Protein AF-0000000085004183 (afdb_homodimer)

pLDDT: mean 74.98, std 21.08, range [2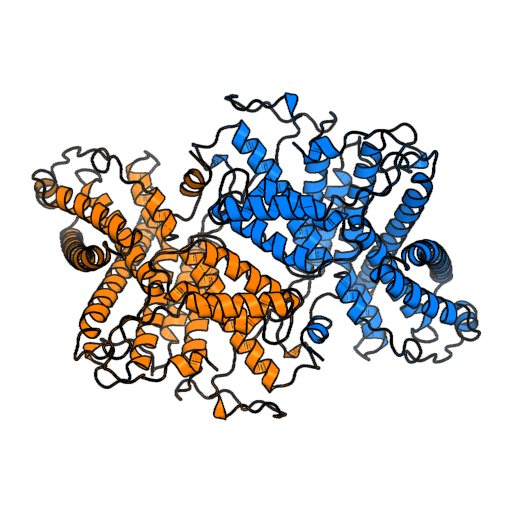3.52, 98.25]

Radius of gyration: 30.42 Å; Cα contacts (8 Å, |Δi|>4): 1019; chains: 2; bounding box: 65×88×70 Å

Secondary structure (DSSP, 8-state):
-HHHHTTS---S---------HHHHHHHHHHHHHTTGGG--TTHHHHHHHHHHHHHHH-SS--HHHHHHHHHHHHHHHHTTTTS-GGG-TTS-HHHHHHHHHHHHHHHHHHHHHHHHHT---S--TTS--PPPPPS--GGG--TT-SSPPPPPPTTS--TTHHHHHHHHHHHHHHHHHHHHT-SSPPPHHHHHHHHHHHHHHHHT--GGG----GGGGTTS-HHHHHHHHHHHHHHHHHHHHHHHHHHHHHHHHTTS------HHHHHHHHHHHHHHHHHHHHHHHHHHHHHHHTSTTSTTGGGGGGS-HHHHHHHHHHHHHHHHHHHHHHHS-TT----HHHHHHHHHHHHHHHHHHHHHHHHTTT-HHHHHHHHHHHHHHHHHHSHHHHHHHHS-------TTTTTT--GGGGGGGT-S-HHHHHHHHHS--/-HHHHTTS---S---------HHHHHHHHHHHHHTTGGG--TTHHHHHHHHHHHHHHH-SS--HHHHHHHHHHHHHHHHTTTTS-GGG-TTS-HHHHHHHHHHHHHHHHHHHHHHHHHT---S--GGG--PPPPPS--GGG--TT-SSPPPPPPTTS--TTHHHHHHHHHHHHHHHHHHHHT-SSPPPHHHHHHHHHHHHHHHHT--GGG----GGGGTTS-HHHHHHHHHHHHHHHHHHHHHHHHHHHHHHHHTTS------HHHHHHHHHHHHHHHHHHHHHHHHHHHHHHHTSTTSTTGGGGGGS-HHHHHHHHHHHHHHHHHHHHHHHS-TT----HHHHHHHHHHHHHHHHHHHHHHHHTTT-HHHHHHHHHHHHHHHHHHSHHHHHHHHS-------TTTTTT--GGGGGGGT---STTSHHHHHS--

Organism: Metarhizium robertsii (strain ARSEF 23 / ATCC MYA-3075) (NCBI:txid655844)

Nearest PDB structures (foldseek):
  8fbj-assembly1_A  TM=3.374E-01  e=1.768E-01  synthetic construct
  6byj-assembly1_A  TM=3.254E-01  e=4.548E+00  Homo sapiens
  9dze-assembly1_c  TM=2.509E-01  e=2.794E+00  synthetic construct
  6c6k-assembly2_B  TM=2.330E-01  e=6.554E+00  Homo sapiens
  3o2t-assembly1_A  TM=2.017E-01  e=6.043E+00  Homo sapiens

InterPro domains:
  IPR007219 Xylanolytic transcriptional activator, regulatory domain [PF04082] (60-126)
  IPR007219 Xylanolytic transcriptional activator, regulatory domain [SM00906] (66-140)

Solvent-accessible surface area (backbone atoms only — not comparable to full-atom values): 47195 Å² total; per-residue (Å²): 108,68,75,62,52,68,67,52,80,68,86,85,73,85,75,65,74,71,60,77,51,71,59,57,57,48,48,52,50,50,49,37,62,73,53,43,36,72,72,50,35,85,63,35,61,60,50,49,49,51,48,48,53,51,53,48,52,64,28,58,49,92,53,60,58,57,61,43,51,49,39,44,48,50,52,49,36,50,67,33,27,47,41,44,33,47,87,54,16,86,79,53,46,44,37,55,34,45,52,44,24,47,51,39,50,51,50,53,44,50,40,40,54,52,16,49,40,54,37,46,73,56,64,83,50,77,57,52,34,61,47,56,81,50,62,39,50,46,72,88,77,60,46,82,83,38,85,67,71,75,78,58,49,57,71,87,54,91,37,86,31,39,64,55,55,53,45,46,51,46,41,57,44,41,41,52,42,46,53,45,61,47,27,65,55,82,74,50,72,67,58,50,53,51,51,50,49,50,48,51,50,37,61,72,59,48,41,74,86,42,56,73,63,62,68,81,74,40,60,82,45,55,45,67,50,52,49,50,15,48,50,52,51,49,52,52,30,50,43,43,27,60,66,23,43,74,45,51,51,42,54,57,48,48,75,70,44,86,67,76,76,64,60,69,67,58,43,50,54,41,50,51,38,31,48,48,19,49,51,28,23,50,52,47,49,52,48,48,52,51,51,58,59,26,41,35,92,88,30,50,37,31,82,62,44,82,58,84,26,38,66,56,50,52,58,49,50,41,24,49,50,52,46,46,55,50,51,47,41,62,70,38,44,69,44,51,73,73,62,48,75,65,48,48,53,50,47,53,52,51,51,53,53,49,56,56,50,37,54,55,26,54,70,40,28,83,71,13,68,64,32,33,52,49,30,52,50,52,51,54,51,49,52,48,56,71,31,79,71,39,46,44,54,77,68,47,75,58,47,60,81,58,66,76,68,75,69,73,76,66,60,65,58,56,40,25,67,44,18,67,34,46,74,47,68,38,25,30,54,53,53,42,75,122,108,67,76,63,53,69,68,52,79,70,84,85,73,82,75,67,77,72,62,76,52,72,60,57,56,50,48,51,51,50,50,36,62,74,53,44,38,73,71,50,36,86,63,35,60,60,51,50,50,50,50,48,52,53,52,47,53,65,27,57,50,93,54,60,58,56,60,44,52,50,39,44,47,50,52,49,36,51,66,34,28,44,40,42,35,46,86,58,17,85,80,54,46,43,36,55,33,47,52,43,24,47,50,40,51,52,50,52,44,50,39,39,54,50,15,51,39,53,28,46,72,56,64,81,51,77,57,52,34,61,47,55,80,50,63,39,49,44,71,89,77,58,47,81,83,38,84,65,71,76,78,58,50,58,71,87,54,89,36,87,32,40,63,55,53,52,46,46,50,44,40,57,45,43,39,52,42,46,51,44,60,45,27,64,54,81,72,48,72,66,57,49,52,50,52,52,51,48,46,50,51,36,61,72,60,46,41,73,87,42,56,71,62,61,68,81,75,40,61,82,46,56,46,66,50,52,50,52,15,48,50,52,51,49,53,53,30,48,43,42,26,60,66,22,43,73,44,51,50,42,55,57,47,46,75,71,44,87,65,76,77,62,59,67,67,57,44,50,53,41,50,52,38,29,49,48,18,49,50,25,22,51,53,48,48,51,48,48,51,51,50,58,60,24,41,35,91,88,29,51,39,31,79,64,44,83,58,82,27,38,67,57,49,50,58,46,50,37,25,48,49,54,46,45,53,51,52,48,42,61,72,42,46,71,43,54,72,74,65,49,74,67,50,50,53,50,48,53,50,49,50,53,54,47,55,55,49,38,55,56,25,51,71,40,28,83,70,15,70,64,31,33,50,50,30,52,51,51,51,53,51,51,51,49,59,69,33,81,69,41,49,43,51,78,70,47,76,60,50,60,84,56,65,82,66,76,67,72,76,67,61,66,57,57,41,26,66,45,17,70,37,46,66,46,65,39,31,29,55,53,55,42,70,122

Sequence (868 aa):
MSFAAQAQPGTPDQAHDPALPLPFLEQIVSCLVLGNYTHGAPYAIEALLHYFVLERRRARDTQADTWLVMGIILRLAQRMGYHRDPLHFPGITPFQGEMRRRVWLMIHGIDITTALQFGLPRMISPRHGDTAPPRNLSDHELREDMAVLPPSRPESEHTPMLHMVARNRFFVVLGAIADASMSASKMTLVEERGLLQRLYDARDGIPPVFRYTSLSDSLGDTASHNIHRIILMVLFYKGLIVLHWHHVRLVNVRTRSEEPRPAAAREETCRGSYRICTTAALKMLEIQHEVEEQRRPGGCLASLGLRFSAAYNHEFLMATLVLFTHVYGIANGAPGSYLDDGEKAEMHEMEGVLRRARRTWSLRSAHSREAAAVDKLLGKLFRILDGPGCEAVLMDGGAVDASMGQLDGVDWGFLAEFGLLSHLQDLSRHCIGRMSFAAQAQPGTPDQAHDPALPLPFLEQIVSCLVLGNYTHGAPYAIEALLHYFVLERRRARDTQADTWLVMGIILRLAQRMGYHRDPLHFPGITPFQGEMRRRVWLMIHGIDITTALQFGLPRMISPRHGDTAPPRNLSDHELREDMAVLPPSRPESEHTPMLHMVARNRFFVVLGAIADASMSASKMTLVEERGLLQRLYDARDGIPPVFRYTSLSDSLGDTASHNIHRIILMVLFYKGLIVLHWHHVRLVNVRTRSEEPRPAAAREETCRGSYRICTTAALKMLEIQHEVEEQRRPGGCLASLGLRFSAAYNHEFLMATLVLFTHVYGIANGAPGSYLDDGEKAEMHEMEGVLRRARRTWSLRSAHSREAAAVDKLLGKLFRILDGPGCEAVLMDGGAVDASMGQLDGVDWGFLAEFGLLSHLQDLSRHCIGR

Foldseek 3Di:
DVVVVVPPLPDDPDLPPCLVDPVVLVVLVVCLVVQVCLVPDPCSLVSLVVSLVSVQLNDLADDPVSVVSLVSSVVSLVVVPLLEQCVVPVPAAPLRRLVSLVSVLVSLQSQLLVCLQLLHAGDDDPVRGDHDHHAQDAPVQGDPPDRDHDHHDDLQDDHPCNLSVLVSLLSVLSNLLSCQLQDPDHRDPVNLVVSLVSLVVSLVPRRPLLADDQLVVCQPPALVSPVSNLVSLLSSLSSLQSSLLVLLVCVLVVLVDPDPDPDPVVNVVSVVSLCSNLVSLLVNLVSVVSLVVQCPVPHNNVSVPPSVGSSVVLSNLLSLVSLLSVLVSLLQGFLAPPDDPVRLVVSVSSLVSNVVVLVVLVVSVVPHVSSVLSNVSNVQSVCSCVDPPSVCSSPPSGRPNNHPCRVPDPPCLSSSSRSSPHDDPNCVVVVPPD/DVVVVVPPLPDDPDLPPPLPDPVVLVVLVVCLVVQVCLVPDPCSLVSLVVSLVSVQLNDLADDPVSVVSLVSSVVSLVVVPLLEQCVVPVPAAPLRRLVSLVSVLVSLQSQLLVCLQLLHAGDDDPVRGDHDHHAQDAPVQGDPPDRDHDHHDDLQDDHPCNLSVLVSLLSVLSNLLSCQLLDPDHRDPVNLVVSLVSLVVSLVPRRPLQADDQLVVCQPPALVSNVSNLVSLLSSLSSLQSSLLVLLVCVLVVLVDPDPDPDPVVVVVSVVSLVSNLVSLLVNLVSVVSLVVQCPVPHNNVSVRPSVGSSVVLSNLLSLVSLLSVLVSLLQGFLAPPPDPVSLVVSVSSLVSNVVVLVVLVVSVVPHVSSVLSNVSNVQSVCSCVDPVSVCSSPPSGGPNNHPCSCPPNPCLSSSSRSSVNDDPNVVVVVPPD

Structure (mmCIF, N/CA/C/O backbone):
data_AF-0000000085004183-model_v1
#
loop_
_entity.id
_entity.type
_entity.pdbx_description
1 polymer 'Fungal specific transcription factor'
#
loop_
_atom_site.group_PDB
_atom_site.id
_atom_site.type_symbol
_atom_site.label_atom_id
_atom_site.label_alt_id
_atom_site.label_comp_id
_atom_site.label_asym_id
_atom_site.label_entity_id
_atom_site.label_seq_id
_atom_site.pdbx_PDB_ins_code
_atom_site.Cartn_x
_atom_site.Cartn_y
_atom_site.Cartn_z
_atom_site.occupancy
_atom_site.B_iso_or_equiv
_atom_site.auth_seq_id
_atom_site.auth_comp_id
_atom_site.auth_asym_id
_atom_site.auth_atom_id
_atom_site.pdbx_PDB_model_num
ATOM 1 N N . MET A 1 1 ? 11.531 16.203 -14.195 1 23.52 1 MET A N 1
ATOM 2 C CA . MET A 1 1 ? 12.078 17.328 -14.938 1 23.52 1 MET A CA 1
ATOM 3 C C . MET A 1 1 ? 11.094 18.484 -14.969 1 23.52 1 MET A C 1
ATOM 5 O O . MET A 1 1 ? 11.461 19.641 -14.695 1 23.52 1 MET A O 1
ATOM 9 N N . SER A 1 2 ? 9.797 18.156 -15.469 1 25.98 2 SER A N 1
ATOM 10 C CA . SER A 1 2 ? 8.906 19.312 -15.547 1 25.98 2 SER A CA 1
ATOM 11 C C . SER A 1 2 ? 8.508 19.797 -14.156 1 25.98 2 SER A C 1
ATOM 13 O O . SER A 1 2 ? 8.016 20.922 -14 1 25.98 2 SER A O 1
ATOM 15 N N . PHE A 1 3 ? 8.523 18.875 -13.203 1 28.72 3 PHE A N 1
ATOM 16 C CA . PHE A 1 3 ? 8.18 19.359 -11.875 1 28.72 3 PHE A CA 1
ATOM 17 C C . PHE A 1 3 ? 9.211 20.375 -11.391 1 28.72 3 PHE A C 1
ATOM 19 O O . PHE A 1 3 ? 8.883 21.297 -10.648 1 28.72 3 PHE A O 1
ATOM 26 N N . ALA A 1 4 ? 10.414 20.062 -11.789 1 29.2 4 ALA A N 1
ATOM 27 C CA . ALA A 1 4 ? 11.484 21.016 -11.5 1 29.2 4 ALA A CA 1
ATOM 28 C C . ALA A 1 4 ? 11.297 22.312 -12.281 1 29.2 4 ALA A C 1
ATOM 30 O O . ALA A 1 4 ? 11.672 23.391 -11.812 1 29.2 4 ALA A O 1
ATOM 31 N N . ALA A 1 5 ? 10.859 22.188 -13.523 1 29.05 5 ALA A N 1
ATOM 32 C CA . ALA A 1 5 ? 10.758 23.375 -14.383 1 29.05 5 ALA A CA 1
ATOM 33 C C . ALA A 1 5 ? 9.68 24.328 -13.883 1 29.05 5 ALA A C 1
ATOM 35 O O . ALA A 1 5 ? 9.711 25.516 -14.18 1 29.05 5 ALA A O 1
ATOM 36 N N . GLN A 1 6 ? 8.672 23.781 -13.367 1 29.83 6 GLN A N 1
ATOM 37 C CA . GLN A 1 6 ? 7.598 24.703 -13.023 1 29.83 6 GLN A CA 1
ATOM 38 C C . GLN A 1 6 ? 7.961 25.547 -11.805 1 29.83 6 GLN A C 1
ATOM 40 O O . GLN A 1 6 ? 7.234 26.469 -11.438 1 29.83 6 GLN A O 1
ATOM 45 N N . ALA A 1 7 ? 9.07 25.188 -11.109 1 30.67 7 ALA A N 1
ATOM 46 C CA . ALA A 1 7 ? 9.578 26.109 -10.086 1 30.67 7 ALA A CA 1
ATOM 47 C C . ALA A 1 7 ? 10.203 27.344 -10.719 1 30.67 7 ALA A C 1
ATOM 49 O O . ALA A 1 7 ? 10.836 28.156 -10.023 1 30.67 7 ALA A O 1
ATOM 50 N N . GLN A 1 8 ? 10.484 27.344 -12.031 1 28.2 8 GLN A N 1
ATOM 51 C CA . GLN A 1 8 ? 11.086 28.594 -12.492 1 28.2 8 GLN A CA 1
ATOM 52 C C . GLN A 1 8 ? 10.117 29.766 -12.344 1 28.2 8 GLN A C 1
ATOM 54 O O . GLN A 1 8 ? 8.922 29.609 -12.586 1 28.2 8 GLN A O 1
ATOM 59 N N . PRO A 1 9 ? 10.633 30.938 -11.812 1 27.42 9 PRO A N 1
ATOM 60 C CA . PRO A 1 9 ? 9.898 32.188 -11.609 1 27.42 9 PRO A CA 1
ATOM 61 C C . PRO A 1 9 ? 9.148 32.656 -12.859 1 27.42 9 PRO A C 1
ATOM 63 O O . PRO A 1 9 ? 9.766 32.875 -13.898 1 27.42 9 PRO A O 1
ATOM 66 N N . GLY A 1 10 ? 8.188 32.062 -13.422 1 28.48 10 GLY A N 1
ATOM 67 C CA . GLY A 1 10 ? 7.586 32.812 -14.508 1 28.48 10 GLY A CA 1
ATOM 68 C C . GLY A 1 10 ? 7.477 34.312 -14.227 1 28.48 10 GLY A C 1
ATOM 69 O O . GLY A 1 10 ? 7.582 34.719 -13.07 1 28.48 10 GLY A O 1
ATOM 70 N N . THR A 1 11 ? 7.684 35.188 -15.25 1 26.69 11 THR A N 1
ATOM 71 C CA . THR A 1 11 ? 7.527 36.656 -15.25 1 26.69 11 THR A CA 1
ATOM 72 C C . THR A 1 11 ? 6.27 37.031 -14.484 1 26.69 11 THR A C 1
ATOM 74 O O . THR A 1 11 ? 5.273 36.312 -14.484 1 26.69 11 THR A O 1
ATOM 77 N N . PRO A 1 12 ? 6.242 38.156 -13.586 1 27.52 12 PRO A N 1
ATOM 78 C CA . PRO A 1 12 ? 5.348 38.812 -12.633 1 27.52 12 PRO A CA 1
ATOM 79 C C . PRO A 1 12 ? 3.916 38.938 -13.141 1 27.52 12 PRO A C 1
ATOM 81 O O . PRO A 1 12 ? 2.979 39.031 -12.344 1 27.52 12 PRO A O 1
ATOM 84 N N . ASP A 1 13 ? 3.633 39.594 -14.383 1 25.83 13 ASP A N 1
ATOM 85 C CA . ASP A 1 13 ? 2.49 40.438 -14.672 1 25.83 13 ASP A CA 1
ATOM 86 C C . ASP A 1 13 ? 1.184 39.656 -14.633 1 25.83 13 ASP A C 1
ATOM 88 O O . ASP A 1 13 ? 0.13 40.219 -14.305 1 25.83 13 ASP A O 1
ATOM 92 N N . GLN A 1 14 ? 0.797 38.875 -15.758 1 29.69 14 GLN A N 1
ATOM 93 C CA . GLN A 1 14 ? -0.622 38.594 -15.938 1 29.69 14 GLN A CA 1
ATOM 94 C C . GLN A 1 14 ? -1.136 37.656 -14.859 1 29.69 14 GLN A C 1
ATOM 96 O O . GLN A 1 14 ? -0.806 36.469 -14.859 1 29.69 14 GLN A O 1
ATOM 101 N N . ALA A 1 15 ? -1.448 37.969 -13.609 1 31.3 15 ALA A N 1
ATOM 102 C CA . ALA A 1 15 ? -2.133 37.594 -12.375 1 31.3 15 ALA A CA 1
ATOM 103 C C . ALA A 1 15 ? -3.193 36.531 -12.656 1 31.3 15 ALA A C 1
ATOM 105 O O . ALA A 1 15 ? -4.066 36.281 -11.82 1 31.3 15 ALA A O 1
ATOM 106 N N . HIS A 1 16 ? -3.688 36.344 -13.961 1 30.7 16 HIS A N 1
ATOM 107 C CA . HIS A 1 16 ? -4.762 35.375 -14.172 1 30.7 16 HIS A CA 1
ATOM 108 C C . HIS A 1 16 ? -4.348 34 -13.703 1 30.7 16 HIS A C 1
ATOM 110 O O . HIS A 1 16 ? -3.303 33.469 -14.117 1 30.7 16 HIS A O 1
ATOM 116 N N . ASP A 1 17 ? -4.398 33.688 -12.508 1 34.84 17 ASP A N 1
ATOM 117 C CA . ASP A 1 17 ? -4.168 32.375 -11.875 1 34.84 17 ASP A CA 1
ATOM 118 C C . ASP A 1 17 ? -4.242 31.25 -12.891 1 34.84 17 ASP A C 1
ATOM 120 O O . ASP A 1 17 ? -5.328 30.906 -13.375 1 34.84 17 ASP A O 1
ATOM 124 N N . PRO A 1 18 ? -3.414 31.125 -13.828 1 35.62 18 PRO A N 1
ATOM 125 C CA . PRO A 1 18 ? -3.672 30.172 -14.914 1 35.62 18 PRO A CA 1
ATOM 126 C C . PRO A 1 18 ? -3.936 28.766 -14.414 1 35.62 18 PRO A C 1
ATOM 128 O O . PRO A 1 18 ? -3.029 28.109 -13.883 1 35.62 18 PRO A O 1
ATOM 131 N N . ALA A 1 19 ? -4.984 28.562 -13.688 1 39.81 19 ALA A N 1
ATOM 132 C CA . ALA A 1 19 ? -5.484 27.188 -13.648 1 39.81 19 ALA A CA 1
ATOM 133 C C . ALA A 1 19 ? -4.996 26.406 -14.867 1 39.81 19 ALA A C 1
ATOM 135 O O . ALA A 1 19 ? -5.148 26.844 -16 1 39.81 19 ALA A O 1
ATOM 136 N N . LEU A 1 20 ? -3.938 25.828 -14.797 1 45.59 20 LEU A N 1
ATOM 137 C CA . LEU A 1 20 ? -3.662 24.953 -15.93 1 45.59 20 LEU A CA 1
ATOM 138 C C . LEU A 1 20 ? -4.957 24.516 -16.609 1 45.59 20 LEU A C 1
ATOM 140 O O . LEU A 1 20 ? -5.863 24 -15.938 1 45.59 20 LEU A O 1
ATOM 144 N N . PRO A 1 21 ? -5.203 25.031 -17.891 1 47.38 21 PRO A N 1
ATOM 145 C CA . PRO A 1 21 ? -6.48 24.797 -18.562 1 47.38 21 PRO A CA 1
ATOM 146 C C . PRO A 1 21 ? -6.887 23.328 -18.562 1 47.38 21 PRO A C 1
ATOM 148 O O . PRO A 1 21 ? -6.023 22.438 -18.562 1 47.38 21 PRO A O 1
ATOM 151 N N . LEU A 1 22 ? -8.133 23.109 -18.219 1 54.5 22 LEU A N 1
ATOM 152 C CA . LEU A 1 22 ? -8.867 21.859 -18.391 1 54.5 22 LEU A CA 1
ATOM 153 C C . LEU A 1 22 ? -8.359 21.109 -19.625 1 54.5 22 LEU A C 1
ATOM 155 O O . LEU A 1 22 ? -8.188 19.891 -19.578 1 54.5 22 LEU A O 1
ATOM 159 N N . PRO A 1 23 ? -7.789 21.953 -20.453 1 54.38 23 PRO A N 1
ATOM 160 C CA . PRO A 1 23 ? -7.355 21.234 -21.641 1 54.38 23 PRO A CA 1
ATOM 161 C C . PRO A 1 23 ? -6.059 20.469 -21.422 1 54.38 23 PRO A C 1
ATOM 163 O O . PRO A 1 23 ? -5.883 19.375 -21.984 1 54.38 23 PRO A O 1
ATOM 166 N N . PHE A 1 24 ? -5.203 21.016 -20.625 1 55.19 24 PHE A N 1
ATOM 167 C CA . PHE A 1 24 ? -3.938 20.328 -20.422 1 55.19 24 PHE A CA 1
ATOM 168 C C . PHE A 1 24 ? -4.148 19.031 -19.656 1 55.19 24 PHE A C 1
ATOM 170 O O . PHE A 1 24 ? -3.557 18 -20 1 55.19 24 PHE A O 1
ATOM 177 N N . LEU A 1 25 ? -5.023 19.094 -18.781 1 67.75 25 LEU A N 1
ATOM 178 C CA . LEU A 1 25 ? -5.332 17.875 -18.031 1 67.75 25 LEU A CA 1
ATOM 179 C C . LEU A 1 25 ? -5.973 16.844 -18.953 1 67.75 25 LEU A C 1
ATOM 181 O O . LEU A 1 25 ? -5.648 15.648 -18.875 1 67.75 25 LEU A O 1
ATOM 185 N N . GLU A 1 26 ? -6.738 17.391 -19.766 1 68.38 26 GLU A N 1
ATOM 186 C CA . GLU A 1 26 ? -7.398 16.5 -20.703 1 68.38 26 GLU A CA 1
ATOM 187 C C . GLU A 1 26 ? -6.398 15.875 -21.672 1 68.38 26 GLU A C 1
ATOM 189 O O . GLU A 1 26 ? -6.543 14.719 -22.062 1 68.38 26 GLU A O 1
ATOM 194 N N . GLN A 1 27 ? -5.395 16.688 -21.984 1 66.38 27 GLN A N 1
ATOM 195 C CA . GLN A 1 27 ? -4.355 16.188 -22.875 1 66.38 27 GLN A CA 1
ATOM 196 C C . GLN A 1 27 ? -3.531 15.094 -22.203 1 66.38 27 GLN A C 1
ATOM 198 O O . GLN A 1 27 ? -3.162 14.109 -22.844 1 66.38 27 GLN A O 1
ATOM 203 N N . ILE A 1 28 ? -3.291 15.289 -20.969 1 68.69 28 ILE A N 1
ATOM 204 C CA . ILE A 1 28 ? -2.541 14.273 -20.234 1 68.69 28 ILE A CA 1
ATOM 205 C C . ILE A 1 28 ? -3.336 12.969 -20.203 1 68.69 28 ILE A C 1
ATOM 207 O O . ILE A 1 28 ? -2.793 11.898 -20.469 1 68.69 28 ILE A O 1
ATOM 211 N N . VAL A 1 29 ? -4.602 13.148 -19.969 1 69.06 29 VAL A N 1
ATOM 212 C CA . VAL A 1 29 ? -5.461 11.977 -19.891 1 69.06 29 VAL A CA 1
ATOM 213 C C . VAL A 1 29 ? -5.52 11.281 -21.25 1 69.06 29 VAL A C 1
ATOM 215 O O . VAL A 1 29 ? -5.398 10.055 -21.328 1 69.06 29 VAL A O 1
ATOM 218 N N . SER A 1 30 ? -5.625 12.062 -22.25 1 67.06 30 SER A N 1
ATOM 219 C CA . SER A 1 30 ? -5.676 11.508 -23.594 1 67.06 30 SER A CA 1
ATOM 220 C C . SER A 1 30 ? -4.383 10.773 -23.938 1 67.06 30 SER A C 1
ATOM 222 O O . SER A 1 30 ? -4.414 9.703 -24.547 1 67.06 30 SER A O 1
ATOM 224 N N . CYS A 1 31 ? -3.293 11.32 -23.531 1 64.69 31 CYS A N 1
ATOM 225 C CA . CYS A 1 31 ? -2 10.695 -23.797 1 64.69 31 CYS A CA 1
ATOM 226 C C . CYS A 1 31 ? -1.856 9.391 -23.016 1 64.69 31 CYS A C 1
ATOM 228 O O . CYS A 1 31 ? -1.289 8.422 -23.531 1 64.69 31 CYS A O 1
ATOM 230 N N . LEU A 1 32 ? -2.373 9.414 -21.938 1 65.31 32 LEU A N 1
ATOM 231 C CA . LEU A 1 32 ? -2.291 8.227 -21.109 1 65.31 32 LEU A CA 1
ATOM 232 C C . LEU A 1 32 ? -3.15 7.102 -21.672 1 65.31 32 LEU A C 1
ATOM 234 O O . LEU A 1 32 ? -2.719 5.949 -21.719 1 65.31 32 LEU A O 1
ATOM 238 N N . VAL A 1 33 ? -4.32 7.465 -22.062 1 64.56 33 VAL A N 1
ATOM 239 C CA . VAL A 1 33 ? -5.238 6.477 -22.625 1 64.56 33 VAL A CA 1
ATOM 240 C C . VAL A 1 33 ? -4.684 5.945 -23.938 1 64.56 33 VAL A C 1
ATOM 242 O O . VAL A 1 33 ? -4.656 4.734 -24.172 1 64.56 33 VAL A O 1
ATOM 245 N N . LEU A 1 34 ? -4.141 6.879 -24.719 1 59.56 34 LEU A N 1
ATOM 246 C CA . LEU A 1 34 ? -3.578 6.512 -26.016 1 59.56 34 LEU A CA 1
ATOM 247 C C . LEU A 1 34 ? -2.318 5.672 -25.844 1 59.56 34 LEU A C 1
ATOM 249 O O . LEU A 1 34 ? -2.033 4.797 -26.672 1 59.56 34 LEU A O 1
ATOM 253 N N . GLY A 1 35 ? -1.687 5.898 -24.844 1 61.12 35 GLY A N 1
ATOM 254 C CA . GLY A 1 35 ? -0.435 5.203 -24.594 1 61.12 35 GLY A CA 1
ATOM 255 C C . GLY A 1 35 ? -0.621 3.887 -23.859 1 61.12 35 GLY A C 1
ATOM 256 O O . GLY A 1 35 ? 0.354 3.191 -23.562 1 61.12 35 GLY A O 1
ATOM 257 N N . ASN A 1 36 ? -1.824 3.523 -23.625 1 65.12 36 ASN A N 1
ATOM 258 C CA . ASN A 1 36 ? -2.115 2.279 -22.922 1 65.12 36 ASN A CA 1
ATOM 259 C C . ASN A 1 36 ? -1.337 2.178 -21.609 1 65.12 36 ASN A C 1
ATOM 261 O O . ASN A 1 36 ? -0.633 1.193 -21.375 1 65.12 36 ASN A O 1
ATOM 265 N N . TYR A 1 37 ? -1.507 3.201 -20.875 1 64.62 37 TYR A N 1
ATOM 266 C CA . TYR A 1 37 ? -0.696 3.361 -19.672 1 64.62 37 TYR A CA 1
ATOM 267 C C . TYR A 1 37 ? -0.845 2.156 -18.75 1 64.62 37 TYR A C 1
ATOM 269 O O . TYR A 1 37 ? 0.065 1.842 -17.969 1 64.62 37 TYR A O 1
ATOM 277 N N . THR A 1 38 ? -1.867 1.438 -18.906 1 65.69 38 THR A N 1
ATOM 278 C CA . THR A 1 38 ? -2.145 0.315 -18.031 1 65.69 38 THR A CA 1
ATOM 279 C C . THR A 1 38 ? -1.127 -0.804 -18.234 1 65.69 38 THR A C 1
ATOM 281 O O . THR A 1 38 ? -0.984 -1.687 -17.391 1 65.69 38 THR A O 1
ATOM 284 N N . HIS A 1 39 ? -0.425 -0.65 -19.281 1 67 39 HIS A N 1
ATOM 285 C CA . HIS A 1 39 ? 0.534 -1.705 -19.578 1 67 39 HIS A CA 1
ATOM 286 C C . HIS A 1 39 ? 1.951 -1.288 -19.203 1 67 39 HIS A C 1
ATOM 288 O O . HIS A 1 39 ? 2.92 -1.956 -19.578 1 67 39 HIS A O 1
ATOM 294 N N . GLY A 1 40 ? 2.033 -0.243 -18.516 1 67.31 40 GLY A N 1
ATOM 295 C CA . GLY A 1 40 ? 3.336 0.161 -18.016 1 67.31 40 GLY A CA 1
ATOM 296 C C . GLY A 1 40 ? 4.227 0.768 -19.094 1 67.31 40 GLY A C 1
ATOM 297 O O . GLY A 1 40 ? 5.387 0.375 -19.234 1 67.31 40 GLY A O 1
ATOM 298 N N . ALA A 1 41 ? 3.639 1.568 -19.828 1 69.44 41 ALA A N 1
ATOM 299 C CA . ALA A 1 41 ? 4.406 2.281 -20.844 1 69.44 41 ALA A CA 1
ATOM 300 C C . ALA A 1 41 ? 5.438 3.209 -20.203 1 69.44 41 ALA A C 1
ATOM 302 O O . ALA A 1 41 ? 5.277 3.623 -19.062 1 69.44 41 ALA A O 1
ATOM 303 N N . PRO A 1 42 ? 6.406 3.471 -21 1 72.62 42 PRO A N 1
ATOM 304 C CA . PRO A 1 42 ? 7.422 4.375 -20.453 1 72.62 42 PRO A CA 1
ATOM 305 C C . PRO A 1 42 ? 6.852 5.734 -20.062 1 72.62 42 PRO A C 1
ATOM 307 O O . PRO A 1 42 ? 6.004 6.285 -20.766 1 72.62 42 PRO A O 1
ATOM 310 N N . TYR A 1 43 ? 7.172 6.219 -18.938 1 78.69 43 TYR A N 1
ATOM 311 C CA . TYR A 1 43 ? 6.871 7.547 -18.406 1 78.69 43 TYR A CA 1
ATOM 312 C C . TYR A 1 43 ? 5.402 7.664 -18.031 1 78.69 43 TYR A C 1
ATOM 314 O O . TYR A 1 43 ? 4.898 8.773 -17.812 1 78.69 43 TYR A O 1
ATOM 322 N N . ALA A 1 44 ? 4.754 6.473 -18.047 1 82.94 44 ALA A N 1
ATOM 323 C CA . ALA A 1 44 ? 3.35 6.488 -17.656 1 82.94 44 ALA A CA 1
ATOM 324 C C . ALA A 1 44 ? 3.186 6.957 -16.219 1 82.94 44 ALA A C 1
ATOM 326 O O . ALA A 1 44 ? 2.291 7.746 -15.914 1 82.94 44 ALA A O 1
ATOM 327 N N . ILE A 1 45 ? 4.047 6.602 -15.359 1 87.31 45 ILE A N 1
ATOM 328 C CA . ILE A 1 45 ? 3.959 6.949 -13.945 1 87.31 45 ILE A CA 1
ATOM 329 C C . ILE A 1 45 ? 4.223 8.445 -13.766 1 87.31 45 ILE A C 1
ATOM 331 O O . ILE A 1 45 ? 3.496 9.125 -13.039 1 87.31 45 ILE A O 1
ATOM 335 N N . GLU A 1 46 ? 5.238 8.914 -14.469 1 85.06 46 GLU A N 1
ATOM 336 C CA . GLU A 1 46 ? 5.578 10.328 -14.383 1 85.06 46 GLU A CA 1
ATOM 337 C C . GLU A 1 46 ? 4.434 11.203 -14.883 1 85.06 46 GLU A C 1
ATOM 339 O O . GLU A 1 46 ? 4.129 12.242 -14.297 1 85.06 46 GLU A O 1
ATOM 344 N N . ALA A 1 47 ? 3.857 10.719 -15.945 1 83.94 47 ALA A N 1
ATOM 345 C CA . ALA A 1 47 ? 2.725 11.453 -16.5 1 83.94 47 ALA A CA 1
ATOM 346 C C . ALA A 1 47 ? 1.549 11.469 -15.523 1 83.94 47 ALA A C 1
ATOM 348 O O . ALA A 1 47 ? 0.883 12.492 -15.359 1 83.94 47 ALA A O 1
ATOM 349 N N . LEU A 1 48 ? 1.299 10.367 -14.883 1 85.69 48 LEU A N 1
ATOM 350 C CA . LEU A 1 48 ? 0.209 10.273 -13.922 1 85.69 48 LEU A CA 1
ATOM 351 C C . LEU A 1 48 ? 0.495 11.125 -12.688 1 85.69 48 LEU A C 1
ATOM 353 O O . LEU A 1 48 ? -0.415 11.75 -12.133 1 85.69 48 LEU A O 1
ATOM 357 N N . LEU A 1 49 ? 1.726 11.125 -12.289 1 86.81 49 LEU A N 1
ATOM 358 C CA . LEU A 1 49 ? 2.117 11.961 -11.156 1 86.81 49 LEU A CA 1
ATOM 359 C C . LEU A 1 49 ? 1.922 13.438 -11.477 1 86.81 49 LEU A C 1
ATOM 361 O O . LEU A 1 49 ? 1.469 14.203 -10.625 1 86.81 49 LEU A O 1
ATOM 365 N N . HIS A 1 50 ? 2.297 13.766 -12.664 1 82.44 50 HIS A N 1
ATOM 366 C CA . HIS A 1 50 ? 2.082 15.141 -13.109 1 82.44 50 HIS A CA 1
ATOM 367 C C . HIS A 1 50 ? 0.6 15.492 -13.094 1 82.44 50 HIS A C 1
ATOM 369 O O . HIS A 1 50 ? 0.223 16.594 -12.672 1 82.44 50 HIS A O 1
ATOM 375 N N . TYR A 1 51 ? -0.149 14.609 -13.609 1 80.06 51 TYR A N 1
ATOM 376 C CA . TYR A 1 51 ? -1.596 14.797 -13.57 1 80.06 51 TYR A CA 1
ATOM 377 C C . TYR A 1 51 ? -2.084 14.969 -12.133 1 80.06 51 TYR A C 1
ATOM 379 O O . TYR A 1 51 ? -2.896 15.859 -11.852 1 80.06 51 TYR A O 1
ATOM 387 N N . PHE A 1 52 ? -1.676 14.227 -11.305 1 84.44 52 PHE A N 1
ATOM 388 C CA . PHE A 1 52 ? -2.07 14.258 -9.898 1 84.44 52 PHE A CA 1
ATOM 389 C C . PHE A 1 52 ? -1.743 15.609 -9.281 1 84.44 52 PHE A C 1
ATOM 391 O O . PHE A 1 52 ? -2.584 16.203 -8.602 1 84.44 52 PHE A O 1
ATOM 398 N N . VAL A 1 53 ? -0.541 16.016 -9.453 1 78.56 53 VAL A N 1
ATOM 399 C CA . VAL A 1 53 ? -0.075 17.25 -8.852 1 78.56 53 VAL A CA 1
ATOM 400 C C . VAL A 1 53 ? -0.896 18.422 -9.391 1 78.56 53 VAL A C 1
ATOM 402 O O . VAL A 1 53 ? -1.279 19.328 -8.633 1 78.56 53 VAL A O 1
ATOM 405 N N . LEU A 1 54 ? -1.127 18.375 -10.664 1 75.75 54 LEU A N 1
ATOM 406 C CA . LEU A 1 54 ? -1.896 19.453 -11.281 1 75.75 54 LEU A CA 1
ATOM 407 C C . LEU A 1 54 ? -3.332 19.469 -10.766 1 75.75 54 LEU A C 1
ATOM 409 O O . LEU A 1 54 ? -3.9 20.531 -10.508 1 75.75 54 LEU A O 1
ATOM 413 N N . GLU A 1 55 ? -3.877 18.266 -10.617 1 75.06 55 GLU A N 1
ATOM 414 C CA . GLU A 1 55 ? -5.234 18.156 -10.086 1 75.06 55 GLU A CA 1
ATOM 415 C C . GLU A 1 55 ? -5.309 18.656 -8.648 1 75.06 55 GLU A C 1
ATOM 417 O O . GLU A 1 55 ? -6.289 19.281 -8.25 1 75.06 55 GLU A O 1
ATOM 422 N N . ARG A 1 56 ? -4.359 18.375 -7.867 1 74.12 56 ARG A N 1
ATOM 423 C CA . ARG A 1 56 ? -4.316 18.797 -6.469 1 74.12 56 ARG A CA 1
ATOM 424 C C . ARG A 1 56 ? -4.141 20.297 -6.352 1 74.12 56 ARG A C 1
ATOM 426 O O . ARG A 1 56 ? -4.699 20.938 -5.449 1 74.12 56 ARG A O 1
ATOM 433 N N . ARG A 1 57 ? -3.389 20.797 -7.242 1 70.25 57 ARG A N 1
ATOM 434 C CA . ARG A 1 57 ? -3.131 22.234 -7.215 1 70.25 57 ARG A CA 1
ATOM 435 C C . ARG A 1 57 ? -4.371 23.031 -7.629 1 70.25 57 ARG A C 1
ATOM 437 O O . ARG A 1 57 ? -4.613 24.125 -7.125 1 70.25 57 ARG A O 1
ATOM 444 N N . ARG A 1 58 ? -5.016 22.484 -8.453 1 68.94 58 ARG A N 1
ATOM 445 C CA . ARG A 1 58 ? -6.207 23.156 -8.969 1 68.94 58 ARG A CA 1
ATOM 446 C C . ARG A 1 58 ? -7.363 23.047 -7.984 1 68.94 58 ARG A C 1
ATOM 448 O O . ARG A 1 58 ? -8.242 23.922 -7.949 1 68.94 58 ARG A O 1
ATOM 455 N N . ALA A 1 59 ? -7.309 22.078 -7.258 1 72 59 ALA A N 1
ATOM 456 C CA . ALA A 1 59 ? -8.43 21.828 -6.359 1 72 59 ALA A CA 1
ATOM 457 C C . ALA A 1 59 ? -8.414 22.797 -5.172 1 72 59 ALA A C 1
ATOM 459 O O . ALA A 1 59 ? -7.352 23.062 -4.605 1 72 59 ALA A O 1
ATOM 460 N N . ARG A 1 60 ? -9.461 23.328 -4.961 1 68.62 60 ARG A N 1
ATOM 461 C CA . ARG A 1 60 ? -9.625 24.219 -3.811 1 68.62 60 ARG A CA 1
ATOM 462 C C . ARG A 1 60 ? -9.93 23.406 -2.549 1 68.62 60 ARG A C 1
ATOM 464 O O . ARG A 1 60 ? -9.656 23.875 -1.437 1 68.62 60 ARG A O 1
ATOM 471 N N . ASP A 1 61 ? -10.57 22.312 -2.814 1 74.38 61 ASP A N 1
ATOM 472 C CA . ASP A 1 61 ? -10.922 21.422 -1.716 1 74.38 61 ASP A CA 1
ATOM 473 C C . ASP A 1 61 ? -10.383 20.016 -1.96 1 74.38 61 ASP A C 1
ATOM 475 O O . ASP A 1 61 ? -9.914 19.703 -3.057 1 74.38 61 ASP A O 1
ATOM 479 N N . THR A 1 62 ? -10.383 19.25 -0.938 1 72.62 62 THR A N 1
ATOM 480 C CA . THR A 1 62 ? -10 17.844 -1.078 1 72.62 62 THR A CA 1
ATOM 481 C C . THR A 1 62 ? -10.883 17.141 -2.104 1 72.62 62 THR A C 1
ATOM 483 O O . THR A 1 62 ? -12.109 17.234 -2.039 1 72.62 62 THR A O 1
ATOM 486 N N . GLN A 1 63 ? -10.25 16.547 -3.041 1 72.31 63 GLN A N 1
ATOM 487 C CA . GLN A 1 63 ? -10.984 15.859 -4.094 1 72.31 63 GLN A CA 1
ATOM 488 C C . GLN A 1 63 ? -10.898 14.344 -3.928 1 72.31 63 GLN A C 1
ATOM 490 O O . GLN A 1 63 ? -9.797 13.789 -3.846 1 72.31 63 GLN A O 1
ATOM 495 N N . ALA A 1 64 ? -12.023 13.734 -3.994 1 72.75 64 ALA A N 1
ATOM 496 C CA . ALA A 1 64 ? -12.102 12.281 -3.857 1 72.75 64 ALA A CA 1
ATOM 497 C C . ALA A 1 64 ? -11.336 11.586 -4.977 1 72.75 64 ALA A C 1
ATOM 499 O O . ALA A 1 64 ? -10.75 10.516 -4.766 1 72.75 64 ALA A O 1
ATOM 500 N N . ASP A 1 65 ? -11.242 12.25 -6.062 1 75.19 65 ASP A N 1
ATOM 501 C CA . ASP A 1 65 ? -10.602 11.664 -7.234 1 75.19 65 ASP A CA 1
ATOM 502 C C . ASP A 1 65 ? -9.109 11.438 -6.984 1 75.19 65 ASP A C 1
ATOM 504 O O . ASP A 1 65 ? -8.516 10.508 -7.527 1 75.19 65 ASP A O 1
ATOM 508 N N . THR A 1 66 ? -8.57 12.305 -6.176 1 80.94 66 THR A N 1
ATOM 509 C CA . THR A 1 66 ? -7.137 12.172 -5.926 1 80.94 66 THR A CA 1
ATOM 510 C C . THR A 1 66 ? -6.836 10.891 -5.16 1 80.94 66 THR A C 1
ATOM 512 O O . THR A 1 66 ? -5.781 10.281 -5.355 1 80.94 66 THR A O 1
ATOM 515 N N . TRP A 1 67 ? -7.777 10.484 -4.387 1 86.12 67 TRP A N 1
ATOM 516 C CA . TRP A 1 67 ? -7.652 9.227 -3.654 1 86.12 67 TRP A CA 1
ATOM 517 C C . TRP A 1 67 ? -7.555 8.047 -4.613 1 86.12 67 TRP A C 1
ATOM 519 O O . TRP A 1 67 ? -6.688 7.184 -4.461 1 86.12 67 TRP A O 1
ATOM 529 N N . LEU A 1 68 ? -8.359 8.078 -5.641 1 85.38 68 LEU A N 1
ATOM 530 C CA . LEU A 1 68 ? -8.422 6.969 -6.59 1 85.38 68 LEU A CA 1
ATOM 531 C C . LEU A 1 68 ? -7.227 7 -7.535 1 85.38 68 LEU A C 1
ATOM 533 O O . LEU A 1 68 ? -6.652 5.957 -7.855 1 85.38 68 LEU A O 1
ATOM 537 N N . VAL A 1 69 ? -6.852 8.211 -7.961 1 85.38 69 VAL A N 1
ATOM 538 C CA . VAL A 1 69 ? -5.734 8.359 -8.883 1 85.38 69 VAL A CA 1
ATOM 539 C C . VAL A 1 69 ? -4.449 7.859 -8.227 1 85.38 69 VAL A C 1
ATOM 541 O O . VAL A 1 69 ? -3.619 7.227 -8.883 1 85.38 69 VAL A O 1
ATOM 544 N N . MET A 1 70 ? -4.355 8.125 -7 1 90 70 MET A N 1
ATOM 545 C CA . MET A 1 70 ? -3.17 7.641 -6.297 1 90 70 MET A CA 1
ATOM 546 C C . MET A 1 70 ? -3.133 6.117 -6.273 1 90 70 MET A C 1
ATOM 548 O O . MET A 1 70 ? -2.059 5.516 -6.324 1 90 70 MET A O 1
ATOM 552 N N . GLY A 1 71 ? -4.242 5.566 -6.117 1 89.12 71 GLY A N 1
ATOM 553 C CA . GLY A 1 71 ? -4.301 4.113 -6.184 1 89.12 71 GLY A CA 1
ATOM 554 C C . GLY A 1 71 ? -3.816 3.561 -7.512 1 89.12 71 GLY A C 1
ATOM 555 O O . GLY A 1 71 ? -3.07 2.58 -7.547 1 89.12 71 GLY A O 1
ATOM 556 N N . ILE A 1 72 ? -4.219 4.176 -8.57 1 87 72 ILE A N 1
ATOM 557 C CA . ILE A 1 72 ? -3.824 3.762 -9.914 1 87 72 ILE A CA 1
ATOM 558 C C . ILE A 1 72 ? -2.312 3.914 -10.078 1 87 72 ILE A C 1
ATOM 560 O O . ILE A 1 72 ? -1.646 3.021 -10.602 1 87 72 ILE A O 1
ATOM 564 N N . ILE A 1 73 ? -1.782 5.043 -9.625 1 89.88 73 ILE A N 1
ATOM 565 C CA . ILE A 1 73 ? -0.354 5.32 -9.734 1 89.88 73 ILE A CA 1
ATOM 566 C C . ILE A 1 73 ? 0.439 4.23 -9.016 1 89.88 73 ILE A C 1
ATOM 568 O O . ILE A 1 73 ? 1.386 3.672 -9.57 1 89.88 73 ILE A O 1
ATOM 572 N N . LEU A 1 74 ? 0.038 3.938 -7.852 1 93.19 74 LEU A N 1
ATOM 573 C CA . LEU A 1 74 ? 0.803 2.992 -7.047 1 93.19 74 LEU A CA 1
ATOM 574 C C . LEU A 1 74 ? 0.715 1.585 -7.629 1 93.19 74 LEU A C 1
ATOM 576 O O . LEU A 1 74 ? 1.715 0.864 -7.676 1 93.19 74 LEU A O 1
ATOM 580 N N . ARG A 1 75 ? -0.436 1.187 -8.016 1 90.69 75 ARG A N 1
ATOM 581 C CA . ARG A 1 75 ? -0.604 -0.159 -8.555 1 90.69 75 ARG A CA 1
ATOM 582 C C . ARG A 1 75 ? 0.181 -0.334 -9.852 1 90.69 75 ARG A C 1
ATOM 584 O O . ARG A 1 75 ? 0.727 -1.408 -10.109 1 90.69 75 ARG A O 1
ATOM 591 N N . LEU A 1 76 ? 0.166 0.699 -10.656 1 87.25 76 LEU A N 1
ATOM 592 C CA . LEU A 1 76 ? 0.975 0.667 -11.875 1 87.25 76 LEU A CA 1
ATOM 593 C C . LEU A 1 76 ? 2.461 0.622 -11.531 1 87.25 76 LEU A C 1
ATOM 595 O O . LEU A 1 76 ? 3.227 -0.099 -12.18 1 87.25 76 LEU A O 1
ATOM 599 N N . ALA A 1 77 ? 2.855 1.417 -10.57 1 91.62 77 ALA A N 1
ATOM 600 C CA . ALA A 1 77 ? 4.254 1.435 -10.148 1 91.62 77 ALA A CA 1
ATOM 601 C C . ALA A 1 77 ? 4.691 0.062 -9.648 1 91.62 77 ALA A C 1
ATOM 603 O O . ALA A 1 77 ? 5.816 -0.371 -9.914 1 91.62 77 ALA A O 1
ATOM 604 N N . GLN A 1 78 ? 3.893 -0.621 -8.93 1 89.81 78 GLN A N 1
ATOM 605 C CA . GLN A 1 78 ? 4.211 -1.955 -8.43 1 89.81 78 GLN A CA 1
ATOM 606 C C . GLN A 1 78 ? 4.352 -2.951 -9.578 1 89.81 78 GLN A C 1
ATOM 608 O O . GLN A 1 78 ? 5.246 -3.801 -9.562 1 89.81 78 GLN A O 1
ATOM 613 N N . ARG A 1 79 ? 3.436 -2.814 -10.508 1 85.62 79 ARG A N 1
ATOM 614 C CA . ARG A 1 79 ? 3.518 -3.689 -11.672 1 85.62 79 ARG A CA 1
ATOM 615 C C . ARG A 1 79 ? 4.836 -3.492 -12.414 1 85.62 79 ARG A C 1
ATOM 617 O O . ARG A 1 79 ? 5.387 -4.441 -12.969 1 85.62 79 ARG A O 1
ATOM 624 N N . MET A 1 80 ? 5.27 -2.238 -12.391 1 85.56 80 MET A N 1
ATOM 625 C CA . MET A 1 80 ? 6.508 -1.911 -13.094 1 85.56 80 MET A CA 1
ATOM 626 C C . MET A 1 80 ? 7.723 -2.174 -12.211 1 85.56 80 MET A C 1
ATOM 628 O O . MET A 1 80 ? 8.859 -1.975 -12.641 1 85.56 80 MET A O 1
ATOM 632 N N . GLY A 1 81 ? 7.562 -2.523 -10.945 1 87.25 81 GLY A N 1
ATOM 633 C CA . GLY A 1 81 ? 8.641 -2.979 -10.086 1 87.25 81 GLY A CA 1
ATOM 634 C C . GLY A 1 81 ? 9.281 -1.857 -9.289 1 87.25 81 GLY A C 1
ATOM 635 O O . GLY A 1 81 ? 10.375 -2.021 -8.742 1 87.25 81 GLY A O 1
ATOM 636 N N . TYR A 1 82 ? 8.578 -0.755 -9.156 1 91.38 82 TYR A N 1
ATOM 637 C CA . TYR A 1 82 ? 9.172 0.402 -8.492 1 91.38 82 TYR A CA 1
ATOM 638 C C . TYR A 1 82 ? 9.305 0.167 -6.992 1 91.38 82 TYR A C 1
ATOM 640 O O . TYR A 1 82 ? 10.062 0.862 -6.312 1 91.38 82 TYR A O 1
ATOM 648 N N . HIS A 1 83 ? 8.602 -0.728 -6.379 1 92.56 83 HIS A N 1
ATOM 649 C CA . HIS A 1 83 ? 8.641 -0.97 -4.941 1 92.56 83 HIS A CA 1
ATOM 650 C C . HIS A 1 83 ? 9.852 -1.82 -4.559 1 92.56 83 HIS A C 1
ATOM 652 O O . HIS A 1 83 ? 10.133 -2.012 -3.373 1 92.56 83 HIS A O 1
ATOM 658 N N . ARG A 1 84 ? 10.531 -2.287 -5.582 1 91.31 84 ARG A N 1
ATOM 659 C CA . ARG A 1 84 ? 11.789 -3 -5.371 1 91.31 84 ARG A CA 1
ATOM 660 C C . ARG A 1 84 ? 12.977 -2.172 -5.848 1 91.31 84 ARG A C 1
ATOM 662 O O . ARG A 1 84 ? 12.898 -1.515 -6.887 1 91.31 84 ARG A O 1
ATOM 669 N N . ASP A 1 85 ? 14.023 -2.207 -5.07 1 93.19 85 ASP A N 1
ATOM 670 C CA . ASP A 1 85 ? 15.195 -1.408 -5.422 1 93.19 85 ASP A CA 1
ATOM 671 C C . ASP A 1 85 ? 15.773 -1.841 -6.766 1 93.19 85 ASP A C 1
ATOM 673 O O . ASP A 1 85 ? 15.82 -3.033 -7.074 1 93.19 85 ASP A O 1
ATOM 677 N N . PRO A 1 86 ? 16.234 -0.966 -7.535 1 89.38 86 PRO A N 1
ATOM 678 C CA . PRO A 1 86 ? 16.812 -1.275 -8.844 1 89.38 86 PRO A CA 1
ATOM 679 C C . PRO A 1 86 ? 18.031 -2.188 -8.75 1 89.38 86 PRO A C 1
ATOM 681 O O . PRO A 1 86 ? 18.391 -2.836 -9.734 1 89.38 86 PRO A O 1
ATOM 684 N N . LEU A 1 87 ? 18.656 -2.193 -7.676 1 86.81 87 LEU A N 1
ATOM 685 C CA . LEU A 1 87 ? 19.828 -3.047 -7.477 1 86.81 87 LEU A CA 1
ATOM 686 C C . LEU A 1 87 ? 19.484 -4.508 -7.746 1 86.81 87 LEU A C 1
ATOM 688 O O . LEU A 1 87 ? 20.359 -5.305 -8.086 1 86.81 87 LEU A O 1
ATOM 692 N N . HIS A 1 88 ? 18.25 -4.832 -7.535 1 81.38 88 HIS A N 1
ATOM 693 C CA . HIS A 1 88 ? 17.828 -6.215 -7.723 1 81.38 88 HIS A CA 1
ATOM 694 C C . HIS A 1 88 ? 17.641 -6.535 -9.203 1 81.38 88 HIS A C 1
ATOM 696 O O . HIS A 1 88 ? 17.438 -7.695 -9.57 1 81.38 88 HIS A O 1
ATOM 702 N N . PHE A 1 89 ? 17.75 -5.441 -10.086 1 79.38 89 PHE A N 1
ATOM 703 C CA . PHE A 1 89 ? 17.453 -5.613 -11.5 1 79.38 89 PHE A CA 1
ATOM 704 C C . PHE A 1 89 ? 18.688 -5.289 -12.344 1 79.38 89 PHE A C 1
ATOM 706 O O . PHE A 1 89 ? 18.906 -4.129 -12.703 1 79.38 89 PHE A O 1
ATOM 713 N N . PRO A 1 90 ? 19.453 -6.16 -12.781 1 78.25 90 PRO A N 1
ATOM 714 C CA . PRO A 1 90 ? 20.688 -5.906 -13.523 1 78.25 90 PRO A CA 1
ATOM 715 C C . PRO A 1 90 ? 20.453 -5.141 -14.82 1 78.25 90 PRO A C 1
ATOM 717 O O . PRO A 1 90 ? 21.344 -4.453 -15.312 1 78.25 90 PRO A O 1
ATOM 720 N N . GLY A 1 91 ? 19.266 -5.137 -15.398 1 79.25 91 GLY A N 1
ATOM 721 C CA . GLY A 1 91 ? 19.016 -4.449 -16.656 1 79.25 91 GLY A CA 1
ATOM 722 C C . GLY A 1 91 ? 18.703 -2.975 -16.469 1 79.25 91 GLY A C 1
ATOM 723 O O . GLY A 1 91 ? 18.672 -2.221 -17.453 1 79.25 91 GLY A O 1
ATOM 724 N N . ILE A 1 92 ? 18.734 -2.572 -15.32 1 87.12 92 ILE A N 1
ATOM 725 C CA . ILE A 1 92 ? 18.453 -1.166 -15.055 1 87.12 92 ILE A CA 1
ATOM 726 C C . ILE A 1 92 ? 19.766 -0.391 -14.914 1 87.12 92 ILE A C 1
ATOM 728 O O . ILE A 1 92 ? 20.625 -0.754 -14.109 1 87.12 92 ILE A O 1
ATOM 732 N N . THR A 1 93 ? 19.922 0.706 -15.711 1 90.69 93 THR A N 1
ATOM 733 C CA . THR A 1 93 ? 21.125 1.527 -15.664 1 90.69 93 THR A CA 1
ATOM 734 C C . THR A 1 93 ? 21.172 2.348 -14.375 1 90.69 93 THR A C 1
ATOM 736 O O . THR A 1 93 ? 20.141 2.57 -13.742 1 90.69 93 THR A O 1
ATOM 739 N N . PRO A 1 94 ? 22.297 2.766 -14.094 1 93.62 94 PRO A N 1
ATOM 740 C CA . PRO A 1 94 ? 22.422 3.602 -12.898 1 93.62 94 PRO A CA 1
ATOM 741 C C . PRO A 1 94 ? 21.547 4.852 -12.961 1 93.62 94 PRO A C 1
ATOM 743 O O . PRO A 1 94 ? 20.938 5.234 -11.961 1 93.62 94 PRO A O 1
ATOM 746 N N . PHE A 1 95 ? 21.531 5.453 -14.062 1 93.75 95 PHE A N 1
ATOM 747 C CA . PHE A 1 95 ? 20.703 6.633 -14.258 1 93.75 95 PHE A CA 1
ATOM 748 C C . PHE A 1 95 ? 19.234 6.305 -14.023 1 93.75 95 PHE A C 1
ATOM 750 O O . PHE A 1 95 ? 18.531 7.008 -13.289 1 93.75 95 PHE A O 1
ATOM 757 N N . GLN A 1 96 ? 18.797 5.211 -14.664 1 90.94 96 GLN A N 1
ATOM 758 C CA . GLN A 1 96 ? 17.406 4.797 -14.516 1 90.94 96 GLN A CA 1
ATOM 759 C C . GLN A 1 96 ? 17.094 4.418 -13.07 1 90.94 96 GLN A C 1
ATOM 761 O O . GLN A 1 96 ? 15.992 4.672 -12.586 1 90.94 96 GLN A O 1
ATOM 766 N N . GLY A 1 97 ? 18.031 3.773 -12.469 1 93.75 97 GLY A N 1
ATOM 767 C CA . GLY A 1 97 ? 17.859 3.393 -11.07 1 93.75 97 GLY A CA 1
ATOM 768 C C . GLY A 1 97 ? 17.641 4.578 -10.156 1 93.75 97 GLY A C 1
ATOM 769 O O . GLY A 1 97 ? 16.75 4.551 -9.297 1 93.75 97 GLY A O 1
ATOM 770 N N . GLU A 1 98 ? 18.453 5.609 -10.383 1 95.44 98 GLU A N 1
ATOM 771 C CA . GLU A 1 98 ? 18.297 6.82 -9.578 1 95.44 98 GLU A CA 1
ATOM 772 C C . GLU A 1 98 ? 16.953 7.492 -9.836 1 95.44 98 GLU A C 1
ATOM 774 O O . GLU A 1 98 ? 16.297 7.961 -8.906 1 95.44 98 GLU A O 1
ATOM 779 N N . MET A 1 99 ? 16.562 7.523 -11.062 1 92.56 99 MET A N 1
ATOM 780 C CA . MET A 1 99 ? 15.273 8.133 -11.406 1 92.56 99 MET A CA 1
ATOM 781 C C . MET A 1 99 ? 14.117 7.363 -10.781 1 92.56 99 MET A C 1
ATOM 783 O O . MET A 1 99 ? 13.156 7.961 -10.305 1 92.56 99 MET A O 1
ATOM 787 N N . ARG A 1 100 ? 14.211 6.012 -10.766 1 93.06 100 ARG A N 1
ATOM 788 C CA . ARG A 1 100 ? 13.18 5.168 -10.172 1 93.06 100 ARG A CA 1
ATOM 789 C C . ARG A 1 100 ? 13.062 5.418 -8.672 1 93.06 100 ARG A C 1
ATOM 791 O O . ARG A 1 100 ? 11.961 5.445 -8.125 1 93.06 100 ARG A O 1
ATOM 798 N N . ARG A 1 101 ? 14.219 5.574 -8.062 1 95.81 101 ARG A N 1
ATOM 799 C CA . ARG A 1 101 ? 14.227 5.855 -6.629 1 95.81 101 ARG A CA 1
ATOM 800 C C . ARG A 1 101 ? 13.555 7.191 -6.328 1 95.81 101 ARG A C 1
ATOM 802 O O . ARG A 1 101 ? 12.797 7.309 -5.359 1 95.81 101 ARG A O 1
ATOM 809 N N . ARG A 1 102 ? 13.812 8.203 -7.152 1 94.44 102 ARG A N 1
ATOM 810 C CA . ARG A 1 102 ? 13.211 9.523 -6.992 1 94.44 102 ARG A CA 1
ATOM 811 C C . ARG A 1 102 ? 11.695 9.461 -7.168 1 94.44 102 ARG A C 1
ATOM 813 O O . ARG A 1 102 ? 10.953 10.062 -6.391 1 94.44 102 ARG A O 1
ATOM 820 N N . VAL A 1 103 ? 11.289 8.711 -8.18 1 93.31 103 VAL A N 1
ATOM 821 C CA . VAL A 1 103 ? 9.867 8.578 -8.469 1 93.31 103 VAL A CA 1
ATOM 822 C C . VAL A 1 103 ? 9.18 7.824 -7.328 1 93.31 103 VAL A C 1
ATOM 824 O O . VAL A 1 103 ? 8.102 8.211 -6.875 1 93.31 103 VAL A O 1
ATOM 827 N N . TRP A 1 104 ? 9.805 6.762 -6.867 1 95.38 104 TRP A N 1
ATOM 828 C CA . TRP A 1 104 ? 9.219 5.969 -5.793 1 95.38 104 TRP A CA 1
ATOM 829 C C . TRP A 1 104 ? 9.086 6.793 -4.516 1 95.38 104 TRP A C 1
ATOM 831 O O . TRP A 1 104 ? 8.094 6.668 -3.787 1 95.38 104 TRP A O 1
ATOM 841 N N . LEU A 1 105 ? 10.102 7.582 -4.266 1 95.5 105 LEU A N 1
ATOM 842 C CA . LEU A 1 105 ? 10.047 8.461 -3.102 1 95.5 105 LEU A CA 1
ATOM 843 C C . LEU A 1 105 ? 8.836 9.391 -3.178 1 95.5 105 LEU A C 1
ATOM 845 O O . LEU A 1 105 ? 8.156 9.617 -2.174 1 95.5 105 LEU A O 1
ATOM 849 N N . MET A 1 106 ? 8.57 9.961 -4.312 1 94 106 MET A N 1
ATOM 850 C CA . MET A 1 106 ? 7.426 10.844 -4.52 1 94 106 MET A CA 1
ATOM 851 C C . MET A 1 106 ? 6.113 10.102 -4.293 1 94 106 MET A C 1
ATOM 853 O O . MET A 1 106 ? 5.203 10.617 -3.645 1 94 106 MET A O 1
ATOM 857 N N . ILE A 1 107 ? 6.07 8.836 -4.84 1 94.69 107 ILE A N 1
ATOM 858 C CA . ILE A 1 107 ? 4.879 8.008 -4.695 1 94.69 107 ILE A CA 1
ATOM 859 C C . ILE A 1 107 ? 4.641 7.695 -3.221 1 94.69 107 ILE A C 1
ATOM 861 O O . ILE A 1 107 ? 3.506 7.77 -2.74 1 94.69 107 ILE A O 1
ATOM 865 N N . HIS A 1 108 ? 5.703 7.41 -2.57 1 95.81 108 HIS A N 1
ATOM 866 C CA . HIS A 1 108 ? 5.633 7.102 -1.147 1 95.81 108 HIS A CA 1
ATOM 867 C C . HIS A 1 108 ? 5.105 8.289 -0.35 1 95.81 108 HIS A C 1
ATOM 869 O O . HIS A 1 108 ? 4.223 8.133 0.498 1 95.81 108 HIS A O 1
ATOM 875 N N . GLY A 1 109 ? 5.609 9.445 -0.617 1 93.75 109 GLY A N 1
ATOM 876 C CA . GLY A 1 109 ? 5.148 10.648 0.048 1 93.75 109 GLY A CA 1
ATOM 877 C C . GLY A 1 109 ? 3.686 10.953 -0.214 1 93.75 109 GLY A C 1
ATOM 878 O O . GLY A 1 109 ? 2.945 11.305 0.706 1 93.75 109 GLY A O 1
ATOM 879 N N . ILE A 1 110 ? 3.297 10.836 -1.444 1 91.5 110 ILE A N 1
ATOM 880 C CA . ILE A 1 110 ? 1.92 11.125 -1.833 1 91.5 110 ILE A CA 1
ATOM 881 C C . ILE A 1 110 ? 0.98 10.109 -1.182 1 91.5 110 ILE A C 1
ATOM 883 O O . ILE A 1 110 ? -0.125 10.461 -0.76 1 91.5 110 ILE A O 1
ATOM 887 N N . ASP A 1 111 ? 1.388 8.883 -1.148 1 94.31 111 ASP A N 1
ATOM 888 C CA . ASP A 1 111 ? 0.583 7.84 -0.517 1 94.31 111 ASP A CA 1
ATOM 889 C C . ASP A 1 111 ? 0.296 8.18 0.944 1 94.31 111 ASP A C 1
ATOM 891 O O . ASP A 1 111 ? -0.849 8.094 1.393 1 94.31 111 ASP A O 1
ATOM 895 N N . ILE A 1 112 ? 1.29 8.578 1.688 1 93.88 112 ILE A N 1
ATOM 896 C CA . ILE A 1 112 ? 1.185 8.867 3.115 1 93.88 112 ILE A CA 1
ATOM 897 C C . ILE A 1 112 ? 0.357 10.133 3.324 1 93.88 112 ILE A C 1
ATOM 899 O O . ILE A 1 112 ? -0.533 10.164 4.18 1 93.88 112 ILE A O 1
ATOM 903 N N . THR A 1 113 ? 0.674 11.164 2.551 1 89.12 113 THR A N 1
ATOM 904 C CA . THR A 1 113 ? -0.015 12.438 2.738 1 89.12 113 THR A CA 1
ATOM 905 C C . THR A 1 113 ? -1.49 12.312 2.369 1 89.12 113 THR A C 1
ATOM 907 O O . THR A 1 113 ? -2.352 12.906 3.02 1 89.12 113 THR A O 1
ATOM 910 N N . THR A 1 114 ? -1.787 11.555 1.306 1 88.88 114 THR A N 1
ATOM 911 C CA . THR A 1 114 ? -3.182 11.336 0.936 1 88.88 114 THR A CA 1
ATOM 912 C C . THR A 1 114 ? -3.895 10.484 1.979 1 88.88 114 THR A C 1
ATOM 914 O O . THR A 1 114 ? -5.059 10.727 2.299 1 88.88 114 THR A O 1
ATOM 917 N N . ALA A 1 115 ? -3.201 9.469 2.473 1 90.81 115 ALA A N 1
ATOM 918 C CA . ALA A 1 115 ? -3.77 8.633 3.523 1 90.81 115 ALA A CA 1
ATOM 919 C C . ALA A 1 115 ? -4.133 9.469 4.75 1 90.81 115 ALA A C 1
ATOM 921 O O . ALA A 1 115 ? -5.223 9.32 5.309 1 90.81 115 ALA A O 1
ATOM 922 N N . LEU A 1 116 ? -3.268 10.312 5.172 1 88.56 116 LEU A N 1
ATOM 923 C CA . LEU A 1 116 ? -3.479 11.156 6.344 1 88.56 116 LEU A CA 1
ATOM 924 C C . LEU A 1 116 ? -4.57 12.188 6.078 1 88.56 116 LEU A C 1
ATOM 926 O O . LEU A 1 116 ? -5.32 12.547 6.988 1 88.56 116 LEU A O 1
ATOM 930 N N . GLN A 1 117 ? -4.586 12.656 4.84 1 84.81 117 GLN A N 1
ATOM 931 C CA . GLN A 1 117 ? -5.598 13.641 4.469 1 84.81 117 GLN A CA 1
ATOM 932 C C . GLN A 1 117 ? -7 13.039 4.539 1 84.81 117 GLN A C 1
ATOM 934 O O . GLN A 1 117 ? -7.941 13.703 4.98 1 84.81 117 GLN A O 1
ATOM 939 N N . PHE A 1 118 ? -7.148 11.82 4.137 1 84.25 118 PHE A N 1
ATOM 940 C CA . PHE A 1 118 ? -8.461 11.188 4.062 1 84.25 118 PHE A CA 1
ATOM 941 C C . PHE A 1 118 ? -8.758 10.406 5.336 1 84.25 118 PHE A C 1
ATOM 943 O O . PHE A 1 118 ? -9.906 10.031 5.586 1 84.25 118 PHE A O 1
ATOM 950 N N . GLY A 1 119 ? -7.688 10.211 6.195 1 86.56 119 GLY A N 1
ATOM 951 C CA . GLY A 1 119 ? -7.887 9.375 7.367 1 86.56 119 GLY A CA 1
ATOM 952 C C . GLY A 1 119 ? -8.109 7.914 7.031 1 86.56 119 GLY A C 1
ATOM 953 O O . GLY A 1 119 ? -8.992 7.266 7.605 1 86.56 119 GLY A O 1
ATOM 954 N N . LEU A 1 120 ? -7.457 7.441 6.059 1 89.69 120 LEU A N 1
ATOM 955 C CA . LEU A 1 120 ? -7.566 6.066 5.59 1 89.69 120 LEU A CA 1
ATOM 956 C C . LEU A 1 120 ? -6.195 5.402 5.52 1 89.69 120 LEU A C 1
ATOM 958 O O . LEU A 1 120 ? -5.168 6.09 5.516 1 89.69 120 LEU A O 1
ATOM 962 N N . PRO A 1 121 ? -6.148 4.09 5.512 1 91.44 121 PRO A N 1
ATOM 963 C CA . PRO A 1 121 ? -4.859 3.396 5.5 1 91.44 121 PRO A CA 1
ATOM 964 C C . PRO A 1 121 ? -4.055 3.662 4.23 1 91.44 121 PRO A C 1
ATOM 966 O O . PRO A 1 121 ? -4.625 3.74 3.139 1 91.44 121 PRO A O 1
ATOM 969 N N . ARG A 1 122 ? -2.791 3.77 4.457 1 93.12 122 ARG A N 1
ATOM 970 C CA . ARG A 1 122 ? -1.905 3.887 3.305 1 93.12 122 ARG A CA 1
ATOM 971 C C . ARG A 1 122 ? -1.787 2.559 2.566 1 93.12 122 ARG A C 1
ATOM 973 O O . ARG A 1 122 ? -2.188 1.515 3.088 1 93.12 122 ARG A O 1
ATOM 980 N N . MET A 1 123 ? -1.308 2.617 1.353 1 93.25 123 MET A N 1
ATOM 981 C CA . MET A 1 123 ? -1.271 1.427 0.506 1 93.25 123 MET A CA 1
ATOM 982 C C . MET A 1 123 ? 0.091 0.745 0.585 1 93.25 123 MET A C 1
ATOM 984 O O . MET A 1 123 ? 0.176 -0.484 0.557 1 93.25 123 MET A O 1
ATOM 988 N N . ILE A 1 124 ? 1.127 1.499 0.692 1 93.75 124 ILE A N 1
ATOM 989 C CA . ILE A 1 124 ? 2.477 0.946 0.664 1 93.75 124 ILE A CA 1
ATOM 990 C C . ILE A 1 124 ? 2.818 0.351 2.027 1 93.75 124 ILE A C 1
ATOM 992 O O . ILE A 1 124 ? 2.785 1.05 3.043 1 93.75 124 ILE A O 1
ATOM 996 N N . SER A 1 125 ? 3.076 -0.917 2.016 1 90.69 125 SER A N 1
ATOM 997 C CA . SER A 1 125 ? 3.568 -1.579 3.219 1 90.69 125 SER A CA 1
ATOM 998 C C . SER A 1 125 ? 5.094 -1.611 3.248 1 90.69 125 SER A C 1
ATOM 1000 O O . SER A 1 125 ? 5.73 -1.959 2.252 1 90.69 125 SER A O 1
ATOM 1002 N N . PRO A 1 126 ? 5.621 -1.24 4.395 1 88.38 126 PRO A N 1
ATOM 1003 C CA . PRO A 1 126 ? 7.082 -1.29 4.488 1 88.38 126 PRO A CA 1
ATOM 1004 C C . PRO A 1 126 ? 7.637 -2.707 4.344 1 88.38 126 PRO A C 1
ATOM 1006 O O . PRO A 1 126 ? 8.812 -2.883 4.027 1 88.38 126 PRO A O 1
ATOM 1009 N N . ARG A 1 127 ? 6.785 -3.652 4.48 1 88 127 ARG A N 1
ATOM 1010 C CA . ARG A 1 127 ? 7.219 -5.043 4.41 1 88 127 ARG A CA 1
ATOM 1011 C C . ARG A 1 127 ? 7.434 -5.477 2.965 1 88 127 ARG A C 1
ATOM 1013 O O . ARG A 1 127 ? 8.195 -6.41 2.697 1 88 127 ARG A O 1
ATOM 1020 N N . HIS A 1 128 ? 6.848 -4.777 2.059 1 88.88 128 HIS A N 1
ATOM 1021 C CA . HIS A 1 128 ? 6.82 -5.297 0.695 1 88.88 128 HIS A CA 1
ATOM 1022 C C . HIS A 1 128 ? 7.641 -4.418 -0.244 1 88.88 128 HIS A C 1
ATOM 1024 O O . HIS A 1 128 ? 7.621 -4.617 -1.461 1 88.88 128 HIS A O 1
ATOM 1030 N N . GLY A 1 129 ? 8.266 -3.492 0.294 1 89.31 129 GLY A N 1
ATOM 1031 C CA . GLY A 1 129 ? 9.148 -2.639 -0.484 1 89.31 129 GLY A CA 1
ATOM 1032 C C . GLY A 1 129 ? 10.523 -2.477 0.138 1 89.31 129 GLY A C 1
ATOM 1033 O O . GLY A 1 129 ? 10.656 -2.428 1.363 1 89.31 129 GLY A O 1
ATOM 1034 N N . ASP A 1 130 ? 11.555 -2.402 -0.765 1 91.81 130 ASP A N 1
ATOM 1035 C CA . ASP A 1 130 ? 12.914 -2.213 -0.258 1 91.81 130 ASP A CA 1
ATOM 1036 C C . ASP A 1 130 ? 13.664 -1.174 -1.082 1 91.81 130 ASP A C 1
ATOM 1038 O O . ASP A 1 130 ? 14.898 -1.171 -1.109 1 91.81 130 ASP A O 1
ATOM 1042 N N . THR A 1 131 ? 12.93 -0.403 -1.802 1 93.94 131 THR A N 1
ATOM 1043 C CA . THR A 1 131 ? 13.555 0.64 -2.607 1 93.94 131 THR A CA 1
ATOM 1044 C C . THR A 1 131 ? 14.273 1.654 -1.718 1 93.94 131 THR A C 1
ATOM 1046 O O . THR A 1 131 ? 13.648 2.275 -0.852 1 93.94 131 THR A O 1
ATOM 1049 N N . ALA A 1 132 ? 15.516 1.816 -1.969 1 94.25 132 ALA A N 1
ATOM 1050 C CA . ALA A 1 132 ? 16.312 2.75 -1.185 1 94.25 132 ALA A CA 1
ATOM 1051 C C . ALA A 1 132 ? 16 4.195 -1.557 1 94.25 132 ALA A C 1
ATOM 1053 O O . ALA A 1 132 ? 15.547 4.469 -2.668 1 94.25 132 ALA A O 1
ATOM 1054 N N . PRO A 1 133 ? 16.203 5.141 -0.626 1 94.31 133 PRO A N 1
ATOM 1055 C CA . PRO A 1 133 ? 16.047 6.551 -0.983 1 94.31 133 PRO A CA 1
ATOM 1056 C C . PRO A 1 133 ? 17.047 7.004 -2.051 1 94.31 133 PRO A C 1
ATOM 1058 O O . PRO A 1 133 ? 18.125 6.406 -2.191 1 94.31 133 PRO A O 1
ATOM 1061 N N . PRO A 1 134 ? 16.688 8 -2.834 1 95.25 134 PRO A N 1
ATOM 1062 C CA . PRO A 1 134 ? 17.609 8.555 -3.822 1 95.25 134 PRO A CA 1
ATOM 1063 C C . PRO A 1 134 ? 18.797 9.266 -3.18 1 95.25 134 PRO A C 1
ATOM 1065 O O . PRO A 1 134 ? 18.75 9.609 -1.995 1 95.25 134 PRO A O 1
ATOM 1068 N N . ARG A 1 135 ? 19.781 9.469 -3.994 1 95.12 135 ARG A N 1
ATOM 1069 C CA . ARG A 1 135 ? 20.969 10.18 -3.551 1 95.12 135 ARG A CA 1
ATOM 1070 C C . ARG A 1 135 ? 20.766 11.688 -3.627 1 95.12 135 ARG A C 1
ATOM 1072 O O . ARG A 1 135 ? 19.906 12.164 -4.375 1 95.12 135 ARG A O 1
ATOM 1079 N N . ASN A 1 136 ? 21.453 12.359 -2.697 1 94.81 136 ASN A N 1
ATOM 1080 C CA . ASN A 1 136 ? 21.469 13.82 -2.736 1 94.81 136 ASN A CA 1
ATOM 1081 C C . ASN A 1 136 ? 22.328 14.344 -3.875 1 94.81 136 ASN A C 1
ATOM 1083 O O . ASN A 1 136 ? 23.453 14.805 -3.646 1 94.81 136 ASN A O 1
ATOM 1087 N N . LEU A 1 137 ? 21.797 14.359 -5.109 1 95.5 137 LEU A N 1
ATOM 1088 C CA . LEU A 1 137 ? 22.531 14.766 -6.312 1 95.5 137 LEU A CA 1
ATOM 1089 C C . LEU A 1 137 ? 21.719 15.773 -7.117 1 95.5 137 LEU A C 1
ATOM 1091 O O . LEU A 1 137 ? 20.484 15.734 -7.121 1 95.5 137 LEU A O 1
ATOM 1095 N N . SER A 1 138 ? 22.453 16.656 -7.777 1 92.06 138 SER A N 1
ATOM 1096 C CA . SER A 1 138 ? 21.812 17.578 -8.727 1 92.06 138 SER A CA 1
ATOM 1097 C C . SER A 1 138 ? 21.547 16.891 -10.062 1 92.06 138 SER A C 1
ATOM 1099 O O . SER A 1 138 ? 22.25 15.953 -10.438 1 92.06 138 SER A O 1
ATOM 1101 N N . ASP A 1 139 ? 20.625 17.391 -10.773 1 89.5 139 ASP A N 1
ATOM 1102 C CA . ASP A 1 139 ? 20.234 16.781 -12.039 1 89.5 139 ASP A CA 1
ATOM 1103 C C . ASP A 1 139 ? 21.375 16.828 -13.055 1 89.5 139 ASP A C 1
ATOM 1105 O O . ASP A 1 139 ? 21.5 15.93 -13.883 1 89.5 139 ASP A O 1
ATOM 1109 N N . HIS A 1 140 ? 22.156 17.906 -13 1 89.81 140 HIS A N 1
ATOM 1110 C CA . HIS A 1 140 ? 23.219 18.078 -13.984 1 89.81 140 HIS A CA 1
ATOM 1111 C C . HIS A 1 140 ? 24.328 17.047 -13.789 1 89.81 140 HIS A C 1
ATOM 1113 O O . HIS A 1 140 ? 25.125 16.812 -14.695 1 89.81 140 HIS A O 1
ATOM 1119 N N . GLU A 1 141 ? 24.281 16.438 -12.656 1 92 141 GLU A N 1
ATOM 1120 C CA . GLU A 1 141 ? 25.281 15.414 -12.367 1 92 141 GLU A CA 1
ATOM 1121 C C . GLU A 1 141 ? 24.875 14.062 -12.938 1 92 141 GLU A C 1
ATOM 1123 O O . GLU A 1 141 ? 25.656 13.117 -12.938 1 92 141 GLU A O 1
ATOM 1128 N N . LEU A 1 142 ? 23.688 13.938 -13.398 1 93.06 142 LEU A N 1
ATOM 1129 C CA . LEU A 1 142 ? 23.156 12.68 -13.898 1 93.06 142 LEU A CA 1
ATOM 1130 C C . LEU A 1 142 ? 23.125 12.664 -15.422 1 93.06 142 LEU A C 1
ATOM 1132 O O . LEU A 1 142 ? 22.688 13.633 -16.047 1 93.06 142 LEU A O 1
ATOM 1136 N N . ARG A 1 143 ? 23.688 11.594 -15.891 1 92.06 143 ARG A N 1
ATOM 1137 C CA . ARG A 1 143 ? 23.656 11.359 -17.328 1 92.06 143 ARG A CA 1
ATOM 1138 C C . ARG A 1 143 ? 23.078 9.984 -17.656 1 92.06 143 ARG A C 1
ATOM 1140 O O . ARG A 1 143 ? 23.328 9.016 -16.938 1 92.06 143 ARG A O 1
ATOM 1147 N N . GLU A 1 144 ? 22.359 9.844 -18.719 1 90.12 144 GLU A N 1
ATOM 1148 C CA . GLU A 1 144 ? 21.656 8.617 -19.078 1 90.12 144 GLU A CA 1
ATOM 1149 C C . GLU A 1 144 ? 22.641 7.48 -19.344 1 90.12 144 GLU A C 1
ATOM 1151 O O . GLU A 1 144 ? 22.344 6.312 -19.094 1 90.12 144 GLU A O 1
ATOM 1156 N N . ASP A 1 145 ? 23.781 7.828 -19.828 1 91.25 145 ASP A N 1
ATOM 1157 C CA . ASP A 1 145 ? 24.734 6.809 -20.234 1 91.25 145 ASP A CA 1
ATOM 1158 C C . ASP A 1 145 ? 25.812 6.605 -19.172 1 91.25 145 ASP A C 1
ATOM 1160 O O . ASP A 1 145 ? 26.812 5.941 -19.406 1 91.25 145 ASP A O 1
ATOM 1164 N N . MET A 1 146 ? 25.484 7.066 -18.047 1 92.19 146 MET A N 1
ATOM 1165 C CA . MET A 1 146 ? 26.516 6.953 -17.031 1 92.19 146 MET A CA 1
ATOM 1166 C C . MET A 1 146 ? 26.625 5.52 -16.516 1 92.19 146 MET A C 1
ATOM 1168 O O . MET A 1 146 ? 25.609 4.832 -16.375 1 92.19 146 MET A O 1
ATOM 1172 N N . ALA A 1 147 ? 27.781 5.066 -16.188 1 91.88 147 ALA A N 1
ATOM 1173 C CA . ALA A 1 147 ? 28.047 3.697 -15.758 1 91.88 147 ALA A CA 1
ATOM 1174 C C . ALA A 1 147 ? 27.938 3.568 -14.242 1 91.88 147 ALA A C 1
ATOM 1176 O O . ALA A 1 147 ? 27.609 2.498 -13.727 1 91.88 147 ALA A O 1
ATOM 1177 N N . VAL A 1 148 ? 28.25 4.668 -13.625 1 92.81 148 VAL A N 1
ATOM 1178 C CA . VAL A 1 148 ? 28.219 4.656 -12.164 1 92.81 148 VAL A CA 1
ATOM 1179 C C . VAL A 1 148 ? 27.625 5.969 -11.656 1 92.81 148 VAL A C 1
ATOM 1181 O O . VAL A 1 148 ? 27.906 7.039 -12.203 1 92.81 148 VAL A O 1
ATOM 1184 N N . LEU A 1 149 ? 26.875 5.902 -10.609 1 93.62 149 LEU A N 1
ATOM 1185 C CA . LEU A 1 149 ? 26.328 7.102 -9.977 1 93.62 149 LEU A CA 1
ATOM 1186 C C . LEU A 1 149 ? 27.375 7.754 -9.07 1 93.62 149 LEU A C 1
ATOM 1188 O O . LEU A 1 149 ? 28.109 7.062 -8.367 1 93.62 149 LEU A O 1
ATOM 1192 N N . PRO A 1 150 ? 27.469 8.992 -9.133 1 94.44 150 PRO A N 1
ATOM 1193 C CA . PRO A 1 150 ? 28.328 9.672 -8.148 1 94.44 150 PRO A CA 1
ATOM 1194 C C . PRO A 1 150 ? 27.859 9.445 -6.715 1 94.44 150 PRO A C 1
ATOM 1196 O O . PRO A 1 150 ? 26.688 9.141 -6.48 1 94.44 150 PRO A O 1
ATOM 1199 N N . PRO A 1 151 ? 28.766 9.523 -5.809 1 94.31 151 PRO A N 1
ATOM 1200 C CA . PRO A 1 151 ? 28.328 9.422 -4.41 1 94.31 151 PRO A CA 1
ATOM 1201 C C . PRO A 1 151 ? 27.391 10.555 -4.004 1 94.31 151 PRO A C 1
ATOM 1203 O O . PRO A 1 151 ? 27.438 11.641 -4.578 1 94.31 151 PRO A O 1
ATOM 1206 N N . SER A 1 152 ? 26.531 10.219 -3.039 1 94.62 152 SER A N 1
ATOM 1207 C CA . SER A 1 152 ? 25.594 11.211 -2.529 1 94.62 152 SER A CA 1
ATOM 1208 C C . SER A 1 152 ? 26.328 12.391 -1.896 1 94.62 152 SER A C 1
ATOM 1210 O O . SER A 1 152 ? 27.281 12.203 -1.152 1 94.62 152 SER A O 1
ATOM 1212 N N . ARG A 1 153 ? 25.969 13.57 -2.201 1 94.88 153 ARG A N 1
ATOM 1213 C CA . ARG A 1 153 ? 26.547 14.75 -1.575 1 94.88 153 ARG A CA 1
ATOM 1214 C C . ARG A 1 153 ? 26.125 14.859 -0.112 1 94.88 153 ARG A C 1
ATOM 1216 O O . ARG A 1 153 ? 25.031 14.438 0.256 1 94.88 153 ARG A O 1
ATOM 1223 N N . PRO A 1 154 ? 27.031 15.375 0.69 1 94 154 PRO A N 1
ATOM 1224 C CA . PRO A 1 154 ? 26.641 15.586 2.09 1 94 154 PRO A CA 1
ATOM 1225 C C . PRO A 1 154 ? 25.453 16.531 2.25 1 94 154 PRO A C 1
ATOM 1227 O O . PRO A 1 154 ? 25.203 17.359 1.371 1 94 154 PRO A O 1
ATOM 1230 N N . GLU A 1 155 ? 24.797 16.406 3.328 1 91.62 155 GLU A N 1
ATOM 1231 C CA . GLU A 1 155 ? 23.578 17.172 3.537 1 91.62 155 GLU A CA 1
ATOM 1232 C C . GLU A 1 155 ? 23.875 18.625 3.869 1 91.62 155 GLU A C 1
ATOM 1234 O O . GLU A 1 155 ? 22.984 19.469 3.91 1 91.62 155 GLU A O 1
ATOM 1239 N N . SER A 1 156 ? 25.031 18.953 4.055 1 90.94 156 SER A N 1
ATOM 1240 C CA . SER A 1 156 ? 25.469 20.344 4.219 1 90.94 156 SER A CA 1
ATOM 1241 C C . SER A 1 156 ? 25.484 21.078 2.887 1 90.94 156 SER A C 1
ATOM 1243 O O . SER A 1 156 ? 25.438 22.312 2.852 1 90.94 156 SER A O 1
ATOM 1245 N N . GLU A 1 157 ? 25.625 20.281 1.831 1 90.25 157 GLU A N 1
ATOM 1246 C CA . GLU A 1 157 ? 25.578 20.859 0.495 1 90.25 157 GLU A CA 1
ATOM 1247 C C . GLU A 1 157 ? 24.156 20.844 -0.071 1 90.25 157 GLU A C 1
ATOM 1249 O O . GLU A 1 157 ? 23.516 19.797 -0.109 1 90.25 157 GLU A O 1
ATOM 1254 N N . HIS A 1 158 ? 23.719 22.047 -0.493 1 88.69 158 HIS A N 1
ATOM 1255 C CA . HIS A 1 158 ? 22.359 22.156 -1.011 1 88.69 158 HIS A CA 1
ATOM 1256 C C . HIS A 1 158 ? 22.281 21.672 -2.453 1 88.69 158 HIS A C 1
ATOM 1258 O O . HIS A 1 158 ? 23.078 22.094 -3.299 1 88.69 158 HIS A O 1
ATOM 1264 N N . THR A 1 159 ? 21.453 20.672 -2.705 1 91.38 159 THR A N 1
ATOM 1265 C CA . THR A 1 159 ? 21.047 20.234 -4.035 1 91.38 159 THR A CA 1
ATOM 1266 C C . THR A 1 159 ? 19.531 20.281 -4.195 1 91.38 159 THR A C 1
ATOM 1268 O O . THR A 1 159 ? 18.797 20.359 -3.203 1 91.38 159 THR A O 1
ATOM 1271 N N . PRO A 1 160 ? 19.078 20.266 -5.352 1 88.12 160 PRO A N 1
ATOM 1272 C CA . PRO A 1 160 ? 17.625 20.281 -5.551 1 88.12 160 PRO A CA 1
ATOM 1273 C C . PRO A 1 160 ? 16.938 19.047 -4.965 1 88.12 160 PRO A C 1
ATOM 1275 O O . PRO A 1 160 ? 15.719 19.031 -4.781 1 88.12 160 PRO A O 1
ATOM 1278 N N . MET A 1 161 ? 17.703 17.969 -4.613 1 92.56 161 MET A N 1
ATOM 1279 C CA . MET A 1 161 ? 17.125 16.734 -4.094 1 92.56 161 MET A CA 1
ATOM 1280 C C . MET A 1 161 ? 17.125 16.734 -2.57 1 92.56 161 MET A C 1
ATOM 1282 O O . MET A 1 161 ? 16.438 15.914 -1.949 1 92.56 161 MET A O 1
ATOM 1286 N N . LEU A 1 162 ? 17.797 17.656 -1.98 1 92.81 162 LEU A N 1
ATOM 1287 C CA . LEU A 1 162 ? 18.016 17.641 -0.538 1 92.81 162 LEU A CA 1
ATOM 1288 C C . LEU A 1 162 ? 1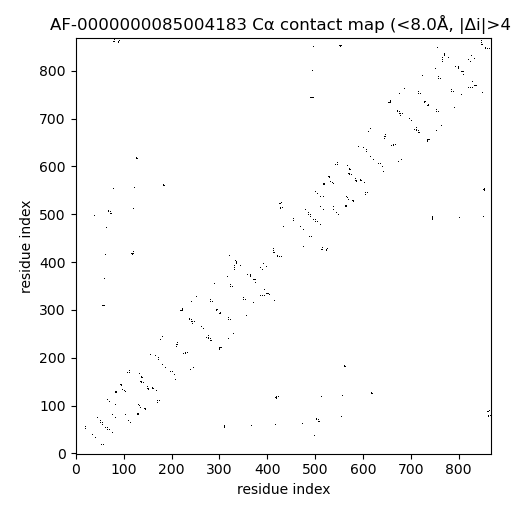6.688 17.734 0.212 1 92.81 162 LEU A C 1
ATOM 1290 O O . LEU A 1 162 ? 16.5 17.078 1.236 1 92.81 162 LEU A O 1
ATOM 1294 N N . HIS A 1 163 ? 15.766 18.625 -0.299 1 91.31 163 HIS A N 1
ATOM 1295 C CA . HIS A 1 163 ? 14.492 18.781 0.388 1 91.31 163 HIS A CA 1
ATOM 1296 C C . HIS A 1 163 ? 13.672 17.484 0.333 1 91.31 163 HIS A C 1
ATOM 1298 O O . HIS A 1 163 ? 12.953 17.172 1.28 1 91.31 163 HIS A O 1
ATOM 1304 N N . MET A 1 164 ? 13.836 16.734 -0.707 1 93 164 MET A N 1
ATOM 1305 C CA . MET A 1 164 ? 13.117 15.469 -0.851 1 93 164 MET A CA 1
ATOM 1306 C C . MET A 1 164 ? 13.664 14.414 0.108 1 93 164 MET A C 1
ATOM 1308 O O . MET A 1 164 ? 12.898 13.641 0.694 1 93 164 MET A O 1
ATOM 1312 N N . VAL A 1 165 ? 14.922 14.43 0.169 1 92.62 165 VAL A N 1
ATOM 1313 C CA . VAL A 1 165 ? 15.562 13.492 1.085 1 92.62 165 VAL A CA 1
ATOM 1314 C C . VAL A 1 165 ? 15.141 13.797 2.52 1 92.62 165 VAL A C 1
ATOM 1316 O O . VAL A 1 165 ? 14.867 12.883 3.305 1 92.62 165 VAL A O 1
ATOM 1319 N N . ALA A 1 166 ? 15.141 15.047 2.867 1 94.44 166 ALA A N 1
ATOM 1320 C CA . ALA A 1 166 ? 14.727 15.469 4.203 1 94.44 166 ALA A CA 1
ATOM 1321 C C . ALA A 1 166 ? 13.266 15.102 4.465 1 94.44 166 ALA A C 1
ATOM 1323 O O . ALA A 1 166 ? 12.93 14.633 5.551 1 94.44 166 ALA A O 1
ATOM 1324 N N . ARG A 1 167 ? 12.391 15.32 3.475 1 95.06 167 ARG A N 1
ATOM 1325 C CA . ARG A 1 167 ? 10.977 14.984 3.611 1 95.06 167 ARG A CA 1
ATOM 1326 C C . ARG A 1 167 ? 10.781 13.484 3.797 1 95.06 167 ARG A C 1
ATOM 1328 O O . ARG A 1 167 ? 9.875 13.055 4.508 1 95.06 167 ARG A O 1
ATOM 1335 N N . ASN A 1 168 ? 11.641 12.742 3.186 1 94.69 168 ASN A N 1
ATOM 1336 C CA . ASN A 1 168 ? 11.516 11.289 3.248 1 94.69 168 ASN A CA 1
ATOM 1337 C C . ASN A 1 168 ? 11.633 10.773 4.68 1 94.69 168 ASN A C 1
ATOM 1339 O O . ASN A 1 168 ? 10.984 9.797 5.051 1 94.69 168 ASN A O 1
ATOM 1343 N N . ARG A 1 169 ? 12.5 11.328 5.418 1 95.62 169 ARG A N 1
ATOM 1344 C CA . ARG A 1 169 ? 12.656 10.922 6.812 1 95.62 169 ARG A CA 1
ATOM 1345 C C . ARG A 1 169 ? 11.352 11.109 7.582 1 95.62 169 ARG A C 1
ATOM 1347 O O . ARG A 1 169 ? 11.016 10.289 8.445 1 95.62 169 ARG A O 1
ATOM 1354 N N . PHE A 1 170 ? 10.625 12.203 7.254 1 96.75 170 PHE A N 1
ATOM 1355 C CA . PHE A 1 170 ? 9.336 12.438 7.883 1 96.75 170 PHE A CA 1
ATOM 1356 C C . PHE A 1 170 ? 8.289 11.469 7.344 1 96.75 170 PHE A C 1
ATOM 1358 O O . PHE A 1 170 ? 7.457 10.961 8.102 1 96.75 170 PHE A O 1
ATOM 1365 N N . PHE A 1 171 ? 8.336 11.242 6.137 1 96.12 171 PHE A N 1
ATOM 1366 C CA . PHE A 1 171 ? 7.352 10.359 5.535 1 96.12 171 PHE A CA 1
ATOM 1367 C C . PHE A 1 171 ? 7.434 8.961 6.145 1 96.12 171 PHE A C 1
ATOM 1369 O O . PHE A 1 171 ? 6.406 8.328 6.395 1 96.12 171 PHE A O 1
ATOM 1376 N N . VAL A 1 172 ? 8.617 8.469 6.348 1 96 172 VAL A N 1
ATOM 1377 C CA . VAL A 1 172 ? 8.797 7.137 6.922 1 96 172 VAL A CA 1
ATOM 1378 C C . VAL A 1 172 ? 8.125 7.066 8.289 1 96 172 VAL A C 1
ATOM 1380 O O . VAL A 1 172 ? 7.391 6.121 8.578 1 96 172 VAL A O 1
ATOM 1383 N N . VAL A 1 173 ? 8.336 8.062 9.117 1 97.75 173 VAL A N 1
ATOM 1384 C CA . VAL A 1 173 ? 7.777 8.055 10.469 1 97.75 173 VAL A CA 1
ATOM 1385 C C . VAL A 1 173 ? 6.277 8.336 10.406 1 97.75 173 VAL A C 1
ATOM 1387 O O . VAL A 1 173 ? 5.5 7.738 11.156 1 97.75 173 VAL A O 1
ATOM 1390 N N . LEU A 1 174 ? 5.891 9.297 9.531 1 97.31 174 LEU A N 1
ATOM 1391 C CA . LEU A 1 174 ? 4.473 9.602 9.383 1 97.31 174 LEU A CA 1
ATOM 1392 C C . LEU A 1 174 ? 3.705 8.391 8.859 1 97.31 174 LEU A C 1
ATOM 1394 O O . LEU A 1 174 ? 2.545 8.18 9.219 1 97.31 174 LEU A O 1
ATOM 1398 N N . GLY A 1 175 ? 4.371 7.641 7.98 1 96.06 175 GLY A N 1
ATOM 1399 C CA . GLY A 1 175 ? 3.766 6.395 7.543 1 96.06 175 GLY A CA 1
ATOM 1400 C C . GLY A 1 175 ? 3.482 5.438 8.688 1 96.06 175 GLY A C 1
ATOM 1401 O O . GLY A 1 175 ? 2.402 4.848 8.758 1 96.06 175 GLY A O 1
ATOM 1402 N N . ALA A 1 176 ? 4.41 5.293 9.531 1 96.62 176 ALA A N 1
ATOM 1403 C CA . ALA A 1 176 ? 4.246 4.43 10.695 1 96.62 176 ALA A CA 1
ATOM 1404 C C . ALA A 1 176 ? 3.156 4.961 11.617 1 96.62 176 ALA A C 1
ATOM 1406 O O . ALA A 1 176 ? 2.4 4.184 12.211 1 96.62 176 ALA A O 1
ATOM 1407 N N . ILE A 1 177 ? 3.139 6.238 11.766 1 95.62 177 ILE A N 1
ATOM 1408 C CA . ILE A 1 177 ? 2.115 6.871 12.586 1 95.62 177 ILE A CA 1
ATOM 1409 C C . ILE A 1 177 ? 0.738 6.629 11.977 1 95.62 177 ILE A C 1
ATOM 1411 O O . ILE A 1 177 ? -0.224 6.336 12.688 1 95.62 177 ILE A O 1
ATOM 1415 N N . ALA A 1 178 ? 0.615 6.836 10.68 1 92.62 178 ALA A N 1
ATOM 1416 C CA . ALA A 1 178 ? -0.645 6.578 9.984 1 92.62 178 ALA A CA 1
ATOM 1417 C C . ALA A 1 178 ? -1.102 5.137 10.195 1 92.62 178 ALA A C 1
ATOM 1419 O O . ALA A 1 178 ? -2.283 4.883 10.445 1 92.62 178 ALA A O 1
ATOM 1420 N N . ASP A 1 179 ? -0.122 4.164 10.109 1 93.5 179 ASP A N 1
ATOM 1421 C CA . ASP A 1 179 ? -0.443 2.754 10.312 1 93.5 179 ASP A CA 1
ATOM 1422 C C . ASP A 1 179 ? -0.996 2.512 11.711 1 93.5 179 ASP A C 1
ATOM 1424 O O . ASP A 1 179 ? -1.95 1.749 11.891 1 93.5 179 ASP A O 1
ATOM 1428 N N . ALA A 1 180 ? -0.41 3.102 12.641 1 92.81 180 ALA A N 1
ATOM 1429 C CA . ALA A 1 180 ? -0.819 2.916 14.031 1 92.81 180 ALA A CA 1
ATOM 1430 C C . ALA A 1 180 ? -2.168 3.578 14.297 1 92.81 180 ALA A C 1
ATOM 1432 O O . ALA A 1 180 ? -3.014 3.016 15 1 92.81 180 ALA A O 1
ATOM 1433 N N . SER A 1 181 ? -2.301 4.742 13.773 1 88.75 181 SER A N 1
ATOM 1434 C CA . SER A 1 181 ? -3.506 5.523 14.023 1 88.75 181 SER A CA 1
ATOM 1435 C C . SER A 1 181 ? -4.719 4.902 13.336 1 88.75 181 SER A C 1
ATOM 1437 O O . SER A 1 181 ? -5.84 5.004 13.844 1 88.75 181 SER A O 1
ATOM 1439 N N . MET A 1 182 ? -4.48 4.309 12.18 1 88.06 182 MET A N 1
ATOM 1440 C CA . MET A 1 182 ? -5.59 3.76 11.406 1 88.06 182 MET A CA 1
ATOM 1441 C C . MET A 1 182 ? -5.777 2.275 11.695 1 88.06 182 MET A C 1
ATOM 1443 O O . MET A 1 182 ? -6.637 1.625 11.094 1 88.06 182 MET A O 1
ATOM 1447 N N . SER A 1 183 ? -5.066 1.761 12.617 1 89.25 183 SER A N 1
ATOM 1448 C CA . SER A 1 183 ? -5.164 0.352 12.984 1 89.25 183 SER A CA 1
ATOM 1449 C C . SER A 1 183 ? -6.516 0.039 13.617 1 89.25 183 SER A C 1
ATOM 1451 O O . SER A 1 183 ? -7.121 0.901 14.258 1 89.25 183 SER A O 1
ATOM 1453 N N . ALA A 1 184 ? -6.953 -1.135 13.391 1 86 184 ALA A N 1
ATOM 1454 C CA . ALA A 1 184 ? -8.172 -1.602 14.039 1 86 184 ALA A CA 1
ATOM 1455 C C . ALA A 1 184 ? -7.965 -1.786 15.539 1 86 184 ALA A C 1
ATOM 1457 O O . ALA A 1 184 ? -8.922 -1.721 16.312 1 86 184 ALA A O 1
ATOM 1458 N N . SER A 1 185 ? -6.785 -1.971 15.867 1 85.12 185 SER A N 1
ATOM 1459 C CA . SER A 1 185 ? -6.445 -2.115 17.281 1 85.12 185 SER A CA 1
ATOM 1460 C C . SER A 1 185 ? -5.988 -0.789 17.875 1 85.12 185 SER A C 1
ATOM 1462 O O . SER A 1 185 ? -5.43 0.055 17.172 1 85.12 185 SER A O 1
ATOM 1464 N N . LYS A 1 186 ? -6.195 -0.683 19.188 1 83.31 186 LYS A N 1
ATOM 1465 C CA . LYS A 1 186 ? -5.793 0.542 19.875 1 83.31 186 LYS A CA 1
ATOM 1466 C C . LYS A 1 186 ? -4.273 0.639 19.984 1 83.31 186 LYS A C 1
ATOM 1468 O O . LYS A 1 186 ? -3.602 -0.36 20.234 1 83.31 186 LYS A O 1
ATOM 1473 N N . MET A 1 187 ? -3.818 1.864 19.75 1 87.5 187 MET A N 1
ATOM 1474 C CA . MET A 1 187 ? -2.391 2.133 19.875 1 87.5 187 MET A CA 1
ATOM 1475 C C . MET A 1 187 ? -1.955 2.057 21.344 1 87.5 187 MET A C 1
ATOM 1477 O O . MET A 1 187 ? -2.58 2.662 22.203 1 87.5 187 MET A O 1
ATOM 1481 N N . THR A 1 188 ? -0.886 1.257 21.609 1 88.25 188 THR A N 1
ATOM 1482 C CA . THR A 1 188 ? -0.363 1.167 22.969 1 88.25 188 THR A CA 1
ATOM 1483 C C . THR A 1 188 ? 0.505 2.379 23.297 1 88.25 188 THR A C 1
ATOM 1485 O O . THR A 1 188 ? 1.014 3.047 22.406 1 88.25 188 THR A O 1
ATOM 1488 N N . LEU A 1 189 ? 0.691 2.688 24.594 1 86.5 189 LEU A N 1
ATOM 1489 C CA . LEU A 1 189 ? 1.528 3.803 25.031 1 86.5 189 LEU A CA 1
ATOM 1490 C C . LEU A 1 189 ? 2.979 3.586 24.609 1 86.5 189 LEU A C 1
ATOM 1492 O O . LEU A 1 189 ? 3.691 4.547 24.312 1 86.5 189 LEU A O 1
ATOM 1496 N N . VAL A 1 190 ? 3.389 2.32 24.609 1 92.12 190 VAL A N 1
ATOM 1497 C CA . VAL A 1 190 ? 4.758 1.999 24.219 1 92.12 190 VAL A CA 1
ATOM 1498 C C . VAL A 1 190 ? 4.965 2.324 22.75 1 92.12 190 VAL A C 1
ATOM 1500 O O . VAL A 1 190 ? 5.996 2.885 22.359 1 92.12 190 VAL A O 1
ATOM 1503 N N . GLU A 1 191 ? 4.008 1.925 21.906 1 93.5 191 GLU A N 1
ATOM 1504 C CA . GLU A 1 191 ? 4.059 2.24 20.484 1 93.5 191 GLU A CA 1
ATOM 1505 C C . GLU A 1 191 ? 4.027 3.748 20.25 1 93.5 191 GLU A C 1
ATOM 1507 O O . GLU A 1 191 ? 4.746 4.262 19.391 1 93.5 191 GLU A O 1
ATOM 1512 N N . GLU A 1 192 ? 3.207 4.469 20.984 1 93 192 GLU A N 1
ATOM 1513 C CA . GLU A 1 192 ? 3.09 5.918 20.875 1 93 192 GLU A CA 1
ATOM 1514 C C . GLU A 1 192 ? 4.414 6.605 21.188 1 93 192 GLU A C 1
ATOM 1516 O O . GLU A 1 192 ? 4.852 7.5 20.469 1 93 192 GLU A O 1
ATOM 1521 N N . ARG A 1 193 ? 5.027 6.16 22.297 1 93.94 193 ARG A N 1
ATOM 1522 C CA . ARG A 1 193 ? 6.297 6.746 22.703 1 93.94 193 ARG A CA 1
ATOM 1523 C C . ARG A 1 193 ? 7.395 6.465 21.688 1 93.94 193 ARG A C 1
ATOM 1525 O O . ARG A 1 193 ? 8.25 7.32 21.422 1 93.94 193 ARG A O 1
ATOM 1532 N N . GLY A 1 194 ? 7.332 5.297 21.172 1 97.44 194 GLY A N 1
ATOM 1533 C CA . GLY A 1 194 ? 8.305 4.953 20.141 1 97.44 194 GLY A CA 1
ATOM 1534 C C . GLY A 1 194 ? 8.172 5.789 18.891 1 97.44 194 GLY A C 1
ATOM 1535 O O . GLY A 1 194 ? 9.172 6.23 18.312 1 97.44 194 GLY A O 1
ATOM 1536 N N . LEU A 1 195 ? 7.039 5.949 18.469 1 97.56 195 LEU A N 1
ATOM 1537 C CA . LEU A 1 195 ? 6.777 6.754 17.281 1 97.56 195 LEU A CA 1
ATOM 1538 C C . LEU A 1 195 ? 7.102 8.219 17.531 1 97.56 195 LEU A C 1
ATOM 1540 O O . LEU A 1 195 ? 7.598 8.914 16.641 1 97.56 195 LEU A O 1
ATOM 1544 N N . LEU A 1 196 ? 6.742 8.695 18.75 1 96.69 196 LEU A N 1
ATOM 1545 C CA . LEU A 1 196 ? 7.062 10.07 19.109 1 96.69 196 LEU A CA 1
ATOM 1546 C C . LEU A 1 196 ? 8.562 10.32 19.031 1 96.69 196 LEU A C 1
ATOM 1548 O O . LEU A 1 196 ? 9.008 11.344 18.516 1 96.69 196 LEU A O 1
ATOM 1552 N N . GLN A 1 197 ? 9.281 9.367 19.578 1 98.06 197 GLN A N 1
ATOM 1553 C CA . GLN A 1 197 ? 10.734 9.5 19.547 1 98.06 197 GLN A CA 1
ATOM 1554 C C . GLN A 1 197 ? 11.258 9.523 18.109 1 98.06 197 GLN A C 1
ATOM 1556 O O . GLN A 1 197 ? 12.148 10.312 17.781 1 98.06 197 GLN A O 1
ATOM 1561 N N . ARG A 1 198 ? 10.789 8.664 17.266 1 98.25 198 ARG A N 1
ATOM 1562 C CA . ARG A 1 198 ? 11.195 8.641 15.867 1 98.25 198 ARG A CA 1
ATOM 1563 C C . ARG A 1 198 ? 10.867 9.969 15.18 1 98.25 198 ARG A C 1
ATOM 1565 O O . ARG A 1 198 ? 11.609 10.414 14.297 1 98.25 198 ARG A O 1
ATOM 1572 N N . LEU A 1 199 ? 9.742 10.578 15.531 1 97.94 199 LEU A N 1
ATOM 1573 C CA . LEU A 1 199 ? 9.336 11.859 14.961 1 97.94 199 LEU A CA 1
ATOM 1574 C C . LEU A 1 199 ? 10.312 12.961 15.375 1 97.94 199 LEU A C 1
ATOM 1576 O O . LEU A 1 199 ? 10.703 13.789 14.547 1 97.94 199 LEU A O 1
ATOM 1580 N N . TYR A 1 200 ? 10.734 12.922 16.625 1 97.75 200 TYR A N 1
ATOM 1581 C CA . TYR A 1 200 ? 11.703 13.906 17.078 1 97.75 200 TYR A CA 1
ATOM 1582 C C . TYR A 1 200 ? 13.07 13.664 16.453 1 97.75 200 TYR A C 1
ATOM 1584 O O . TYR A 1 200 ? 13.805 14.609 16.172 1 97.75 200 TYR A O 1
ATOM 1592 N N . ASP A 1 201 ? 13.375 12.398 16.281 1 97.56 201 ASP A N 1
ATOM 1593 C CA . ASP A 1 201 ? 14.625 12.078 15.602 1 97.56 201 ASP A CA 1
ATOM 1594 C C . ASP A 1 201 ? 14.633 12.648 14.188 1 97.56 201 ASP A C 1
ATOM 1596 O O . ASP A 1 201 ? 15.656 13.141 13.711 1 97.56 201 ASP A O 1
ATOM 1600 N N . ALA A 1 202 ? 13.555 12.539 13.508 1 97.31 202 ALA A N 1
ATOM 1601 C CA . ALA A 1 202 ? 13.445 13.102 12.164 1 97.31 202 ALA A CA 1
ATOM 1602 C C . ALA A 1 202 ? 13.586 14.617 12.195 1 97.31 202 ALA A C 1
ATOM 1604 O O . ALA A 1 202 ? 14.234 15.203 11.32 1 97.31 202 ALA A O 1
ATOM 1605 N N . ARG A 1 203 ? 12.961 15.289 13.078 1 96.62 203 ARG A N 1
ATOM 1606 C CA . ARG A 1 203 ? 13.055 16.734 13.219 1 96.62 203 ARG A CA 1
ATOM 1607 C C . ARG A 1 203 ? 14.492 17.172 13.484 1 96.62 203 ARG A C 1
ATOM 1609 O O . ARG A 1 203 ? 14.977 18.125 12.891 1 96.62 203 ARG A O 1
ATOM 1616 N N . ASP A 1 204 ? 15.109 16.344 14.453 1 95.44 204 ASP A N 1
ATOM 1617 C CA . ASP A 1 204 ? 16.484 16.703 14.836 1 95.44 204 ASP A CA 1
ATOM 1618 C C . ASP A 1 204 ? 17.453 16.422 13.703 1 95.44 204 ASP A C 1
ATOM 1620 O O . ASP A 1 204 ? 18.562 16.969 13.68 1 95.44 204 ASP A O 1
ATOM 1624 N N . GLY A 1 205 ? 17.016 15.672 12.719 1 94.69 205 GLY A N 1
ATOM 1625 C CA . GLY A 1 205 ? 17.859 15.32 11.594 1 94.69 205 GLY A CA 1
ATOM 1626 C C . GLY A 1 205 ? 17.656 16.219 10.391 1 94.69 205 GLY A C 1
ATOM 1627 O O . GLY A 1 205 ? 18.25 16.016 9.336 1 94.69 205 GLY A O 1
ATOM 1628 N N . ILE A 1 206 ? 16.891 17.203 10.539 1 95.44 206 ILE A N 1
ATOM 1629 C CA . ILE A 1 206 ? 16.672 18.156 9.453 1 95.44 206 ILE A CA 1
ATOM 1630 C C . ILE A 1 206 ? 18 18.828 9.102 1 95.44 206 ILE A C 1
ATOM 1632 O O . ILE A 1 206 ? 18.703 19.328 9.984 1 95.44 206 ILE A O 1
ATOM 1636 N N . PRO A 1 207 ? 18.375 18.859 7.75 1 93.62 207 PRO A N 1
ATOM 1637 C CA . PRO A 1 207 ? 19.594 19.547 7.355 1 93.62 207 PRO A CA 1
ATOM 1638 C C . PRO A 1 207 ? 19.609 21.016 7.766 1 93.62 207 PRO A C 1
ATOM 1640 O O . PRO A 1 207 ? 18.578 21.672 7.738 1 93.62 207 PRO A O 1
ATOM 1643 N N . PRO A 1 208 ? 20.734 21.531 8.055 1 89.38 208 PRO A N 1
ATOM 1644 C CA . PRO A 1 208 ? 20.875 22.906 8.57 1 89.38 208 PRO A CA 1
ATOM 1645 C C . PRO A 1 208 ? 20.219 23.938 7.672 1 89.38 208 PRO A C 1
ATOM 1647 O O . PRO A 1 208 ? 19.578 24.875 8.164 1 89.38 208 PRO A O 1
ATOM 1650 N N . VAL A 1 209 ? 20.312 23.766 6.453 1 88.06 209 VAL A N 1
ATOM 1651 C CA . VAL A 1 209 ? 19.812 24.75 5.512 1 88.06 209 VAL A CA 1
ATOM 1652 C C . VAL A 1 209 ? 18.281 24.812 5.598 1 88.06 209 VAL A C 1
ATOM 1654 O O . VAL A 1 209 ? 17.688 25.844 5.262 1 88.06 209 VAL A O 1
ATOM 1657 N N . PHE A 1 210 ? 17.625 23.812 6.148 1 91.31 210 PHE A N 1
ATOM 1658 C CA . PHE A 1 210 ? 16.172 23.734 6.156 1 91.31 210 PHE A CA 1
ATOM 1659 C C . PHE A 1 210 ? 15.633 23.891 7.57 1 91.31 210 PHE A C 1
ATOM 1661 O O . PHE A 1 210 ? 14.43 23.75 7.801 1 91.31 210 PHE A O 1
ATOM 1668 N N . ARG A 1 211 ? 16.484 24.125 8.5 1 87.81 211 ARG A N 1
ATOM 1669 C CA . ARG A 1 211 ? 16 24.359 9.859 1 87.81 211 ARG A CA 1
ATOM 1670 C C . ARG A 1 211 ? 15.172 25.625 9.938 1 87.81 211 ARG A C 1
ATOM 1672 O O . ARG A 1 211 ? 15.539 26.656 9.359 1 87.81 211 ARG A O 1
ATOM 1679 N N . TYR A 1 212 ? 13.984 25.391 10.398 1 81.81 212 TYR A N 1
ATOM 1680 C CA . TYR A 1 212 ? 13.023 26.484 10.469 1 81.81 212 TYR A CA 1
ATOM 1681 C C . TYR A 1 212 ? 13.367 27.453 11.594 1 81.81 212 TYR A C 1
ATOM 1683 O O . TYR A 1 212 ? 13.5 27.047 12.75 1 81.81 212 TYR A O 1
ATOM 1691 N N . THR A 1 213 ? 13.672 28.469 11.125 1 77.88 213 THR A N 1
ATOM 1692 C CA . THR A 1 213 ? 13.734 29.625 12.016 1 77.88 213 THR A CA 1
ATOM 1693 C C . THR A 1 213 ? 12.594 30.594 11.711 1 77.88 213 THR A C 1
ATOM 1695 O O . THR A 1 213 ? 11.789 30.359 10.805 1 77.88 213 THR A O 1
ATOM 1698 N N . SER A 1 214 ? 12.328 31.703 12.375 1 73.88 214 SER A N 1
ATOM 1699 C CA . SER A 1 214 ? 11.273 32.656 12.031 1 73.88 214 SER A CA 1
ATOM 1700 C C . SER A 1 214 ? 11.477 33.219 10.633 1 73.88 214 SER A C 1
ATOM 1702 O O . SER A 1 214 ? 12.609 33.406 10.188 1 73.88 214 SER A O 1
ATOM 1704 N N . LEU A 1 215 ? 10.438 33.094 9.766 1 69.44 215 LEU A N 1
ATOM 1705 C CA . LEU A 1 215 ? 10.508 33.625 8.406 1 69.44 215 LEU A CA 1
ATOM 1706 C C . LEU A 1 215 ? 10.992 35.062 8.406 1 69.44 215 LEU A C 1
ATOM 1708 O O . LEU A 1 215 ? 11.562 35.531 7.414 1 69.44 215 LEU A O 1
ATOM 1712 N N . SER A 1 216 ? 10.766 35.531 9.484 1 67 216 SER A N 1
ATOM 1713 C CA . SER A 1 216 ? 11.25 36.906 9.594 1 67 216 SER A CA 1
ATOM 1714 C C . SER A 1 216 ? 12.773 36.969 9.617 1 67 216 SER A C 1
ATOM 1716 O O . SER A 1 216 ? 13.367 37.938 9.164 1 67 216 SER A O 1
ATOM 1718 N N . ASP A 1 217 ? 13.273 35.938 9.93 1 66.25 217 ASP A N 1
ATOM 1719 C CA . ASP A 1 217 ? 14.727 35.875 10 1 66.25 217 ASP A CA 1
ATOM 1720 C C . ASP A 1 217 ? 15.328 35.406 8.68 1 66.25 217 ASP A C 1
ATOM 1722 O O . ASP A 1 217 ? 16.547 35.438 8.492 1 66.25 217 ASP A O 1
ATOM 1726 N N . SER A 1 218 ? 14.469 35.094 7.836 1 64.56 218 SER A N 1
ATOM 1727 C CA . SER A 1 218 ? 14.922 34.438 6.605 1 64.56 218 SER A CA 1
ATOM 1728 C C . SER A 1 218 ? 14.672 35.344 5.391 1 64.56 218 SER A C 1
ATOM 1730 O O . SER A 1 218 ? 14.477 34.844 4.281 1 64.56 218 SER A O 1
ATOM 1732 N N . LEU A 1 219 ? 14.648 36.5 5.582 1 63.47 219 LEU A N 1
ATOM 1733 C CA . LEU A 1 219 ? 14.328 37.438 4.527 1 63.47 219 LEU A CA 1
ATOM 1734 C C . LEU A 1 219 ? 15.367 37.375 3.414 1 63.47 219 LEU A C 1
ATOM 1736 O O . LEU A 1 219 ? 15.062 37.688 2.256 1 63.47 219 LEU A O 1
ATOM 1740 N N . GLY A 1 220 ? 16.359 36.844 3.734 1 66.12 220 GLY A N 1
ATOM 1741 C CA . GLY A 1 220 ? 17.375 36.812 2.703 1 66.12 220 GLY A CA 1
ATOM 1742 C C . GLY A 1 220 ? 17.422 35.5 1.958 1 66.12 220 GLY A C 1
ATOM 1743 O O . GLY A 1 220 ? 18.047 35.406 0.896 1 66.12 220 GLY A O 1
ATOM 1744 N N . ASP A 1 221 ? 16.719 34.719 2.381 1 75.88 221 ASP A N 1
ATOM 1745 C CA . ASP A 1 221 ? 16.734 33.406 1.755 1 75.88 221 ASP A CA 1
ATOM 1746 C C . ASP A 1 221 ? 15.742 33.312 0.599 1 75.88 221 ASP A C 1
ATOM 1748 O O . ASP A 1 221 ? 14.82 34.125 0.514 1 75.88 221 ASP A O 1
ATOM 1752 N N . THR A 1 222 ? 16.094 32.438 -0.249 1 79.81 222 THR A N 1
ATOM 1753 C CA . THR A 1 222 ? 15.203 32.281 -1.389 1 79.81 222 THR A CA 1
ATOM 1754 C C . THR A 1 222 ? 13.852 31.734 -0.936 1 79.81 222 THR A C 1
ATOM 1756 O O . THR A 1 222 ? 13.766 31 0.058 1 79.81 222 THR A O 1
ATOM 1759 N N . ALA A 1 223 ? 12.812 32.125 -1.637 1 78.31 223 ALA A N 1
ATOM 1760 C CA . ALA A 1 223 ? 11.453 31.703 -1.345 1 78.31 223 ALA A CA 1
ATOM 1761 C C . ALA A 1 223 ? 11.336 30.188 -1.372 1 78.31 223 ALA A C 1
ATOM 1763 O O . ALA A 1 223 ? 10.562 29.609 -0.607 1 78.31 223 ALA A O 1
ATOM 1764 N N . SER A 1 224 ? 12.172 29.641 -2.111 1 77.88 224 SER A N 1
ATOM 1765 C CA . SER A 1 224 ? 12.141 28.188 -2.248 1 77.88 224 SER A CA 1
ATOM 1766 C C . SER A 1 224 ? 12.656 27.5 -0.985 1 77.88 224 SER A C 1
ATOM 1768 O O . SER A 1 224 ? 12.102 26.484 -0.561 1 77.88 224 SER A O 1
ATOM 1770 N N . HIS A 1 225 ? 13.641 28 -0.431 1 83.19 225 HIS A N 1
ATOM 1771 C CA . HIS A 1 225 ? 14.18 27.453 0.805 1 83.19 225 HIS A CA 1
ATOM 1772 C C . HIS A 1 225 ? 13.18 27.578 1.948 1 83.19 225 HIS A C 1
ATOM 1774 O O . HIS A 1 225 ? 13 26.641 2.732 1 83.19 225 HIS A O 1
ATOM 1780 N N . ASN A 1 226 ? 12.641 28.719 1.944 1 83.75 226 ASN A N 1
ATOM 1781 C CA . ASN A 1 226 ? 11.695 28.984 3.025 1 83.75 226 ASN A CA 1
ATOM 1782 C C . ASN A 1 226 ? 10.492 28.047 2.955 1 83.75 226 ASN A C 1
ATOM 1784 O O . ASN A 1 226 ? 9.969 27.625 3.986 1 83.75 226 ASN A O 1
ATOM 1788 N N . ILE A 1 227 ? 10.039 27.797 1.786 1 83.62 227 ILE A N 1
ATOM 1789 C CA . ILE A 1 227 ? 8.875 26.922 1.645 1 83.62 227 ILE A CA 1
ATOM 1790 C C . ILE A 1 227 ? 9.227 25.516 2.113 1 83.62 227 ILE A C 1
ATOM 1792 O O . ILE A 1 227 ? 8.391 24.828 2.703 1 83.62 227 ILE A O 1
ATOM 1796 N N . HIS A 1 228 ? 10.445 25.047 1.818 1 87.06 228 HIS A N 1
ATOM 1797 C CA . HIS A 1 228 ? 10.859 23.719 2.25 1 87.06 228 HIS A CA 1
ATOM 1798 C C . HIS A 1 228 ? 10.953 23.641 3.771 1 87.06 228 HIS A C 1
ATOM 1800 O O . HIS A 1 228 ? 10.617 22.625 4.367 1 87.06 228 HIS A O 1
ATOM 1806 N N . ARG A 1 229 ? 11.43 24.734 4.34 1 89.69 229 ARG A N 1
ATOM 1807 C CA . ARG A 1 229 ? 11.492 24.812 5.797 1 89.69 229 ARG A CA 1
ATOM 1808 C C . ARG A 1 229 ? 10.102 24.688 6.414 1 89.69 229 ARG A C 1
ATOM 1810 O O . ARG A 1 229 ? 9.914 23.953 7.387 1 89.69 229 ARG A O 1
ATOM 1817 N N . ILE A 1 230 ? 9.227 25.391 5.812 1 88.38 230 ILE A N 1
ATOM 1818 C CA . ILE A 1 230 ? 7.855 25.406 6.305 1 88.38 230 ILE A CA 1
ATOM 1819 C C . ILE A 1 230 ? 7.234 24.031 6.148 1 88.38 230 ILE A C 1
ATOM 1821 O O . ILE A 1 230 ? 6.555 23.531 7.051 1 88.38 230 ILE A O 1
ATOM 1825 N N . ILE A 1 231 ? 7.426 23.391 5.012 1 89.06 231 ILE A N 1
ATOM 1826 C CA . ILE A 1 231 ? 6.844 22.094 4.727 1 89.06 231 ILE A CA 1
ATOM 1827 C C . ILE A 1 231 ? 7.352 21.062 5.738 1 89.06 231 ILE A C 1
ATOM 1829 O O . ILE A 1 231 ? 6.586 20.234 6.223 1 89.06 231 ILE A O 1
ATOM 1833 N N . LEU A 1 232 ? 8.633 21.078 6.086 1 93.62 232 LEU A N 1
ATOM 1834 C CA . LEU A 1 232 ? 9.211 20.125 7.035 1 93.62 232 LEU A CA 1
ATOM 1835 C C . LEU A 1 232 ? 8.617 20.312 8.422 1 93.62 232 LEU A C 1
ATOM 1837 O O . LEU A 1 232 ? 8.328 19.328 9.117 1 93.62 232 LEU A O 1
ATOM 1841 N N . MET A 1 233 ? 8.391 21.562 8.789 1 93.5 233 MET A N 1
ATOM 1842 C CA . MET A 1 233 ? 7.809 21.828 10.109 1 93.5 233 MET A CA 1
ATOM 1843 C C . MET A 1 233 ? 6.34 21.422 10.148 1 93.5 233 MET A C 1
ATOM 1845 O O . MET A 1 233 ? 5.852 20.953 11.18 1 93.5 233 MET A O 1
ATOM 1849 N N . VAL A 1 234 ? 5.719 21.672 9.039 1 92.06 234 VAL A N 1
ATOM 1850 C CA . VAL A 1 234 ? 4.316 21.266 8.953 1 92.06 234 VAL A CA 1
ATOM 1851 C C . VAL A 1 234 ? 4.199 19.75 9.055 1 92.06 234 VAL A C 1
ATOM 1853 O O . VAL A 1 234 ? 3.281 19.234 9.695 1 92.06 234 VAL A O 1
ATOM 1856 N N . LEU A 1 235 ? 5.047 19.062 8.461 1 94.75 235 LEU A N 1
ATOM 1857 C CA . LEU A 1 235 ? 5.043 17.594 8.547 1 94.75 235 LEU A CA 1
ATOM 1858 C C . LEU A 1 235 ? 5.281 17.141 9.984 1 94.75 235 LEU A C 1
ATOM 1860 O O . LEU A 1 235 ? 4.652 16.188 10.445 1 94.75 235 LEU A O 1
ATOM 1864 N N . PHE A 1 236 ? 6.219 17.812 10.641 1 96.62 236 PHE A N 1
ATOM 1865 C CA . PHE A 1 236 ? 6.527 17.5 12.031 1 96.62 236 PHE A CA 1
ATOM 1866 C C . PHE A 1 236 ? 5.301 17.672 12.914 1 96.62 236 PHE A C 1
ATOM 1868 O O . PHE A 1 236 ? 4.934 16.766 13.672 1 96.62 236 PHE A O 1
ATOM 1875 N N . TYR A 1 237 ? 4.66 18.766 12.836 1 95.81 237 TYR A N 1
ATOM 1876 C CA . TYR A 1 237 ? 3.504 19.047 13.68 1 95.81 237 TYR A CA 1
ATOM 1877 C C . TYR A 1 237 ? 2.32 18.156 13.297 1 95.81 237 TYR A C 1
ATOM 1879 O O . TYR A 1 237 ? 1.525 17.766 14.156 1 95.81 237 TYR A O 1
ATOM 1887 N N . LYS A 1 238 ? 2.133 17.969 12 1 93.94 238 LYS A N 1
ATOM 1888 C CA . LYS A 1 238 ? 1.096 17.031 11.57 1 93.94 238 LYS A CA 1
ATOM 1889 C C . LYS A 1 238 ? 1.279 15.664 12.234 1 93.94 238 LYS A C 1
ATOM 1891 O O . LYS A 1 238 ? 0.307 15.047 12.672 1 93.94 238 LYS A O 1
ATOM 1896 N N . GLY A 1 239 ? 2.611 15.164 12.289 1 95.94 239 GLY A N 1
ATOM 1897 C CA . GLY A 1 239 ? 2.902 13.906 12.961 1 95.94 239 GLY A CA 1
ATOM 1898 C C . GLY A 1 239 ? 2.504 13.906 14.43 1 95.94 239 GLY A C 1
ATOM 1899 O O . GLY A 1 239 ? 1.95 12.922 14.93 1 95.94 239 GLY A O 1
ATOM 1900 N N . LEU A 1 240 ? 2.742 15.031 15.078 1 96.12 240 LEU A N 1
ATOM 1901 C CA . LEU A 1 240 ? 2.393 15.148 16.484 1 96.12 240 LEU A CA 1
ATOM 1902 C C . LEU A 1 240 ? 0.881 15.117 16.688 1 96.12 240 LEU A C 1
ATOM 1904 O O . LEU A 1 240 ? 0.382 14.484 17.609 1 96.12 240 LEU A O 1
ATOM 1908 N N . ILE A 1 241 ? 0.2 15.758 15.805 1 93 241 ILE A N 1
ATOM 1909 C CA . ILE A 1 241 ? -1.252 15.852 15.914 1 93 241 ILE A CA 1
ATOM 1910 C C . ILE A 1 241 ? -1.872 14.477 15.664 1 93 241 ILE A C 1
ATOM 1912 O O . ILE A 1 241 ? -2.686 14 16.469 1 93 241 ILE A O 1
ATOM 1916 N N . VAL A 1 242 ? -1.511 13.82 14.617 1 91.5 242 VAL A N 1
ATOM 1917 C CA . VAL A 1 242 ? -2.107 12.539 14.258 1 91.5 242 VAL A CA 1
ATOM 1918 C C . VAL A 1 242 ? -1.761 11.492 15.305 1 91.5 242 VAL A C 1
ATOM 1920 O O . VAL A 1 242 ? -2.594 10.648 15.648 1 91.5 242 VAL A O 1
ATOM 1923 N N . LEU A 1 243 ? -0.574 11.586 15.812 1 93.25 243 LEU A N 1
ATOM 1924 C CA . LEU A 1 243 ? -0.11 10.617 16.797 1 93.25 243 LEU A CA 1
ATOM 1925 C C . LEU A 1 243 ? -0.926 10.711 18.078 1 93.25 243 LEU A C 1
ATOM 1927 O O . LEU A 1 243 ? -1.181 9.703 18.734 1 93.25 243 LEU A O 1
ATOM 1931 N N . HIS A 1 244 ? -1.379 11.852 18.438 1 89.06 244 HIS A N 1
ATOM 1932 C CA . HIS A 1 244 ? -1.934 12.055 19.766 1 89.06 244 HIS A CA 1
ATOM 1933 C C . HIS A 1 244 ? -3.41 12.422 19.703 1 89.06 244 HIS A C 1
ATOM 1935 O O . HIS A 1 244 ? -4.059 12.609 20.734 1 89.06 244 HIS A O 1
ATOM 1941 N N . TRP A 1 245 ? -3.998 12.508 18.562 1 83.88 245 TRP A N 1
ATOM 1942 C CA . TRP A 1 245 ? -5.371 12.969 18.391 1 83.88 245 TRP A CA 1
ATOM 1943 C C . TRP A 1 245 ? -6.352 12.07 19.141 1 83.88 245 TRP A C 1
ATOM 1945 O O . TRP A 1 245 ? -7.363 12.547 19.656 1 83.88 245 TRP A O 1
ATOM 1955 N N . HIS A 1 246 ? -6.035 10.727 19.156 1 76.44 246 HIS A N 1
ATOM 1956 C CA . HIS A 1 246 ? -6.965 9.789 19.781 1 76.44 246 HIS A CA 1
ATOM 1957 C C . HIS A 1 246 ? -7.141 10.102 21.266 1 76.44 246 HIS A C 1
ATOM 1959 O O . HIS A 1 246 ? -8.141 9.711 21.875 1 76.44 246 HIS A O 1
ATOM 1965 N N . HIS A 1 247 ? -6.285 10.898 21.828 1 68.38 247 HIS A N 1
ATOM 1966 C CA . HIS A 1 247 ? -6.406 11.305 23.234 1 68.38 247 HIS A CA 1
ATOM 1967 C C . HIS A 1 247 ? -7.355 12.492 23.375 1 68.38 247 HIS A C 1
ATOM 1969 O O . HIS A 1 247 ? -7.961 12.68 24.422 1 68.38 247 HIS A O 1
ATOM 1975 N N . VAL A 1 248 ? -7.367 13.266 22.484 1 63.19 248 VAL A N 1
ATOM 1976 C CA . VAL A 1 248 ? -8.25 14.43 22.5 1 63.19 248 VAL A CA 1
ATOM 1977 C C . VAL A 1 248 ? -9.703 13.977 22.391 1 63.19 248 VAL A C 1
ATOM 1979 O O . VAL A 1 248 ? -10.57 14.5 23.109 1 63.19 248 VAL A O 1
ATOM 1982 N N . ARG A 1 249 ? -9.898 13.016 21.734 1 59.25 249 ARG A N 1
ATOM 1983 C CA . ARG A 1 249 ? -11.234 12.477 21.516 1 59.25 249 ARG A CA 1
ATOM 1984 C C . ARG A 1 249 ? -11.781 11.82 22.781 1 59.25 249 ARG A C 1
ATOM 1986 O O . ARG A 1 249 ? -12.961 11.938 23.094 1 59.25 249 ARG A O 1
ATOM 1993 N N . LEU A 1 250 ? -10.836 11.25 23.359 1 48.81 250 LEU A N 1
ATOM 1994 C CA . LEU A 1 250 ? -11.227 10.531 24.562 1 48.81 250 LEU A CA 1
ATOM 1995 C C . LEU A 1 250 ? -11.656 11.5 25.656 1 48.81 250 LEU A C 1
ATOM 1997 O O . LEU A 1 250 ? -12.609 11.227 26.391 1 48.81 250 LEU A O 1
ATOM 2001 N N . VAL A 1 251 ? -10.93 12.445 25.719 1 43.81 251 VAL A N 1
ATOM 2002 C CA . VAL A 1 251 ? -11.219 13.406 26.766 1 43.81 251 VAL A CA 1
ATOM 2003 C C . VAL A 1 251 ? -12.578 14.055 26.516 1 43.81 251 VAL A C 1
ATOM 2005 O O . VAL A 1 251 ? -13.359 14.258 27.453 1 43.81 251 VAL A O 1
ATOM 2008 N N . ASN A 1 252 ? -12.805 14.156 25.375 1 45.91 252 ASN A N 1
ATOM 2009 C CA . ASN A 1 252 ? -14.062 14.82 25.047 1 45.91 252 ASN A CA 1
ATOM 2010 C C . ASN A 1 252 ? -15.25 13.867 25.172 1 45.91 252 ASN A C 1
ATOM 2012 O O . ASN A 1 252 ? -16.344 14.281 25.547 1 45.91 252 ASN A O 1
ATOM 2016 N N . VAL A 1 253 ? -14.883 12.562 24.75 1 42.06 253 VAL A N 1
ATOM 2017 C CA . VAL A 1 253 ? -15.945 11.578 24.906 1 42.06 253 VAL A CA 1
ATOM 2018 C C . VAL A 1 253 ? -16.141 11.258 26.391 1 42.06 253 VAL A C 1
ATOM 2020 O O . VAL A 1 253 ? -17.266 11.031 26.844 1 42.06 253 VAL A O 1
ATOM 2023 N N . ARG A 1 254 ? -14.961 11.07 27.25 1 42.25 254 ARG A N 1
ATOM 2024 C CA . ARG A 1 254 ? -15.07 10.742 28.672 1 42.25 254 ARG A CA 1
ATOM 2025 C C . ARG A 1 254 ? -15.914 11.781 29.406 1 42.25 254 ARG A C 1
ATOM 2027 O O . ARG A 1 254 ? -16.547 11.477 30.422 1 42.25 254 ARG A O 1
ATOM 2034 N N . THR A 1 255 ? -15.641 13.047 28.984 1 38.38 255 THR A N 1
ATOM 2035 C CA . THR A 1 255 ? -16.438 14.039 29.688 1 38.38 255 THR A CA 1
ATOM 2036 C C . THR A 1 255 ? -17.922 13.75 29.547 1 38.38 255 THR A C 1
ATOM 2038 O O . THR A 1 255 ? -18.75 14.297 30.281 1 38.38 255 THR A O 1
ATOM 2041 N N . ARG A 1 256 ? -18.297 12.938 28.484 1 36.06 256 ARG A N 1
ATOM 2042 C CA . ARG A 1 256 ? -19.719 12.609 28.422 1 36.06 256 ARG A CA 1
ATOM 2043 C C . ARG A 1 256 ? -20.016 11.312 29.156 1 36.06 256 ARG A C 1
ATOM 2045 O O . ARG A 1 256 ? -21.172 11.062 29.547 1 36.06 256 ARG A O 1
ATOM 2052 N N . SER A 1 257 ? -19.188 10.203 28.891 1 36.53 257 SER A N 1
ATOM 2053 C CA . SER A 1 257 ? -19.531 8.914 29.484 1 36.53 257 SER A CA 1
ATOM 2054 C C . SER A 1 257 ? -18.828 8.719 30.812 1 36.53 257 SER A C 1
ATOM 2056 O O . SER A 1 257 ? -17.719 9.227 31.031 1 36.53 257 SER A O 1
ATOM 2058 N N . GLU A 1 258 ? -19.562 8.281 31.922 1 36.41 258 GLU A N 1
ATOM 2059 C CA . GLU A 1 258 ? -19.281 7.883 33.312 1 36.41 258 GLU A CA 1
ATOM 2060 C C . GLU A 1 258 ? -18.125 6.883 33.344 1 36.41 258 GLU A C 1
ATOM 2062 O O . GLU A 1 258 ? -18.031 6.086 34.281 1 36.41 258 GLU A O 1
ATOM 2067 N N . GLU A 1 259 ? -17.5 6.648 32.375 1 39.12 259 GLU A N 1
ATOM 2068 C CA . GLU A 1 259 ? -16.484 5.613 32.531 1 39.12 259 GLU A CA 1
ATOM 2069 C C . GLU A 1 259 ? -15.414 6.039 33.531 1 39.12 259 GLU A C 1
ATOM 2071 O O . GLU A 1 259 ? -15.055 7.219 33.625 1 39.12 259 GLU A O 1
ATOM 2076 N N . PRO A 1 260 ? -15.109 5.07 34.562 1 39.88 260 PRO A N 1
ATOM 2077 C CA . PRO A 1 260 ? -14.18 5.371 35.656 1 39.88 260 PRO A CA 1
ATOM 2078 C C . PRO A 1 260 ? -12.859 5.965 35.156 1 39.88 260 PRO A C 1
ATOM 2080 O O . PRO A 1 260 ? -12.344 5.559 34.125 1 39.88 260 PRO A O 1
ATOM 2083 N N . ARG A 1 261 ? -12.57 7.105 35.75 1 41 261 ARG A N 1
ATOM 2084 C CA . ARG A 1 261 ? -11.328 7.848 35.531 1 41 261 ARG A CA 1
ATOM 2085 C C . ARG A 1 261 ? -10.141 6.902 35.406 1 41 261 ARG A C 1
ATOM 2087 O O . ARG A 1 261 ? -9.93 6.023 36.25 1 41 261 ARG A O 1
ATOM 2094 N N . PRO A 1 262 ? -9.625 6.68 34.156 1 41.59 262 PRO A N 1
ATOM 2095 C CA . PRO A 1 262 ? -8.422 5.848 34.156 1 41.59 262 PRO A CA 1
ATOM 2096 C C . PRO A 1 262 ? -7.449 6.207 35.25 1 41.59 262 PRO A C 1
ATOM 2098 O O . PRO A 1 262 ? -7.527 7.301 35.812 1 41.59 262 PRO A O 1
ATOM 2101 N N . ALA A 1 263 ? -6.711 5.148 35.875 1 43.44 263 ALA A N 1
ATOM 2102 C CA . ALA A 1 263 ? -5.723 5.344 36.938 1 43.44 263 ALA A CA 1
ATOM 2103 C C . ALA A 1 263 ? -4.914 6.613 36.719 1 43.44 263 ALA A C 1
ATOM 2105 O O . ALA A 1 263 ? -4.711 7.027 35.562 1 43.44 263 ALA A O 1
ATOM 2106 N N . ALA A 1 264 ? -4.645 7.32 37.688 1 41.22 264 ALA A N 1
ATOM 2107 C CA . ALA A 1 264 ? -3.98 8.617 37.781 1 41.22 264 ALA A CA 1
ATOM 2108 C C . ALA A 1 264 ? -2.855 8.727 36.75 1 41.22 264 ALA A C 1
ATOM 2110 O O . ALA A 1 264 ? -2.729 9.75 36.062 1 41.22 264 ALA A O 1
ATOM 2111 N N . ALA A 1 265 ? -2.076 7.73 36.594 1 38.94 265 ALA A N 1
ATOM 2112 C CA . ALA A 1 265 ? -0.912 7.723 35.719 1 38.94 265 ALA A CA 1
ATOM 2113 C C . ALA A 1 265 ? -1.335 7.75 34.25 1 38.94 265 ALA A C 1
ATOM 2115 O O . ALA A 1 265 ? -0.732 8.453 33.438 1 38.94 265 ALA A O 1
ATOM 2116 N N . ARG A 1 266 ? -2.268 7.09 34.094 1 51.22 266 ARG A N 1
ATOM 2117 C CA . ARG A 1 266 ? -2.807 7.047 32.75 1 51.22 266 ARG A CA 1
ATOM 2118 C C . ARG A 1 266 ? -3.459 8.375 32.375 1 51.22 266 ARG A C 1
ATOM 2120 O O . ARG A 1 266 ? -3.387 8.805 31.219 1 51.22 266 ARG A O 1
ATOM 2127 N N . GLU A 1 267 ? -3.781 8.906 33.438 1 54.25 267 GLU A N 1
ATOM 2128 C CA . GLU A 1 267 ? -4.402 10.211 33.25 1 54.25 267 GLU A CA 1
ATOM 2129 C C . GLU A 1 267 ? -3.359 11.273 32.906 1 54.25 267 GLU A C 1
ATOM 2131 O O . GLU A 1 267 ? -3.598 12.133 32.031 1 54.25 267 GLU A O 1
ATOM 2136 N N . GLU A 1 268 ? -2.33 11.148 33.562 1 57.56 268 GLU A N 1
ATOM 2137 C CA . GLU A 1 268 ? -1.279 12.133 33.312 1 57.56 268 GLU A CA 1
ATOM 2138 C C . GLU A 1 268 ? -0.695 11.977 31.922 1 57.56 268 GLU A C 1
ATOM 2140 O O . GLU A 1 268 ? -0.392 12.969 31.266 1 57.56 268 GLU A O 1
ATOM 2145 N N . THR A 1 269 ? -0.5 10.797 31.625 1 62.44 269 THR A N 1
ATOM 2146 C CA . THR A 1 269 ? 0.049 10.531 30.297 1 62.44 269 THR A CA 1
ATOM 2147 C C . THR A 1 269 ? -0.911 11.008 29.203 1 62.44 269 THR A C 1
ATOM 2149 O O . THR A 1 269 ? -0.484 11.57 28.203 1 62.44 269 THR A O 1
ATOM 2152 N N . CYS A 1 270 ? -2 10.906 29.547 1 67.12 270 CYS A N 1
ATOM 2153 C CA . CYS A 1 270 ? -3.02 11.328 28.594 1 67.12 270 CYS A CA 1
ATOM 2154 C C . CYS A 1 270 ? -3.07 12.844 28.484 1 67.12 270 CYS A C 1
ATOM 2156 O O . CYS A 1 270 ? -3.246 13.391 27.406 1 67.12 270 CYS A O 1
ATOM 2158 N N . ARG A 1 271 ? -2.865 13.43 29.562 1 72.31 271 ARG A N 1
ATOM 2159 C CA . ARG A 1 271 ? -2.855 14.891 29.562 1 72.31 271 ARG A CA 1
ATOM 2160 C C . ARG A 1 271 ? -1.65 15.43 28.812 1 72.31 271 ARG A C 1
ATOM 2162 O O . ARG A 1 271 ? -1.751 16.453 28.125 1 72.31 271 ARG A O 1
ATOM 2169 N N . GLY A 1 272 ? -0.598 14.758 29.016 1 77.81 272 GLY A N 1
ATOM 2170 C CA . GLY A 1 272 ? 0.601 15.156 28.297 1 77.81 272 GLY A CA 1
ATOM 2171 C C . GLY A 1 272 ? 0.469 15.023 26.781 1 77.81 272 GLY A C 1
ATOM 2172 O O . GLY A 1 272 ? 0.89 15.906 26.031 1 77.81 272 GLY A O 1
ATOM 2173 N N . SER A 1 273 ? -0.051 13.938 26.438 1 81.25 273 SER A N 1
ATOM 2174 C CA . SER A 1 273 ? -0.26 13.688 25.016 1 81.25 273 SER A CA 1
ATOM 2175 C C . SER A 1 273 ? -1.264 14.672 24.422 1 81.25 273 SER A C 1
ATOM 2177 O O . SER A 1 273 ? -1.099 15.125 23.281 1 81.25 273 SER A O 1
ATOM 2179 N N . TYR A 1 274 ? -2.131 14.922 25.219 1 79.94 274 TYR A N 1
ATOM 2180 C CA . TYR A 1 274 ? -3.143 15.891 24.812 1 79.94 274 TYR A CA 1
ATOM 2181 C C . TYR A 1 274 ? -2.527 17.266 24.625 1 79.94 274 TYR A C 1
ATOM 2183 O O . TYR A 1 274 ? -2.848 17.969 23.656 1 79.94 274 TYR A O 1
ATOM 2191 N N . ARG A 1 275 ? -1.736 17.688 25.453 1 85.06 275 ARG A N 1
ATOM 2192 C CA . ARG A 1 275 ? -1.062 18.984 25.375 1 85.06 275 ARG A CA 1
ATOM 2193 C C . ARG A 1 275 ? -0.142 19.047 24.172 1 85.06 275 ARG A C 1
ATOM 2195 O O . ARG A 1 275 ? -0.017 20.094 23.531 1 85.06 275 ARG A O 1
ATOM 2202 N N . ILE A 1 276 ? 0.509 17.938 23.906 1 91 276 ILE A N 1
ATOM 2203 C CA . ILE A 1 276 ? 1.384 17.891 22.75 1 91 276 ILE A CA 1
ATOM 2204 C C . ILE A 1 276 ? 0.568 18.141 21.484 1 91 276 ILE A C 1
ATOM 2206 O O . ILE A 1 276 ? 0.992 18.891 20.594 1 91 276 ILE A O 1
ATOM 2210 N N . CYS A 1 277 ? -0.521 17.516 21.438 1 89.62 277 CYS A N 1
ATOM 2211 C CA . CYS A 1 277 ? -1.395 17.641 20.266 1 89.62 277 CYS A CA 1
ATOM 2212 C C . CYS A 1 277 ? -1.881 19.062 20.078 1 89.62 277 CYS A C 1
ATOM 2214 O O . CYS A 1 277 ? -1.791 19.625 18.984 1 89.62 277 CYS A O 1
ATOM 2216 N N . THR A 1 278 ? -2.379 19.719 21.125 1 89.12 278 THR A N 1
ATOM 2217 C CA . THR A 1 278 ? -2.936 21.062 21.047 1 89.12 278 THR A CA 1
ATOM 2218 C C . THR A 1 278 ? -1.834 22.078 20.797 1 89.12 278 THR A C 1
ATOM 2220 O O . THR A 1 278 ? -2.033 23.047 20.062 1 89.12 278 THR A O 1
ATOM 2223 N N . THR A 1 279 ? -0.691 21.875 21.422 1 92.25 279 THR A N 1
ATOM 2224 C CA . THR A 1 279 ? 0.436 22.766 21.203 1 92.25 279 THR A CA 1
ATOM 2225 C C . THR A 1 279 ? 0.915 22.688 19.75 1 92.25 279 THR A C 1
ATOM 2227 O O . THR A 1 279 ? 1.3 23.703 19.156 1 92.25 279 THR A O 1
ATOM 2230 N N . ALA A 1 280 ? 0.945 21.453 19.234 1 94.88 280 ALA A N 1
ATOM 2231 C CA . ALA A 1 280 ? 1.33 21.281 17.844 1 94.88 280 ALA A CA 1
ATOM 2232 C C . ALA A 1 280 ? 0.368 22.016 16.906 1 94.88 280 ALA A C 1
ATOM 2234 O O . ALA A 1 280 ? 0.792 22.625 15.922 1 94.88 280 ALA A O 1
ATOM 2235 N N . ALA A 1 281 ? -0.908 21.953 17.172 1 93.44 281 ALA A N 1
ATOM 2236 C CA . ALA A 1 281 ? -1.916 22.641 16.375 1 93.44 281 ALA A CA 1
ATOM 2237 C C . ALA A 1 281 ? -1.736 24.156 16.469 1 93.44 281 ALA A C 1
ATOM 2239 O O . ALA A 1 281 ? -1.878 24.859 15.477 1 93.44 281 ALA A O 1
ATOM 2240 N N . LEU A 1 282 ? -1.438 24.609 17.672 1 94.88 282 LEU A N 1
ATOM 2241 C CA . LEU A 1 282 ? -1.2 26.031 17.891 1 94.88 282 LEU A CA 1
ATOM 2242 C C . LEU A 1 282 ? -0.005 26.516 17.078 1 94.88 282 LEU A C 1
ATOM 2244 O O . LEU A 1 282 ? -0.085 27.547 16.391 1 94.88 282 LEU A O 1
ATOM 2248 N N . LYS A 1 283 ? 1.018 25.75 17.156 1 94.19 283 LYS A N 1
ATOM 2249 C CA . LYS A 1 283 ? 2.229 26.109 16.422 1 94.19 283 LYS A CA 1
ATOM 2250 C C . LYS A 1 283 ? 1.991 26.094 14.922 1 94.19 283 LYS A C 1
ATOM 2252 O O . LYS A 1 283 ? 2.547 26.922 14.188 1 94.19 283 LYS A O 1
ATOM 2257 N N . MET A 1 284 ? 1.302 25.203 14.43 1 93.25 284 MET A N 1
ATOM 2258 C CA . MET A 1 284 ? 0.966 25.125 13.016 1 93.25 284 MET A CA 1
ATOM 2259 C C . MET A 1 284 ? 0.214 26.375 12.562 1 93.25 284 MET A C 1
ATOM 2261 O O . MET A 1 284 ? 0.39 26.844 11.438 1 93.25 284 MET A O 1
ATOM 2265 N N . LEU A 1 285 ? -0.774 26.812 13.375 1 94.12 285 LEU A N 1
ATOM 2266 C CA . LEU A 1 285 ? -1.561 27.984 13.016 1 94.12 285 LEU A CA 1
ATOM 2267 C C . LEU A 1 285 ? -0.717 29.25 13.102 1 94.12 285 LEU A C 1
ATOM 2269 O O . LEU A 1 285 ? -0.96 30.219 12.375 1 94.12 285 LEU A O 1
ATOM 2273 N N . GLU A 1 286 ? 0.286 29.25 13.984 1 92 286 GLU A N 1
ATOM 2274 C CA . GLU A 1 286 ? 1.239 30.344 13.984 1 92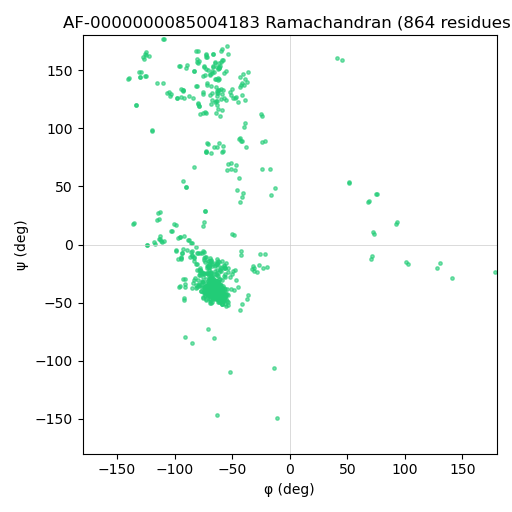 286 GLU A CA 1
ATOM 2275 C C . GLU A 1 286 ? 2.025 30.406 12.68 1 92 286 GLU A C 1
ATOM 2277 O O . GLU A 1 286 ? 2.293 31.484 12.156 1 92 286 GLU A O 1
ATOM 2282 N N . ILE A 1 287 ? 2.408 29.234 12.234 1 89.69 287 ILE A N 1
ATOM 2283 C CA . ILE A 1 287 ? 3.094 29.156 10.945 1 89.69 287 ILE A CA 1
ATOM 2284 C C . ILE A 1 287 ? 2.17 29.672 9.836 1 89.69 287 ILE A C 1
ATOM 2286 O O . ILE A 1 287 ? 2.617 30.344 8.914 1 89.69 287 ILE A O 1
ATOM 2290 N N . GLN A 1 288 ? 0.949 29.297 9.867 1 88.94 288 GLN A N 1
ATOM 2291 C CA . GLN A 1 288 ? -0.016 29.781 8.891 1 88.94 288 GLN A CA 1
ATOM 2292 C C . GLN A 1 288 ? -0.037 31.297 8.844 1 88.94 288 GLN A C 1
ATOM 2294 O O . GLN A 1 288 ? -0.084 31.906 7.766 1 88.94 288 GLN A O 1
ATOM 2299 N N . HIS A 1 289 ? -0.139 31.828 10 1 88.44 289 HIS A N 1
ATOM 2300 C CA . HIS A 1 289 ? -0.163 33.281 10.102 1 88.44 289 HIS A CA 1
ATOM 2301 C C . HIS A 1 289 ? 1.088 33.906 9.477 1 88.44 289 HIS A C 1
ATOM 2303 O O . HIS A 1 289 ? 1.002 34.875 8.742 1 88.44 289 HIS A O 1
ATOM 2309 N N . GLU A 1 290 ? 2.223 33.344 9.805 1 86.25 290 GLU A N 1
ATOM 2310 C CA . GLU A 1 290 ? 3.479 33.844 9.25 1 86.25 290 GLU A CA 1
ATOM 2311 C C . GLU A 1 290 ? 3.494 33.719 7.727 1 86.25 290 GLU A C 1
ATOM 2313 O O . GLU A 1 290 ? 4.031 34.562 7.035 1 86.25 290 GLU A O 1
ATOM 2318 N N . VAL A 1 291 ? 3.053 32.625 7.238 1 84.5 291 VAL A N 1
ATOM 2319 C CA . VAL A 1 291 ? 3.021 32.375 5.797 1 84.5 291 VAL A CA 1
ATOM 2320 C C . VAL A 1 291 ? 2.117 33.406 5.125 1 84.5 291 VAL A C 1
ATOM 2322 O O . VAL A 1 291 ? 2.449 33.938 4.059 1 84.5 291 VAL A O 1
ATOM 2325 N N . GLU A 1 292 ? 0.978 33.688 5.656 1 83.06 292 GLU A N 1
ATOM 2326 C CA . GLU A 1 292 ? 0.041 34.656 5.102 1 83.06 292 GLU A CA 1
ATOM 2327 C C . GLU A 1 292 ? 0.646 36.062 5.082 1 83.06 292 GLU A C 1
ATOM 2329 O O . GLU A 1 292 ? 0.402 36.844 4.156 1 83.06 292 GLU A O 1
ATOM 2334 N N . GLU A 1 293 ? 1.311 36.344 6.113 1 83.62 293 GLU A N 1
ATOM 2335 C CA . GLU A 1 293 ? 1.942 37.656 6.199 1 83.62 293 GLU A CA 1
ATOM 2336 C C . GLU A 1 293 ? 3.064 37.812 5.176 1 83.62 293 GLU A C 1
ATOM 2338 O O . GLU A 1 293 ? 3.238 38.875 4.582 1 83.62 293 GLU A O 1
ATOM 2343 N N . GLN A 1 294 ? 3.828 36.75 4.984 1 83.94 294 GLN A N 1
ATOM 2344 C CA . GLN A 1 294 ? 5 36.812 4.121 1 83.94 294 GLN A CA 1
ATOM 2345 C C . GLN A 1 294 ? 4.617 36.625 2.656 1 83.94 294 GLN A C 1
ATOM 2347 O O . GLN A 1 294 ? 5.422 36.906 1.761 1 83.94 294 GLN A O 1
ATOM 2352 N N . ARG A 1 295 ? 3.439 36.25 2.385 1 81.31 295 ARG A N 1
ATOM 2353 C CA . ARG A 1 295 ? 2.957 36.125 1.014 1 81.31 295 ARG A CA 1
ATOM 2354 C C . ARG A 1 295 ? 2.539 37.469 0.447 1 81.31 295 ARG A C 1
ATOM 2356 O O . ARG A 1 295 ? 2.422 37.625 -0.77 1 81.31 295 ARG A O 1
ATOM 2363 N N . ARG A 1 296 ? 2.338 38.438 1.312 1 79.69 296 ARG A N 1
ATOM 2364 C CA . ARG A 1 296 ? 1.978 39.781 0.875 1 79.69 296 ARG A CA 1
ATOM 2365 C C . ARG A 1 296 ? 3.129 40.438 0.118 1 79.69 296 ARG A C 1
ATOM 2367 O O . ARG A 1 296 ? 4.273 40 0.208 1 79.69 296 ARG A O 1
ATOM 2374 N N . PRO A 1 297 ? 2.678 41.406 -0.806 1 80.94 297 PRO A N 1
ATOM 2375 C CA . PRO A 1 297 ? 3.74 42.094 -1.547 1 80.94 297 PRO A CA 1
ATOM 2376 C C . PRO A 1 297 ? 4.867 42.594 -0.642 1 80.94 297 PRO A C 1
ATOM 2378 O O . PRO A 1 297 ? 4.605 43.188 0.403 1 80.94 297 PRO A O 1
ATOM 2381 N N . GLY A 1 298 ? 6.066 42.188 -0.992 1 78.19 298 GLY A N 1
ATOM 2382 C CA . GLY A 1 298 ? 7.23 42.562 -0.208 1 78.19 298 GLY A CA 1
ATOM 2383 C C . GLY A 1 298 ? 7.734 41.438 0.693 1 78.19 298 GLY A C 1
ATOM 2384 O O . GLY A 1 298 ? 8.859 41.5 1.193 1 78.19 298 GLY A O 1
ATOM 2385 N N . GLY A 1 299 ? 6.938 40.5 0.891 1 80.25 299 GLY A N 1
ATOM 2386 C CA . GLY A 1 299 ? 7.332 39.375 1.742 1 80.25 299 GLY A CA 1
ATOM 2387 C C . GLY A 1 299 ? 8.211 38.375 1.032 1 80.25 299 GLY A C 1
ATOM 2388 O O . GLY A 1 299 ? 8.328 38.406 -0.195 1 80.25 299 GLY A O 1
ATOM 2389 N N . CYS A 1 300 ? 8.844 37.469 1.82 1 80.5 300 CYS A N 1
ATOM 2390 C CA . CYS A 1 300 ? 9.82 36.5 1.296 1 80.5 300 CYS A CA 1
ATOM 2391 C C . CYS A 1 300 ? 9.133 35.375 0.532 1 80.5 300 CYS A C 1
ATOM 2393 O O . CYS A 1 300 ? 9.789 34.625 -0.199 1 80.5 300 CYS A O 1
ATOM 2395 N N . LEU A 1 301 ? 7.871 35.312 0.664 1 81.06 301 LEU A N 1
ATOM 2396 C CA . LEU A 1 301 ? 7.148 34.25 -0.054 1 81.06 301 LEU A CA 1
ATOM 2397 C C . LEU A 1 301 ? 6.297 34.875 -1.17 1 81.06 301 LEU A C 1
ATOM 2399 O O . LEU A 1 301 ? 5.531 34.156 -1.821 1 81.06 301 LEU A O 1
ATOM 2403 N N . ALA A 1 302 ? 6.371 36.125 -1.329 1 75.06 302 ALA A N 1
ATOM 2404 C CA . ALA A 1 302 ? 5.516 36.844 -2.27 1 75.06 302 ALA A CA 1
ATOM 2405 C C . ALA A 1 302 ? 5.715 36.312 -3.693 1 75.06 302 ALA A C 1
ATOM 2407 O O . ALA A 1 302 ? 4.773 36.312 -4.492 1 75.06 302 ALA A O 1
ATOM 2408 N N . SER A 1 303 ? 6.852 35.844 -4.008 1 71.19 303 SER A N 1
ATOM 2409 C CA . SER A 1 303 ? 7.195 35.438 -5.363 1 71.19 303 SER A CA 1
ATOM 2410 C C . SER A 1 303 ? 6.594 34.062 -5.691 1 71.19 303 SER A C 1
ATOM 2412 O O . SER A 1 303 ? 6.484 33.719 -6.859 1 71.19 303 SER A O 1
ATOM 2414 N N . LEU A 1 304 ? 6.391 33.375 -4.609 1 67.12 304 LEU A N 1
ATOM 2415 C CA . LEU A 1 304 ? 5.922 32 -4.848 1 67.12 304 LEU A CA 1
ATOM 2416 C C . LEU A 1 304 ? 4.461 32 -5.277 1 67.12 304 LEU A C 1
ATOM 2418 O O . LEU A 1 304 ? 3.99 31.031 -5.887 1 67.12 304 LEU A O 1
ATOM 2422 N N . GLY A 1 305 ? 4.074 33 -5.672 1 55.72 305 GLY A N 1
ATOM 2423 C CA . GLY A 1 305 ? 2.688 33.094 -6.109 1 55.72 305 GLY A CA 1
ATOM 2424 C C . GLY A 1 305 ? 1.733 32.344 -5.191 1 55.72 305 GLY A C 1
ATOM 2425 O O . GLY A 1 305 ? 2.162 31.688 -4.242 1 55.72 305 GLY A O 1
ATOM 2426 N N . LEU A 1 306 ? 0.57 32.688 -5.281 1 50.75 306 LEU A N 1
ATOM 2427 C CA . LEU A 1 306 ? -0.606 32.188 -4.566 1 50.75 306 LEU A CA 1
ATOM 2428 C C . LEU A 1 306 ? -0.587 30.672 -4.457 1 50.75 306 LEU A C 1
ATOM 2430 O O . LEU A 1 306 ? -1.415 30.094 -3.76 1 50.75 306 LEU A O 1
ATOM 2434 N N . ARG A 1 307 ? 0.36 30.047 -5.18 1 50.38 307 ARG A N 1
ATOM 2435 C CA . ARG A 1 307 ? 0.187 28.609 -5.34 1 50.38 307 ARG A CA 1
ATOM 2436 C C . ARG A 1 307 ? 0.443 27.875 -4.027 1 50.38 307 ARG A C 1
ATOM 2438 O O . ARG A 1 307 ? 0.393 26.656 -3.975 1 50.38 307 ARG A O 1
ATOM 2445 N N . PHE A 1 308 ? 1.147 28.625 -3.104 1 52.88 308 PHE A N 1
ATOM 2446 C CA . PHE A 1 308 ? 1.195 27.906 -1.831 1 52.88 308 PHE A CA 1
ATOM 2447 C C . PHE A 1 308 ? -0.185 27.391 -1.45 1 52.88 308 PHE A C 1
ATOM 2449 O O . PHE A 1 308 ? -1.064 28.156 -1.069 1 52.88 308 PHE A O 1
ATOM 2456 N N . SER A 1 309 ? -0.662 26.391 -2.432 1 52.78 309 SER A N 1
ATOM 2457 C CA . SER A 1 309 ? -1.855 25.781 -3.006 1 52.78 309 SER A CA 1
ATOM 2458 C C . SER A 1 309 ? -2.701 25.109 -1.933 1 52.78 309 SER A C 1
ATOM 2460 O O . SER A 1 309 ? -2.246 24.922 -0.801 1 52.78 309 SER A O 1
ATOM 2462 N N . ALA A 1 310 ? -3.672 24.797 -2.184 1 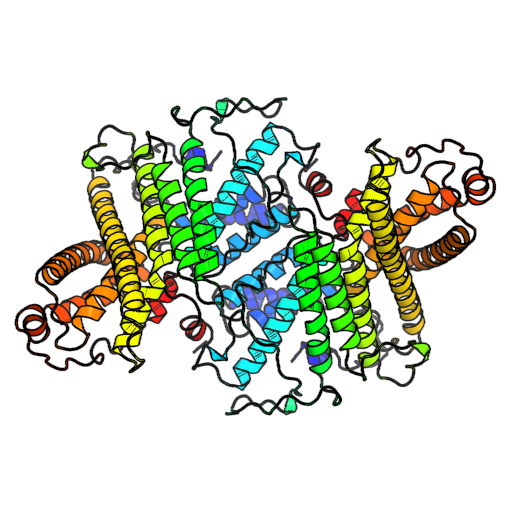56.56 310 ALA A N 1
ATOM 2463 C CA . ALA A 1 310 ? -4.766 23.969 -1.666 1 56.56 310 ALA A CA 1
ATOM 2464 C C . ALA A 1 310 ? -4.23 22.812 -0.839 1 56.56 310 ALA A C 1
ATOM 2466 O O . ALA A 1 310 ? -4.859 22.391 0.136 1 56.56 310 ALA A O 1
ATOM 2467 N N . ALA A 1 311 ? -3.018 22.562 -1.105 1 58.41 311 ALA A N 1
ATOM 2468 C CA . ALA A 1 311 ? -2.531 21.375 -0.405 1 58.41 311 ALA A CA 1
ATOM 2469 C C . ALA A 1 311 ? -2.182 21.688 1.045 1 58.41 311 ALA A C 1
ATOM 2471 O O . ALA A 1 311 ? -2.469 20.906 1.949 1 58.41 311 ALA A O 1
ATOM 2472 N N . TYR A 1 312 ? -1.695 22.844 1.215 1 68.75 312 TYR A N 1
ATOM 2473 C CA . TYR A 1 312 ? -1.323 23.219 2.576 1 68.75 312 TYR A CA 1
ATOM 2474 C C . TYR A 1 312 ? -2.543 23.656 3.371 1 68.75 312 TYR A C 1
ATOM 2476 O O . TYR A 1 312 ? -2.547 23.594 4.602 1 68.75 312 TYR A O 1
ATOM 2484 N N . ASN A 1 313 ? -3.459 24.016 2.656 1 78.5 313 ASN A N 1
ATOM 2485 C CA . ASN A 1 313 ? -4.668 24.484 3.33 1 78.5 313 ASN A CA 1
ATOM 2486 C C . ASN A 1 313 ? -5.277 23.391 4.203 1 78.5 313 ASN A C 1
ATOM 2488 O O . ASN A 1 313 ? -5.809 23.672 5.277 1 78.5 313 ASN A O 1
ATOM 2492 N N . HIS A 1 314 ? -5.129 22.234 3.725 1 81.25 314 HIS A N 1
ATOM 2493 C CA . HIS A 1 314 ? -5.719 21.125 4.477 1 81.25 314 HIS A CA 1
ATOM 2494 C C . HIS A 1 314 ? -5.055 20.969 5.844 1 81.25 314 HIS A C 1
ATOM 2496 O O . HIS A 1 314 ? -5.727 20.688 6.836 1 81.25 314 HIS A O 1
ATOM 2502 N N . GLU A 1 315 ? -3.771 21.156 5.867 1 87.56 315 GLU A N 1
ATOM 2503 C CA . GLU A 1 315 ? -3.039 21 7.117 1 87.56 315 GLU A CA 1
ATOM 2504 C C . GLU A 1 315 ? -3.434 22.078 8.133 1 87.56 315 GLU A C 1
ATOM 2506 O O . GLU A 1 315 ? -3.576 21.781 9.32 1 87.56 315 GLU A O 1
ATOM 2511 N N . PHE A 1 316 ? -3.6 23.234 7.691 1 89.75 316 PHE A N 1
ATOM 2512 C CA . PHE A 1 316 ? -3.949 24.328 8.578 1 89.75 316 PHE A CA 1
ATOM 2513 C C . PHE A 1 316 ? -5.406 24.234 9.016 1 89.75 316 PHE A C 1
ATOM 2515 O O . PHE A 1 316 ? -5.754 24.609 10.133 1 89.75 316 PHE A O 1
ATOM 2522 N N . LEU A 1 317 ? -6.23 23.781 8.078 1 88.31 317 LEU A N 1
ATOM 2523 C CA . LEU A 1 317 ? -7.621 23.531 8.445 1 88.31 317 LEU A CA 1
ATOM 2524 C C . LEU A 1 317 ? -7.715 22.469 9.531 1 88.31 317 LEU A C 1
ATOM 2526 O O . LEU A 1 317 ? -8.508 22.594 10.469 1 88.31 317 LEU A O 1
ATOM 2530 N N . MET A 1 318 ? -6.949 21.438 9.367 1 88.31 318 MET A N 1
ATOM 2531 C CA . MET A 1 318 ? -6.91 20.375 10.367 1 88.31 318 MET A CA 1
ATOM 2532 C C . MET A 1 318 ? -6.477 20.922 11.719 1 88.31 318 MET A C 1
ATOM 2534 O O . MET A 1 318 ? -7.094 20.609 12.742 1 88.31 318 MET A O 1
ATOM 2538 N N . ALA A 1 319 ? -5.441 21.688 11.734 1 91.56 319 ALA A N 1
ATOM 2539 C CA . ALA A 1 319 ? -4.953 22.281 12.977 1 91.56 319 ALA A CA 1
ATOM 2540 C C . ALA A 1 319 ? -6.02 23.172 13.609 1 91.56 319 ALA A C 1
ATOM 2542 O O . ALA A 1 319 ? -6.152 23.203 14.836 1 91.56 319 ALA A O 1
ATOM 2543 N N . THR A 1 320 ? -6.707 23.906 12.797 1 91.81 320 THR A N 1
ATOM 2544 C CA . THR A 1 320 ? -7.793 24.766 13.281 1 91.81 320 THR A CA 1
ATOM 2545 C C . THR A 1 320 ? -8.859 23.922 13.969 1 91.81 320 THR A C 1
ATOM 2547 O O . THR A 1 320 ? -9.352 24.297 15.039 1 91.81 320 THR A O 1
ATOM 2550 N N . LEU A 1 321 ? -9.211 22.844 13.375 1 87.38 321 LEU A N 1
ATOM 2551 C CA . LEU A 1 321 ? -10.266 22 13.914 1 87.38 321 LEU A CA 1
ATOM 2552 C C . LEU A 1 321 ? -9.828 21.344 15.219 1 87.38 321 LEU A C 1
ATOM 2554 O O . LEU A 1 321 ? -10.641 21.125 16.109 1 87.38 321 LEU A O 1
ATOM 2558 N N . VAL A 1 322 ? -8.523 21.016 15.312 1 87.19 322 VAL A N 1
ATOM 2559 C CA . VAL A 1 322 ? -7.996 20.453 16.547 1 87.19 322 VAL A CA 1
ATOM 2560 C C . VAL A 1 322 ? -8.148 21.469 17.688 1 87.19 322 VAL A C 1
ATOM 2562 O O . VAL A 1 322 ? -8.617 21.125 18.766 1 87.19 322 VAL A O 1
ATOM 2565 N N . LEU A 1 323 ? -7.777 22.672 17.453 1 89 323 LEU A N 1
ATOM 2566 C CA . LEU A 1 323 ? -7.875 23.719 18.469 1 89 323 LEU A CA 1
ATOM 2567 C C . LEU A 1 323 ? -9.328 24.047 18.766 1 89 323 LEU A C 1
ATOM 2569 O O . LEU A 1 323 ? -9.68 24.359 19.906 1 89 323 LEU A O 1
ATOM 2573 N N . PHE A 1 324 ? -10.055 24.078 17.75 1 86.5 324 PHE A N 1
ATOM 2574 C CA . PHE A 1 324 ? -11.492 24.297 17.938 1 86.5 324 PHE A CA 1
ATOM 2575 C C . PHE A 1 324 ? -12.078 23.266 18.891 1 86.5 324 PHE A C 1
ATOM 2577 O O . PHE A 1 324 ? -12.836 23.609 19.797 1 86.5 324 PHE A O 1
ATOM 2584 N N . THR A 1 325 ? -11.836 21.938 18.594 1 80.06 325 THR A N 1
ATOM 2585 C CA . THR A 1 325 ? -12.359 20.859 19.406 1 80.06 325 THR A CA 1
ATOM 2586 C C . THR A 1 325 ? -11.922 21.016 20.859 1 80.06 325 THR A C 1
ATOM 2588 O O . THR A 1 325 ? -12.695 20.766 21.781 1 80.06 325 THR A O 1
ATOM 2591 N N . HIS A 1 326 ? -10.672 21.469 21.062 1 80.06 326 HIS A N 1
ATOM 2592 C CA . HIS A 1 326 ? -10.133 21.656 22.406 1 80.06 326 HIS A CA 1
ATOM 2593 C C . HIS A 1 326 ? -10.82 22.812 23.109 1 80.06 326 HIS A C 1
ATOM 2595 O O . HIS A 1 326 ? -11.281 22.672 24.25 1 80.06 326 HIS A O 1
ATOM 2601 N N . VAL A 1 327 ? -10.914 23.859 22.484 1 81.44 327 VAL A N 1
ATOM 2602 C CA . VAL A 1 327 ? -11.5 25.047 23.078 1 81.44 327 VAL A CA 1
ATOM 2603 C C . VAL A 1 327 ? -12.992 24.828 23.312 1 81.44 327 VAL A C 1
ATOM 2605 O O . VAL A 1 327 ? -13.539 25.266 24.328 1 81.44 327 VAL A O 1
ATOM 2608 N N . TYR A 1 328 ? -13.539 24.25 22.375 1 76.62 328 TYR A N 1
ATOM 2609 C CA . TYR A 1 328 ? -14.953 23.922 22.516 1 76.62 328 TYR A CA 1
ATOM 2610 C C . TYR A 1 328 ? -15.18 22.984 23.703 1 76.62 328 TYR A C 1
ATOM 2612 O O . TYR A 1 328 ? -16.172 23.109 24.422 1 76.62 328 TYR A O 1
ATOM 2620 N N . GLY A 1 329 ? -14.359 21.984 23.812 1 71.5 329 GLY A N 1
ATOM 2621 C CA . GLY A 1 329 ? -14.453 21.062 24.953 1 71.5 329 GLY A CA 1
ATOM 2622 C C . GLY A 1 329 ? -14.328 21.766 26.297 1 71.5 329 GLY A C 1
ATOM 2623 O O . GLY A 1 329 ? -15.016 21.391 27.25 1 71.5 329 GLY A O 1
ATOM 2624 N N . ILE A 1 330 ? -13.422 22.609 26.359 1 70.06 330 ILE A N 1
ATOM 2625 C CA . ILE A 1 330 ? -13.219 23.359 27.594 1 70.06 330 ILE A CA 1
ATOM 2626 C C . ILE A 1 330 ? -14.438 24.25 27.859 1 70.06 330 ILE A C 1
ATOM 2628 O O . ILE A 1 330 ? -14.906 24.359 28.984 1 70.06 330 ILE A O 1
ATOM 2632 N N . ALA A 1 331 ? -14.859 24.859 26.797 1 67.38 331 ALA A N 1
ATOM 2633 C CA . ALA A 1 331 ? -15.984 25.781 26.922 1 67.38 331 ALA A CA 1
ATOM 2634 C C . ALA A 1 331 ? -17.25 25.031 27.328 1 67.38 331 ALA A C 1
ATOM 2636 O O . ALA A 1 331 ? -18.094 25.578 28.062 1 67.38 331 ALA A O 1
ATOM 2637 N N . ASN A 1 332 ? -17.391 23.719 26.766 1 59.66 332 ASN A N 1
ATOM 2638 C CA . ASN A 1 332 ? -18.609 22.938 27.047 1 59.66 332 ASN A CA 1
ATOM 2639 C C . ASN A 1 332 ? -18.438 22.062 28.281 1 59.66 332 ASN A C 1
ATOM 2641 O O . ASN A 1 332 ? -19.391 21.438 28.734 1 59.66 332 ASN A O 1
ATOM 2645 N N . GLY A 1 333 ? -17.156 21.5 28.578 1 54.44 333 GLY A N 1
ATOM 2646 C CA . GLY A 1 333 ? -16.953 20.641 29.719 1 54.44 333 GLY A CA 1
ATOM 2647 C C . GLY A 1 333 ? -17.406 21.25 31.031 1 54.44 333 GLY A C 1
ATOM 2648 O O . GLY A 1 333 ? -17.734 22.438 31.078 1 54.44 333 GLY A O 1
ATOM 2649 N N . ALA A 1 334 ? -17.516 20.109 32.094 1 42.12 334 ALA A N 1
ATOM 2650 C CA . ALA A 1 334 ? -18.156 20.297 33.406 1 42.12 334 ALA A CA 1
ATOM 2651 C C . ALA A 1 334 ? -17.828 21.672 33.969 1 42.12 334 ALA A C 1
ATOM 2653 O O . ALA A 1 334 ? -16.688 22.109 33.906 1 42.12 334 ALA A O 1
ATOM 2654 N N . PRO A 1 335 ? -18.734 22.188 34.188 1 34.88 335 PRO A N 1
ATOM 2655 C CA . PRO A 1 335 ? -18.766 23.359 35.094 1 34.88 335 PRO A CA 1
ATOM 2656 C C . PRO A 1 335 ? -17.922 23.156 36.344 1 34.88 335 PRO A C 1
ATOM 2658 O O . PRO A 1 335 ? -18.062 22.141 37.031 1 34.88 335 PRO A O 1
ATOM 2661 N N . GLY A 1 336 ? -16.734 23.5 36.406 1 34.62 336 GLY A N 1
ATOM 2662 C CA . GLY A 1 336 ? -15.898 23.328 37.562 1 34.62 336 GLY A CA 1
ATOM 2663 C C . GLY A 1 336 ? -14.477 22.922 37.25 1 34.62 336 GLY A C 1
ATOM 2664 O O . GLY A 1 336 ? -13.695 22.609 38.156 1 34.62 336 GLY A O 1
ATOM 2665 N N . SER A 1 337 ? -14.328 22.234 36.156 1 41.88 337 SER A N 1
ATOM 2666 C CA . SER A 1 337 ? -12.906 21.922 36.031 1 41.88 337 SER A CA 1
ATOM 2667 C C . SER A 1 337 ? -12.062 23.203 36 1 41.88 337 SER A C 1
ATOM 2669 O O . SER A 1 337 ? -12.281 24.078 35.188 1 41.88 337 SER A O 1
ATOM 2671 N N . TYR A 1 338 ? -11.797 23.625 37.219 1 42.94 338 TYR A N 1
ATOM 2672 C CA . TYR A 1 338 ? -10.938 24.75 37.562 1 42.94 338 TYR A CA 1
ATOM 2673 C C . TYR A 1 338 ? -9.672 24.766 36.719 1 42.94 338 TYR A C 1
ATOM 2675 O O . TYR A 1 338 ? -8.867 23.828 36.781 1 42.94 338 TYR A O 1
ATOM 2683 N N . LEU A 1 339 ? -9.906 25.516 35.5 1 57.09 339 LEU A N 1
ATOM 2684 C CA . LEU A 1 339 ? -8.633 25.719 34.812 1 57.09 339 LEU A CA 1
ATOM 2685 C C . LEU A 1 339 ? -7.684 26.547 35.656 1 57.09 339 LEU A C 1
ATOM 2687 O O . LEU A 1 339 ? -8.102 27.531 36.281 1 57.09 339 LEU A O 1
ATOM 2691 N N . ASP A 1 340 ? -6.707 25.969 35.969 1 62.97 340 ASP A N 1
ATOM 2692 C CA . ASP A 1 340 ? -5.719 26.781 36.688 1 62.97 340 ASP A CA 1
ATOM 2693 C C . ASP A 1 340 ? -5.289 27.969 35.844 1 62.97 340 ASP A C 1
ATOM 2695 O O . ASP A 1 340 ? -5.699 28.109 34.688 1 62.97 340 ASP A O 1
ATOM 2699 N N . ASP A 1 341 ? -4.73 29.047 36.531 1 64 341 ASP A N 1
ATOM 2700 C CA . ASP A 1 341 ? -4.324 30.281 35.875 1 64 341 ASP A CA 1
ATOM 2701 C C . ASP A 1 341 ? -3.531 30.016 34.625 1 64 341 ASP A C 1
ATOM 2703 O O . ASP A 1 341 ? -3.645 30.75 33.625 1 64 341 ASP A O 1
ATOM 2707 N N . GLY A 1 342 ? -2.836 28.953 34.625 1 66.38 342 GLY A N 1
ATOM 2708 C CA . GLY A 1 342 ? -2.061 28.578 33.438 1 66.38 342 GLY A CA 1
ATOM 2709 C C . GLY A 1 342 ? -2.916 28.078 32.312 1 66.38 342 GLY A C 1
ATOM 2710 O O . GLY A 1 342 ? -2.676 28.422 31.141 1 66.38 342 GLY A O 1
ATOM 2711 N N . GLU A 1 343 ? -3.824 27.469 32.688 1 68.88 343 GLU A N 1
ATOM 2712 C CA . GLU A 1 343 ? -4.742 26.922 31.688 1 68.88 343 GLU A CA 1
ATOM 2713 C C . GLU A 1 343 ? -5.602 28.016 31.078 1 68.88 343 GLU A C 1
ATOM 2715 O O . GLU A 1 343 ? -5.926 27.969 29.891 1 68.88 343 GLU A O 1
ATOM 2720 N N . LYS A 1 344 ? -5.984 28.906 31.906 1 72.44 344 LYS A N 1
ATOM 2721 C CA . LYS A 1 344 ? -6.762 30.047 31.406 1 72.44 344 LYS A CA 1
ATOM 2722 C C . LYS A 1 344 ? -5.957 30.859 30.391 1 72.44 344 LYS A C 1
ATOM 2724 O O . LYS A 1 344 ? -6.496 31.312 29.391 1 72.44 344 LYS A O 1
ATOM 2729 N N . ALA A 1 345 ? -4.73 31.141 30.75 1 78.94 345 ALA A N 1
ATOM 2730 C CA . ALA A 1 345 ? -3.865 31.875 29.844 1 78.94 345 ALA A CA 1
ATOM 2731 C C . ALA A 1 345 ? -3.705 31.156 28.5 1 78.94 345 ALA A C 1
ATOM 2733 O O . ALA A 1 345 ? -3.676 31.781 27.453 1 78.94 345 ALA A O 1
ATOM 2734 N N . GLU A 1 346 ? -3.562 29.953 28.641 1 78.19 346 GLU A N 1
ATOM 2735 C CA . GLU A 1 346 ? -3.422 29.141 27.438 1 78.19 346 GLU A CA 1
ATOM 2736 C C . GLU A 1 346 ? -4.691 29.203 26.594 1 78.19 346 GLU A C 1
ATOM 2738 O O . GLU A 1 346 ? -4.617 29.203 25.359 1 78.19 346 GLU A O 1
ATOM 2743 N N . MET A 1 347 ? -5.73 29.188 27.266 1 76.88 347 MET A N 1
ATOM 2744 C CA . MET A 1 347 ? -7.016 29.25 26.578 1 76.88 347 MET A CA 1
ATOM 2745 C C . MET A 1 347 ? -7.172 30.578 25.844 1 76.88 347 MET A C 1
ATOM 2747 O O . MET A 1 347 ? -7.711 30.609 24.734 1 76.88 347 MET A O 1
ATOM 2751 N N . HIS A 1 348 ? -6.766 31.625 26.469 1 83.62 348 HIS A N 1
ATOM 2752 C CA . HIS A 1 348 ? -6.855 32.938 25.844 1 83.62 348 HIS A CA 1
ATOM 2753 C C . HIS A 1 348 ? -5.957 33 24.609 1 83.62 348 HIS A C 1
ATOM 2755 O O . HIS A 1 348 ? -6.32 33.625 23.609 1 83.62 348 HIS A O 1
ATOM 2761 N N . GLU A 1 349 ? -4.844 32.438 24.766 1 89.25 349 GLU A N 1
ATOM 2762 C CA . GLU A 1 349 ? -3.924 32.406 23.641 1 89.25 349 GLU A CA 1
ATOM 2763 C C . GLU A 1 349 ? -4.52 31.625 22.453 1 89.25 349 GLU A C 1
ATOM 2765 O O . GLU A 1 349 ? -4.426 32.062 21.312 1 89.25 349 GLU A O 1
ATOM 2770 N N . MET A 1 350 ? -5.09 30.547 22.766 1 90.69 350 MET A N 1
ATOM 2771 C CA . MET A 1 350 ? -5.68 29.703 21.734 1 90.69 350 MET A CA 1
ATOM 2772 C C . MET A 1 350 ? -6.859 30.406 21.062 1 90.69 350 MET A C 1
ATOM 2774 O O . MET A 1 350 ? -7.062 30.281 19.859 1 90.69 350 MET A O 1
ATOM 2778 N N . GLU A 1 351 ? -7.598 31.016 21.875 1 90.62 351 GLU A N 1
ATOM 2779 C CA . GLU A 1 351 ? -8.711 31.781 21.328 1 90.62 351 GLU A CA 1
ATOM 2780 C C . GLU A 1 351 ? -8.227 32.844 20.344 1 90.62 351 GLU A C 1
ATOM 2782 O O . GLU A 1 351 ? -8.836 33.062 19.297 1 90.62 351 GLU A O 1
ATOM 2787 N N . GLY A 1 352 ? -7.219 33.562 20.734 1 93.19 352 GLY A N 1
ATOM 2788 C CA . GLY A 1 352 ? -6.645 34.562 19.859 1 93.19 352 GLY A CA 1
ATOM 2789 C C . GLY A 1 352 ? -6.176 34 18.531 1 93.19 352 GLY A C 1
ATOM 2790 O O . GLY A 1 352 ? -6.383 34.625 17.484 1 93.19 352 GLY A O 1
ATOM 2791 N N . VAL A 1 353 ? -5.48 32.906 18.594 1 95.25 353 VAL A N 1
ATOM 2792 C CA . VAL A 1 353 ? -4.973 32.25 17.391 1 95.25 353 VAL A CA 1
ATOM 2793 C C . VAL A 1 353 ? -6.137 31.812 16.516 1 95.25 353 VAL A C 1
ATOM 2795 O O . VAL A 1 353 ? -6.074 31.906 15.289 1 95.25 353 VAL A O 1
ATOM 2798 N N . LEU A 1 354 ? -7.199 31.312 17.094 1 95.12 354 LEU A N 1
ATOM 2799 C CA . LEU A 1 354 ? -8.367 30.844 16.359 1 95.12 354 LEU A CA 1
ATOM 2800 C C . LEU A 1 354 ? -9.078 32.031 15.688 1 95.12 354 LEU A C 1
ATOM 2802 O O . LEU A 1 354 ? -9.602 31.875 14.578 1 95.12 354 LEU A O 1
ATOM 2806 N N . ARG A 1 355 ? -9.172 33.125 16.344 1 94.62 355 ARG A N 1
ATOM 2807 C CA . ARG A 1 355 ? -9.805 34.281 15.758 1 94.62 355 ARG A CA 1
ATOM 2808 C C . ARG A 1 355 ? -9.016 34.781 14.547 1 94.62 355 ARG A C 1
ATOM 2810 O O . ARG A 1 355 ? -9.609 35.219 13.555 1 94.62 355 ARG A O 1
ATOM 2817 N N . ARG A 1 356 ? -7.711 34.75 14.656 1 94.12 356 ARG A N 1
ATOM 2818 C CA . ARG A 1 356 ? -6.871 35.125 13.523 1 94.12 356 ARG A CA 1
ATOM 2819 C C . ARG A 1 356 ? -7.055 34.125 12.367 1 94.12 356 ARG A C 1
ATOM 2821 O O . ARG A 1 356 ? -7.117 34.531 11.203 1 94.12 356 ARG A O 1
ATOM 2828 N N . ALA A 1 357 ? -7.062 32.844 12.688 1 93.56 357 ALA A N 1
ATOM 2829 C CA . ALA A 1 357 ? -7.266 31.812 11.672 1 93.56 357 ALA A CA 1
ATOM 2830 C C . ALA A 1 357 ? -8.609 32 10.969 1 93.56 357 ALA A C 1
ATOM 2832 O O . ALA A 1 357 ? -8.727 31.75 9.773 1 93.56 357 ALA A O 1
ATOM 2833 N N . ARG A 1 358 ? -9.602 32.406 11.742 1 93.81 358 ARG A N 1
ATOM 2834 C CA . ARG A 1 358 ? -10.93 32.562 11.156 1 93.81 358 ARG A CA 1
ATOM 2835 C C . ARG A 1 358 ? -10.906 33.656 10.086 1 93.81 358 ARG A C 1
ATOM 2837 O O . ARG A 1 358 ? -11.617 33.562 9.078 1 93.81 358 ARG A O 1
ATOM 2844 N N . ARG A 1 359 ? -10.18 34.656 10.289 1 92 359 ARG A N 1
ATOM 2845 C CA . ARG A 1 359 ? -10.078 35.719 9.289 1 92 359 ARG A CA 1
ATOM 2846 C C . ARG A 1 359 ? -9.578 35.188 7.961 1 92 359 ARG A C 1
ATOM 2848 O O . ARG A 1 359 ? -10.086 35.531 6.898 1 92 359 ARG A O 1
ATOM 2855 N N . THR A 1 360 ? -8.633 34.375 8.055 1 88.44 360 THR A N 1
ATOM 2856 C CA . THR A 1 360 ? -8.07 33.75 6.855 1 88.44 360 THR A CA 1
ATOM 2857 C C . THR A 1 360 ? -9.102 32.844 6.176 1 88.44 360 THR A C 1
ATOM 2859 O O . THR A 1 360 ? -9.258 32.906 4.957 1 88.44 360 THR A O 1
ATOM 2862 N N . TRP A 1 361 ? -9.75 32.031 6.945 1 90.5 361 TRP A N 1
ATOM 2863 C CA . TRP A 1 361 ? -10.719 31.109 6.383 1 90.5 361 TRP A CA 1
ATOM 2864 C C . TRP A 1 361 ? -11.938 31.844 5.84 1 90.5 361 TRP A C 1
ATOM 2866 O O . TRP A 1 361 ? -12.531 31.422 4.848 1 90.5 361 TRP A O 1
ATOM 2876 N N . SER A 1 362 ? -12.32 32.938 6.516 1 92.06 362 SER A N 1
ATOM 2877 C CA . SER A 1 362 ? -13.43 33.75 6.031 1 92.06 362 SER A CA 1
ATOM 2878 C C . SER A 1 362 ? -13.133 34.312 4.648 1 92.06 362 SER A C 1
ATOM 2880 O O . SER A 1 362 ? -14.023 34.375 3.793 1 92.06 362 SER A O 1
ATOM 2882 N N . LEU A 1 363 ? -11.891 34.688 4.426 1 87.25 363 LEU A N 1
ATOM 2883 C CA . LEU A 1 363 ? -11.484 35.219 3.129 1 87.25 363 LEU A CA 1
ATOM 2884 C C . LEU A 1 363 ? -11.516 34.125 2.064 1 87.25 363 LEU A C 1
ATOM 2886 O O . LEU A 1 363 ? -11.82 34.406 0.899 1 87.25 363 LEU A O 1
ATOM 2890 N N . ARG A 1 364 ? -11.289 32.906 2.465 1 84.94 364 ARG A N 1
ATOM 2891 C CA . ARG A 1 364 ? -11.211 31.812 1.517 1 84.94 364 ARG A CA 1
ATOM 2892 C C . ARG A 1 364 ? -12.555 31.125 1.368 1 84.94 364 ARG A C 1
ATOM 2894 O O . ARG A 1 364 ? -12.742 30.297 0.472 1 84.94 364 ARG A O 1
ATOM 2901 N N . SER A 1 365 ? -13.469 31.5 2.176 1 87.62 365 SER A N 1
ATOM 2902 C CA . SER A 1 365 ? -14.766 30.812 2.238 1 87.62 365 SER A CA 1
ATOM 2903 C C . SER A 1 365 ? -15.523 30.969 0.927 1 87.62 365 SER A C 1
ATOM 2905 O O . SER A 1 365 ? -16.359 30.125 0.586 1 87.62 365 SER A O 1
ATOM 2907 N N . ALA A 1 366 ? -15.164 31.891 0.139 1 84.56 366 ALA A N 1
ATOM 2908 C CA . ALA A 1 366 ? -15.859 32.125 -1.124 1 84.56 366 ALA A CA 1
ATOM 2909 C C . ALA A 1 366 ? -15.5 31.047 -2.154 1 84.56 366 ALA A C 1
ATOM 2911 O O . ALA A 1 366 ? -16.312 30.719 -3.016 1 84.56 366 ALA A O 1
ATOM 2912 N N . HIS A 1 367 ? -14.359 30.469 -1.963 1 80.25 367 HIS A N 1
ATOM 2913 C CA . HIS A 1 367 ? -13.891 29.562 -3.012 1 80.25 367 HIS A CA 1
ATOM 2914 C C . HIS A 1 367 ? -13.594 28.172 -2.455 1 80.25 367 HIS A C 1
ATOM 2916 O O . HIS A 1 367 ? -13.195 27.281 -3.197 1 80.25 367 HIS A O 1
ATOM 2922 N N . SER A 1 368 ? -13.773 28 -1.217 1 82.19 368 SER A N 1
ATOM 2923 C CA . SER A 1 368 ? -13.5 26.734 -0.564 1 82.19 368 SER A CA 1
ATOM 2924 C C . SER A 1 368 ? -14.641 26.328 0.36 1 82.19 368 SER A C 1
ATOM 2926 O O . SER A 1 368 ? -14.977 27.047 1.296 1 82.19 368 SER A O 1
ATOM 2928 N N . ARG A 1 369 ? -15.211 25.188 0.053 1 80.62 369 ARG A N 1
ATOM 2929 C CA . ARG A 1 369 ? -16.297 24.688 0.894 1 80.62 369 ARG A CA 1
ATOM 2930 C C . ARG A 1 369 ? -15.773 24.312 2.277 1 80.62 369 ARG A C 1
ATOM 2932 O O . ARG A 1 369 ? -16.484 24.453 3.273 1 80.62 369 ARG A O 1
ATOM 2939 N N . GLU A 1 370 ? -14.609 23.797 2.297 1 80.12 370 GLU A N 1
ATOM 2940 C CA . GLU A 1 370 ? -14 23.422 3.572 1 80.12 370 GLU A CA 1
ATOM 2941 C C . GLU A 1 370 ? -13.727 24.656 4.434 1 80.12 370 GLU A C 1
ATOM 2943 O O . GLU A 1 370 ? -13.984 24.641 5.637 1 80.12 370 GLU A O 1
ATOM 2948 N N . ALA A 1 371 ? -13.18 25.641 3.795 1 85.19 371 ALA A N 1
ATOM 2949 C CA . ALA A 1 371 ? -12.922 26.891 4.516 1 85.19 371 ALA A CA 1
ATOM 2950 C C . ALA A 1 371 ? -14.227 27.5 5.023 1 85.19 371 ALA A C 1
ATOM 2952 O O . ALA A 1 371 ? -14.273 28.047 6.125 1 85.19 371 ALA A O 1
ATOM 2953 N N . ALA A 1 372 ? -15.234 27.422 4.164 1 85.75 372 ALA A N 1
ATOM 2954 C CA . ALA A 1 372 ? -16.531 27.984 4.543 1 85.75 372 ALA A CA 1
ATOM 2955 C C . ALA A 1 372 ? -17.109 27.25 5.746 1 85.75 372 ALA A C 1
ATOM 2957 O O . ALA A 1 372 ? -17.703 27.859 6.633 1 85.75 372 ALA A O 1
ATOM 2958 N N . ALA A 1 373 ? -16.953 25.938 5.754 1 82.94 373 ALA A N 1
ATOM 2959 C CA . ALA A 1 373 ? -17.469 25.141 6.859 1 82.94 373 ALA A CA 1
ATOM 2960 C C . ALA A 1 373 ? -16.734 25.469 8.156 1 82.94 373 ALA A C 1
ATOM 2962 O O . ALA A 1 373 ? -17.359 25.531 9.227 1 82.94 373 ALA A O 1
ATOM 2963 N N . VAL A 1 374 ? -15.469 25.641 8.086 1 87 374 VAL A N 1
ATOM 2964 C CA . VAL A 1 374 ? -14.672 25.938 9.266 1 87 374 VAL A CA 1
ATOM 2965 C C . VAL A 1 374 ? -14.977 27.344 9.766 1 87 374 VAL A C 1
ATOM 2967 O O . VAL A 1 374 ? -15.008 27.594 10.977 1 87 374 VAL A O 1
ATOM 2970 N N . ASP A 1 375 ? -15.125 28.203 8.82 1 88.88 375 ASP A N 1
ATOM 2971 C CA . ASP A 1 375 ? -15.508 29.562 9.18 1 88.88 375 ASP A CA 1
ATOM 2972 C C . ASP A 1 375 ? -16.828 29.578 9.961 1 88.88 375 ASP A C 1
ATOM 2974 O O . ASP A 1 375 ? -16.953 30.312 10.953 1 88.88 375 ASP A O 1
ATOM 2978 N N . LYS A 1 376 ? -17.766 28.844 9.5 1 84.12 376 LYS A N 1
ATOM 2979 C CA . LYS A 1 376 ? -19.062 28.75 10.172 1 84.12 376 LYS A CA 1
ATOM 2980 C C . LYS A 1 376 ? -18.906 28.141 11.57 1 84.12 376 LYS A C 1
ATOM 2982 O O . LYS A 1 376 ? -19.531 28.594 12.523 1 84.12 376 LYS A O 1
ATOM 2987 N N . LEU A 1 377 ? -18.141 27.141 11.672 1 84.31 377 LEU A N 1
ATOM 2988 C CA . LEU A 1 377 ? -17.891 26.484 12.953 1 84.31 377 LEU A CA 1
ATOM 2989 C C . LEU A 1 377 ? -17.25 27.438 13.945 1 84.31 377 LEU A C 1
ATOM 2991 O O . LEU A 1 377 ? -17.641 27.484 15.117 1 84.31 377 LEU A O 1
ATOM 2995 N N . LEU A 1 378 ? -16.234 28.156 13.492 1 89.94 378 LEU A N 1
ATOM 2996 C CA . LEU A 1 378 ? -15.555 29.109 14.359 1 89.94 378 LEU A CA 1
ATOM 2997 C C . LEU A 1 378 ? -16.5 30.234 14.758 1 89.94 378 LEU A C 1
ATOM 2999 O O . LEU A 1 378 ? -16.406 30.766 15.875 1 89.94 378 LEU A O 1
ATOM 3003 N N . GLY A 1 379 ? -17.312 30.594 13.789 1 86.94 379 GLY A N 1
ATOM 3004 C CA . GLY A 1 379 ? -18.328 31.578 14.133 1 86.94 379 GLY A CA 1
ATOM 3005 C C . GLY A 1 379 ? -19.203 31.156 15.289 1 86.94 379 GLY A C 1
ATOM 3006 O O . GLY A 1 379 ? -19.5 31.953 16.188 1 86.94 379 GLY A O 1
ATOM 3007 N N . LYS A 1 380 ? -19.641 29.953 15.289 1 83 380 LYS A N 1
ATOM 3008 C CA . LYS A 1 380 ? -20.469 29.422 16.375 1 83 380 LYS A CA 1
ATOM 3009 C C . LYS A 1 380 ? -19.688 29.359 17.672 1 83 380 LYS A C 1
ATOM 3011 O O . LYS A 1 380 ? -20.234 29.641 18.75 1 83 380 LYS A O 1
ATOM 3016 N N . LEU A 1 381 ? -18.453 28.969 17.594 1 85 381 LEU A N 1
ATOM 3017 C CA . LEU A 1 381 ? -17.609 28.891 18.781 1 85 381 LEU A CA 1
ATOM 3018 C C . LEU A 1 381 ? -17.469 30.25 19.438 1 85 381 LEU A C 1
ATOM 3020 O O . LEU A 1 381 ? -17.562 30.375 20.656 1 85 381 LEU A O 1
ATOM 3024 N N . PHE A 1 382 ? -17.281 31.234 18.703 1 88.38 382 PHE A N 1
ATOM 3025 C CA . PHE A 1 382 ? -17.031 32.562 19.25 1 88.38 382 PHE A CA 1
ATOM 3026 C C . PHE A 1 382 ? -18.312 33.188 19.781 1 88.38 382 PHE A C 1
ATOM 3028 O O . PHE A 1 382 ? -18.266 34 20.719 1 88.38 382 PHE A O 1
ATOM 3035 N N . ARG A 1 383 ? -19.391 32.781 19.188 1 83.25 383 ARG A N 1
ATOM 3036 C CA . ARG A 1 383 ? -20.656 33.188 19.766 1 83.25 383 ARG A CA 1
ATOM 3037 C C . ARG A 1 383 ? -20.828 32.625 21.172 1 83.25 383 ARG A C 1
ATOM 3039 O O . ARG A 1 383 ? -21.422 33.25 22.047 1 83.25 383 ARG A O 1
ATOM 3046 N N . ILE A 1 384 ? -20.406 31.438 21.344 1 77.5 384 ILE A N 1
ATOM 3047 C CA . ILE A 1 384 ? -20.484 30.781 22.625 1 77.5 384 ILE A CA 1
ATOM 3048 C C . ILE A 1 384 ? -19.516 31.422 23.609 1 77.5 384 ILE A C 1
ATOM 3050 O O . ILE A 1 384 ? -19.828 31.625 24.781 1 77.5 384 ILE A O 1
ATOM 3054 N N . LEU A 1 385 ? -18.359 31.703 23.172 1 80.69 385 LEU A N 1
ATOM 3055 C CA . LEU A 1 385 ? -17.328 32.25 24.047 1 80.69 385 LEU A CA 1
ATOM 3056 C C . LEU A 1 385 ? -17.641 33.688 24.422 1 80.69 385 LEU A C 1
ATOM 3058 O O . LEU A 1 385 ? -17.312 34.125 25.531 1 80.69 385 LEU A O 1
ATOM 3062 N N . ASP A 1 386 ? -18.188 34.375 23.547 1 80.56 386 ASP A N 1
ATOM 3063 C CA . ASP A 1 386 ? -18.516 35.781 23.781 1 80.56 386 ASP A CA 1
ATOM 3064 C C . ASP A 1 386 ? -19.844 35.906 24.516 1 80.56 386 ASP A C 1
ATOM 3066 O O . ASP A 1 386 ? -20.188 37 24.984 1 80.56 386 ASP A O 1
ATOM 3070 N N . GLY A 1 387 ? -20.656 34.781 24.578 1 66.44 387 GLY A N 1
ATOM 3071 C CA . GLY A 1 387 ? -21.953 34.844 25.234 1 66.44 387 GLY A CA 1
ATOM 3072 C C . GLY A 1 387 ? -21.844 34.969 26.75 1 66.44 387 GLY A C 1
ATOM 3073 O O . GLY A 1 387 ? -20.781 34.688 27.312 1 66.44 387 GLY A O 1
ATOM 3074 N N . PRO A 1 388 ? -22.812 35.625 27.391 1 56.44 388 PRO A N 1
ATOM 3075 C CA . PRO A 1 388 ? -22.812 35.875 28.828 1 56.44 388 PRO A CA 1
ATOM 3076 C C . PRO A 1 388 ? -22.5 34.625 29.641 1 56.44 388 PRO A C 1
ATOM 3078 O O . PRO A 1 388 ? -21.922 34.75 30.734 1 56.44 388 PRO A O 1
ATOM 3081 N N . GLY A 1 389 ? -22.859 33.469 29.469 1 46.44 389 GLY A N 1
ATOM 3082 C CA . GLY A 1 389 ? -22.641 32.312 30.297 1 46.44 389 GLY A CA 1
ATOM 3083 C C . GLY A 1 389 ? -21.234 31.766 30.219 1 46.44 389 GLY A C 1
ATOM 3084 O O . GLY A 1 389 ? -20.797 31.016 31.094 1 46.44 389 GLY A O 1
ATOM 3085 N N . CYS A 1 390 ? -20.578 31.828 29.219 1 48.12 390 CYS A N 1
ATOM 3086 C CA . CYS A 1 390 ? -19.234 31.281 29.078 1 48.12 390 CYS A CA 1
ATOM 3087 C C . CYS A 1 390 ? -18.219 32.156 29.75 1 48.12 390 CYS A C 1
ATOM 3089 O O . CYS A 1 390 ? -17.094 31.734 30.031 1 48.12 390 CYS A O 1
ATOM 3091 N N . GLU A 1 391 ? -18.453 33.531 29.781 1 43.84 391 GLU A N 1
ATOM 3092 C CA . GLU A 1 391 ? -17.547 34.438 30.516 1 43.84 391 GLU A CA 1
ATOM 3093 C C . GLU A 1 391 ? -17.375 33.969 31.969 1 43.84 391 GLU A C 1
ATOM 3095 O O . GLU A 1 391 ? -16.297 34.125 32.531 1 43.84 391 GLU A O 1
ATOM 3100 N N . ALA A 1 392 ? -18.516 33.75 32.656 1 39.25 392 ALA A N 1
ATOM 3101 C CA . ALA A 1 392 ? -18.5 33.312 34.062 1 39.25 392 ALA A CA 1
ATOM 3102 C C . ALA A 1 392 ? -17.734 32 34.25 1 39.25 392 ALA A C 1
ATOM 3104 O O . ALA A 1 392 ? -17.172 31.75 35.312 1 39.25 392 ALA A O 1
ATOM 3105 N N . VAL A 1 393 ? -17.859 31.125 33.25 1 38.81 393 VAL A N 1
ATOM 3106 C CA . VAL A 1 393 ? -17.203 29.828 33.438 1 38.81 393 VAL A CA 1
ATOM 3107 C C . VAL A 1 393 ? -15.688 30.016 33.344 1 38.81 393 VAL A C 1
ATOM 3109 O O . VAL A 1 393 ? -14.938 29.375 34.094 1 38.81 393 VAL A O 1
ATOM 3112 N N . LEU A 1 394 ? -15.141 30.875 32.375 1 40.53 394 LEU A N 1
ATOM 3113 C CA . LEU A 1 394 ? -13.703 31.141 32.281 1 40.53 394 LEU A CA 1
ATOM 3114 C C . LEU A 1 394 ? -13.227 31.969 33.438 1 40.53 394 LEU A C 1
ATOM 3116 O O . LEU A 1 394 ? -12.023 32.031 33.719 1 40.53 394 LEU A O 1
ATOM 3120 N N . MET A 1 395 ? -13.984 32.969 33.969 1 35.47 395 MET A N 1
ATOM 3121 C CA . MET A 1 395 ? -13.586 33.719 35.156 1 35.47 395 MET A CA 1
ATOM 3122 C C . MET A 1 395 ? -13.992 33 36.438 1 35.47 395 MET A C 1
ATOM 3124 O O . MET A 1 395 ? -13.195 32.875 37.375 1 35.47 395 MET A O 1
ATOM 3128 N N . ASP A 1 396 ? -15.273 33.156 36.969 1 32.69 396 ASP A N 1
ATOM 3129 C CA . ASP A 1 396 ? -15.75 32.688 38.281 1 32.69 396 ASP A CA 1
ATOM 3130 C C . ASP A 1 396 ? -16.188 31.219 38.188 1 32.69 396 ASP A C 1
ATOM 3132 O O . ASP A 1 396 ? -16.578 30.75 37.094 1 32.69 396 ASP A O 1
ATOM 3136 N N . GLY A 1 397 ? -15.617 30.219 39.125 1 30.58 397 GLY A N 1
ATOM 3137 C CA . GLY A 1 397 ? -15.797 28.828 39.5 1 30.58 397 GLY A CA 1
ATOM 3138 C C . GLY A 1 397 ? -17.203 28.312 39.25 1 30.58 397 GLY A C 1
ATOM 3139 O O . GLY A 1 397 ? -17.578 27.234 39.719 1 30.58 397 GLY A O 1
ATOM 3140 N N . GLY A 1 398 ? -18.078 29.188 39.094 1 28.56 398 GLY A N 1
ATOM 3141 C CA . GLY A 1 398 ? -19.375 28.562 39.281 1 28.56 398 GLY A CA 1
ATOM 3142 C C . GLY A 1 398 ? -19.828 27.766 38.062 1 28.56 398 GLY A C 1
ATOM 3143 O O . GLY A 1 398 ? -19.594 28.188 36.906 1 28.56 398 GLY A O 1
ATOM 3144 N N . ALA A 1 399 ? -19.875 26.375 38.281 1 31.19 399 ALA A N 1
ATOM 3145 C CA . ALA A 1 399 ? -20.359 25.219 37.531 1 31.19 399 ALA A CA 1
ATOM 3146 C C . ALA A 1 399 ? -21.688 25.5 36.844 1 31.19 399 ALA A C 1
ATOM 3148 O O . ALA A 1 399 ? -22.734 25.453 37.5 1 31.19 399 ALA A O 1
ATOM 3149 N N . VAL A 1 400 ? -21.828 26.688 36.188 1 29.86 400 VAL A N 1
ATOM 3150 C CA . VAL A 1 400 ? -23.156 26.562 35.594 1 29.86 400 VAL A CA 1
ATOM 3151 C C . VAL A 1 400 ? -23.141 25.484 34.5 1 29.86 400 VAL A C 1
ATOM 3153 O O . VAL A 1 400 ? -22.141 25.328 33.781 1 29.86 400 VAL A O 1
ATOM 3156 N N . ASP A 1 401 ? -23.953 24.406 34.594 1 30.02 401 ASP A N 1
ATOM 3157 C CA . ASP A 1 401 ? -24.328 23.219 33.812 1 30.02 401 ASP A CA 1
ATOM 3158 C C . ASP A 1 401 ? -24.5 23.547 32.344 1 30.02 401 ASP A C 1
ATOM 3160 O O . ASP A 1 401 ? -25.578 23.969 31.906 1 30.02 401 ASP A O 1
ATOM 3164 N N . ALA A 1 402 ? -23.672 24.375 31.703 1 32.16 402 ALA A N 1
ATOM 3165 C CA . ALA A 1 402 ? -23.969 24.672 30.312 1 32.16 402 ALA A CA 1
ATOM 3166 C C . ALA A 1 402 ? -23.812 23.422 29.453 1 32.16 402 ALA A C 1
ATOM 3168 O O . ALA A 1 402 ? -22.734 22.844 29.359 1 32.16 402 ALA A O 1
ATOM 3169 N N . SER A 1 403 ? -24.797 22.5 29.312 1 29.86 403 SER A N 1
ATOM 3170 C CA . SER A 1 403 ? -25.016 21.266 28.578 1 29.86 403 SER A CA 1
ATOM 3171 C C . SER A 1 403 ? -24.484 21.375 27.141 1 29.86 403 SER A C 1
ATOM 3173 O O . SER A 1 403 ? -24.453 22.469 26.562 1 29.86 403 SER A O 1
ATOM 3175 N N . MET A 1 404 ? -23.672 20.469 26.625 1 35 404 MET A N 1
ATOM 3176 C CA . MET A 1 404 ? -23.281 19.938 25.328 1 35 404 MET A CA 1
ATOM 3177 C C . MET A 1 404 ? -24.359 20.219 24.281 1 35 404 MET A C 1
ATOM 3179 O O . MET A 1 404 ? -24.203 19.859 23.109 1 35 404 MET A O 1
ATOM 3183 N N . GLY A 1 405 ? -25.516 20.719 24.609 1 34.38 405 GLY A N 1
ATOM 3184 C CA . GLY A 1 405 ? -26.688 21.031 23.797 1 34.38 405 GLY A CA 1
ATOM 3185 C C . GLY A 1 405 ? -26.438 22.141 22.781 1 34.38 405 GLY A C 1
ATOM 3186 O O . GLY A 1 405 ? -27.25 22.359 21.891 1 34.38 405 GLY A O 1
ATOM 3187 N N . GLN A 1 406 ? -25.484 23.016 22.953 1 38.38 406 GLN A N 1
ATOM 3188 C CA . GLN A 1 406 ? -25.422 24.234 22.156 1 38.38 406 GLN A CA 1
ATOM 3189 C C . GLN A 1 406 ? -24.719 23.984 20.828 1 38.38 406 GLN A C 1
ATOM 3191 O O . GLN A 1 406 ? -24.75 24.844 19.938 1 38.38 406 GLN A O 1
ATOM 3196 N N . LEU A 1 407 ? -23.719 23.219 20.688 1 41.91 407 LEU A N 1
ATOM 3197 C CA . LEU A 1 407 ? -23.234 22.875 19.359 1 41.91 407 LEU A CA 1
ATOM 3198 C C . LEU A 1 407 ? -24.172 21.891 18.672 1 41.91 407 LEU A C 1
ATOM 3200 O O . LEU A 1 407 ? -23.719 20.953 18.016 1 41.91 407 LEU A O 1
ATOM 3204 N N . ASP A 1 408 ? -25.484 21.766 18.859 1 40.69 408 ASP A N 1
ATOM 3205 C CA . ASP A 1 408 ? -26.641 21.219 18.141 1 40.69 408 ASP A CA 1
ATOM 3206 C C . ASP A 1 408 ? -26.562 21.562 16.656 1 40.69 408 ASP A C 1
ATOM 3208 O O . ASP A 1 408 ? -26.406 22.734 16.297 1 40.69 408 ASP A O 1
ATOM 3212 N N . GLY A 1 409 ? -25.859 20.625 15.812 1 44.97 409 GLY A N 1
ATOM 3213 C CA . GLY A 1 409 ? -25.828 20.719 14.367 1 44.97 409 GLY A CA 1
ATOM 3214 C C . GLY A 1 409 ? -24.422 20.625 13.789 1 44.97 409 GLY A C 1
ATOM 3215 O O . GLY A 1 409 ? -24.219 20.812 12.586 1 44.97 409 GLY A O 1
ATOM 3216 N N . VAL A 1 410 ? -23.594 20.812 14.719 1 48.12 410 VAL A N 1
ATOM 3217 C CA . VAL A 1 410 ? -22.281 20.641 14.109 1 48.12 410 VAL A CA 1
ATOM 3218 C C . VAL A 1 410 ? -22.109 19.203 13.625 1 48.12 410 VAL A C 1
ATOM 3220 O O . VAL A 1 410 ? -22.281 18.266 14.398 1 48.12 410 VAL A O 1
ATOM 3223 N N . ASP A 1 411 ? -22.047 19.109 12.398 1 50.72 411 ASP A N 1
ATOM 3224 C CA . ASP A 1 411 ? -21.75 17.844 11.734 1 50.72 411 ASP A CA 1
ATOM 3225 C C . ASP A 1 411 ? -20.297 17.453 11.906 1 50.72 411 ASP A C 1
ATOM 3227 O O . ASP A 1 411 ? -19.438 17.906 11.141 1 50.72 411 ASP A O 1
ATOM 3231 N N . TRP A 1 412 ? -20.031 16.766 13.008 1 51.88 412 TRP A N 1
ATOM 3232 C CA . TRP A 1 412 ? -18.672 16.297 13.297 1 51.88 412 TRP A CA 1
ATOM 3233 C C . TRP A 1 412 ? -18.156 15.422 12.156 1 51.88 412 TRP A C 1
ATOM 3235 O O . TRP A 1 412 ? -16.938 15.234 12.023 1 51.88 412 TRP A O 1
ATOM 3245 N N . GLY A 1 413 ? -19.031 15.023 11.438 1 55.47 413 GLY A N 1
ATOM 3246 C CA . GLY A 1 413 ? -18.641 14.266 10.258 1 55.47 413 GLY A CA 1
ATOM 3247 C C . GLY A 1 413 ? -17.688 15.031 9.344 1 55.47 413 GLY A C 1
ATOM 3248 O O . GLY A 1 413 ? -16.922 14.43 8.594 1 55.47 413 GLY A O 1
ATOM 3249 N N . PHE A 1 414 ? -17.828 16.281 9.711 1 50.59 414 PHE A N 1
ATOM 3250 C CA . PHE A 1 414 ? -16.984 17.156 8.914 1 50.59 414 PHE A CA 1
ATOM 3251 C C . PHE A 1 414 ? -15.508 16.922 9.219 1 50.59 414 PHE A C 1
ATOM 3253 O O . PHE A 1 414 ? -14.648 17.078 8.352 1 50.59 414 PHE A O 1
ATOM 3260 N N . LEU A 1 415 ? -15.125 16.484 10.383 1 55.28 415 LEU A N 1
ATOM 3261 C CA . LEU A 1 415 ? -13.75 16.219 10.781 1 55.28 415 LEU A CA 1
ATOM 3262 C C . LEU A 1 415 ? -13.156 15.078 9.977 1 55.28 415 LEU A C 1
ATOM 3264 O O . LEU A 1 415 ? -11.938 15.008 9.781 1 55.28 415 LEU A O 1
ATOM 3268 N N . ALA A 1 416 ? -14.07 14.266 9.523 1 54.94 416 ALA A N 1
ATOM 3269 C CA . ALA A 1 416 ? -13.648 13.117 8.719 1 54.94 416 ALA A CA 1
ATOM 3270 C C . ALA A 1 416 ? -12.977 13.57 7.426 1 54.94 416 ALA A C 1
ATOM 3272 O O . ALA A 1 416 ? -12.094 12.883 6.906 1 54.94 416 ALA A O 1
ATOM 3273 N N . GLU A 1 417 ? -13.328 14.781 7.109 1 51.12 417 GLU A N 1
ATOM 3274 C CA . GLU A 1 417 ? -12.789 15.32 5.867 1 51.12 417 GLU A CA 1
ATOM 3275 C C . GLU A 1 417 ? -11.312 15.672 6.02 1 51.12 417 GLU A C 1
ATOM 3277 O O . GLU A 1 417 ? -10.594 15.805 5.027 1 51.12 417 GLU A O 1
ATOM 3282 N N . PHE A 1 418 ? -11.039 15.695 7.258 1 54.66 418 PHE A N 1
ATOM 3283 C CA . PHE A 1 418 ? -9.664 16.125 7.477 1 54.66 418 PHE A CA 1
ATOM 3284 C C . PHE A 1 418 ? -8.836 15.008 8.094 1 54.66 418 PHE A C 1
ATOM 3286 O O . PHE A 1 418 ? -7.812 15.258 8.734 1 54.66 418 PHE A O 1
ATOM 3293 N N . GLY A 1 419 ? -9.297 13.914 7.922 1 52.53 419 GLY A N 1
ATOM 3294 C CA . GLY A 1 419 ? -8.555 12.758 8.383 1 52.53 419 GLY A CA 1
ATOM 3295 C C . GLY A 1 419 ? -8.531 12.625 9.891 1 52.53 419 GLY A C 1
ATOM 3296 O O . GLY A 1 419 ? -7.746 11.844 10.445 1 52.53 419 GLY A O 1
ATOM 3297 N N . LEU A 1 420 ? -9 13.672 10.531 1 45.06 420 LEU A N 1
ATOM 3298 C CA . LEU A 1 420 ? -9 13.672 11.992 1 45.06 420 LEU A CA 1
ATOM 3299 C C . LEU A 1 420 ? -10.055 12.719 12.531 1 45.06 420 LEU A C 1
ATOM 3301 O O . LEU A 1 420 ? -10.109 12.469 13.742 1 45.06 420 LEU A O 1
ATOM 3305 N N . LEU A 1 421 ? -11 12.492 11.758 1 46.53 421 LEU A N 1
ATOM 3306 C CA . LEU A 1 421 ? -11.992 11.562 12.273 1 46.53 421 LEU A CA 1
ATOM 3307 C C . LEU A 1 421 ? -11.555 10.117 12.039 1 46.53 421 LEU A C 1
ATOM 3309 O O . LEU A 1 421 ? -11.281 9.727 10.898 1 46.53 421 LEU A O 1
ATOM 3313 N N . SER A 1 422 ? -10.547 10.008 12.773 1 45.41 422 SER A N 1
ATOM 3314 C CA . SER A 1 422 ? -10.156 8.602 12.727 1 45.41 422 SER A CA 1
ATOM 3315 C C . SER A 1 422 ? -11.242 7.75 12.062 1 45.41 422 SER A C 1
ATOM 3317 O O . SER A 1 422 ? -12.352 8.227 11.828 1 45.41 422 SER A O 1
ATOM 3319 N N . HIS A 1 423 ? -11.336 6.398 12.539 1 38.53 423 HIS A N 1
ATOM 3320 C CA . HIS A 1 423 ? -12.031 5.199 12.094 1 38.53 423 HIS A CA 1
ATOM 3321 C C . HIS A 1 423 ? -13.516 5.469 11.875 1 38.53 423 HIS A C 1
ATOM 3323 O O . HIS A 1 423 ? -14.055 5.219 10.797 1 38.53 423 HIS A O 1
ATOM 3329 N N . LEU A 1 424 ? -14.414 4.848 12.836 1 35.47 424 LEU A N 1
ATOM 3330 C CA . LEU A 1 424 ? -15.75 4.262 12.836 1 35.47 424 LEU A CA 1
ATOM 3331 C C . LEU A 1 424 ? -16.812 5.324 12.594 1 35.47 424 LEU A C 1
ATOM 3333 O O . LEU A 1 424 ? -17.906 5.02 12.117 1 35.47 424 LEU A O 1
ATOM 3337 N N . GLN A 1 425 ? -16.578 6.457 13.07 1 36.25 425 GLN A N 1
ATOM 3338 C CA . GLN A 1 425 ? -17.797 7.27 13.109 1 36.25 425 GLN A CA 1
ATOM 3339 C C . GLN A 1 425 ? -18.172 7.773 11.719 1 36.25 425 GLN A C 1
ATOM 3341 O O . GLN A 1 425 ? -19.359 7.93 11.414 1 36.25 425 GLN A O 1
ATOM 3346 N N . ASP A 1 426 ? -17.172 8.281 10.961 1 42.34 426 ASP A N 1
ATOM 3347 C CA . ASP A 1 426 ? -17.422 8.969 9.695 1 42.34 426 ASP A CA 1
ATOM 3348 C C . ASP A 1 426 ? -17.797 7.973 8.602 1 42.34 426 ASP A C 1
ATOM 3350 O O . ASP A 1 426 ? -18.391 8.352 7.594 1 42.34 426 ASP A O 1
ATOM 3354 N N . LEU A 1 427 ? -17.172 6.875 8.656 1 39.94 427 LEU A N 1
ATOM 3355 C CA . LEU A 1 427 ? -17.562 5.887 7.652 1 39.94 427 LEU A CA 1
ATOM 3356 C C . LEU A 1 427 ? -19.062 5.695 7.621 1 39.94 427 LEU A C 1
ATOM 3358 O O . LEU A 1 427 ? -19.625 5.242 6.617 1 39.94 427 LEU A O 1
ATOM 3362 N N . SER A 1 428 ? -19.594 5.98 8.68 1 37.97 428 SER A N 1
ATOM 3363 C CA . SER A 1 428 ? -21.031 5.824 8.797 1 37.97 428 SER A CA 1
ATOM 3364 C C . SER A 1 428 ? -21.766 6.766 7.852 1 37.97 428 SER A C 1
ATOM 3366 O O . SER A 1 428 ? -22.797 6.398 7.285 1 37.97 428 SER A O 1
ATOM 3368 N N . ARG A 1 429 ? -21.359 8.031 7.777 1 40.5 429 ARG A N 1
ATOM 3369 C CA . ARG A 1 429 ? -22.188 8.938 6.98 1 40.5 429 ARG A CA 1
ATOM 3370 C C . ARG A 1 429 ? -22.031 8.648 5.492 1 40.5 429 ARG A C 1
ATOM 3372 O O . ARG A 1 429 ? -22.984 8.836 4.719 1 40.5 429 ARG A O 1
ATOM 3379 N N . HIS A 1 430 ? -20.844 8.531 5.105 1 40.34 430 HIS A N 1
ATOM 3380 C CA . HIS A 1 430 ? -20.703 8.18 3.697 1 40.34 430 HIS A CA 1
ATOM 3381 C C . HIS A 1 430 ? -21.328 6.828 3.396 1 40.34 430 HIS A C 1
ATOM 3383 O O . HIS A 1 430 ? -21.641 6.527 2.242 1 40.34 430 HIS A O 1
ATOM 3389 N N . CYS A 1 431 ? -21.266 6.016 4.34 1 37.94 431 CYS A N 1
ATOM 3390 C CA . CYS A 1 431 ? -21.875 4.703 4.184 1 37.94 431 CYS A CA 1
ATOM 3391 C C . CYS A 1 431 ? -23.391 4.816 4.148 1 37.94 431 CYS A C 1
ATOM 3393 O O . CYS A 1 431 ? -24.078 3.859 3.787 1 37.94 431 CYS A O 1
ATOM 3395 N N . ILE A 1 432 ? -23.984 5.941 4.922 1 32.28 432 ILE A N 1
ATOM 3396 C CA . ILE A 1 432 ? -25.438 6.031 4.891 1 32.28 432 ILE A CA 1
ATOM 3397 C C . ILE A 1 432 ? -25.875 6.91 3.725 1 32.28 432 ILE A C 1
ATOM 3399 O O . ILE A 1 432 ? -25.578 8.109 3.695 1 32.28 432 ILE A O 1
ATOM 3403 N N . GLY A 1 433 ? -25.453 6.73 2.65 1 29.53 433 GLY A N 1
ATOM 3404 C CA . GLY A 1 433 ? -26.109 7.355 1.516 1 29.53 433 GLY A CA 1
ATOM 3405 C C . GLY A 1 433 ? -27.469 7.922 1.856 1 29.53 433 GLY A C 1
ATOM 3406 O O . GLY A 1 433 ? -28.438 7.168 2.037 1 29.53 433 GLY A O 1
ATOM 3407 N N . ARG A 1 434 ? -27.766 8.742 2.936 1 28.69 434 ARG A N 1
ATOM 3408 C CA . ARG A 1 434 ? -29.047 9.391 2.732 1 28.69 434 ARG A CA 1
ATOM 3409 C C . ARG A 1 434 ? -28.969 10.43 1.617 1 28.69 434 ARG A C 1
ATOM 3411 O O . ARG A 1 434 ? -27.984 11.141 1.495 1 28.69 434 ARG A O 1
ATOM 3418 N N . MET B 1 1 ? -26.922 -9.969 -6.125 1 24.64 1 MET B N 1
ATOM 3419 C CA . MET B 1 1 ? -28.141 -10.539 -6.688 1 24.64 1 MET B CA 1
ATOM 3420 C C . MET B 1 1 ? -27.906 -11.07 -8.094 1 24.64 1 MET B C 1
ATOM 3422 O O . MET B 1 1 ? -28.281 -12.195 -8.414 1 24.64 1 MET B O 1
ATOM 3426 N N . SER B 1 2 ? -27.328 -10.141 -9.008 1 27.02 2 SER B N 1
ATOM 3427 C CA . SER B 1 2 ? -27.172 -10.68 -10.359 1 27.02 2 SER B CA 1
ATOM 3428 C C . SER B 1 2 ? -26.062 -11.727 -10.406 1 27.02 2 SER B C 1
ATOM 3430 O O . SER B 1 2 ? -26 -12.523 -11.344 1 27.02 2 SER B O 1
ATOM 3432 N N . PHE B 1 3 ? -25.109 -11.625 -9.484 1 30 3 PHE B N 1
ATOM 3433 C CA . PHE B 1 3 ? -24.094 -12.672 -9.516 1 30 3 PHE B CA 1
ATOM 3434 C C . PHE B 1 3 ? -24.719 -14.031 -9.188 1 30 3 PHE B C 1
ATOM 3436 O O . PHE B 1 3 ? -24.328 -15.047 -9.758 1 30 3 PHE B O 1
ATOM 3443 N N . ALA B 1 4 ? -25.688 -13.938 -8.32 1 30.58 4 ALA B N 1
ATOM 3444 C CA . ALA B 1 4 ? -26.438 -15.148 -8.008 1 30.58 4 ALA B CA 1
ATOM 3445 C C . ALA B 1 4 ? -27.297 -15.594 -9.188 1 30.58 4 ALA B C 1
ATOM 3447 O O . ALA B 1 4 ? -27.484 -16.797 -9.414 1 30.58 4 ALA B O 1
ATOM 3448 N N . ALA B 1 5 ? -27.906 -14.664 -9.945 1 30.47 5 ALA B N 1
ATOM 3449 C CA . ALA B 1 5 ? -28.828 -15.008 -11.023 1 30.47 5 ALA B CA 1
ATOM 3450 C C . ALA B 1 5 ? -28.094 -15.68 -12.18 1 30.47 5 ALA B C 1
ATOM 3452 O O . ALA B 1 5 ? -28.672 -16.484 -12.906 1 30.47 5 ALA B O 1
ATOM 3453 N N . GLN B 1 6 ? -26.906 -15.281 -12.422 1 30.62 6 GLN B N 1
ATOM 3454 C CA . GLN B 1 6 ? -26.281 -15.852 -13.609 1 30.62 6 GLN B CA 1
ATOM 3455 C C . GLN B 1 6 ? -25.859 -17.297 -13.367 1 30.62 6 GLN B C 1
ATOM 3457 O O . GLN B 1 6 ? -25.438 -17.984 -14.297 1 30.62 6 GLN B O 1
ATOM 3462 N N . ALA B 1 7 ? -25.984 -17.766 -12.117 1 31.66 7 ALA B N 1
ATOM 3463 C CA . ALA B 1 7 ? -25.812 -19.203 -11.867 1 31.66 7 ALA B CA 1
ATOM 3464 C C . ALA B 1 7 ? -27.031 -19.984 -12.375 1 31.66 7 ALA B C 1
ATOM 3466 O O . ALA B 1 7 ? -27.156 -21.188 -12.117 1 31.66 7 ALA B O 1
ATOM 3467 N N . GLN B 1 8 ? -28.156 -19.312 -12.766 1 28.91 8 GLN B N 1
ATOM 3468 C CA . GLN B 1 8 ? -29.234 -20.188 -13.234 1 28.91 8 GLN B CA 1
ATOM 3469 C C . GLN B 1 8 ? -28.859 -20.859 -14.555 1 28.91 8 GLN B C 1
ATOM 3471 O O . GLN B 1 8 ? -28.234 -20.234 -15.414 1 28.91 8 GLN B O 1
ATOM 3476 N N . PRO B 1 9 ? -29.125 -22.203 -14.742 1 28.8 9 PRO B N 1
ATOM 3477 C CA . PRO B 1 9 ? -28.875 -23.031 -15.922 1 28.8 9 PRO B CA 1
ATOM 3478 C C . PRO B 1 9 ? -29.484 -22.438 -17.188 1 28.8 9 PRO B C 1
ATOM 3480 O O . PRO B 1 9 ? -30.703 -22.25 -17.266 1 28.8 9 PRO B O 1
ATOM 3483 N N . GLY B 1 10 ? -29.125 -21.375 -17.812 1 29.06 10 GLY B N 1
ATOM 3484 C CA . GLY B 1 10 ? -29.781 -21.156 -19.094 1 29.06 10 GLY B CA 1
ATOM 3485 C C . GLY B 1 10 ? -29.938 -22.422 -19.906 1 29.06 10 GLY B C 1
ATOM 3486 O O . GLY B 1 10 ? -29.312 -23.438 -19.625 1 29.06 10 GLY B O 1
ATOM 3487 N N . THR B 1 11 ? -31.062 -22.531 -20.719 1 27.67 11 THR B N 1
ATOM 3488 C CA . THR B 1 11 ? -31.375 -23.578 -21.688 1 27.67 11 THR B CA 1
ATOM 3489 C C . THR B 1 11 ? -30.141 -23.938 -22.516 1 27.67 11 THR B C 1
ATOM 3491 O O . THR B 1 11 ? -29.297 -23.078 -22.781 1 27.67 11 THR B O 1
ATOM 3494 N N . PRO B 1 12 ? -29.781 -25.281 -22.797 1 28.84 12 PRO B N 1
ATOM 3495 C CA . PRO B 1 12 ? -28.719 -26.047 -23.453 1 28.84 12 PRO B CA 1
ATOM 3496 C C . PRO B 1 12 ? -28.25 -25.422 -24.75 1 28.84 12 PRO B C 1
ATOM 3498 O O . PRO B 1 12 ? -27.109 -25.641 -25.172 1 28.84 12 PRO B O 1
ATOM 3501 N N . ASP B 1 13 ? -29.141 -25.031 -25.781 1 27.7 13 ASP B N 1
ATOM 3502 C CA . ASP B 1 13 ? -28.906 -25.125 -27.219 1 27.7 13 ASP B CA 1
ATOM 3503 C C . ASP B 1 13 ? -27.859 -24.109 -27.672 1 27.7 13 ASP B C 1
ATOM 3505 O O . ASP B 1 13 ? -27.156 -24.344 -28.656 1 27.7 13 ASP B O 1
ATOM 3509 N N . GLN B 1 14 ? -28.156 -22.766 -27.734 1 30.55 14 GLN B N 1
ATOM 3510 C CA . GLN B 1 14 ? -27.312 -21.953 -28.625 1 30.55 14 GLN B CA 1
ATOM 3511 C C . GLN B 1 14 ? -25.922 -21.766 -28.031 1 30.55 14 GLN B C 1
ATOM 3513 O O . GLN B 1 14 ? -25.766 -21.062 -27.031 1 30.55 14 GLN B O 1
ATOM 3518 N N . ALA B 1 15 ? -24.891 -22.625 -28.047 1 32.62 15 ALA B N 1
ATOM 3519 C CA . ALA B 1 15 ? -23.453 -22.828 -27.859 1 32.62 15 ALA B CA 1
ATOM 3520 C C . ALA B 1 15 ? -22.688 -21.531 -28.047 1 32.62 15 ALA B C 1
ATOM 3522 O O . ALA B 1 15 ? -21.453 -21.547 -28.172 1 32.62 15 ALA B O 1
ATOM 3523 N N . HIS B 1 16 ? -23.234 -20.453 -28.75 1 31.31 16 HIS B N 1
ATOM 3524 C CA . HIS B 1 16 ? -22.406 -19.281 -29 1 31.31 16 HIS B CA 1
ATOM 3525 C C . HIS B 1 16 ? -21.969 -18.625 -27.688 1 31.31 16 HIS B C 1
ATOM 3527 O O . HIS B 1 16 ? -22.797 -18.344 -26.812 1 31.31 16 HIS B O 1
ATOM 3533 N N . ASP B 1 17 ? -20.938 -18.984 -27.078 1 35.5 17 ASP B N 1
ATOM 3534 C CA . ASP B 1 17 ? -20.297 -18.391 -25.906 1 35.5 17 ASP B CA 1
ATOM 3535 C C . ASP B 1 17 ? -20.656 -16.922 -25.766 1 35.5 17 ASP B C 1
ATOM 3537 O O . ASP B 1 17 ? -20.172 -16.078 -26.547 1 35.5 17 ASP B O 1
ATOM 3541 N N . PRO B 1 18 ? -21.844 -16.484 -25.531 1 36.69 18 PRO B N 1
ATOM 3542 C CA . PRO B 1 18 ? -22.141 -15.047 -25.578 1 36.69 18 PRO B CA 1
ATOM 3543 C C . PRO B 1 18 ? -21.172 -14.219 -24.734 1 36.69 18 PRO B C 1
ATOM 3545 O O . PRO B 1 18 ? -21.156 -14.352 -23.5 1 36.69 18 PRO B O 1
ATOM 3548 N N . ALA B 1 19 ? -19.938 -14.062 -25.078 1 40.53 19 ALA B N 1
ATOM 3549 C CA . ALA B 1 19 ? -19.156 -12.922 -24.594 1 40.53 19 ALA B CA 1
ATOM 3550 C C . ALA B 1 19 ? -20.078 -11.758 -24.203 1 40.53 19 ALA B C 1
ATOM 3552 O O . ALA B 1 19 ? -20.938 -11.359 -24.984 1 40.53 19 ALA B O 1
ATOM 3553 N N . LEU B 1 20 ? -20.516 -11.703 -23.062 1 46.03 20 LEU B N 1
ATOM 3554 C CA . LEU B 1 20 ? -21.219 -10.461 -22.719 1 46.03 20 LEU B CA 1
ATOM 3555 C C . LEU B 1 20 ? -20.734 -9.32 -23.609 1 46.03 20 LEU B C 1
ATOM 3557 O O . LEU B 1 20 ? -19.531 -9.07 -23.719 1 46.03 20 LEU B O 1
ATOM 3561 N N . PRO B 1 21 ? -21.625 -8.828 -24.484 1 48.38 21 PRO B N 1
ATOM 3562 C CA . PRO B 1 21 ? -21.25 -7.824 -25.469 1 48.38 21 PRO B CA 1
ATOM 3563 C C . PRO B 1 21 ? -20.547 -6.621 -24.859 1 48.38 21 PRO B C 1
ATOM 3565 O O . PRO B 1 21 ? -20.797 -6.277 -23.703 1 48.38 21 PRO B O 1
ATOM 3568 N N . LEU B 1 22 ? -19.406 -6.23 -25.438 1 54.38 22 LEU B N 1
ATOM 3569 C CA . LEU B 1 22 ? -18.672 -4.98 -25.25 1 54.38 22 LEU B CA 1
ATOM 3570 C C . LEU B 1 22 ? -19.625 -3.852 -24.859 1 54.38 22 LEU B C 1
ATOM 3572 O O . LEU B 1 22 ? -19.312 -3.051 -23.984 1 54.38 22 LEU B O 1
ATOM 3576 N N . PRO B 1 23 ? -20.875 -4.121 -25.266 1 56.09 23 PRO B N 1
ATOM 3577 C CA . PRO B 1 23 ? -21.781 -3.01 -24.953 1 56.09 23 PRO B CA 1
ATOM 3578 C C . PRO B 1 23 ? -22.203 -2.992 -23.484 1 56.09 23 PRO B C 1
ATOM 3580 O O . PRO B 1 23 ? -22.359 -1.919 -22.906 1 56.09 23 PRO B O 1
ATOM 3583 N N . PHE B 1 24 ? -22.344 -4.148 -22.922 1 57 24 PHE B N 1
ATOM 3584 C CA . PHE B 1 24 ? -22.781 -4.168 -21.531 1 57 24 PHE B CA 1
ATOM 3585 C C . PHE B 1 24 ? -21.688 -3.623 -20.609 1 57 24 PHE B C 1
ATOM 3587 O O . PHE B 1 24 ? -21.984 -2.861 -19.688 1 57 24 PHE B O 1
ATOM 3594 N N . LEU B 1 25 ? -20.547 -3.947 -20.969 1 67.88 25 LEU B N 1
ATOM 3595 C CA . LEU B 1 25 ? -19.453 -3.416 -20.172 1 67.88 25 LEU B CA 1
ATOM 3596 C C . LEU B 1 25 ? -19.359 -1.899 -20.312 1 67.88 25 LEU B C 1
ATOM 3598 O O . LEU B 1 25 ? -19.141 -1.193 -19.328 1 67.88 25 LEU B O 1
ATOM 3602 N N . GLU B 1 26 ? -19.625 -1.544 -21.469 1 68.88 26 GLU B N 1
ATOM 3603 C CA . GLU B 1 26 ? -19.578 -0.106 -21.719 1 68.88 26 GLU B CA 1
ATOM 3604 C C . GLU B 1 26 ? -20.703 0.612 -20.984 1 68.88 26 GLU B C 1
ATOM 3606 O O . GLU B 1 26 ? -20.531 1.737 -20.516 1 68.88 26 GLU B O 1
ATOM 3611 N N . GLN B 1 27 ? -21.844 -0.112 -20.875 1 67.12 27 GLN B N 1
ATOM 3612 C CA . GLN B 1 27 ? -22.969 0.467 -20.156 1 67.12 27 GLN B CA 1
ATOM 3613 C C . GLN B 1 27 ? -22.672 0.581 -18.656 1 67.12 27 GLN B C 1
ATOM 3615 O O . GLN B 1 27 ? -23.031 1.57 -18.016 1 67.12 27 GLN B O 1
ATOM 3620 N N . ILE B 1 28 ? -21.984 -0.383 -18.188 1 69.06 28 ILE B N 1
ATOM 3621 C CA . ILE B 1 28 ? -21.625 -0.336 -16.766 1 69.06 28 ILE B CA 1
ATOM 3622 C C . ILE B 1 28 ? -20.672 0.841 -16.516 1 69.06 28 ILE B C 1
ATOM 3624 O O . ILE B 1 28 ? -20.875 1.613 -15.578 1 69.06 28 ILE B O 1
ATOM 3628 N N . VAL B 1 29 ? -19.797 0.966 -17.438 1 69.62 29 VAL B N 1
ATOM 3629 C CA . VAL B 1 29 ? -18.828 2.041 -17.297 1 69.62 29 VAL B CA 1
ATOM 3630 C C . VAL B 1 29 ? -19.531 3.395 -17.391 1 69.62 29 VAL B C 1
ATOM 3632 O O . VAL B 1 29 ? -19.281 4.289 -16.578 1 69.62 29 VAL B O 1
ATOM 3635 N N . SER B 1 30 ? -20.406 3.484 -18.297 1 67.62 30 SER B N 1
ATOM 3636 C CA . SER B 1 30 ? -21.156 4.723 -18.469 1 67.62 30 SER B CA 1
ATOM 3637 C C . SER B 1 30 ? -21.984 5.051 -17.219 1 67.62 30 SER B C 1
ATOM 3639 O O . SER B 1 30 ? -22.047 6.207 -16.812 1 67.62 30 SER B O 1
ATOM 3641 N N . CYS B 1 31 ? -22.562 4.051 -16.641 1 65.38 31 CYS B N 1
ATOM 3642 C CA . CYS B 1 31 ? -23.359 4.25 -15.438 1 65.38 31 CYS B CA 1
ATOM 3643 C C . CYS B 1 31 ? -22.484 4.672 -14.266 1 65.38 31 CYS B C 1
ATOM 3645 O O . CYS B 1 31 ? -22.891 5.512 -13.461 1 65.38 31 CYS B O 1
ATOM 3647 N N . LEU B 1 32 ? -21.406 4.164 -14.289 1 65.44 32 LEU B N 1
ATOM 3648 C CA . LEU B 1 32 ? -20.484 4.492 -13.211 1 65.44 32 LEU B CA 1
ATOM 3649 C C . LEU B 1 32 ? -19.984 5.93 -13.328 1 65.44 32 LEU B C 1
ATOM 3651 O O . LEU B 1 32 ? -19.922 6.656 -12.336 1 65.44 32 LEU B O 1
ATOM 3655 N N . VAL B 1 33 ? -19.656 6.266 -14.5 1 65.38 33 VAL B N 1
ATOM 3656 C CA . VAL B 1 33 ? -19.156 7.621 -14.742 1 65.38 33 VAL B CA 1
ATOM 3657 C C . VAL B 1 33 ? -20.281 8.633 -14.492 1 65.38 33 VAL B C 1
ATOM 3659 O O . VAL B 1 33 ? -20.078 9.633 -13.797 1 65.38 33 VAL B O 1
ATOM 3662 N N . LEU B 1 34 ? -21.453 8.281 -14.945 1 60.16 34 LEU B N 1
ATOM 3663 C CA . LEU B 1 34 ? -22.609 9.148 -14.781 1 60.16 34 LEU B CA 1
ATOM 3664 C C . LEU B 1 34 ? -23.016 9.25 -13.312 1 60.16 34 LEU B C 1
ATOM 3666 O O . LEU B 1 34 ? -23.5 10.289 -12.859 1 60.16 34 LEU B O 1
ATOM 3670 N N . GLY B 1 35 ? -22.781 8.25 -12.641 1 61.66 35 GLY B N 1
ATOM 3671 C CA . GLY B 1 35 ? -23.172 8.203 -11.234 1 61.66 35 GLY B CA 1
ATOM 3672 C C . GLY B 1 35 ? -22.109 8.773 -10.312 1 61.66 35 GLY B C 1
ATOM 3673 O O . GLY B 1 35 ? -22.297 8.797 -9.086 1 61.66 35 GLY B O 1
ATOM 3674 N N . ASN B 1 36 ? -21.062 9.281 -10.883 1 65.69 36 ASN B N 1
ATOM 3675 C CA . ASN B 1 36 ? -19.984 9.844 -10.086 1 65.69 36 ASN B CA 1
ATOM 3676 C C . ASN B 1 36 ? -19.516 8.867 -9.016 1 65.69 36 ASN B C 1
ATOM 3678 O O . ASN B 1 36 ? -19.469 9.219 -7.832 1 65.69 36 ASN B O 1
ATOM 3682 N N . TYR B 1 37 ? -19.203 7.727 -9.477 1 64.69 37 TYR B N 1
ATOM 3683 C CA . TYR B 1 37 ? -18.906 6.617 -8.578 1 64.69 37 TYR B CA 1
ATOM 3684 C C . TYR B 1 37 ? -17.781 6.973 -7.625 1 64.69 37 TYR B C 1
ATOM 3686 O O . TYR B 1 37 ? -17.703 6.445 -6.512 1 64.69 37 TYR B O 1
ATOM 3694 N N . THR B 1 38 ? -17.031 7.934 -7.98 1 66 38 THR B N 1
ATOM 3695 C CA . THR B 1 38 ? -15.867 8.289 -7.176 1 66 38 THR B CA 1
ATOM 3696 C C . THR B 1 38 ? -16.297 8.906 -5.848 1 66 38 THR B C 1
ATOM 3698 O O . THR B 1 38 ? -15.5 8.977 -4.906 1 66 38 THR B O 1
ATOM 3701 N N . HIS B 1 39 ? -17.516 9.195 -5.816 1 67.44 39 HIS B N 1
ATOM 3702 C CA . HIS B 1 39 ? -18 9.844 -4.602 1 67.44 39 HIS B CA 1
ATOM 3703 C C . HIS B 1 39 ? -18.766 8.867 -3.715 1 67.44 39 HIS B C 1
ATOM 3705 O O . HIS B 1 39 ? -19.438 9.273 -2.762 1 67.44 39 HIS B O 1
ATOM 3711 N N . GLY B 1 40 ? -18.672 7.68 -4.035 1 67.31 40 GLY B N 1
ATOM 3712 C CA . GLY B 1 40 ? -19.266 6.664 -3.174 1 67.31 40 GLY B CA 1
ATOM 3713 C C . GLY B 1 40 ? -20.766 6.582 -3.295 1 67.31 40 GLY B C 1
ATOM 3714 O O . GLY B 1 40 ? -21.484 6.582 -2.285 1 67.31 40 GLY B O 1
ATOM 3715 N N . ALA B 1 41 ? -21.188 6.633 -4.484 1 69.62 41 ALA B N 1
ATOM 3716 C CA . ALA B 1 41 ? -22.625 6.488 -4.738 1 69.62 41 ALA B CA 1
ATOM 3717 C C . ALA B 1 41 ? -23.109 5.094 -4.352 1 69.62 41 ALA B C 1
ATOM 3719 O O . ALA B 1 41 ? -22.328 4.145 -4.309 1 69.62 41 ALA B O 1
ATOM 3720 N N . PRO B 1 42 ? -24.344 5.059 -4.094 1 72.5 42 PRO B N 1
ATOM 3721 C CA . PRO B 1 42 ? -24.891 3.744 -3.732 1 72.5 42 PRO B CA 1
ATOM 3722 C C . PRO B 1 42 ? -24.672 2.697 -4.824 1 72.5 42 PRO B C 1
ATOM 3724 O O . PRO B 1 42 ? -24.797 3.004 -6.012 1 72.5 42 PRO B O 1
ATOM 3727 N N . TYR B 1 43 ? -24.234 1.573 -4.508 1 78.5 43 TYR B N 1
ATOM 3728 C CA . TYR B 1 43 ? -24.094 0.386 -5.344 1 78.5 43 TYR B CA 1
ATOM 3729 C C . TYR B 1 43 ? -22.938 0.538 -6.328 1 78.5 43 TYR B C 1
ATOM 3731 O O . TYR B 1 43 ? -22.828 -0.229 -7.285 1 78.5 43 TYR B O 1
ATOM 3739 N N . ALA B 1 44 ? -22.172 1.624 -6.094 1 83 44 ALA B N 1
ATOM 3740 C CA . ALA B 1 44 ? -21.016 1.825 -6.961 1 83 44 ALA B CA 1
ATOM 3741 C C . ALA B 1 44 ? -20.047 0.658 -6.855 1 83 44 ALA B C 1
ATOM 3743 O O . ALA B 1 44 ? -19.516 0.181 -7.863 1 83 44 ALA B O 1
ATOM 3744 N N . ILE B 1 45 ? -19.859 0.129 -5.695 1 87.44 45 ILE B N 1
ATOM 3745 C CA . ILE B 1 45 ? -18.906 -0.957 -5.473 1 87.44 45 ILE B CA 1
ATOM 3746 C C . ILE B 1 45 ? -19.422 -2.234 -6.137 1 87.44 45 ILE B C 1
ATOM 3748 O O . ILE B 1 45 ? -18.672 -2.936 -6.812 1 87.44 45 ILE B O 1
ATOM 3752 N N . GLU B 1 46 ? -20.719 -2.475 -5.957 1 84.94 46 GLU B N 1
ATOM 3753 C CA . GLU B 1 46 ? -21.328 -3.664 -6.551 1 84.94 46 GLU B CA 1
ATOM 3754 C C . GLU B 1 46 ? -21.25 -3.623 -8.07 1 84.94 46 GLU B C 1
ATOM 3756 O O . GLU B 1 46 ? -20.969 -4.641 -8.711 1 84.94 46 GLU B O 1
ATOM 3761 N N . ALA B 1 47 ? -21.469 -2.455 -8.57 1 84.06 47 ALA B N 1
ATOM 3762 C CA . ALA B 1 47 ? -21.391 -2.285 -10.023 1 84.06 47 ALA B CA 1
ATOM 3763 C C . ALA B 1 47 ? -19.953 -2.51 -10.516 1 84.06 47 ALA B C 1
ATOM 3765 O O . ALA B 1 47 ? -19.75 -3.146 -11.555 1 84.06 47 ALA B O 1
ATOM 3766 N N . LEU B 1 48 ? -19 -2.004 -9.797 1 85.94 48 LEU B N 1
ATOM 3767 C CA . LEU B 1 48 ? -17.609 -2.172 -10.172 1 85.94 48 LEU B CA 1
ATOM 3768 C C . LEU B 1 48 ? -17.188 -3.631 -10.055 1 85.94 48 LEU B C 1
ATOM 3770 O O . LEU B 1 48 ? -16.422 -4.129 -10.883 1 85.94 48 LEU B O 1
ATOM 3774 N N . LEU B 1 49 ? -17.656 -4.285 -9.039 1 86.88 49 LEU B N 1
ATOM 3775 C CA . LEU B 1 49 ? -17.359 -5.703 -8.875 1 86.88 49 LEU B CA 1
ATOM 3776 C C . LEU B 1 49 ? -17.938 -6.52 -10.023 1 86.88 49 LEU B C 1
ATOM 3778 O O . LEU B 1 49 ? -17.297 -7.445 -10.523 1 86.88 49 LEU B O 1
ATOM 3782 N N . HIS B 1 50 ? -19.141 -6.121 -10.375 1 82.5 50 HIS B N 1
ATOM 3783 C CA . HIS B 1 50 ? -19.766 -6.785 -11.523 1 82.5 50 HIS B CA 1
ATOM 3784 C C . HIS B 1 50 ? -18.938 -6.578 -12.789 1 82.5 50 HIS B C 1
ATOM 3786 O O . HIS B 1 50 ? -18.734 -7.512 -13.57 1 82.5 50 HIS B O 1
ATOM 3792 N N . TYR B 1 51 ? -18.516 -5.402 -12.984 1 80.31 51 TYR B N 1
ATOM 3793 C CA . TYR B 1 51 ? -17.641 -5.094 -14.109 1 80.31 51 TYR B CA 1
ATOM 3794 C C . TYR B 1 51 ? -16.375 -5.938 -14.062 1 80.31 51 TYR B C 1
ATOM 3796 O O . TYR B 1 51 ? -15.953 -6.492 -15.078 1 80.31 51 TYR B O 1
ATOM 3804 N N . PHE B 1 52 ? -15.82 -6.023 -13 1 84.56 52 PHE B N 1
ATOM 3805 C CA . PHE B 1 52 ? -14.586 -6.773 -12.812 1 84.56 52 PHE B CA 1
ATOM 3806 C C . PHE B 1 52 ? -14.773 -8.234 -13.188 1 84.56 52 PHE B C 1
ATOM 3808 O O . PHE B 1 52 ? -13.961 -8.812 -13.914 1 84.56 52 PHE B O 1
ATOM 3815 N N . VAL B 1 53 ? -15.773 -8.812 -12.641 1 78.75 53 VAL B N 1
ATOM 3816 C CA . VAL B 1 53 ? -16.031 -10.227 -12.859 1 78.75 53 VAL B CA 1
ATOM 3817 C C . VAL B 1 53 ? -16.266 -10.492 -14.344 1 78.75 53 VAL B C 1
ATOM 3819 O O . VAL B 1 53 ? -15.766 -11.469 -14.898 1 78.75 53 VAL B O 1
ATOM 3822 N N . LEU B 1 54 ? -17.016 -9.586 -14.938 1 76.06 54 LEU B N 1
ATOM 3823 C CA . LEU B 1 54 ? -17.312 -9.742 -16.359 1 76.06 54 LEU B CA 1
ATOM 3824 C C . LEU B 1 54 ? -16.047 -9.602 -17.203 1 76.06 54 LEU B C 1
ATOM 3826 O O . LEU B 1 54 ? -15.844 -10.344 -18.156 1 76.06 54 LEU B O 1
ATOM 3830 N N . GLU B 1 55 ? -15.195 -8.68 -16.797 1 75.38 55 GLU B N 1
ATOM 3831 C CA . GLU B 1 55 ? -13.938 -8.477 -17.5 1 75.38 55 GLU B CA 1
ATOM 3832 C C . GLU B 1 55 ? -13.023 -9.688 -17.359 1 75.38 55 GLU B C 1
ATOM 3834 O O . GLU B 1 55 ? -12.344 -10.086 -18.312 1 75.38 55 GLU B O 1
ATOM 3839 N N . ARG B 1 56 ? -12.984 -10.242 -16.234 1 74.5 56 ARG B N 1
ATOM 3840 C CA . ARG B 1 56 ? -12.148 -11.406 -15.969 1 74.5 56 ARG B CA 1
ATOM 3841 C C . ARG B 1 56 ? -12.656 -12.625 -16.734 1 74.5 56 ARG B C 1
ATOM 3843 O O . ARG B 1 56 ? -11.859 -13.438 -17.203 1 74.5 56 ARG B O 1
ATOM 3850 N N . ARG B 1 57 ? -13.922 -12.711 -16.797 1 70.75 57 ARG B N 1
ATOM 3851 C CA . ARG B 1 57 ? -14.516 -13.852 -17.484 1 70.75 57 ARG B CA 1
ATOM 3852 C C . ARG B 1 57 ? -14.281 -13.766 -19 1 70.75 57 ARG B C 1
ATOM 3854 O O . ARG B 1 57 ? -14.117 -14.789 -19.656 1 70.75 57 ARG B O 1
ATOM 3861 N N . ARG B 1 58 ? -14.258 -12.641 -19.453 1 69.31 58 ARG B N 1
ATOM 3862 C CA . ARG B 1 58 ? -14.094 -12.422 -20.875 1 69.31 58 ARG B CA 1
ATOM 3863 C C . ARG B 1 58 ? -12.633 -12.57 -21.297 1 69.31 58 ARG B C 1
ATOM 3865 O O . ARG B 1 58 ? -12.336 -12.93 -22.438 1 69.31 58 ARG B O 1
ATOM 3872 N N . ALA B 1 59 ? -11.836 -12.336 -20.375 1 72.38 59 ALA B N 1
ATOM 3873 C CA . ALA B 1 59 ? -10.414 -12.336 -20.688 1 72.38 59 ALA B CA 1
ATOM 3874 C C . ALA B 1 59 ? -9.883 -13.75 -20.859 1 72.38 59 ALA B C 1
ATOM 3876 O O . ALA B 1 59 ? -10.227 -14.641 -20.078 1 72.38 59 ALA B O 1
ATOM 3877 N N . ARG B 1 60 ? -9.219 -13.961 -21.906 1 68.88 60 ARG B N 1
ATOM 3878 C CA . ARG B 1 60 ? -8.578 -15.242 -22.156 1 68.88 60 ARG B CA 1
ATOM 3879 C C . ARG B 1 60 ? -7.238 -15.336 -21.438 1 68.88 60 ARG B C 1
ATOM 3881 O O . ARG B 1 60 ? -6.781 -16.438 -21.109 1 68.88 60 ARG B O 1
ATOM 3888 N N . ASP B 1 61 ? -6.707 -14.156 -21.297 1 74.44 61 ASP B N 1
ATOM 3889 C CA . ASP B 1 61 ? -5.422 -14.062 -20.609 1 74.44 61 ASP B CA 1
ATOM 3890 C C . ASP B 1 61 ? -5.492 -13.07 -19.453 1 74.44 61 ASP B C 1
ATOM 3892 O O . ASP B 1 61 ? -6.484 -12.352 -19.297 1 74.44 61 ASP B O 1
ATOM 3896 N N . THR B 1 62 ? -4.527 -13.164 -18.609 1 72.31 62 THR B N 1
ATOM 3897 C CA . THR B 1 62 ? -4.426 -12.18 -17.531 1 72.31 62 THR B CA 1
ATOM 3898 C C . THR B 1 62 ? -4.383 -10.766 -18.094 1 72.31 62 THR B C 1
ATOM 3900 O O . THR B 1 62 ? -3.604 -10.469 -19 1 72.31 62 THR B O 1
ATOM 3903 N N . GLN B 1 63 ? -5.305 -9.984 -17.609 1 72.25 63 GLN B N 1
ATOM 3904 C CA . GLN B 1 63 ? -5.383 -8.609 -18.078 1 72.25 63 GLN B CA 1
ATOM 3905 C C . GLN B 1 63 ? -4.84 -7.641 -17.031 1 72.25 63 GLN B C 1
ATOM 3907 O O . GLN B 1 63 ? -5.281 -7.648 -15.883 1 72.25 63 GLN B O 1
ATOM 3912 N N . ALA B 1 64 ? -3.988 -6.77 -17.5 1 73.06 64 ALA B N 1
ATOM 3913 C CA . ALA B 1 64 ? -3.383 -5.77 -16.625 1 73.06 64 ALA B CA 1
ATOM 3914 C C . ALA B 1 64 ? -4.445 -4.836 -16.047 1 73.06 64 ALA B C 1
ATOM 3916 O O . ALA B 1 64 ? -4.312 -4.363 -14.914 1 73.06 64 ALA B O 1
ATOM 3917 N N . ASP B 1 65 ? -5.473 -4.715 -16.75 1 75.12 65 ASP B N 1
ATOM 3918 C CA . ASP B 1 65 ? -6.531 -3.793 -16.344 1 75.12 65 ASP B CA 1
ATOM 3919 C C . ASP B 1 65 ? -7.211 -4.262 -15.062 1 75.12 65 ASP B C 1
ATOM 3921 O O . ASP B 1 65 ? -7.664 -3.441 -14.258 1 75.12 65 ASP B O 1
ATOM 3925 N N . THR B 1 66 ? -7.266 -5.539 -14.914 1 80.94 66 THR B N 1
ATOM 3926 C CA . THR B 1 66 ? -7.941 -6.062 -13.734 1 80.94 66 THR B CA 1
ATOM 3927 C C . THR B 1 66 ? -7.176 -5.695 -12.461 1 80.94 66 THR B C 1
ATOM 3929 O O . THR B 1 66 ? -7.777 -5.477 -11.406 1 80.94 66 THR B O 1
ATOM 3932 N N . TRP B 1 67 ? -5.898 -5.566 -12.617 1 86.38 67 TRP B N 1
ATOM 3933 C CA . TRP B 1 67 ? -5.055 -5.137 -11.508 1 86.38 67 TRP B CA 1
ATOM 3934 C C . TRP B 1 67 ? -5.426 -3.729 -11.055 1 86.38 67 TRP B C 1
ATOM 3936 O O . TRP B 1 67 ? -5.586 -3.477 -9.859 1 86.38 67 TRP B O 1
ATOM 3946 N N . LEU B 1 68 ? -5.668 -2.865 -11.984 1 85.75 68 LEU B N 1
ATOM 3947 C CA . LEU B 1 68 ? -5.957 -1.467 -11.688 1 85.75 68 LEU B CA 1
ATOM 3948 C C . LEU B 1 68 ? -7.391 -1.301 -11.195 1 85.75 68 LEU B C 1
ATOM 3950 O O . LEU B 1 68 ? -7.648 -0.533 -10.266 1 85.75 68 LEU B O 1
ATOM 3954 N N . VAL B 1 69 ? -8.297 -2.045 -11.82 1 85.5 69 VAL B N 1
ATOM 3955 C CA . VAL B 1 69 ? -9.703 -1.956 -11.445 1 85.5 69 VAL B CA 1
ATOM 3956 C C . VAL B 1 69 ? -9.883 -2.402 -9.992 1 85.5 69 VAL B C 1
ATOM 3958 O O . VAL B 1 69 ? -10.656 -1.804 -9.242 1 85.5 69 VAL B O 1
ATOM 3961 N N . MET B 1 70 ? -9.156 -3.379 -9.656 1 90.12 70 MET B N 1
ATOM 3962 C CA . MET B 1 70 ? -9.242 -3.84 -8.273 1 90.12 70 MET B CA 1
ATOM 3963 C C . MET B 1 70 ? -8.766 -2.76 -7.305 1 90.12 70 MET B C 1
ATOM 3965 O O . MET B 1 70 ? -9.289 -2.633 -6.199 1 90.12 70 MET B O 1
ATOM 3969 N N . GLY B 1 71 ? -7.781 -2.061 -7.707 1 89.38 71 GLY B N 1
ATOM 3970 C CA . GLY B 1 71 ? -7.332 -0.941 -6.895 1 89.38 71 GLY B CA 1
ATOM 3971 C C . GLY B 1 71 ? -8.406 0.108 -6.68 1 89.38 71 GLY B C 1
ATOM 3972 O O . GLY B 1 71 ? -8.586 0.598 -5.562 1 89.38 71 GLY B O 1
ATOM 3973 N N . ILE B 1 72 ? -9.102 0.395 -7.699 1 87.06 72 ILE B N 1
ATOM 3974 C CA . ILE B 1 72 ? -10.172 1.386 -7.637 1 87.06 72 ILE B CA 1
ATOM 3975 C C . ILE B 1 72 ? -11.281 0.891 -6.715 1 87.06 72 ILE B C 1
ATOM 3977 O O . ILE B 1 72 ? -11.781 1.645 -5.875 1 87.06 72 ILE B O 1
ATOM 3981 N N . ILE B 1 73 ? -11.656 -0.364 -6.867 1 89.94 73 ILE B N 1
ATOM 3982 C CA . ILE B 1 73 ? -12.719 -0.959 -6.062 1 89.94 73 ILE B CA 1
ATOM 3983 C C . ILE B 1 73 ? -12.359 -0.868 -4.582 1 89.94 73 ILE B C 1
ATOM 3985 O O . ILE B 1 73 ? -13.172 -0.425 -3.764 1 89.94 73 ILE B O 1
ATOM 3989 N N . LEU B 1 74 ? -11.18 -1.224 -4.277 1 93.25 74 LEU B N 1
ATOM 3990 C CA . LEU B 1 74 ? -10.773 -1.273 -2.875 1 93.25 74 LEU B CA 1
ATOM 3991 C C . LEU B 1 74 ? -10.688 0.13 -2.285 1 93.25 74 LEU B C 1
ATOM 3993 O O . LEU B 1 74 ? -11.117 0.359 -1.151 1 93.25 74 LEU B O 1
ATOM 3997 N N . ARG B 1 75 ? -10.125 1.03 -2.986 1 90.75 75 ARG B N 1
ATOM 3998 C CA . ARG B 1 75 ? -9.977 2.391 -2.48 1 90.75 75 ARG B CA 1
ATOM 3999 C C . ARG B 1 75 ? -11.336 3.051 -2.268 1 90.75 75 ARG B C 1
ATOM 4001 O O . ARG B 1 75 ? -11.523 3.811 -1.316 1 90.75 75 ARG B O 1
ATOM 4008 N N . LEU B 1 76 ? -12.227 2.775 -3.211 1 87.31 76 LEU B N 1
ATOM 4009 C CA . LEU B 1 76 ? -13.586 3.281 -3.043 1 87.31 76 LEU B CA 1
ATOM 4010 C C . LEU B 1 76 ? -14.258 2.633 -1.839 1 87.31 76 LEU B C 1
ATOM 4012 O O . LEU B 1 76 ? -14.961 3.305 -1.08 1 87.31 76 LEU B O 1
ATOM 4016 N N . ALA B 1 77 ? -14.07 1.338 -1.693 1 91.75 77 ALA B N 1
ATOM 4017 C CA . ALA B 1 77 ? -14.656 0.618 -0.563 1 91.75 77 ALA B CA 1
ATOM 4018 C C . ALA B 1 77 ? -14.133 1.168 0.763 1 91.75 77 ALA B C 1
ATOM 4020 O O . ALA B 1 77 ? -14.891 1.285 1.731 1 91.75 77 ALA B O 1
ATOM 4021 N N . GLN B 1 78 ? -12.906 1.499 0.859 1 90 78 GLN B N 1
ATOM 4022 C CA . GLN B 1 78 ? -12.32 2.062 2.072 1 90 78 GLN B CA 1
ATOM 4023 C C . GLN B 1 78 ? -12.906 3.439 2.373 1 90 78 GLN B C 1
ATOM 4025 O O . GLN B 1 78 ? -13.188 3.762 3.531 1 90 78 GLN B O 1
ATOM 4030 N N . ARG B 1 79 ? -13.039 4.195 1.316 1 85.75 79 ARG B N 1
ATOM 4031 C CA . ARG B 1 79 ? -13.641 5.516 1.501 1 85.75 79 ARG B CA 1
ATOM 4032 C C . ARG B 1 79 ? -15.055 5.398 2.055 1 85.75 79 ARG B C 1
ATOM 4034 O O . ARG B 1 79 ? -15.5 6.25 2.832 1 85.75 79 ARG B O 1
ATOM 4041 N N . MET B 1 80 ? -15.727 4.332 1.596 1 85.69 80 MET B N 1
ATOM 4042 C CA . MET B 1 80 ? -17.109 4.129 2.025 1 85.69 80 MET B CA 1
ATOM 4043 C C . MET B 1 80 ? -17.156 3.395 3.361 1 85.69 80 MET B C 1
ATOM 4045 O O . MET B 1 80 ? -18.25 3.152 3.898 1 85.69 80 MET B O 1
ATOM 4049 N N . GLY B 1 81 ? -16.031 2.93 3.926 1 87.31 81 GLY B N 1
ATOM 4050 C CA . GLY B 1 81 ? -15.953 2.393 5.273 1 87.31 81 GLY B CA 1
ATOM 4051 C C . GLY B 1 81 ? -16.141 0.889 5.328 1 87.31 81 GLY B C 1
ATOM 4052 O O . GLY B 1 81 ? -16.391 0.327 6.398 1 87.31 81 GLY B O 1
ATOM 4053 N N . TYR B 1 82 ? -15.984 0.197 4.184 1 91.56 82 TYR B N 1
ATOM 4054 C CA . TYR B 1 82 ? -16.266 -1.234 4.129 1 91.56 82 TYR B CA 1
ATOM 4055 C C . TYR B 1 82 ? -15.203 -2.023 4.891 1 91.56 82 TYR B C 1
ATOM 4057 O O . TYR B 1 82 ? -15.422 -3.186 5.242 1 91.56 82 TYR B O 1
ATOM 4065 N N . HIS B 1 83 ? -14 -1.438 5.172 1 92.69 83 HIS B N 1
ATOM 4066 C CA . HIS B 1 83 ? -12.93 -2.146 5.855 1 92.69 83 HIS B CA 1
ATOM 4067 C C . HIS B 1 83 ? -13.141 -2.148 7.363 1 92.69 83 HIS B C 1
ATOM 4069 O O . HIS B 1 83 ? -12.406 -2.816 8.102 1 92.69 83 HIS B O 1
ATOM 4075 N N . ARG B 1 84 ? -14.188 -1.506 7.773 1 91.44 84 ARG B N 1
ATOM 4076 C CA . ARG B 1 84 ? -14.602 -1.511 9.172 1 91.44 84 ARG B CA 1
ATOM 4077 C C . ARG B 1 84 ? -15.953 -2.201 9.352 1 91.44 84 ARG B C 1
ATOM 4079 O O . ARG B 1 84 ? -16.859 -2.023 8.531 1 91.44 84 ARG B O 1
ATOM 4086 N N . ASP B 1 85 ? -16.016 -2.951 10.391 1 93.44 85 ASP B N 1
ATOM 4087 C CA . ASP B 1 85 ? -17.25 -3.695 10.602 1 93.44 85 ASP B CA 1
ATOM 4088 C C . ASP B 1 85 ? -18.438 -2.75 10.805 1 93.44 85 ASP B C 1
ATOM 4090 O O . ASP B 1 85 ? -18.312 -1.712 11.453 1 93.44 85 ASP B O 1
ATOM 4094 N N . PRO B 1 86 ? -19.578 -3.062 10.281 1 89.44 86 PRO B N 1
ATOM 4095 C CA . PRO B 1 86 ? -20.766 -2.223 10.422 1 89.44 86 PRO B CA 1
ATOM 4096 C C . PRO B 1 86 ? -21.172 -2.012 11.883 1 89.44 86 PRO B C 1
ATOM 4098 O O . PRO B 1 86 ? -21.891 -1.06 12.195 1 89.44 86 PRO B O 1
ATOM 4101 N N . LEU B 1 87 ? -20.766 -2.891 12.75 1 87 87 LEU B N 1
ATOM 4102 C CA . LEU B 1 87 ? -21.078 -2.77 14.172 1 87 87 LEU B CA 1
ATOM 4103 C C . LEU B 1 87 ? -20.594 -1.436 14.727 1 87 87 LEU B C 1
ATOM 4105 O O . LEU B 1 87 ? -21.125 -0.936 15.719 1 87 87 LEU B O 1
ATOM 4109 N N . HIS B 1 88 ? -19.594 -0.896 14.086 1 81.88 88 HIS B N 1
ATOM 4110 C CA . HIS B 1 88 ? -19.016 0.358 14.555 1 81.88 88 HIS B CA 1
ATOM 4111 C C . HIS B 1 88 ? -19.844 1.552 14.102 1 81.88 88 HIS B C 1
ATOM 4113 O O . HIS B 1 88 ? -19.609 2.682 14.539 1 81.88 88 HIS B O 1
ATOM 4119 N N . PHE B 1 89 ? -20.875 1.243 13.219 1 79.81 89 PHE B N 1
ATOM 4120 C CA . PHE B 1 89 ? -21.641 2.324 12.617 1 79.81 89 PHE B CA 1
ATOM 4121 C C . PHE B 1 89 ? -23.125 2.209 12.992 1 79.81 89 PHE B C 1
ATOM 4123 O O . PHE B 1 89 ? -23.875 1.504 12.328 1 79.81 89 PHE B O 1
ATOM 4130 N N . PRO B 1 90 ? -23.594 2.873 13.922 1 78.44 90 PRO B N 1
ATOM 4131 C CA . PRO B 1 90 ? -24.984 2.742 14.391 1 78.44 90 PRO B CA 1
ATOM 4132 C C . PRO B 1 90 ? -26 3.055 13.297 1 78.44 90 PRO B C 1
ATOM 4134 O O . PRO B 1 90 ? -27.125 2.559 13.344 1 78.44 90 PRO B O 1
ATOM 4137 N N . GLY B 1 91 ? -25.703 3.74 12.266 1 79.69 91 GLY B N 1
ATOM 4138 C CA . GLY B 1 91 ? -26.672 4.086 11.227 1 79.69 91 GLY B CA 1
ATOM 4139 C C . GLY B 1 91 ? -26.812 3.008 10.172 1 79.69 91 GLY B C 1
ATOM 4140 O O . GLY B 1 91 ? -27.719 3.07 9.336 1 79.69 91 GLY B O 1
ATOM 4141 N N . ILE B 1 92 ? -26.141 2.016 10.344 1 87.19 92 ILE B N 1
ATOM 4142 C CA . ILE B 1 92 ? -26.219 0.933 9.367 1 87.19 92 ILE B CA 1
ATOM 4143 C C . ILE B 1 92 ? -27.188 -0.141 9.867 1 87.19 92 ILE B C 1
ATOM 4145 O O . ILE B 1 92 ? -27.047 -0.643 10.984 1 87.19 92 ILE B O 1
ATOM 4149 N N . THR B 1 93 ? -28.188 -0.506 9.039 1 90.81 93 THR B N 1
ATOM 4150 C CA . THR B 1 93 ? -29.172 -1.52 9.406 1 90.81 93 THR B CA 1
ATOM 4151 C C . THR B 1 93 ? -28.547 -2.912 9.383 1 90.81 93 THR B C 1
ATOM 4153 O O . THR B 1 93 ? -27.516 -3.125 8.742 1 90.81 93 THR B O 1
ATOM 4156 N N . PRO B 1 94 ? -29.188 -3.779 10.016 1 93.56 94 PRO B N 1
ATOM 4157 C CA . PRO B 1 94 ? -28.672 -5.152 10.008 1 93.56 94 PRO B CA 1
ATOM 4158 C C . PRO B 1 94 ? -28.562 -5.73 8.594 1 93.56 94 PRO B C 1
ATOM 4160 O O . PRO B 1 94 ? -27.594 -6.414 8.273 1 93.56 94 PRO B O 1
ATOM 4163 N N . PHE B 1 95 ? -29.547 -5.477 7.832 1 93.62 95 PHE B N 1
ATOM 4164 C CA . PHE B 1 95 ? -29.547 -5.941 6.449 1 93.62 95 PHE B CA 1
ATOM 4165 C C . PHE B 1 95 ? -28.344 -5.367 5.691 1 93.62 95 PHE B C 1
ATOM 4167 O O . PHE B 1 95 ? -27.609 -6.105 5.047 1 93.62 95 PHE B O 1
ATOM 4174 N N . GLN B 1 96 ? -28.188 -4.074 5.855 1 91.06 96 GLN B N 1
ATOM 4175 C CA . GLN B 1 96 ? -27.078 -3.414 5.172 1 91.06 96 GLN B CA 1
ATOM 4176 C C . GLN B 1 96 ? -25.734 -3.918 5.688 1 91.06 96 GLN B C 1
ATOM 4178 O O . GLN B 1 96 ? -24.781 -4.055 4.922 1 91.06 96 GLN B O 1
ATOM 4183 N N . GLY B 1 97 ? -25.688 -4.094 6.945 1 93.81 97 GLY B N 1
ATOM 4184 C CA . GLY B 1 97 ? -24.469 -4.609 7.547 1 93.81 97 GLY B CA 1
ATOM 4185 C C . GLY B 1 97 ? -24.062 -5.953 6.984 1 93.81 97 GLY B C 1
ATOM 4186 O O . GLY B 1 97 ? -22.891 -6.164 6.664 1 93.81 97 GLY B O 1
ATOM 4187 N N . GLU B 1 98 ? -25.047 -6.84 6.859 1 95.5 98 GLU B N 1
ATOM 4188 C CA . GLU B 1 98 ? -24.766 -8.156 6.297 1 95.5 98 GLU B CA 1
ATOM 4189 C C . GLU B 1 98 ? -24.312 -8.047 4.844 1 95.5 98 GLU B C 1
ATOM 4191 O O . GLU B 1 98 ? -23.391 -8.742 4.422 1 95.5 98 GLU B O 1
ATOM 4196 N N . MET B 1 99 ? -24.953 -7.184 4.094 1 92.56 99 MET B N 1
ATOM 4197 C CA . MET B 1 99 ? -24.594 -7 2.693 1 92.56 99 MET B CA 1
ATOM 4198 C C . MET B 1 99 ? -23.172 -6.449 2.568 1 92.56 99 MET B C 1
ATOM 4200 O O . MET B 1 99 ? -22.422 -6.867 1.691 1 92.56 99 MET B O 1
ATOM 4204 N N . ARG B 1 100 ? -22.797 -5.543 3.482 1 93.06 100 ARG B N 1
ATOM 4205 C CA . ARG B 1 100 ? -21.453 -4.961 3.471 1 93.06 100 ARG B CA 1
ATOM 4206 C C . ARG B 1 100 ? -20.391 -6.023 3.766 1 93.06 100 ARG B C 1
ATOM 4208 O O . ARG B 1 100 ? -19.328 -6.027 3.154 1 93.06 100 ARG B O 1
ATOM 4215 N N . ARG B 1 101 ? -20.75 -6.832 4.68 1 95.88 101 ARG B N 1
ATOM 4216 C CA . ARG B 1 101 ? -19.812 -7.906 5.012 1 95.88 101 ARG B CA 1
ATOM 4217 C C . ARG B 1 101 ? -19.609 -8.836 3.822 1 95.88 101 ARG B C 1
ATOM 4219 O O . ARG B 1 101 ? -18.484 -9.258 3.551 1 95.88 101 ARG B O 1
ATOM 4226 N N . ARG B 1 102 ? -20.672 -9.18 3.113 1 94.56 102 ARG B N 1
ATOM 4227 C CA . ARG B 1 102 ? -20.609 -10.039 1.935 1 94.56 102 ARG B CA 1
ATOM 4228 C C . ARG B 1 102 ? -19.766 -9.391 0.841 1 94.56 102 ARG B C 1
ATOM 4230 O O . ARG B 1 102 ? -18.906 -10.047 0.233 1 94.56 102 ARG B O 1
ATOM 4237 N N . VAL B 1 103 ? -19.984 -8.117 0.666 1 93.44 103 VAL B N 1
ATOM 4238 C CA . VAL B 1 103 ? -19.25 -7.387 -0.361 1 93.44 103 VAL B CA 1
ATOM 4239 C C . VAL B 1 103 ? -17.766 -7.316 0.017 1 93.44 103 VAL B C 1
ATOM 4241 O O . VAL B 1 103 ? -16.891 -7.539 -0.825 1 93.44 103 VAL B O 1
ATOM 4244 N N . TRP B 1 104 ? -17.5 -6.996 1.247 1 95.5 104 TRP B N 1
ATOM 4245 C CA . TRP B 1 104 ? -16.109 -6.887 1.689 1 95.5 104 TRP B CA 1
ATOM 4246 C C . TRP B 1 104 ? -15.391 -8.219 1.541 1 95.5 104 TRP B C 1
ATOM 4248 O O . TRP B 1 104 ? -14.211 -8.258 1.163 1 95.5 104 TRP B O 1
ATOM 4258 N N . LEU B 1 105 ? -16.094 -9.297 1.876 1 95.69 105 LEU B N 1
ATOM 4259 C CA . LEU B 1 105 ? -15.516 -10.625 1.709 1 95.69 105 LEU B CA 1
ATOM 4260 C C . LEU B 1 105 ? -15.109 -10.859 0.259 1 95.69 105 LEU B C 1
ATOM 4262 O O . LEU B 1 105 ? -14.039 -11.414 -0.007 1 95.69 105 LEU B O 1
ATOM 4266 N N . MET B 1 106 ? -15.938 -10.469 -0.673 1 93.94 106 MET B N 1
ATOM 4267 C CA . MET B 1 106 ? -15.641 -10.617 -2.096 1 93.94 106 MET B CA 1
ATOM 4268 C C . MET B 1 106 ? -14.422 -9.789 -2.486 1 93.94 106 MET B C 1
ATOM 4270 O O . MET B 1 106 ? -13.547 -10.266 -3.211 1 93.94 106 MET B O 1
ATOM 4274 N N . ILE B 1 107 ? -14.383 -8.57 -1.948 1 95 107 ILE B N 1
ATOM 4275 C CA . ILE B 1 107 ? -13.266 -7.684 -2.244 1 95 107 ILE B CA 1
ATOM 4276 C C . ILE B 1 107 ? -11.969 -8.281 -1.704 1 95 107 ILE B C 1
ATOM 4278 O O . ILE B 1 107 ? -10.945 -8.281 -2.391 1 95 107 ILE B O 1
ATOM 4282 N N . HIS B 1 108 ? -12.094 -8.758 -0.529 1 96 108 HIS B N 1
ATOM 4283 C CA . HIS B 1 108 ? -10.938 -9.375 0.111 1 96 108 HIS B CA 1
ATOM 4284 C C . HIS B 1 108 ? -10.414 -10.547 -0.711 1 96 108 HIS B C 1
ATOM 4286 O O . HIS B 1 108 ? -9.203 -10.656 -0.948 1 96 108 HIS B O 1
ATOM 4292 N N . GLY B 1 109 ? -11.281 -11.414 -1.145 1 93.88 109 GLY B N 1
ATOM 4293 C CA . GLY B 1 109 ? -10.906 -12.547 -1.974 1 93.88 109 GLY B CA 1
ATOM 4294 C C . GLY B 1 109 ? -10.273 -12.141 -3.291 1 93.88 109 GLY B C 1
ATOM 4295 O O . GLY B 1 109 ? -9.258 -12.703 -3.701 1 93.88 109 GLY B O 1
ATOM 4296 N N . ILE B 1 110 ? -10.867 -11.164 -3.932 1 91.69 110 ILE B N 1
ATOM 4297 C CA . ILE B 1 110 ? -10.367 -10.688 -5.219 1 91.69 110 ILE B CA 1
ATOM 4298 C C . ILE B 1 110 ? -8.992 -10.047 -5.039 1 91.69 110 ILE B C 1
ATOM 4300 O O . ILE B 1 110 ? -8.109 -10.219 -5.887 1 91.69 110 ILE B O 1
ATOM 4304 N N . ASP B 1 111 ? -8.828 -9.32 -3.986 1 94.25 111 ASP B N 1
ATOM 4305 C CA . ASP B 1 111 ? -7.543 -8.695 -3.703 1 94.25 111 ASP B CA 1
ATOM 4306 C C . ASP B 1 111 ? -6.434 -9.742 -3.602 1 94.25 111 ASP B C 1
ATOM 4308 O O . ASP B 1 111 ? -5.375 -9.594 -4.219 1 94.25 111 ASP B O 1
ATOM 4312 N N . ILE B 1 112 ? -6.672 -10.789 -2.869 1 94 112 ILE B N 1
ATOM 4313 C CA . ILE B 1 112 ? -5.676 -11.828 -2.625 1 94 112 ILE B CA 1
ATOM 4314 C C . ILE B 1 112 ? -5.406 -12.602 -3.914 1 94 112 ILE B C 1
ATOM 4316 O O . ILE B 1 112 ? -4.254 -12.836 -4.273 1 94 112 ILE B O 1
ATOM 4320 N N . THR B 1 113 ? -6.492 -12.984 -4.602 1 89.12 113 THR B N 1
ATOM 4321 C CA . THR B 1 113 ? -6.328 -13.797 -5.801 1 89.12 113 THR B CA 1
ATOM 4322 C C . THR B 1 113 ? -5.625 -13.008 -6.898 1 89.12 113 THR B C 1
ATOM 4324 O O . THR B 1 113 ? -4.805 -13.555 -7.641 1 89.12 113 THR B O 1
ATOM 4327 N N . THR B 1 114 ? -5.957 -11.727 -7.012 1 88.81 114 THR B N 1
ATOM 4328 C CA . THR B 1 114 ? -5.277 -10.891 -7.996 1 88.81 114 THR B CA 1
ATOM 4329 C C . THR B 1 114 ? -3.816 -10.68 -7.609 1 88.81 114 THR B C 1
ATOM 4331 O O . THR B 1 114 ? -2.934 -10.672 -8.469 1 88.81 114 THR B O 1
ATOM 4334 N N . ALA B 1 115 ? -3.561 -10.469 -6.355 1 90.75 115 ALA B N 1
ATOM 4335 C CA . ALA B 1 115 ? -2.186 -10.312 -5.883 1 90.75 115 ALA B CA 1
ATOM 4336 C C . ALA B 1 115 ? -1.353 -11.547 -6.215 1 90.75 115 ALA B C 1
ATOM 4338 O O . ALA B 1 115 ? -0.234 -11.43 -6.723 1 90.75 115 ALA B O 1
ATOM 4339 N N . LEU B 1 116 ? -1.889 -12.695 -5.941 1 88.38 116 LEU B N 1
ATOM 4340 C CA . LEU B 1 116 ? -1.188 -13.953 -6.195 1 88.38 116 LEU B CA 1
ATOM 4341 C C . LEU B 1 116 ? -1.02 -14.18 -7.695 1 88.38 116 LEU B C 1
ATOM 4343 O O . LEU B 1 116 ? -0.011 -14.742 -8.133 1 88.38 116 LEU B O 1
ATOM 4347 N N . GLN B 1 117 ? -2.023 -13.758 -8.438 1 84.75 117 GLN B N 1
ATOM 4348 C CA . GLN B 1 117 ? -1.965 -13.922 -9.883 1 84.75 117 GLN B CA 1
ATOM 4349 C C . GLN B 1 117 ? -0.846 -13.078 -10.492 1 84.75 117 GLN B C 1
ATOM 4351 O O . GLN B 1 117 ? -0.135 -13.531 -11.391 1 84.75 117 GLN B O 1
ATOM 4356 N N . PHE B 1 118 ? -0.663 -11.938 -9.984 1 84.06 118 PHE B N 1
ATOM 4357 C CA . PHE B 1 118 ? 0.308 -11.016 -10.555 1 84.06 118 PHE B CA 1
ATOM 4358 C C . PHE B 1 118 ? 1.649 -11.125 -9.844 1 84.06 118 PHE B C 1
ATOM 4360 O O . PHE B 1 118 ? 2.666 -10.633 -10.336 1 84.06 118 PHE B O 1
ATOM 4367 N N . GLY B 1 119 ? 1.655 -11.828 -8.672 1 86.62 119 GLY B N 1
ATOM 4368 C CA . GLY B 1 119 ? 2.881 -11.875 -7.887 1 86.62 119 GLY B CA 1
ATOM 4369 C C . GLY B 1 119 ? 3.248 -10.539 -7.273 1 86.62 119 GLY B C 1
ATOM 4370 O O . GLY B 1 119 ? 4.414 -10.141 -7.301 1 86.62 119 GLY B O 1
ATOM 4371 N N . LEU B 1 120 ? 2.295 -9.836 -6.855 1 89.5 120 LEU B N 1
ATOM 4372 C CA . LEU B 1 120 ? 2.469 -8.516 -6.258 1 89.5 120 LEU B CA 1
ATOM 4373 C C . LEU B 1 120 ? 1.768 -8.438 -4.906 1 89.5 120 LEU B C 1
ATOM 4375 O O . LEU B 1 120 ? 0.906 -9.266 -4.598 1 89.5 120 LEU B O 1
ATOM 4379 N N . PRO B 1 121 ? 2.131 -7.48 -4.082 1 91.5 121 PRO B N 1
ATOM 4380 C CA . PRO B 1 121 ? 1.538 -7.375 -2.744 1 91.5 121 PRO B CA 1
ATOM 4381 C C . PRO B 1 121 ? 0.046 -7.055 -2.785 1 91.5 121 PRO B C 1
ATOM 4383 O O . PRO B 1 121 ? -0.397 -6.266 -3.623 1 91.5 121 PRO B O 1
ATOM 4386 N N . ARG B 1 122 ? -0.606 -7.68 -1.867 1 93.06 122 ARG B N 1
ATOM 4387 C CA . ARG B 1 122 ? -2.02 -7.348 -1.723 1 93.06 122 ARG B CA 1
ATOM 4388 C C . ARG B 1 122 ? -2.195 -5.973 -1.089 1 93.06 122 ARG B C 1
ATOM 4390 O O . ARG B 1 122 ? -1.241 -5.402 -0.555 1 93.06 122 ARG B O 1
ATOM 4397 N N . MET B 1 123 ? -3.385 -5.43 -1.201 1 93.25 123 MET B N 1
ATOM 4398 C CA . MET B 1 123 ? -3.625 -4.066 -0.739 1 93.25 123 MET B CA 1
ATOM 4399 C C . MET B 1 123 ? -4.203 -4.062 0.672 1 93.25 123 MET B C 1
ATOM 4401 O O . MET B 1 123 ? -3.875 -3.191 1.479 1 93.25 123 MET B O 1
ATOM 4405 N N . ILE B 1 124 ? -5.047 -5.008 0.986 1 93.88 124 ILE B N 1
ATOM 4406 C CA . ILE B 1 124 ? -5.73 -5.016 2.273 1 93.88 124 ILE B CA 1
ATOM 4407 C C . ILE B 1 124 ? -4.785 -5.531 3.357 1 93.88 124 ILE B C 1
ATOM 4409 O O . ILE B 1 124 ? -4.285 -6.656 3.271 1 93.88 124 ILE B O 1
ATOM 4413 N N . SER B 1 125 ? -4.539 -4.719 4.309 1 90.88 125 SER B N 1
ATOM 4414 C CA . SER B 1 125 ? -3.777 -5.121 5.488 1 90.88 125 SER B CA 1
ATOM 4415 C C . SER B 1 125 ? -4.699 -5.602 6.602 1 90.88 125 SER B C 1
ATOM 4417 O O . SER B 1 125 ? -5.695 -4.949 6.918 1 90.88 125 SER B O 1
ATOM 4419 N N . PRO B 1 126 ? -4.316 -6.727 7.137 1 88.62 126 PRO B N 1
ATOM 4420 C CA . PRO B 1 126 ? -5.145 -7.223 8.234 1 88.62 126 PRO B CA 1
ATOM 4421 C C . PRO B 1 126 ? -5.148 -6.285 9.438 1 88.62 126 PRO B C 1
ATOM 4423 O O . PRO B 1 126 ? -6.062 -6.34 10.266 1 88.62 126 PRO B O 1
ATOM 4426 N N . ARG B 1 127 ? -4.246 -5.434 9.477 1 88.12 127 ARG B N 1
ATOM 4427 C CA . ARG B 1 127 ? -4.121 -4.508 10.602 1 88.12 127 ARG B CA 1
ATOM 4428 C C . ARG B 1 127 ? -5.141 -3.381 10.5 1 88.12 127 ARG B C 1
ATOM 4430 O O . ARG B 1 127 ? -5.516 -2.785 11.516 1 88.12 127 ARG B O 1
ATOM 4437 N N . HIS B 1 128 ? -5.613 -3.129 9.359 1 89.12 128 HIS B N 1
ATOM 4438 C CA . HIS B 1 128 ? -6.402 -1.914 9.172 1 89.12 128 HIS B CA 1
ATOM 4439 C C . HIS B 1 128 ? -7.863 -2.242 8.883 1 89.12 128 HIS B C 1
ATOM 4441 O O . HIS B 1 128 ? -8.648 -1.354 8.539 1 89.12 128 HIS B O 1
ATOM 4447 N N . GLY B 1 129 ? -8.195 -3.461 8.945 1 89.5 129 GLY B N 1
ATOM 4448 C CA . GLY B 1 129 ? -9.578 -3.885 8.781 1 89.5 129 GLY B CA 1
ATOM 4449 C C . GLY B 1 129 ? -10.055 -4.816 9.883 1 89.5 129 GLY B C 1
ATOM 4450 O O . GLY B 1 129 ? -9.281 -5.641 10.383 1 89.5 129 GLY B O 1
ATOM 4451 N N . ASP B 1 130 ? -11.359 -4.652 10.266 1 92 130 ASP B N 1
ATOM 4452 C CA . ASP B 1 130 ? -11.914 -5.527 11.289 1 92 130 ASP B CA 1
ATOM 4453 C C . ASP B 1 130 ? -13.305 -6.027 10.906 1 92 130 ASP B C 1
ATOM 4455 O O . ASP B 1 130 ? -14.094 -6.414 11.766 1 92 130 ASP B O 1
ATOM 4459 N N . THR B 1 131 ? -13.594 -5.918 9.625 1 93.94 131 THR B N 1
ATOM 4460 C CA . THR B 1 131 ? -14.891 -6.383 9.156 1 93.94 131 THR B CA 1
ATOM 4461 C C . THR B 1 131 ? -15.031 -7.891 9.352 1 93.94 131 THR B C 1
ATOM 4463 O O . THR B 1 131 ? -14.227 -8.664 8.836 1 93.94 131 THR B O 1
ATOM 4466 N N . ALA B 1 132 ? -16.047 -8.25 10.055 1 94.19 132 ALA B N 1
ATOM 4467 C CA . ALA B 1 132 ? -16.281 -9.664 10.336 1 94.19 132 ALA B CA 1
ATOM 4468 C C . ALA B 1 132 ? -16.812 -10.391 9.094 1 94.19 132 ALA B C 1
ATOM 4470 O O .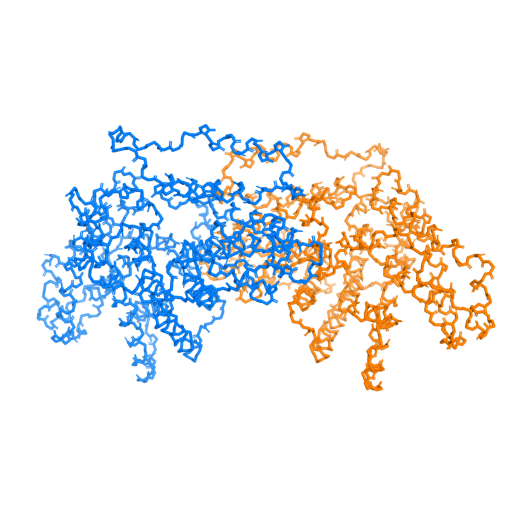 ALA B 1 132 ? -17.391 -9.758 8.203 1 94.19 132 ALA B O 1
ATOM 4471 N N . PRO B 1 133 ? -16.562 -11.711 8.992 1 94.25 133 PRO B N 1
ATOM 4472 C CA . PRO B 1 133 ? -17.172 -12.469 7.891 1 94.25 133 PRO B CA 1
ATOM 4473 C C . PRO B 1 133 ? -18.703 -12.461 7.941 1 94.25 133 PRO B C 1
ATOM 4475 O O . PRO B 1 133 ? -19.281 -12.297 9.016 1 94.25 133 PRO B O 1
ATOM 4478 N N . PRO B 1 134 ? -19.344 -12.578 6.801 1 95.31 134 PRO B N 1
ATOM 4479 C CA . PRO B 1 134 ? -20.797 -12.68 6.77 1 95.31 134 PRO B CA 1
ATOM 4480 C C . PRO B 1 134 ? -21.312 -13.969 7.398 1 95.31 134 PRO B C 1
ATOM 4482 O O . PRO B 1 134 ? -20.547 -14.922 7.578 1 95.31 134 PRO B O 1
ATOM 4485 N N . ARG B 1 135 ? -22.547 -13.93 7.676 1 95 135 ARG B N 1
ATOM 4486 C CA . ARG B 1 135 ? -23.203 -15.102 8.242 1 95 135 ARG B CA 1
ATOM 4487 C C . ARG B 1 135 ? -23.609 -16.078 7.145 1 95 135 ARG B C 1
ATOM 4489 O O . ARG B 1 135 ? -23.766 -15.695 5.984 1 95 135 ARG B O 1
ATOM 4496 N N . ASN B 1 136 ? -23.594 -17.375 7.535 1 95.19 136 ASN B N 1
ATOM 4497 C CA . ASN B 1 136 ? -24.078 -18.406 6.637 1 95.19 136 ASN B CA 1
ATOM 4498 C C . ASN B 1 136 ? -25.594 -18.375 6.523 1 95.19 136 ASN B C 1
ATOM 4500 O O . ASN B 1 136 ? -26.281 -19.219 7.113 1 95.19 136 ASN B O 1
ATOM 4504 N N . LEU B 1 137 ? -26.156 -17.438 5.707 1 95.5 137 LEU B N 1
ATOM 4505 C CA . LEU B 1 137 ? -27.594 -17.25 5.551 1 95.5 137 LEU B CA 1
ATOM 4506 C C . LEU B 1 137 ? -27.984 -17.234 4.078 1 95.5 137 LEU B C 1
ATOM 4508 O O . LEU B 1 137 ? -27.203 -16.797 3.227 1 95.5 137 LEU B O 1
ATOM 4512 N N . SER B 1 138 ? -29.172 -17.703 3.85 1 92.31 138 SER B N 1
ATOM 4513 C CA . SER B 1 138 ? -29.719 -17.578 2.508 1 92.31 138 SER B CA 1
ATOM 4514 C C . SER B 1 138 ? -30.297 -16.188 2.266 1 92.31 138 SER B C 1
ATOM 4516 O O . SER B 1 138 ? -30.703 -15.508 3.209 1 92.31 138 SER B O 1
ATOM 4518 N N . ASP B 1 139 ? -30.375 -15.852 1.053 1 89.62 139 ASP B N 1
ATOM 4519 C CA . ASP B 1 139 ? -30.844 -14.516 0.699 1 89.62 139 ASP B CA 1
ATOM 4520 C C . ASP B 1 139 ? -32.281 -14.305 1.121 1 89.62 139 ASP B C 1
ATOM 4522 O O . ASP B 1 139 ? -32.688 -13.195 1.474 1 89.62 139 ASP B O 1
ATOM 4526 N N . HIS B 1 140 ? -33.062 -15.367 1.029 1 89.81 140 HIS B N 1
ATOM 4527 C CA . HIS B 1 140 ? -34.5 -15.234 1.328 1 89.81 140 HIS B CA 1
ATOM 4528 C C . HIS B 1 140 ? -34.719 -14.961 2.811 1 89.81 140 HIS B C 1
ATOM 4530 O O . HIS B 1 140 ? -35.812 -14.516 3.203 1 89.81 140 HIS B O 1
ATOM 4536 N N . GLU B 1 141 ? -33.688 -15.18 3.584 1 91.88 141 GLU B N 1
ATOM 4537 C CA . GLU B 1 141 ? -33.781 -14.938 5.02 1 91.88 141 GLU B CA 1
ATOM 4538 C C . GLU B 1 141 ? -33.5 -13.477 5.355 1 91.88 141 GLU B C 1
ATOM 4540 O O . GLU B 1 141 ? -33.719 -13.047 6.492 1 91.88 141 GLU B O 1
ATOM 4545 N N . LEU B 1 142 ? -33.062 -12.75 4.383 1 93.12 142 LEU B N 1
ATOM 4546 C CA . LEU B 1 142 ? -32.688 -11.359 4.59 1 93.12 142 LEU B CA 1
ATOM 4547 C C . LEU B 1 142 ? -33.75 -10.414 4.043 1 93.12 142 LEU B C 1
ATOM 4549 O O . LEU B 1 142 ? -34.25 -10.609 2.928 1 93.12 142 LEU B O 1
ATOM 4553 N N . ARG B 1 143 ? -34.125 -9.516 4.969 1 92.25 143 ARG B N 1
ATOM 4554 C CA . ARG B 1 143 ? -35.031 -8.461 4.578 1 92.25 143 ARG B CA 1
ATOM 4555 C C . ARG B 1 143 ? -34.469 -7.082 4.895 1 92.25 143 ARG B C 1
ATOM 4557 O O . ARG B 1 143 ? -33.812 -6.895 5.926 1 92.25 143 ARG B O 1
ATOM 4564 N N . GLU B 1 144 ? -34.719 -6.129 4.121 1 90.31 144 GLU B N 1
ATOM 4565 C CA . GLU B 1 144 ? -34.156 -4.793 4.254 1 90.31 144 GLU B CA 1
ATOM 4566 C C . GLU B 1 144 ? -34.594 -4.133 5.555 1 90.31 144 GLU B C 1
ATOM 4568 O O . GLU B 1 144 ? -33.875 -3.346 6.148 1 90.31 144 GLU B O 1
ATOM 4573 N N . ASP B 1 145 ? -35.781 -4.461 5.941 1 91.25 145 ASP B N 1
ATOM 4574 C CA . ASP B 1 145 ? -36.344 -3.785 7.102 1 91.25 145 ASP B CA 1
ATOM 4575 C C . ASP B 1 145 ? -36.188 -4.629 8.367 1 91.25 145 ASP B C 1
ATOM 4577 O O . ASP B 1 145 ? -36.781 -4.328 9.398 1 91.25 145 ASP B O 1
ATOM 4581 N N . MET B 1 146 ? -35.344 -5.535 8.25 1 92.12 146 MET B N 1
ATOM 4582 C CA . MET B 1 146 ? -35.219 -6.41 9.414 1 92.12 146 MET B CA 1
ATOM 4583 C C . MET B 1 146 ? -34.5 -5.711 10.539 1 92.12 146 MET B C 1
ATOM 4585 O O . MET B 1 146 ? -33.531 -4.969 10.297 1 92.12 146 MET B O 1
ATOM 4589 N N . ALA B 1 147 ? -34.812 -5.957 11.75 1 91.94 147 ALA B N 1
ATOM 4590 C CA . ALA B 1 147 ? -34.25 -5.305 12.922 1 91.94 147 ALA B CA 1
ATOM 4591 C C . ALA B 1 147 ? -33.062 -6.094 13.461 1 91.94 147 ALA B C 1
ATOM 4593 O O . ALA B 1 147 ? -32.156 -5.527 14.078 1 91.94 147 ALA B O 1
ATOM 4594 N N . VAL B 1 148 ? -33.188 -7.379 13.211 1 92.88 148 VAL B N 1
ATOM 4595 C CA . VAL B 1 148 ? -32.125 -8.242 13.703 1 92.88 148 VAL B CA 1
ATOM 4596 C C . VAL B 1 148 ? -31.812 -9.32 12.672 1 92.88 148 VAL B C 1
ATOM 4598 O O . VAL B 1 148 ? -32.719 -9.852 12.023 1 92.88 148 VAL B O 1
ATOM 4601 N N . LEU B 1 149 ? -30.547 -9.625 12.578 1 93.62 149 LEU B N 1
ATOM 4602 C CA . LEU B 1 149 ? -30.141 -10.703 11.68 1 93.62 149 LEU B CA 1
ATOM 4603 C C . LEU B 1 149 ? -30.359 -12.062 12.336 1 93.62 149 LEU B C 1
ATOM 4605 O O . LEU B 1 149 ? -30.094 -12.234 13.523 1 93.62 149 LEU B O 1
ATOM 4609 N N . PRO B 1 150 ? -30.875 -12.977 11.594 1 94.44 150 PRO B N 1
ATOM 4610 C CA . PRO B 1 150 ? -30.938 -14.336 12.133 1 94.44 150 PRO B CA 1
ATOM 4611 C C . PRO B 1 150 ? -29.562 -14.906 12.445 1 94.44 150 PRO B C 1
ATOM 4613 O O . PRO B 1 150 ? -28.562 -14.445 11.883 1 94.44 150 PRO B O 1
ATOM 4616 N N . PRO B 1 151 ? -29.5 -15.766 13.344 1 94.19 151 PRO B N 1
ATOM 4617 C CA . PRO B 1 151 ? -28.203 -16.406 13.594 1 94.19 151 PRO B CA 1
ATOM 4618 C C . PRO B 1 151 ? -27.688 -17.172 12.375 1 94.19 151 PRO B C 1
ATOM 4620 O O . PRO B 1 151 ? -28.469 -17.625 11.547 1 94.19 151 PRO B O 1
ATOM 4623 N N . SER B 1 152 ? -26.344 -17.25 12.32 1 94.94 152 SER B N 1
ATOM 4624 C CA . SER B 1 152 ? -25.703 -17.969 11.227 1 94.94 152 SER B CA 1
ATOM 4625 C C . SER B 1 152 ? -26.094 -19.453 11.242 1 94.94 152 SER B C 1
ATOM 4627 O O . SER B 1 152 ? -26.094 -20.078 12.305 1 94.94 152 SER B O 1
ATOM 4629 N N . ARG B 1 153 ? -26.453 -20 10.172 1 94.88 153 ARG B N 1
ATOM 4630 C CA . ARG B 1 153 ? -26.75 -21.422 10.07 1 94.88 153 ARG B CA 1
ATOM 4631 C C . ARG B 1 153 ? -25.484 -22.266 10.227 1 94.88 153 ARG B C 1
ATOM 4633 O O . ARG B 1 153 ? -24.391 -21.828 9.844 1 94.88 153 ARG B O 1
ATOM 4640 N N . PRO B 1 154 ? -25.656 -23.391 10.789 1 94.06 154 PRO B N 1
ATOM 4641 C CA . PRO B 1 154 ? -24.484 -24.281 10.891 1 94.06 154 PRO B CA 1
ATOM 4642 C C . PRO B 1 154 ? -23.922 -24.672 9.531 1 94.06 154 PRO B C 1
ATOM 4644 O O . PRO B 1 154 ? -24.656 -24.656 8.531 1 94.06 154 PRO B O 1
ATOM 4647 N N . GLU B 1 155 ? -22.656 -25.031 9.523 1 92.19 155 GLU B N 1
ATOM 4648 C CA . GLU B 1 155 ? -21.984 -25.312 8.258 1 92.19 155 GLU B CA 1
ATOM 4649 C C . GLU B 1 155 ? -22.406 -26.672 7.699 1 92.19 155 GLU B C 1
ATOM 4651 O O . GLU B 1 155 ? -22.062 -27 6.562 1 92.19 155 GLU B O 1
ATOM 4656 N N . SER B 1 156 ? -23.156 -27.391 8.414 1 91.12 156 SER B N 1
ATOM 4657 C CA . SER B 1 156 ? -23.734 -28.641 7.918 1 91.12 156 SER B CA 1
ATOM 4658 C C . SER B 1 156 ? -24.922 -28.359 7 1 91.12 156 SER B C 1
ATOM 4660 O O . SER B 1 156 ? -25.312 -29.219 6.207 1 91.12 156 SER B O 1
ATOM 4662 N N . GLU B 1 157 ? -25.484 -27.172 7.172 1 90.12 157 GLU B N 1
ATOM 4663 C CA . GLU B 1 157 ? -26.594 -26.766 6.309 1 90.12 157 GLU B CA 1
ATOM 4664 C C . GLU B 1 157 ? -26.094 -25.953 5.121 1 90.12 157 GLU B C 1
ATOM 4666 O O . GLU B 1 157 ? -25.391 -24.953 5.301 1 90.12 157 GLU B O 1
ATOM 4671 N N . HIS B 1 158 ? -26.484 -26.406 3.969 1 88.88 158 HIS B N 1
ATOM 4672 C CA . HIS B 1 158 ? -26.031 -25.734 2.754 1 88.88 158 HIS B CA 1
ATOM 4673 C C . HIS B 1 158 ? -26.859 -24.469 2.484 1 88.88 158 HIS B C 1
ATOM 4675 O O . HIS B 1 158 ? -28.078 -24.516 2.473 1 88.88 158 HIS B O 1
ATOM 4681 N N . THR B 1 159 ? -26.188 -23.391 2.414 1 91.44 159 THR B N 1
ATOM 4682 C CA . THR B 1 159 ? -26.75 -22.141 1.94 1 91.44 159 THR B CA 1
ATOM 4683 C C . THR B 1 159 ? -25.922 -21.578 0.779 1 91.44 159 THR B C 1
ATOM 4685 O O . THR B 1 159 ? -24.797 -22.016 0.558 1 91.44 159 THR B O 1
ATOM 4688 N N . PRO B 1 160 ? -26.484 -20.672 0.054 1 88.31 160 PRO B N 1
ATOM 4689 C CA . PRO B 1 160 ? -25.719 -20.078 -1.044 1 88.31 160 PRO B CA 1
ATOM 4690 C C . PRO B 1 160 ? -24.484 -19.328 -0.56 1 88.31 160 PRO B C 1
ATOM 4692 O O . PRO B 1 160 ? -23.578 -19.031 -1.352 1 88.31 160 PRO B O 1
ATOM 4695 N N . MET B 1 161 ? -24.359 -19.062 0.75 1 92.62 161 MET B N 1
ATOM 4696 C CA . MET B 1 161 ? -23.234 -18.297 1.288 1 92.62 161 MET B CA 1
ATOM 4697 C C . MET B 1 161 ? -22.141 -19.219 1.817 1 92.62 161 MET B C 1
ATOM 4699 O O . MET B 1 161 ? -21.016 -18.781 2.057 1 92.62 161 MET B O 1
ATOM 4703 N N . LEU B 1 162 ? -22.469 -20.422 1.938 1 93.12 162 LEU B N 1
ATOM 4704 C CA . LEU B 1 162 ? -21.578 -21.359 2.613 1 93.12 162 LEU B CA 1
ATOM 4705 C C . LEU B 1 162 ? -20.234 -21.453 1.884 1 93.12 162 LEU B C 1
ATOM 4707 O O . LEU B 1 162 ? -19.172 -21.516 2.518 1 93.12 162 LEU B O 1
ATOM 4711 N N . HIS B 1 163 ? -20.312 -21.516 0.542 1 91.44 163 HIS B N 1
ATOM 4712 C CA . HIS B 1 163 ? -19.078 -21.625 -0.216 1 91.44 163 HIS B CA 1
ATOM 4713 C C . HIS B 1 163 ? -18.203 -20.406 -0.027 1 91.44 163 HIS B C 1
ATOM 4715 O O . HIS B 1 163 ? -16.969 -20.5 0.003 1 91.44 163 HIS B O 1
ATOM 4721 N N . MET B 1 164 ? -18.797 -19.266 0.156 1 93.06 164 MET B N 1
ATOM 4722 C CA . MET B 1 164 ? -18.031 -18.031 0.364 1 93.06 164 MET B CA 1
ATOM 4723 C C . MET B 1 164 ? -17.359 -18.031 1.732 1 93.06 164 MET B C 1
ATOM 4725 O O . MET B 1 164 ? -16.219 -17.594 1.866 1 93.06 164 MET B O 1
ATOM 4729 N N . VAL B 1 165 ? -18.125 -18.484 2.65 1 92.69 165 VAL B N 1
ATOM 4730 C CA . VAL B 1 165 ? -17.578 -18.562 4 1 92.69 165 VAL B CA 1
ATOM 4731 C C . VAL B 1 165 ? -16.391 -19.531 4.02 1 92.69 165 VAL B C 1
ATOM 4733 O O . VAL B 1 165 ? -15.375 -19.25 4.648 1 92.69 165 VAL B O 1
ATOM 4736 N N . ALA B 1 166 ? -16.547 -20.641 3.371 1 94.5 166 ALA B N 1
ATOM 4737 C CA . ALA B 1 166 ? -15.461 -21.609 3.291 1 94.5 166 ALA B CA 1
ATOM 4738 C C . ALA B 1 166 ? -14.25 -21.031 2.578 1 94.5 166 ALA B C 1
ATOM 4740 O O . ALA B 1 166 ? -13.109 -21.234 3.016 1 94.5 166 ALA B O 1
ATOM 4741 N N . ARG B 1 167 ? -14.477 -20.312 1.479 1 95.12 167 ARG B N 1
ATOM 4742 C CA . ARG B 1 167 ? -13.383 -19.703 0.73 1 95.12 167 ARG B CA 1
ATOM 4743 C C . ARG B 1 167 ? -12.656 -18.656 1.576 1 95.12 167 ARG B C 1
ATOM 4745 O O . ARG B 1 167 ? -11.445 -18.484 1.447 1 95.12 167 ARG B O 1
ATOM 4752 N N . ASN B 1 168 ? -13.383 -18.031 2.428 1 94.75 168 ASN B N 1
ATOM 4753 C CA . ASN B 1 168 ? -12.797 -16.969 3.246 1 94.75 168 ASN B CA 1
ATOM 4754 C C . ASN B 1 168 ? -11.695 -17.516 4.152 1 94.75 168 ASN B C 1
ATOM 4756 O O . ASN B 1 168 ? -10.703 -16.828 4.406 1 94.75 168 ASN B O 1
ATOM 4760 N N . ARG B 1 169 ? -11.93 -18.656 4.664 1 95.62 169 ARG B N 1
ATOM 4761 C CA . ARG B 1 169 ? -10.906 -19.25 5.512 1 95.62 169 ARG B CA 1
ATOM 4762 C C . ARG B 1 169 ? -9.594 -19.422 4.754 1 95.62 169 ARG B C 1
ATOM 4764 O O . ARG B 1 169 ? -8.516 -19.234 5.312 1 95.62 169 ARG B O 1
ATOM 4771 N N . PHE B 1 170 ? -9.688 -19.797 3.498 1 96.88 170 PHE B N 1
ATOM 4772 C CA . PHE B 1 170 ? -8.5 -19.938 2.66 1 96.88 170 PHE B CA 1
ATOM 4773 C C . PHE B 1 170 ? -7.918 -18.562 2.32 1 96.88 170 PHE B C 1
ATOM 4775 O O . PHE B 1 170 ? -6.699 -18.391 2.328 1 96.88 170 PHE B O 1
ATOM 4782 N N . PHE B 1 171 ? -8.773 -17.656 2.055 1 96.19 171 PHE B N 1
ATOM 4783 C CA . PHE B 1 171 ? -8.297 -16.328 1.688 1 96.19 171 PHE B CA 1
ATOM 4784 C C . PHE B 1 171 ? -7.477 -15.719 2.816 1 96.19 171 PHE B C 1
ATOM 4786 O O . PHE B 1 171 ? -6.441 -15.086 2.568 1 96.19 171 PHE B O 1
ATOM 4793 N N . VAL B 1 172 ? -7.898 -15.906 4.004 1 96 172 VAL B N 1
ATOM 4794 C CA . VAL B 1 172 ? -7.18 -15.344 5.141 1 96 172 VAL B CA 1
ATOM 4795 C C . VAL B 1 172 ? -5.762 -15.914 5.191 1 96 172 VAL B C 1
ATOM 4797 O O . VAL B 1 172 ? -4.793 -15.164 5.328 1 96 172 VAL B O 1
ATOM 4800 N N . VAL B 1 173 ? -5.648 -17.188 5.047 1 97.75 173 VAL B N 1
ATOM 4801 C CA . VAL B 1 173 ? -4.332 -17.812 5.133 1 97.75 173 VAL B CA 1
ATOM 4802 C C . VAL B 1 173 ? -3.523 -17.5 3.879 1 97.75 173 VAL B C 1
ATOM 4804 O O . VAL B 1 173 ? -2.318 -17.234 3.957 1 97.75 173 VAL B O 1
ATOM 4807 N N . LEU B 1 174 ? -4.191 -17.562 2.709 1 97.31 174 LEU B N 1
ATOM 4808 C CA . LEU B 1 174 ? -3.508 -17.219 1.464 1 97.31 174 LEU B CA 1
ATOM 4809 C C . LEU B 1 174 ? -3.014 -15.781 1.48 1 97.31 174 LEU B C 1
ATOM 4811 O O . LEU B 1 174 ? -1.964 -15.477 0.912 1 97.31 174 LEU B O 1
ATOM 4815 N N . GLY B 1 175 ? -3.816 -14.922 2.076 1 96.06 175 GLY B N 1
ATOM 4816 C CA . GLY B 1 175 ? -3.342 -13.562 2.25 1 96.06 175 GLY B CA 1
ATOM 4817 C C . GLY B 1 175 ? -2.047 -13.477 3.033 1 96.06 175 GLY B C 1
ATOM 4818 O O . GLY B 1 175 ? -1.122 -12.758 2.639 1 96.06 175 GLY B O 1
ATOM 4819 N N . ALA B 1 176 ? -2.014 -14.172 4.098 1 96.62 176 ALA B N 1
ATOM 4820 C CA . ALA B 1 176 ? -0.805 -14.195 4.918 1 96.62 176 ALA B CA 1
ATOM 4821 C C . ALA B 1 176 ? 0.37 -14.789 4.148 1 96.62 176 ALA B C 1
ATOM 4823 O O . ALA B 1 176 ? 1.506 -14.328 4.281 1 96.62 176 ALA B O 1
ATOM 4824 N N . ILE B 1 177 ? 0.093 -15.805 3.408 1 95.69 177 ILE B N 1
ATOM 4825 C CA . ILE B 1 177 ? 1.121 -16.438 2.588 1 95.69 177 ILE B CA 1
ATOM 4826 C C . ILE B 1 177 ? 1.622 -15.445 1.537 1 95.69 177 ILE B C 1
ATOM 4828 O O . ILE B 1 177 ? 2.828 -15.352 1.295 1 95.69 177 ILE B O 1
ATOM 4832 N N . ALA B 1 178 ? 0.701 -14.781 0.9 1 92.44 178 ALA B N 1
ATOM 4833 C CA . ALA B 1 178 ? 1.078 -13.766 -0.079 1 92.44 178 ALA B CA 1
ATOM 4834 C C . ALA B 1 178 ? 1.972 -12.695 0.551 1 92.44 178 ALA B C 1
ATOM 4836 O O . ALA B 1 178 ? 2.977 -12.289 -0.04 1 92.44 178 ALA B O 1
ATOM 4837 N N . ASP B 1 179 ? 1.624 -12.266 1.75 1 93.44 179 ASP B N 1
ATOM 4838 C CA . ASP B 1 179 ? 2.422 -11.258 2.443 1 93.44 179 ASP B CA 1
ATOM 4839 C C . ASP B 1 179 ? 3.844 -11.758 2.689 1 93.44 179 ASP B C 1
ATOM 4841 O O . ASP B 1 179 ? 4.809 -11.008 2.52 1 93.44 179 ASP B O 1
ATOM 4845 N N . ALA B 1 180 ? 3.924 -12.953 3.121 1 92.69 180 ALA B N 1
ATOM 4846 C CA . ALA B 1 180 ? 5.23 -13.531 3.434 1 92.69 180 ALA B CA 1
ATOM 4847 C C . ALA B 1 180 ? 6.055 -13.734 2.166 1 92.69 180 ALA B C 1
ATOM 4849 O O . ALA B 1 180 ? 7.258 -13.461 2.15 1 92.69 180 ALA B O 1
ATOM 4850 N N . SER B 1 181 ? 5.398 -14.211 1.174 1 88.75 181 SER B N 1
ATOM 4851 C CA . SER B 1 181 ? 6.09 -14.539 -0.068 1 88.75 181 SER B CA 1
ATOM 4852 C C . SER B 1 181 ? 6.559 -13.289 -0.796 1 88.75 181 SER B C 1
ATOM 4854 O O . SER B 1 181 ? 7.586 -13.305 -1.476 1 88.75 181 SER B O 1
ATOM 4856 N N . MET B 1 182 ? 5.785 -12.234 -0.669 1 87.81 182 MET B N 1
ATOM 4857 C CA . MET B 1 182 ? 6.105 -11.016 -1.396 1 87.81 182 MET B CA 1
ATOM 4858 C C . MET B 1 182 ? 6.898 -10.055 -0.516 1 87.81 182 MET B C 1
ATOM 4860 O O . MET B 1 182 ? 7.215 -8.938 -0.936 1 87.81 182 MET B O 1
ATOM 4864 N N . SER B 1 183 ? 7.246 -10.5 0.602 1 89.25 183 SER B N 1
ATOM 4865 C CA . SER B 1 183 ? 8.008 -9.664 1.52 1 89.25 183 SER B CA 1
ATOM 4866 C C . SER B 1 183 ? 9.406 -9.383 0.98 1 89.25 183 SER B C 1
ATOM 4868 O O . SER B 1 183 ? 9.977 -10.195 0.251 1 89.25 183 SER B O 1
ATOM 4870 N N . ALA B 1 184 ? 9.922 -8.234 1.336 1 86.06 184 ALA B N 1
ATOM 4871 C CA . ALA B 1 184 ? 11.305 -7.902 0.981 1 86.06 184 ALA B CA 1
ATOM 4872 C C . ALA B 1 184 ? 12.297 -8.742 1.775 1 86.06 184 ALA B C 1
ATOM 4874 O O . ALA B 1 184 ? 13.43 -8.961 1.337 1 86.06 184 ALA B O 1
ATOM 4875 N N . SER B 1 185 ? 11.828 -9.203 2.84 1 85.44 185 SER B N 1
ATOM 4876 C CA . SER B 1 185 ? 12.664 -10.062 3.67 1 85.44 185 SER B CA 1
ATOM 4877 C C . SER B 1 185 ? 12.391 -11.531 3.396 1 85.44 185 SER B C 1
ATOM 4879 O O . SER B 1 185 ? 11.266 -11.906 3.029 1 85.44 185 SER B O 1
ATOM 4881 N N . LYS B 1 186 ? 13.406 -12.305 3.648 1 83.69 186 LYS B N 1
ATOM 4882 C CA . LYS B 1 186 ? 13.258 -13.734 3.426 1 83.69 186 LYS B CA 1
ATOM 4883 C C . LYS B 1 186 ? 12.352 -14.367 4.48 1 83.69 186 LYS B C 1
ATOM 4885 O O . LYS B 1 186 ? 12.422 -14.016 5.66 1 83.69 186 LYS B O 1
ATOM 4890 N N . MET B 1 187 ? 11.523 -15.219 3.994 1 87.56 187 MET B N 1
ATOM 4891 C CA . MET B 1 187 ? 10.641 -15.953 4.891 1 87.56 187 MET B CA 1
ATOM 4892 C C . MET B 1 187 ? 11.43 -16.922 5.762 1 87.56 187 MET B C 1
ATOM 4894 O O . MET B 1 187 ? 12.25 -17.688 5.258 1 87.56 187 MET B O 1
ATOM 4898 N N . THR B 1 188 ? 11.195 -16.891 7.062 1 88.5 188 THR B N 1
ATOM 4899 C CA . THR B 1 188 ? 11.867 -17.828 7.969 1 88.5 188 THR B CA 1
ATOM 4900 C C . THR B 1 188 ? 11.172 -19.188 7.961 1 88.5 188 THR B C 1
ATOM 4902 O O . THR B 1 188 ? 10 -19.281 7.59 1 88.5 188 THR B O 1
ATOM 4905 N N . LEU B 1 189 ? 11.883 -20.203 8.391 1 86.94 189 LEU B N 1
ATOM 4906 C CA . LEU B 1 189 ? 11.312 -21.547 8.461 1 86.94 189 LEU B CA 1
ATOM 4907 C C . LEU B 1 189 ? 10.172 -21.594 9.469 1 86.94 189 LEU B C 1
ATOM 4909 O O . LEU B 1 189 ? 9.203 -22.344 9.281 1 86.94 189 LEU B O 1
ATOM 4913 N N . VAL B 1 190 ? 10.32 -20.812 10.531 1 92.06 190 VAL B N 1
ATOM 4914 C CA . VAL B 1 190 ? 9.281 -20.781 11.562 1 92.06 190 VAL B CA 1
ATOM 4915 C C . VAL B 1 190 ? 8 -20.188 10.984 1 92.06 190 VAL B C 1
ATOM 4917 O O . VAL B 1 190 ? 6.906 -20.703 11.219 1 92.06 190 VAL B O 1
ATOM 4920 N N . GLU B 1 191 ? 8.133 -19.094 10.242 1 93.5 191 GLU B N 1
ATOM 4921 C CA . GLU B 1 191 ? 6.984 -18.469 9.586 1 93.5 191 GLU B CA 1
ATOM 4922 C C . GLU B 1 191 ? 6.363 -19.422 8.555 1 93.5 191 GLU B C 1
ATOM 4924 O O . GLU B 1 191 ? 5.137 -19.5 8.453 1 93.5 191 GLU B O 1
ATOM 4929 N N . GLU B 1 192 ? 7.184 -20.109 7.797 1 93 192 GLU B N 1
ATOM 4930 C CA . GLU B 1 192 ? 6.715 -21.047 6.789 1 93 192 GLU B CA 1
ATOM 4931 C C . GLU B 1 192 ? 5.902 -22.172 7.422 1 93 192 GLU B C 1
ATOM 4933 O O . GLU B 1 192 ? 4.824 -22.531 6.934 1 93 192 GLU B O 1
ATOM 4938 N N . ARG B 1 193 ? 6.395 -22.719 8.516 1 94.31 193 ARG B N 1
ATOM 4939 C CA . ARG B 1 193 ? 5.715 -23.812 9.203 1 94.31 193 ARG B CA 1
ATOM 4940 C C . ARG B 1 193 ? 4.387 -23.344 9.797 1 94.31 193 ARG B C 1
ATOM 4942 O O . ARG B 1 193 ? 3.398 -24.078 9.781 1 94.31 193 ARG B O 1
ATOM 4949 N N . GLY B 1 194 ? 4.457 -22.141 10.281 1 97.38 194 GLY B N 1
ATOM 4950 C CA . GLY B 1 194 ? 3.225 -21.594 10.82 1 97.38 194 GLY B CA 1
ATOM 4951 C C . GLY B 1 194 ? 2.15 -21.391 9.766 1 97.38 194 GLY B C 1
ATOM 4952 O O . GLY B 1 194 ? 0.98 -21.703 10 1 97.38 194 GLY B O 1
ATOM 4953 N N . LEU B 1 195 ? 2.521 -20.891 8.711 1 97.5 195 LEU B N 1
ATOM 4954 C CA . LEU B 1 195 ? 1.588 -20.656 7.613 1 97.5 195 LEU B CA 1
ATOM 4955 C C . LEU B 1 195 ? 1.101 -21.984 7.039 1 97.5 195 LEU B C 1
ATOM 4957 O O . LEU B 1 195 ? -0.069 -22.109 6.668 1 97.5 195 LEU B O 1
ATOM 4961 N N . LEU B 1 196 ? 2.025 -22.953 6.926 1 96.88 196 LEU B N 1
ATOM 4962 C CA . LEU B 1 196 ? 1.653 -24.281 6.445 1 96.88 196 LEU B CA 1
ATOM 4963 C C . LEU B 1 196 ? 0.58 -24.906 7.336 1 96.88 196 LEU B C 1
ATOM 4965 O O . LEU B 1 196 ? -0.397 -25.469 6.836 1 96.88 196 LEU B O 1
ATOM 4969 N N . GLN B 1 197 ? 0.791 -24.734 8.625 1 98.12 197 GLN B N 1
ATOM 4970 C CA . GLN B 1 197 ? -0.182 -25.281 9.562 1 98.12 197 GLN B CA 1
ATOM 4971 C C . GLN B 1 197 ? -1.54 -24.609 9.406 1 98.12 197 GLN B C 1
ATOM 4973 O O . GLN B 1 197 ? -2.578 -25.266 9.445 1 98.12 197 GLN B O 1
ATOM 4978 N N . ARG B 1 198 ? -1.537 -23.328 9.242 1 98.19 198 ARG B N 1
ATOM 4979 C CA . ARG B 1 198 ? -2.783 -22.594 9.047 1 98.19 198 ARG B CA 1
ATOM 4980 C C . ARG B 1 198 ? -3.488 -23.047 7.77 1 98.19 198 ARG B C 1
ATOM 4982 O O . ARG B 1 198 ? -4.719 -23.062 7.711 1 98.19 198 ARG B O 1
ATOM 4989 N N . LEU B 1 199 ? -2.734 -23.297 6.789 1 98 199 LEU B N 1
ATOM 4990 C CA . LEU B 1 199 ? -3.295 -23.75 5.52 1 98 199 LEU B CA 1
ATOM 4991 C C . LEU B 1 199 ? -3.965 -25.125 5.68 1 98 199 LEU B C 1
ATOM 4993 O O . LEU B 1 199 ? -5.062 -25.344 5.164 1 98 199 LEU B O 1
ATOM 4997 N N . TYR B 1 200 ? -3.338 -26.016 6.406 1 97.94 200 TYR B N 1
ATOM 4998 C CA . TYR B 1 200 ? -3.928 -27.328 6.66 1 97.94 200 TYR B CA 1
ATOM 4999 C C . TYR B 1 200 ? -5.152 -27.203 7.559 1 97.94 200 TYR B C 1
ATOM 5001 O O . TYR B 1 200 ? -6.125 -27.953 7.398 1 97.94 200 TYR B O 1
ATOM 5009 N N . ASP B 1 201 ? -5.059 -26.266 8.492 1 97.5 201 ASP B N 1
ATOM 5010 C CA . ASP B 1 201 ? -6.23 -26.016 9.328 1 97.5 201 ASP B CA 1
ATOM 5011 C C . ASP B 1 201 ? -7.426 -25.578 8.484 1 97.5 201 ASP B C 1
ATOM 5013 O O . ASP B 1 201 ? -8.555 -26 8.742 1 97.5 201 ASP B O 1
ATOM 5017 N N . ALA B 1 202 ? -7.176 -24.734 7.547 1 97.31 202 ALA B N 1
ATOM 5018 C CA . ALA B 1 202 ? -8.234 -24.281 6.652 1 97.31 202 ALA B CA 1
ATOM 5019 C C . ALA B 1 202 ? -8.789 -25.453 5.836 1 97.31 202 ALA B C 1
ATOM 5021 O O . ALA B 1 202 ? -10.008 -25.562 5.652 1 97.31 202 ALA B O 1
ATOM 5022 N N . ARG B 1 203 ? -7.961 -26.297 5.316 1 96.69 203 ARG B N 1
ATOM 5023 C CA . ARG B 1 203 ? -8.375 -27.469 4.555 1 96.69 203 ARG B CA 1
ATOM 5024 C C . ARG B 1 203 ? -9.219 -28.406 5.406 1 96.69 203 ARG B C 1
ATOM 5026 O O . ARG B 1 203 ? -10.266 -28.891 4.961 1 96.69 203 ARG B O 1
ATOM 5033 N N . ASP B 1 204 ? -8.75 -28.578 6.621 1 96 204 ASP B N 1
ATOM 5034 C CA . ASP B 1 204 ? -9.445 -29.516 7.512 1 96 204 ASP B CA 1
ATOM 5035 C C . ASP B 1 204 ? -10.781 -28.938 7.973 1 96 204 ASP B C 1
ATOM 5037 O O . ASP B 1 204 ? -11.656 -29.672 8.414 1 96 204 ASP B O 1
ATOM 5041 N N . GLY B 1 205 ? -10.883 -27.609 7.832 1 94.75 205 GLY B N 1
ATOM 5042 C CA . GLY B 1 205 ? -12.109 -26.953 8.242 1 94.75 205 GLY B CA 1
ATOM 5043 C C . GLY B 1 205 ? -13.125 -26.812 7.125 1 94.75 205 GLY B C 1
ATOM 5044 O O . GLY B 1 205 ? -14.172 -26.188 7.297 1 94.75 205 GLY B O 1
ATOM 5045 N N . ILE B 1 206 ? -12.906 -27.391 5.977 1 95.56 206 ILE B N 1
ATOM 5046 C CA . ILE B 1 206 ? -13.852 -27.359 4.863 1 95.56 206 ILE B CA 1
ATOM 5047 C C . ILE B 1 206 ? -15.148 -28.062 5.262 1 95.56 206 ILE B C 1
ATOM 5049 O O . ILE B 1 206 ? -15.117 -29.172 5.77 1 95.56 206 ILE B O 1
ATOM 5053 N N . PRO B 1 207 ? -16.266 -27.359 5.062 1 93.56 207 PRO B N 1
ATOM 5054 C CA . PRO B 1 207 ? -17.547 -28.016 5.371 1 93.56 207 PRO B CA 1
ATOM 5055 C C . PRO B 1 207 ? -17.719 -29.344 4.633 1 93.56 207 PRO B C 1
ATOM 5057 O O . PRO B 1 207 ? -17.281 -29.469 3.486 1 93.56 207 PRO B O 1
ATOM 5060 N N . PRO B 1 208 ? -18.406 -30.25 5.188 1 89.31 208 PRO B N 1
ATOM 5061 C CA . PRO B 1 208 ? -18.547 -31.594 4.629 1 89.31 208 PRO B CA 1
ATOM 5062 C C . PRO B 1 208 ? -19.109 -31.594 3.209 1 89.31 208 PRO B C 1
ATOM 5064 O O . PRO B 1 208 ? -18.641 -32.375 2.361 1 89.31 208 PRO B O 1
ATOM 5067 N N . VAL B 1 209 ? -20.016 -30.734 2.91 1 88.19 209 VAL B N 1
ATOM 5068 C CA . VAL B 1 209 ? -20.672 -30.719 1.607 1 88.19 209 VAL B CA 1
ATOM 5069 C C . VAL B 1 209 ? -19.672 -30.328 0.524 1 88.19 209 VAL B C 1
ATOM 5071 O O . VAL B 1 209 ? -19.844 -30.656 -0.648 1 88.19 209 VAL B O 1
ATOM 5074 N N . PHE B 1 210 ? -18.516 -29.734 0.97 1 91.19 210 PHE B N 1
ATOM 5075 C CA . PHE B 1 210 ? -17.562 -29.234 -0.018 1 91.19 210 PHE B CA 1
ATOM 5076 C C . PHE B 1 210 ? -16.266 -30.031 0.008 1 91.19 210 PHE B C 1
ATOM 5078 O O . PHE B 1 210 ? -15.297 -29.672 -0.66 1 91.19 210 PHE B O 1
ATOM 5085 N N . ARG B 1 211 ? -16.25 -31.016 0.718 1 87.88 211 ARG B N 1
ATOM 5086 C CA . ARG B 1 211 ? -15.047 -31.859 0.721 1 87.88 211 ARG B CA 1
ATOM 5087 C C . ARG B 1 211 ? -14.859 -32.562 -0.623 1 87.88 211 ARG B C 1
ATOM 5089 O O . ARG B 1 211 ? -15.82 -33.062 -1.2 1 87.88 211 ARG B O 1
ATOM 5096 N N . TYR B 1 212 ? -13.688 -32.281 -1.088 1 81.19 212 TYR B N 1
ATOM 5097 C CA . TYR B 1 212 ? -13.375 -32.781 -2.416 1 81.19 212 TYR B CA 1
ATOM 5098 C C . TYR B 1 212 ? -13.094 -34.281 -2.371 1 81.19 212 TYR B C 1
ATOM 5100 O O . TYR B 1 212 ? -12.227 -34.75 -1.626 1 81.19 212 TYR B O 1
ATOM 5108 N N . THR B 1 213 ? -13.938 -34.875 -2.949 1 77.38 213 THR B N 1
ATOM 5109 C CA . THR B 1 213 ? -13.695 -36.281 -3.297 1 77.38 213 THR B CA 1
ATOM 5110 C C . THR B 1 213 ? -13.484 -36.438 -4.801 1 77.38 213 THR B C 1
ATOM 5112 O O . THR B 1 213 ? -13.531 -35.438 -5.543 1 77.38 213 THR B O 1
ATOM 5115 N N . SER B 1 214 ? -13.203 -37.5 -5.445 1 74 214 SER B N 1
ATOM 5116 C CA . SER B 1 214 ? -13.078 -37.625 -6.895 1 74 214 SER B CA 1
ATOM 5117 C C . SER B 1 214 ? -14.375 -37.219 -7.594 1 74 214 SER B C 1
ATOM 5119 O O . SER B 1 214 ? -15.461 -37.438 -7.059 1 74 214 SER B O 1
ATOM 5121 N N . LEU B 1 215 ? -14.258 -36.344 -8.578 1 69.62 215 LEU B N 1
ATOM 5122 C CA . LEU B 1 215 ? -15.438 -35.906 -9.328 1 69.62 215 LEU B CA 1
ATOM 5123 C C . LEU B 1 215 ? -16.203 -37.125 -9.867 1 69.62 215 LEU B C 1
ATOM 5125 O O . LEU B 1 215 ? -17.406 -37.062 -10.062 1 69.62 215 LEU B O 1
ATOM 5129 N N . SER B 1 216 ? -15.453 -38.062 -9.961 1 67.69 216 SER B N 1
ATOM 5130 C CA . SER B 1 216 ? -16.109 -39.281 -10.422 1 67.69 216 SER B CA 1
ATOM 5131 C C . SER B 1 216 ? -17.078 -39.812 -9.375 1 67.69 216 SER B C 1
ATOM 5133 O O . SER B 1 216 ? -18.078 -40.438 -9.719 1 67.69 216 SER B O 1
ATOM 5135 N N . ASP B 1 217 ? -16.812 -39.469 -8.227 1 66.19 217 ASP B N 1
ATOM 5136 C CA . ASP B 1 217 ? -17.656 -39.938 -7.137 1 66.19 217 ASP B CA 1
ATOM 5137 C C . ASP B 1 217 ? -18.828 -38.969 -6.887 1 66.19 217 ASP B C 1
ATOM 5139 O O . ASP B 1 217 ? -19.734 -39.281 -6.109 1 66.19 217 ASP B O 1
ATOM 5143 N N . SER B 1 218 ? -18.781 -37.875 -7.637 1 64.31 218 SER B N 1
ATOM 5144 C CA . SER B 1 218 ? -19.734 -36.812 -7.355 1 64.31 218 SER B CA 1
ATOM 5145 C C . SER B 1 218 ? -20.719 -36.656 -8.508 1 64.31 218 SER B C 1
ATOM 5147 O O . SER B 1 218 ? -21.25 -35.562 -8.727 1 64.31 218 SER B O 1
ATOM 5149 N N . LEU B 1 219 ? -20.969 -37.656 -9.211 1 63.5 219 LEU B N 1
ATOM 5150 C CA . LEU B 1 219 ? -21.812 -37.594 -10.406 1 63.5 219 LEU B CA 1
ATOM 5151 C C . LEU B 1 219 ? -23.25 -37.219 -10.039 1 63.5 219 LEU B C 1
ATOM 5153 O O . LEU B 1 219 ? -23.953 -36.625 -10.844 1 63.5 219 LEU B O 1
ATOM 5157 N N . GLY B 1 220 ? -23.484 -37.344 -8.852 1 66.88 220 GLY B N 1
ATOM 5158 C CA . GLY B 1 220 ? -24.859 -37.031 -8.477 1 66.88 220 GLY B CA 1
ATOM 5159 C C . GLY B 1 220 ? -25.016 -35.625 -7.906 1 66.88 220 GLY B C 1
ATOM 5160 O O . GLY B 1 220 ? -26.125 -35.125 -7.777 1 66.88 220 GLY B O 1
ATOM 5161 N N . ASP B 1 221 ? -23.969 -35.031 -7.758 1 76.38 221 ASP B N 1
ATOM 5162 C CA . ASP B 1 221 ? -24.031 -33.719 -7.148 1 76.38 221 ASP B CA 1
ATOM 5163 C C . ASP B 1 221 ? -24.203 -32.625 -8.211 1 76.38 221 ASP B C 1
ATOM 5165 O O . ASP B 1 221 ? -23.953 -32.875 -9.391 1 76.38 221 ASP B O 1
ATOM 5169 N N . THR B 1 222 ? -24.812 -31.578 -7.766 1 79.62 222 THR B N 1
ATOM 5170 C CA . THR B 1 222 ? -25 -30.469 -8.688 1 79.62 222 THR B CA 1
ATOM 5171 C C . THR B 1 222 ? -23.656 -29.906 -9.148 1 79.62 222 THR B C 1
ATOM 5173 O O . THR B 1 222 ? -22.672 -29.969 -8.414 1 79.62 222 THR B O 1
ATOM 5176 N N . ALA B 1 223 ? -23.609 -29.531 -10.352 1 78.44 223 ALA B N 1
ATOM 5177 C CA . ALA B 1 223 ? -22.406 -28.953 -10.945 1 78.44 223 ALA B CA 1
ATOM 5178 C C . ALA B 1 223 ? -21.875 -27.797 -10.109 1 78.44 223 ALA B C 1
ATOM 5180 O O . ALA B 1 223 ? -20.656 -27.609 -9.992 1 78.44 223 ALA B O 1
ATOM 5181 N N . SER B 1 224 ? -22.75 -27.172 -9.43 1 78.25 224 SER B N 1
ATOM 5182 C CA . SER B 1 224 ? -22.359 -26.016 -8.609 1 78.25 224 SER B CA 1
ATOM 5183 C C . SER B 1 224 ? -21.578 -26.453 -7.383 1 78.25 224 SER B C 1
ATOM 5185 O O . SER B 1 224 ? -20.594 -25.812 -7.008 1 78.25 224 SER B O 1
ATOM 5187 N N . HIS B 1 225 ? -21.984 -27.516 -6.785 1 83.12 225 HIS B N 1
ATOM 5188 C CA . HIS B 1 225 ? -21.266 -28.031 -5.625 1 83.12 225 HIS B CA 1
ATOM 5189 C C . HIS B 1 225 ? -19.859 -28.5 -6.008 1 83.12 225 HIS B C 1
ATOM 5191 O O . HIS B 1 225 ? -18.891 -28.234 -5.285 1 83.12 225 HIS B O 1
ATOM 5197 N N . ASN B 1 226 ? -19.891 -29.141 -7.102 1 83.56 226 ASN B N 1
ATOM 5198 C CA . ASN B 1 226 ? -18.609 -29.688 -7.547 1 83.56 226 ASN B CA 1
ATOM 5199 C C . ASN B 1 226 ? -17.609 -28.578 -7.855 1 83.56 226 ASN B C 1
ATOM 5201 O O . ASN B 1 226 ? -16.406 -28.719 -7.578 1 83.56 226 ASN B O 1
ATOM 5205 N N . ILE B 1 227 ? -18.094 -27.547 -8.422 1 83.5 227 ILE B N 1
ATOM 5206 C CA . ILE B 1 227 ? -17.188 -26.453 -8.766 1 83.5 227 ILE B CA 1
ATOM 5207 C C . ILE B 1 227 ? -16.625 -25.828 -7.492 1 83.5 227 ILE B C 1
ATOM 5209 O O . ILE B 1 227 ? -15.461 -25.438 -7.445 1 83.5 227 ILE B O 1
ATOM 5213 N N . HIS B 1 228 ? -17.453 -25.703 -6.457 1 87.25 228 HIS B N 1
ATOM 5214 C CA . HIS B 1 228 ? -16.984 -25.141 -5.199 1 87.25 228 HIS B CA 1
ATOM 5215 C C . HIS B 1 228 ? -15.938 -26.031 -4.543 1 87.25 228 HIS B C 1
ATOM 5217 O O . HIS B 1 228 ? -14.969 -25.547 -3.955 1 87.25 228 HIS B O 1
ATOM 5223 N N . ARG B 1 229 ? -16.188 -27.344 -4.68 1 89.5 229 ARG B N 1
ATOM 5224 C CA . ARG B 1 229 ? -15.211 -28.297 -4.164 1 89.5 229 ARG B CA 1
ATOM 5225 C C . ARG B 1 229 ? -13.859 -28.125 -4.852 1 89.5 229 ARG B C 1
ATOM 5227 O O . ARG B 1 229 ? -12.82 -28.109 -4.191 1 89.5 229 ARG B O 1
ATOM 5234 N N . ILE B 1 230 ? -13.969 -28 -6.098 1 88.19 230 ILE B N 1
ATOM 5235 C CA . ILE B 1 230 ? -12.758 -27.859 -6.902 1 88.19 230 ILE B CA 1
ATOM 5236 C C . ILE B 1 230 ? -12.047 -26.562 -6.551 1 88.19 230 ILE B C 1
ATOM 5238 O O . ILE B 1 230 ? -10.828 -26.531 -6.379 1 88.19 230 ILE B O 1
ATOM 5242 N N . ILE B 1 231 ? -12.789 -25.484 -6.453 1 89 231 ILE B N 1
ATOM 5243 C CA . ILE B 1 231 ? -12.211 -24.172 -6.164 1 89 231 ILE B CA 1
ATOM 5244 C C . ILE B 1 231 ? -11.484 -24.219 -4.824 1 89 231 ILE B C 1
ATOM 5246 O O . ILE B 1 231 ? -10.383 -23.672 -4.691 1 89 231 ILE B O 1
ATOM 5250 N N . LEU B 1 232 ? -12.047 -24.844 -3.797 1 93.56 232 LEU B N 1
ATOM 5251 C CA . LEU B 1 232 ? -11.438 -24.906 -2.475 1 93.56 232 LEU B CA 1
ATOM 5252 C C . LEU B 1 232 ? -10.133 -25.703 -2.52 1 93.56 232 LEU B C 1
ATOM 5254 O O . LEU B 1 232 ? -9.141 -25.312 -1.896 1 93.56 232 LEU B O 1
ATOM 5258 N N . MET B 1 233 ? -10.133 -26.75 -3.301 1 93.38 233 MET B N 1
ATOM 5259 C CA . MET B 1 233 ? -8.914 -27.562 -3.406 1 93.38 233 MET B CA 1
ATOM 5260 C C . MET B 1 233 ? -7.832 -26.812 -4.176 1 93.38 233 MET B C 1
ATOM 5262 O O . MET B 1 233 ? -6.648 -26.906 -3.848 1 93.38 233 MET B O 1
ATOM 5266 N N . VAL B 1 234 ? -8.305 -26.109 -5.176 1 92.06 234 VAL B N 1
ATOM 5267 C CA . VAL B 1 234 ? -7.355 -25.328 -5.957 1 92.06 234 VAL B CA 1
ATOM 5268 C C . VAL B 1 234 ? -6.734 -24.25 -5.078 1 92.06 234 VAL B C 1
ATOM 5270 O O . VAL B 1 234 ? -5.531 -23.984 -5.168 1 92.06 234 VAL B O 1
ATOM 5273 N N . LEU B 1 235 ? -7.48 -23.641 -4.234 1 94.62 235 LEU B N 1
ATOM 5274 C CA . LEU B 1 235 ? -6.957 -22.641 -3.312 1 94.62 235 LEU B CA 1
ATOM 5275 C C . LEU B 1 235 ? -5.945 -23.266 -2.355 1 94.62 235 LEU B C 1
ATOM 5277 O O . LEU B 1 235 ? -4.906 -22.656 -2.068 1 94.62 235 LEU B O 1
ATOM 5281 N N . PHE B 1 236 ? -6.277 -24.5 -1.892 1 96.69 236 PHE B N 1
ATOM 5282 C CA . PHE B 1 236 ? -5.379 -25.203 -0.988 1 96.69 236 PHE B CA 1
ATOM 5283 C C . PHE B 1 236 ? -4.035 -25.469 -1.657 1 96.69 236 PHE B C 1
ATOM 5285 O O . PHE B 1 236 ? -2.986 -25.125 -1.103 1 96.69 236 PHE B O 1
ATOM 5292 N N . TYR B 1 237 ? -4.027 -25.984 -2.805 1 95.62 237 TYR B N 1
ATOM 5293 C CA . TYR B 1 237 ? -2.791 -26.312 -3.5 1 95.62 237 TYR B CA 1
ATOM 5294 C C . TYR B 1 237 ? -2.047 -25.062 -3.934 1 95.62 237 TYR B C 1
ATOM 5296 O O . TYR B 1 237 ? -0.814 -25.031 -3.955 1 95.62 237 TYR B O 1
ATOM 5304 N N . LYS B 1 238 ? -2.801 -24.094 -4.363 1 93.75 238 LYS B N 1
ATOM 5305 C CA . LYS B 1 238 ? -2.16 -22.812 -4.676 1 93.75 238 LYS B CA 1
ATOM 5306 C C . LYS B 1 238 ? -1.376 -22.281 -3.477 1 93.75 238 LYS B C 1
ATOM 5308 O O . LYS B 1 238 ? -0.254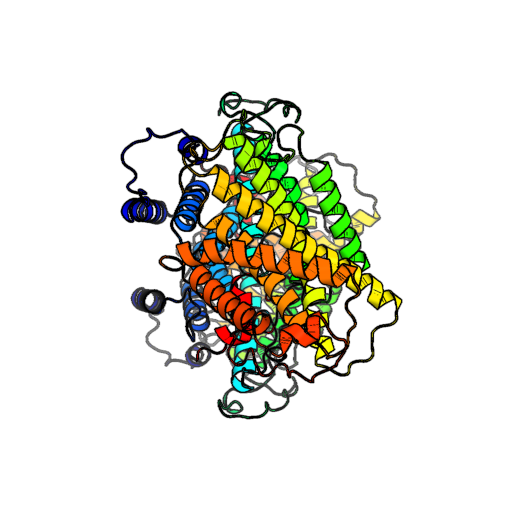 -21.797 -3.627 1 93.75 238 LYS B O 1
ATOM 5313 N N . GLY B 1 239 ? -1.986 -22.375 -2.295 1 95.94 239 GLY B N 1
ATOM 5314 C CA . GLY B 1 239 ? -1.294 -21.969 -1.084 1 95.94 239 GLY B CA 1
ATOM 5315 C C . GLY B 1 239 ? -0 -22.719 -0.849 1 95.94 239 GLY B C 1
ATOM 5316 O O . GLY B 1 239 ? 1.017 -22.125 -0.489 1 95.94 239 GLY B O 1
ATOM 5317 N N . LEU B 1 240 ? -0.06 -24.031 -1.073 1 96.06 240 LEU B N 1
ATOM 5318 C CA . LEU B 1 240 ? 1.129 -24.859 -0.895 1 96.06 240 LEU B CA 1
ATOM 5319 C C . LEU B 1 240 ? 2.223 -24.453 -1.878 1 96.06 240 LEU B C 1
ATOM 5321 O O . LEU B 1 240 ? 3.398 -24.375 -1.51 1 96.06 240 LEU B O 1
ATOM 5325 N N . ILE B 1 241 ? 1.818 -24.172 -3.068 1 92.88 241 ILE B N 1
ATOM 5326 C CA . ILE B 1 241 ? 2.783 -23.844 -4.109 1 92.88 241 ILE B CA 1
ATOM 5327 C C . ILE B 1 241 ? 3.432 -22.484 -3.795 1 92.88 241 ILE B C 1
ATOM 5329 O O . ILE B 1 241 ? 4.66 -22.375 -3.773 1 92.88 241 ILE B O 1
ATOM 5333 N N . VAL B 1 242 ? 2.678 -21.516 -3.539 1 91.44 242 VAL B N 1
ATOM 5334 C CA . VAL B 1 242 ? 3.199 -20.172 -3.307 1 91.44 242 VAL B CA 1
ATOM 5335 C C . VAL B 1 242 ? 4.066 -20.172 -2.049 1 91.44 242 VAL B C 1
ATOM 5337 O O . VAL B 1 242 ? 5.113 -19.516 -2.012 1 91.44 242 VAL B O 1
ATOM 5340 N N . LEU B 1 243 ? 3.635 -20.906 -1.056 1 93.06 243 LEU B N 1
ATOM 5341 C CA . LEU B 1 243 ? 4.352 -20.953 0.214 1 93.06 243 LEU B CA 1
ATOM 5342 C C . LEU B 1 243 ? 5.75 -21.531 0.029 1 93.06 243 LEU B C 1
ATOM 5344 O O . LEU B 1 243 ? 6.695 -21.109 0.694 1 93.06 243 LEU B O 1
ATOM 5348 N N . HIS B 1 244 ? 5.926 -22.422 -0.883 1 88.88 244 HIS B N 1
ATOM 5349 C CA . HIS B 1 244 ? 7.164 -23.188 -0.93 1 88.88 244 HIS B CA 1
ATOM 5350 C C . HIS B 1 244 ? 7.922 -22.938 -2.227 1 88.88 244 HIS B C 1
ATOM 5352 O O . HIS B 1 244 ? 9.008 -23.484 -2.434 1 88.88 244 HIS B O 1
ATOM 5358 N N . TRP B 1 245 ? 7.445 -22.109 -3.045 1 83.69 245 TRP B N 1
ATOM 5359 C CA . TRP B 1 245 ? 8.031 -21.891 -4.363 1 83.69 245 TRP B CA 1
ATOM 5360 C C . TRP B 1 245 ? 9.461 -21.375 -4.246 1 83.69 245 TRP B C 1
ATOM 5362 O O . TRP B 1 245 ? 10.312 -21.688 -5.074 1 83.69 245 TRP B O 1
ATOM 5372 N N . HIS B 1 246 ? 9.727 -20.531 -3.268 1 76.25 246 HIS B N 1
ATOM 5373 C CA . HIS B 1 246 ? 11.047 -19.938 -3.129 1 76.25 246 HIS B CA 1
ATOM 5374 C C . HIS B 1 246 ? 12.117 -21.016 -2.926 1 76.25 246 HIS B C 1
ATOM 5376 O O . HIS B 1 246 ? 13.297 -20.766 -3.174 1 76.25 246 HIS B O 1
ATOM 5382 N N . HIS B 1 247 ? 11.727 -22.203 -2.527 1 68 247 HIS B N 1
ATOM 5383 C CA . HIS B 1 247 ? 12.672 -23.312 -2.373 1 68 247 HIS B CA 1
ATOM 5384 C C . HIS B 1 247 ? 12.992 -23.953 -3.721 1 68 247 HIS B C 1
ATOM 5386 O O . HIS B 1 247 ? 14.078 -24.516 -3.898 1 68 247 HIS B O 1
ATOM 5392 N N . VAL B 1 248 ? 12.117 -23.938 -4.582 1 62.97 248 VAL B N 1
ATOM 5393 C CA . VAL B 1 248 ? 12.312 -24.516 -5.906 1 62.97 248 VAL B CA 1
ATOM 5394 C C . VAL B 1 248 ? 13.289 -23.656 -6.703 1 62.97 248 VAL B C 1
ATOM 5396 O O . VAL B 1 248 ? 14.18 -24.172 -7.379 1 62.97 248 VAL B O 1
ATOM 5399 N N . ARG B 1 249 ? 13.273 -22.438 -6.457 1 59.44 249 ARG B N 1
ATOM 5400 C CA . ARG B 1 249 ? 14.117 -21.484 -7.16 1 59.44 249 ARG B CA 1
ATOM 5401 C C . ARG B 1 249 ? 15.57 -21.594 -6.699 1 59.44 249 ARG B C 1
ATOM 5403 O O . ARG B 1 249 ? 16.484 -21.484 -7.508 1 59.44 249 ARG B O 1
ATOM 5410 N N . LEU B 1 250 ? 15.609 -21.844 -5.445 1 49.38 250 LEU B N 1
ATOM 5411 C CA . LEU B 1 250 ? 16.938 -21.922 -4.859 1 49.38 250 LEU B CA 1
ATOM 5412 C C . LEU B 1 250 ? 17.688 -23.156 -5.363 1 49.38 250 LEU B C 1
ATOM 5414 O O . LEU B 1 250 ? 18.891 -23.094 -5.617 1 49.38 250 LEU B O 1
ATOM 5418 N N . VAL B 1 251 ? 16.969 -24.141 -5.398 1 44.72 251 VAL B N 1
ATOM 5419 C CA . VAL B 1 251 ? 17.609 -25.391 -5.816 1 44.72 251 VAL B CA 1
ATOM 5420 C C . VAL B 1 251 ? 18.078 -25.266 -7.262 1 44.72 251 VAL B C 1
ATOM 5422 O O . VAL B 1 251 ? 19.172 -25.719 -7.602 1 44.72 251 VAL B O 1
ATOM 5425 N N . ASN B 1 252 ? 17.359 -24.531 -7.91 1 46.66 252 ASN B N 1
ATOM 5426 C CA . ASN B 1 252 ? 17.719 -24.406 -9.32 1 46.66 252 ASN B CA 1
ATOM 5427 C C . ASN B 1 252 ? 18.844 -23.406 -9.523 1 46.66 252 ASN B C 1
ATOM 5429 O O . ASN B 1 252 ? 19.672 -23.562 -10.422 1 46.66 252 ASN B O 1
ATOM 5433 N N . VAL B 1 253 ? 18.75 -22.312 -8.594 1 43.66 253 VAL B N 1
ATOM 5434 C CA . VAL B 1 253 ? 19.828 -21.328 -8.68 1 43.66 253 VAL B CA 1
ATOM 5435 C C . VAL B 1 253 ? 21.109 -21.922 -8.086 1 43.66 253 VAL B C 1
ATOM 5437 O O . VAL B 1 253 ? 22.219 -21.656 -8.578 1 43.66 253 VAL B O 1
ATOM 5440 N N . ARG B 1 254 ? 21.062 -22.672 -6.816 1 42.84 254 ARG B N 1
ATOM 5441 C CA . ARG B 1 254 ? 22.266 -23.25 -6.199 1 42.84 254 ARG B CA 1
ATOM 5442 C C . ARG B 1 254 ? 23 -24.156 -7.176 1 42.84 254 ARG B C 1
ATOM 5444 O O . ARG B 1 254 ? 24.219 -24.297 -7.105 1 42.84 254 ARG B O 1
ATOM 5451 N N . THR B 1 255 ? 22.156 -24.938 -7.867 1 40.03 255 THR B N 1
ATOM 5452 C CA . THR B 1 255 ? 22.859 -25.812 -8.789 1 40.03 255 THR B CA 1
ATOM 5453 C C . THR B 1 255 ? 23.781 -25.016 -9.711 1 40.03 255 THR B C 1
ATOM 5455 O O . THR B 1 255 ? 24.656 -25.578 -10.352 1 40.03 255 THR B O 1
ATOM 5458 N N . ARG B 1 256 ? 23.5 -23.656 -9.852 1 37.44 256 ARG B N 1
ATOM 5459 C CA . ARG B 1 256 ? 24.438 -22.891 -10.672 1 37.44 256 ARG B CA 1
ATOM 5460 C C . ARG B 1 256 ? 25.547 -22.281 -9.82 1 37.44 256 ARG B C 1
ATOM 5462 O O . ARG B 1 256 ? 26.625 -21.969 -10.32 1 37.44 256 ARG B O 1
ATOM 5469 N N . SER B 1 257 ? 25.156 -21.641 -8.617 1 37.62 257 SER B N 1
ATOM 5470 C CA . SER B 1 257 ? 26.188 -20.938 -7.848 1 37.62 257 SER B CA 1
ATOM 5471 C C . SER B 1 257 ? 26.766 -21.844 -6.766 1 37.62 257 SER B C 1
ATOM 5473 O O . SER B 1 257 ? 26.078 -22.734 -6.254 1 37.62 257 SER B O 1
ATOM 5475 N N . GLU B 1 258 ? 28.156 -21.891 -6.609 1 37.81 258 GLU B N 1
ATOM 5476 C CA . GLU B 1 258 ? 29.078 -22.531 -5.668 1 37.81 258 GLU B CA 1
ATOM 5477 C C . GLU B 1 258 ? 28.672 -22.234 -4.227 1 37.81 258 GLU B C 1
ATOM 5479 O O . GLU B 1 258 ? 29.5 -22.312 -3.318 1 37.81 258 GLU B O 1
ATOM 5484 N N . GLU B 1 259 ? 27.656 -21.719 -3.984 1 40.03 259 GLU B N 1
ATOM 5485 C CA . GLU B 1 259 ? 27.422 -21.438 -2.572 1 40.03 259 GLU B CA 1
ATOM 5486 C C . GLU B 1 259 ? 27.359 -22.719 -1.748 1 40.03 259 GLU B C 1
ATOM 5488 O O . GLU B 1 259 ? 26.859 -23.734 -2.223 1 40.03 259 GLU B O 1
ATOM 5493 N N . PRO B 1 260 ? 28.141 -22.719 -0.568 1 42.53 260 PRO B N 1
ATOM 5494 C CA . PRO B 1 260 ? 28.234 -23.922 0.272 1 42.53 260 PRO B CA 1
ATOM 5495 C C . PRO B 1 260 ? 26.875 -24.5 0.631 1 42.53 260 PRO B C 1
ATOM 5497 O O . PRO B 1 260 ? 25.922 -23.766 0.856 1 42.53 260 PRO B O 1
ATOM 5500 N N . ARG B 1 261 ? 26.844 -25.781 0.344 1 42.78 261 ARG B N 1
ATOM 5501 C CA . ARG B 1 261 ? 25.688 -26.609 0.656 1 42.78 261 ARG B CA 1
ATOM 5502 C C . ARG B 1 261 ? 25.094 -26.25 2.012 1 42.78 261 ARG B C 1
ATOM 5504 O O . ARG B 1 261 ? 25.812 -26.188 3.016 1 42.78 261 ARG B O 1
ATOM 5511 N N . PRO B 1 262 ? 24.016 -25.5 2.09 1 44.66 262 PRO B N 1
ATOM 5512 C CA . PRO B 1 262 ? 23.469 -25.281 3.428 1 44.66 262 PRO B CA 1
ATOM 5513 C C . PRO B 1 262 ? 23.594 -26.5 4.332 1 44.66 262 PRO B C 1
ATOM 5515 O O . PRO B 1 262 ? 23.75 -27.625 3.846 1 44.66 262 PRO B O 1
ATOM 5518 N N . ALA B 1 263 ? 23.75 -26.297 5.629 1 46.94 263 ALA B N 1
ATOM 5519 C CA . ALA B 1 263 ? 23.812 -27.375 6.605 1 46.94 263 ALA B CA 1
ATOM 5520 C C . ALA B 1 263 ? 22.766 -28.453 6.305 1 46.94 263 ALA B C 1
ATOM 5522 O O . ALA B 1 263 ? 21.656 -28.125 5.855 1 46.94 263 ALA B O 1
ATOM 5523 N N . ALA B 1 264 ? 23.109 -29.625 6.398 1 41.06 264 ALA B N 1
ATOM 5524 C CA . ALA B 1 264 ? 22.359 -30.828 6.074 1 41.06 264 ALA B CA 1
ATOM 5525 C C . ALA B 1 264 ? 20.875 -30.672 6.441 1 41.06 264 ALA B C 1
ATOM 5527 O O . ALA B 1 264 ? 20 -31.016 5.656 1 41.06 264 ALA B O 1
ATOM 5528 N N . ALA B 1 265 ? 20.516 -30.188 7.613 1 40.47 265 ALA B N 1
ATOM 5529 C CA . ALA B 1 265 ? 19.156 -30.016 8.125 1 40.47 265 ALA B CA 1
ATOM 5530 C C . ALA B 1 265 ? 18.391 -29 7.277 1 40.47 265 ALA B C 1
ATOM 5532 O O . ALA B 1 265 ? 17.203 -29.219 6.973 1 40.47 265 ALA B O 1
ATOM 5533 N N . ARG B 1 266 ? 19.109 -28.094 6.988 1 51.94 266 ARG B N 1
ATOM 5534 C CA . ARG B 1 266 ? 18.516 -27.078 6.133 1 51.94 266 ARG B CA 1
ATOM 5535 C C . ARG B 1 266 ? 18.25 -27.625 4.734 1 51.94 266 ARG B C 1
ATOM 5537 O O . ARG B 1 266 ? 17.234 -27.297 4.113 1 51.94 266 ARG B O 1
ATOM 5544 N N . GLU B 1 267 ? 19.078 -28.562 4.516 1 55.47 267 GLU B N 1
ATOM 5545 C CA . GLU B 1 267 ? 18.906 -29.203 3.215 1 55.47 267 GLU B CA 1
ATOM 5546 C C . GLU B 1 267 ? 17.672 -30.094 3.195 1 55.47 267 GLU B C 1
ATOM 5548 O O . GLU B 1 267 ? 16.938 -30.125 2.209 1 55.47 267 GLU B O 1
ATOM 5553 N N . GLU B 1 268 ? 17.516 -30.781 4.293 1 59.53 268 GLU B N 1
ATOM 5554 C CA . GLU B 1 268 ? 16.375 -31.672 4.355 1 59.53 268 GLU B CA 1
ATOM 5555 C C . GLU B 1 268 ? 15.055 -30.906 4.363 1 59.53 268 GLU B C 1
ATOM 5557 O O . GLU B 1 268 ? 14.086 -31.297 3.725 1 59.53 268 GLU B O 1
ATOM 5562 N N . THR B 1 269 ? 15.078 -29.875 5.09 1 63.59 269 THR B N 1
ATOM 5563 C CA . THR B 1 269 ? 13.867 -29.062 5.16 1 63.59 269 THR B CA 1
ATOM 5564 C C . THR B 1 269 ? 13.555 -28.438 3.803 1 63.59 269 THR B C 1
ATOM 5566 O O . THR B 1 269 ? 12.398 -28.375 3.395 1 63.59 269 THR B O 1
ATOM 5569 N N . CYS B 1 270 ? 14.547 -28.203 3.191 1 67.06 270 CYS B N 1
ATOM 5570 C CA . CYS B 1 270 ? 14.375 -27.594 1.87 1 67.06 270 CYS B CA 1
ATOM 5571 C C . CYS B 1 270 ? 13.844 -28.625 0.875 1 67.06 270 CYS B C 1
ATOM 5573 O O . CYS B 1 270 ? 12.984 -28.312 0.05 1 67.06 270 CYS B O 1
ATOM 5575 N N . ARG B 1 271 ? 14.289 -29.828 1.037 1 72.12 271 ARG B N 1
ATOM 5576 C CA . ARG B 1 271 ? 13.828 -30.906 0.158 1 72.12 271 ARG B CA 1
ATOM 5577 C C . ARG B 1 271 ? 12.359 -31.219 0.414 1 72.12 271 ARG B C 1
ATOM 5579 O O . ARG B 1 271 ? 11.602 -31.484 -0.524 1 72.12 271 ARG B O 1
ATOM 5586 N N . GLY B 1 272 ? 12.047 -31.156 1.667 1 77.69 272 GLY B N 1
ATOM 5587 C CA . GLY B 1 272 ? 10.656 -31.406 2.016 1 77.69 272 GLY B CA 1
ATOM 5588 C C . GLY B 1 272 ? 9.711 -30.359 1.472 1 77.69 272 GLY B C 1
ATOM 5589 O O . GLY B 1 272 ? 8.648 -30.688 0.938 1 77.69 272 GLY B O 1
ATOM 5590 N N . SER B 1 273 ? 10.133 -29.172 1.627 1 80.88 273 SER B N 1
ATOM 5591 C CA . SER B 1 273 ? 9.328 -28.062 1.127 1 80.88 273 SER B CA 1
ATOM 5592 C C . SER B 1 273 ? 9.227 -28.094 -0.394 1 80.88 273 SER B C 1
ATOM 5594 O O . SER B 1 273 ? 8.172 -27.797 -0.955 1 80.88 273 SER B O 1
ATOM 5596 N N . TYR B 1 274 ? 10.281 -28.484 -0.884 1 79.75 274 TYR B N 1
ATOM 5597 C CA . TYR B 1 274 ? 10.32 -28.625 -2.336 1 79.75 274 TYR B CA 1
ATOM 5598 C C . TYR B 1 274 ? 9.359 -29.703 -2.809 1 79.75 274 TYR B C 1
ATOM 5600 O O . TYR B 1 274 ? 8.641 -29.516 -3.795 1 79.75 274 TYR B O 1
ATOM 5608 N N . ARG B 1 275 ? 9.32 -30.766 -2.199 1 84.94 275 ARG B N 1
ATOM 5609 C CA . ARG B 1 275 ? 8.43 -31.875 -2.541 1 84.94 275 ARG B CA 1
ATOM 5610 C C . ARG B 1 275 ? 6.969 -31.484 -2.357 1 84.94 275 ARG B C 1
ATOM 5612 O O . ARG B 1 275 ? 6.109 -31.891 -3.139 1 84.94 275 ARG B O 1
ATOM 5619 N N . ILE B 1 276 ? 6.73 -30.734 -1.328 1 90.81 276 ILE B N 1
ATOM 5620 C CA . ILE B 1 276 ? 5.367 -30.281 -1.095 1 90.81 276 ILE B CA 1
ATOM 5621 C C . ILE B 1 276 ? 4.898 -29.422 -2.271 1 90.81 276 ILE B C 1
ATOM 5623 O O . ILE B 1 276 ? 3.775 -29.594 -2.756 1 90.81 276 ILE B O 1
ATOM 5627 N N . CYS B 1 277 ? 5.758 -28.594 -2.666 1 89.56 277 CYS B N 1
ATOM 5628 C CA . CYS B 1 277 ? 5.441 -27.688 -3.764 1 89.56 277 CYS B CA 1
ATOM 5629 C C . CYS B 1 277 ? 5.164 -28.469 -5.047 1 89.56 277 CYS B C 1
ATOM 5631 O O . CYS B 1 277 ? 4.148 -28.234 -5.707 1 89.56 277 CYS B O 1
ATOM 5633 N N . THR B 1 278 ? 6.012 -29.391 -5.438 1 89 278 THR B N 1
ATOM 5634 C CA . THR B 1 278 ? 5.875 -30.141 -6.684 1 89 278 THR B CA 1
ATOM 5635 C C . THR B 1 278 ? 4.688 -31.094 -6.617 1 89 278 THR B C 1
ATOM 5637 O O . THR B 1 278 ? 3.975 -31.281 -7.609 1 89 278 THR B O 1
ATOM 5640 N N . THR B 1 279 ? 4.477 -31.672 -5.457 1 92.12 279 THR B N 1
ATOM 5641 C CA . THR B 1 279 ? 3.33 -32.562 -5.289 1 92.12 279 THR B CA 1
ATOM 5642 C C . THR B 1 279 ? 2.023 -31.781 -5.414 1 92.12 279 THR B C 1
ATOM 5644 O O . THR B 1 279 ? 1.051 -32.281 -5.984 1 92.12 279 THR B O 1
ATOM 5647 N N . ALA B 1 280 ? 2.045 -30.594 -4.844 1 94.75 280 ALA B N 1
ATOM 5648 C CA . ALA B 1 280 ? 0.863 -29.734 -4.957 1 94.75 280 ALA B CA 1
ATOM 5649 C C . ALA B 1 280 ? 0.574 -29.406 -6.418 1 94.75 280 ALA B C 1
ATOM 5651 O O . ALA B 1 280 ? -0.583 -29.406 -6.848 1 94.75 280 ALA B O 1
ATOM 5652 N N . ALA B 1 281 ? 1.579 -29.109 -7.137 1 93.25 281 ALA B N 1
ATOM 5653 C CA . ALA B 1 281 ? 1.426 -28.797 -8.555 1 93.25 281 ALA B CA 1
ATOM 5654 C C . ALA B 1 281 ? 0.9 -30.016 -9.32 1 93.25 281 ALA B C 1
ATOM 5656 O O . ALA B 1 281 ? 0.039 -29.875 -10.195 1 93.25 281 ALA B O 1
ATOM 5657 N N . LEU B 1 282 ? 1.457 -31.141 -9.016 1 94.81 282 LEU B N 1
ATOM 5658 C CA . LEU B 1 282 ? 1.015 -32.375 -9.641 1 94.81 282 LEU B CA 1
ATOM 5659 C C . LEU B 1 282 ? -0.468 -32.625 -9.383 1 94.81 282 LEU B C 1
ATOM 5661 O O . LEU B 1 282 ? -1.225 -32.906 -10.305 1 94.81 282 LEU B O 1
ATOM 5665 N N . LYS B 1 283 ? -0.848 -32.469 -8.133 1 94.12 283 LYS B N 1
ATOM 5666 C CA . LYS B 1 283 ? -2.242 -32.688 -7.758 1 94.12 283 LYS B CA 1
ATOM 5667 C C . LYS B 1 283 ? -3.164 -31.688 -8.445 1 94.12 283 LYS B C 1
ATOM 5669 O O . LYS B 1 283 ? -4.281 -32.031 -8.836 1 94.12 283 LYS B O 1
ATOM 5674 N N . MET B 1 284 ? -2.715 -30.484 -8.594 1 93.12 284 MET B N 1
ATOM 5675 C CA . MET B 1 284 ? -3.49 -29.453 -9.289 1 93.12 284 MET B CA 1
ATOM 5676 C C . MET B 1 284 ? -3.729 -29.844 -10.742 1 93.12 284 MET B C 1
ATOM 5678 O O . MET B 1 284 ? -4.801 -29.594 -11.289 1 93.12 284 MET B O 1
ATOM 5682 N N . LEU B 1 285 ? -2.754 -30.359 -11.367 1 94 285 LEU B N 1
ATOM 5683 C CA . LEU B 1 285 ? -2.885 -30.734 -12.773 1 94 285 LEU B CA 1
ATOM 5684 C C . LEU B 1 285 ? -3.746 -31.984 -12.93 1 94 285 LEU B C 1
ATOM 5686 O O . LEU B 1 285 ? -4.402 -32.156 -13.953 1 94 285 LEU B O 1
ATOM 5690 N N . GLU B 1 286 ? -3.701 -32.812 -11.914 1 91.75 286 GLU B N 1
ATOM 5691 C CA . GLU B 1 286 ? -4.645 -33.938 -11.914 1 91.75 286 GLU B CA 1
ATOM 5692 C C . GLU B 1 286 ? -6.086 -33.438 -11.859 1 91.75 286 GLU B C 1
ATOM 5694 O O . GLU B 1 286 ? -6.961 -33.969 -12.539 1 91.75 286 GLU B O 1
ATOM 5699 N N . ILE B 1 287 ? -6.293 -32.438 -11.047 1 89.56 287 ILE B N 1
ATOM 5700 C CA . ILE B 1 287 ? -7.613 -31.828 -10.969 1 89.56 287 ILE B CA 1
ATOM 5701 C C . ILE B 1 287 ? -7.98 -31.219 -12.32 1 89.56 287 ILE B C 1
ATOM 5703 O O . ILE B 1 287 ? -9.125 -31.328 -12.758 1 89.56 287 ILE B O 1
ATOM 5707 N N . GLN B 1 288 ? -7.047 -30.578 -12.93 1 88.88 288 GLN B N 1
ATOM 5708 C CA . GLN B 1 288 ? -7.289 -30.031 -14.258 1 88.88 288 GLN B CA 1
ATOM 5709 C C . GLN B 1 288 ? -7.785 -31.094 -15.219 1 88.88 288 GLN B C 1
ATOM 5711 O O . GLN B 1 288 ? -8.719 -30.859 -15.992 1 88.88 288 GLN B O 1
ATOM 5716 N N . HIS B 1 289 ? -7.09 -32.156 -15.195 1 88.25 289 HIS B N 1
ATOM 5717 C CA . HIS B 1 289 ? -7.461 -33.25 -16.062 1 88.25 289 HIS B CA 1
ATOM 5718 C C . HIS B 1 289 ? -8.883 -33.719 -15.781 1 88.25 289 HIS B C 1
ATOM 5720 O O . HIS B 1 289 ? -9.664 -33.969 -16.719 1 88.25 289 HIS B O 1
ATOM 5726 N N . GLU B 1 290 ? -9.164 -33.875 -14.539 1 85.94 290 GLU B N 1
ATOM 5727 C CA . GLU B 1 290 ? -10.508 -34.312 -14.148 1 85.94 290 GLU B CA 1
ATOM 5728 C C . GLU B 1 290 ? -11.562 -33.281 -14.602 1 85.94 290 GLU B C 1
ATOM 5730 O O . GLU B 1 290 ? -12.656 -33.688 -15.031 1 85.94 290 GLU B O 1
ATOM 5735 N N . VAL B 1 291 ? -11.273 -32.062 -14.422 1 84.5 291 VAL B N 1
ATOM 5736 C CA . VAL B 1 291 ? -12.203 -31 -14.812 1 84.5 291 VAL B CA 1
ATOM 5737 C C . VAL B 1 291 ? -12.43 -31.047 -16.312 1 84.5 291 VAL B C 1
ATOM 5739 O O . VAL B 1 291 ? -13.57 -30.922 -16.781 1 84.5 291 VAL B O 1
ATOM 5742 N N . GLU B 1 292 ? -11.438 -31.219 -17.094 1 83.12 292 GLU B N 1
ATOM 5743 C CA . GLU B 1 292 ? -11.547 -31.281 -18.547 1 83.12 292 GLU B CA 1
ATOM 5744 C C . GLU B 1 292 ? -12.383 -32.469 -18.984 1 83.12 292 GLU B C 1
ATOM 5746 O O . GLU B 1 292 ? -13.156 -32.375 -19.938 1 83.12 292 GLU B O 1
ATOM 5751 N N . GLU B 1 293 ? -12.164 -33.5 -18.328 1 83.38 293 GLU B N 1
ATOM 5752 C CA . GLU B 1 293 ? -12.914 -34.719 -18.656 1 83.38 293 GLU B CA 1
ATOM 5753 C C . GLU B 1 293 ? -14.391 -34.562 -18.312 1 83.38 293 GLU B C 1
ATOM 5755 O O . GLU B 1 293 ? -15.258 -35.031 -19.062 1 83.38 293 GLU B O 1
ATOM 5760 N N . GLN B 1 294 ? -14.641 -33.906 -17.203 1 83.81 294 GLN B N 1
ATOM 5761 C CA . GLN B 1 294 ? -16.016 -33.812 -16.719 1 83.81 294 GLN B CA 1
ATOM 5762 C C . GLN B 1 294 ? -16.75 -32.688 -17.406 1 83.81 294 GLN B C 1
ATOM 5764 O O . GLN B 1 294 ? -17.984 -32.594 -17.312 1 83.81 294 GLN B O 1
ATOM 5769 N N . ARG B 1 295 ? -16.047 -31.891 -18.078 1 81.56 295 ARG B N 1
ATOM 5770 C CA . ARG B 1 295 ? -16.688 -30.812 -18.828 1 81.56 295 ARG B CA 1
ATOM 5771 C C . ARG B 1 295 ? -17.25 -31.312 -20.156 1 81.56 295 ARG B C 1
ATOM 5773 O O . ARG B 1 295 ? -18.078 -30.641 -20.766 1 81.56 295 ARG B O 1
ATOM 5780 N N . ARG B 1 296 ? -16.844 -32.406 -20.594 1 79.81 296 ARG B N 1
ATOM 5781 C CA . ARG B 1 296 ? -17.344 -33 -21.828 1 79.81 296 ARG B CA 1
ATOM 5782 C C . ARG B 1 296 ? -18.812 -33.406 -21.703 1 79.81 296 ARG B C 1
ATOM 5784 O O . ARG B 1 296 ? -19.328 -33.469 -20.578 1 79.81 296 ARG B O 1
ATOM 5791 N N . PRO B 1 297 ? -19.438 -33.406 -22.906 1 81.31 297 PRO B N 1
ATOM 5792 C CA . PRO B 1 297 ? -20.859 -33.812 -22.844 1 81.31 297 PRO B CA 1
ATOM 5793 C C . PRO B 1 297 ? -21.094 -35.062 -22.016 1 81.31 297 PRO B C 1
ATOM 5795 O O . PRO B 1 297 ? -20.375 -36.062 -22.203 1 81.31 297 PRO B O 1
ATOM 5798 N N . GLY B 1 298 ? -21.969 -34.969 -21.094 1 78.44 298 GLY B N 1
ATOM 5799 C CA . GLY B 1 298 ? -22.266 -36.094 -20.234 1 78.44 298 GLY B CA 1
ATOM 5800 C C . GLY B 1 298 ? -21.609 -36 -18.875 1 78.44 298 GLY B C 1
ATOM 5801 O O . GLY B 1 298 ? -21.953 -36.781 -17.953 1 78.44 298 GLY B O 1
ATOM 5802 N N . GLY B 1 299 ? -20.672 -35.156 -18.75 1 80.44 299 GLY B N 1
ATOM 5803 C CA . GLY B 1 299 ? -19.969 -35 -17.484 1 80.44 299 GLY B CA 1
ATOM 5804 C C . GLY B 1 299 ? -20.703 -34.125 -16.5 1 80.44 299 GLY B C 1
ATOM 5805 O O . GLY B 1 299 ? -21.688 -33.469 -16.859 1 80.44 299 GLY B O 1
ATOM 5806 N N . CYS B 1 300 ? -20.281 -34.156 -15.227 1 80.38 300 CYS B N 1
ATOM 5807 C CA . CYS B 1 300 ? -20.969 -33.469 -14.141 1 80.38 300 CYS B CA 1
ATOM 5808 C C . CYS B 1 300 ? -20.734 -31.969 -14.203 1 80.38 300 CYS B C 1
ATOM 5810 O O . CYS B 1 300 ? -21.422 -31.188 -13.523 1 80.38 300 CYS B O 1
ATOM 5812 N N . LEU B 1 301 ? -19.797 -31.578 -14.992 1 81.19 301 LEU B N 1
ATOM 5813 C CA . LEU B 1 301 ? -19.531 -30.156 -15.109 1 81.19 301 LEU B CA 1
ATOM 5814 C C . LEU B 1 301 ? -19.984 -29.641 -16.469 1 81.19 301 LEU B C 1
ATOM 5816 O O . LEU B 1 301 ? -19.734 -28.469 -16.812 1 81.19 301 LEU B O 1
ATOM 5820 N N . ALA B 1 302 ? -20.562 -30.453 -17.281 1 75.31 302 ALA B N 1
ATOM 5821 C CA . ALA B 1 302 ? -20.906 -30.109 -18.656 1 75.31 302 ALA B CA 1
ATOM 5822 C C . ALA B 1 302 ? -21.891 -28.953 -18.703 1 75.31 302 ALA B C 1
ATOM 5824 O O . ALA B 1 302 ? -21.875 -28.156 -19.641 1 75.31 302 ALA B O 1
ATOM 5825 N N . SER B 1 303 ? -22.688 -28.859 -17.703 1 72 303 SER B N 1
ATOM 5826 C CA . SER B 1 303 ? -23.75 -27.859 -17.688 1 72 303 SER B CA 1
ATOM 5827 C C . SER B 1 303 ? -23.188 -26.469 -17.391 1 72 303 SER B C 1
ATOM 5829 O O . SER B 1 303 ? -23.844 -25.469 -17.641 1 72 303 SER B O 1
ATOM 5831 N N . LEU B 1 304 ? -22.062 -26.516 -16.734 1 67 304 LEU B N 1
ATOM 5832 C CA . LEU B 1 304 ? -21.516 -25.219 -16.312 1 67 304 LEU B CA 1
ATOM 5833 C C . LEU B 1 304 ? -20.906 -24.484 -17.5 1 67 304 LEU B C 1
ATOM 5835 O O . LEU B 1 304 ? -20.734 -23.266 -17.438 1 67 304 LEU B O 1
ATOM 5839 N N . GLY B 1 305 ? -21.234 -24.922 -18.578 1 56.16 305 GLY B N 1
ATOM 5840 C CA . GLY B 1 305 ? -20.688 -24.266 -19.766 1 56.16 305 GLY B CA 1
ATOM 5841 C C . GLY B 1 305 ? -19.203 -23.984 -19.656 1 56.16 305 GLY B C 1
ATOM 5842 O O . GLY B 1 305 ? -18.594 -24.234 -18.609 1 56.16 305 GLY B O 1
ATOM 5843 N N . LEU B 1 306 ? -18.609 -23.812 -20.766 1 51.22 306 LEU B N 1
ATOM 5844 C CA . LEU B 1 306 ? -17.203 -23.5 -21.016 1 51.22 306 LEU B CA 1
ATOM 5845 C C . LEU B 1 306 ? -16.688 -22.453 -20.047 1 51.22 306 LEU B C 1
ATOM 5847 O O . LEU B 1 306 ? -15.484 -22.156 -20.031 1 51.22 306 LEU B O 1
ATOM 5851 N N . ARG B 1 307 ? -17.594 -21.906 -19.219 1 50.72 307 ARG B N 1
ATOM 5852 C CA . ARG B 1 307 ? -17.203 -20.719 -18.484 1 50.72 307 ARG B CA 1
ATOM 5853 C C . ARG B 1 307 ? -16.172 -21.047 -17.406 1 50.72 307 ARG B C 1
ATOM 5855 O O . ARG B 1 307 ? -15.734 -20.172 -16.656 1 50.72 307 ARG B O 1
ATOM 5862 N N . PHE B 1 308 ? -16.125 -22.359 -17.047 1 53.22 308 PHE B N 1
ATOM 5863 C CA . PHE B 1 308 ? -15.016 -22.594 -16.141 1 53.22 308 PHE B CA 1
ATOM 5864 C C . PHE B 1 308 ? -13.742 -21.938 -16.672 1 53.22 308 PHE B C 1
ATOM 5866 O O . PHE B 1 308 ? -13.18 -22.391 -17.656 1 53.22 308 PHE B O 1
ATOM 5873 N N . SER B 1 309 ? -13.836 -20.484 -16.625 1 53.03 309 SER B N 1
ATOM 5874 C CA . SER B 1 309 ? -13.305 -19.281 -17.25 1 53.03 309 SER B CA 1
ATOM 5875 C C . SER B 1 309 ? -11.789 -19.188 -17.094 1 53.03 309 SER B C 1
ATOM 5877 O O . SER B 1 309 ? -11.195 -19.969 -16.344 1 53.03 309 SER B O 1
ATOM 5879 N N . ALA B 1 310 ? -11.258 -18.438 -17.734 1 57.06 310 ALA B N 1
ATOM 5880 C CA . ALA B 1 310 ? -9.938 -17.828 -17.828 1 57.06 310 ALA B CA 1
ATOM 5881 C C . ALA B 1 310 ? -9.312 -17.672 -16.438 1 57.06 310 ALA B C 1
ATOM 5883 O O . ALA B 1 310 ? -8.094 -17.781 -16.281 1 57.06 310 ALA B O 1
ATOM 5884 N N . ALA B 1 311 ? -10.172 -17.688 -15.469 1 59 311 ALA B N 1
ATOM 5885 C CA . ALA B 1 311 ? -9.594 -17.438 -14.156 1 59 311 ALA B CA 1
ATOM 5886 C C . ALA B 1 311 ? -8.914 -18.688 -13.602 1 59 311 ALA B C 1
ATOM 5888 O O . ALA B 1 311 ? -7.84 -18.594 -13 1 59 311 ALA B O 1
ATOM 5889 N N . TYR B 1 312 ? -9.508 -19.828 -13.891 1 69.12 312 TYR B N 1
ATOM 5890 C CA . TYR B 1 312 ? -8.914 -21.062 -13.383 1 69.12 312 TYR B CA 1
ATOM 5891 C C . TYR B 1 312 ? -7.723 -21.469 -14.242 1 69.12 312 TYR B C 1
ATOM 5893 O O . TYR B 1 312 ? -6.824 -22.172 -13.766 1 69.12 312 TYR B O 1
ATOM 5901 N N . ASN B 1 313 ? -7.758 -20.969 -15.391 1 78.69 313 ASN B N 1
ATOM 5902 C CA . ASN B 1 313 ? -6.664 -21.328 -16.281 1 78.69 313 ASN B CA 1
ATOM 5903 C C . ASN B 1 313 ? -5.316 -20.859 -15.734 1 78.69 313 ASN B C 1
ATOM 5905 O O . ASN B 1 313 ? -4.309 -21.547 -15.883 1 78.69 313 ASN B O 1
ATOM 5909 N N . HIS B 1 314 ? -5.418 -19.797 -15.094 1 81.25 314 HIS B N 1
ATOM 5910 C CA . HIS B 1 314 ? -4.168 -19.266 -14.562 1 81.25 314 HIS B CA 1
ATOM 5911 C C . HIS B 1 314 ? -3.566 -20.203 -13.523 1 81.25 314 HIS B C 1
ATOM 5913 O O . HIS B 1 314 ? -2.348 -20.391 -13.477 1 81.25 314 HIS B O 1
ATOM 5919 N N . GLU B 1 315 ? -4.406 -20.75 -12.711 1 87.38 315 GLU B N 1
ATOM 5920 C CA . GLU B 1 315 ? -3.922 -21.641 -11.656 1 87.38 315 GLU B CA 1
ATOM 5921 C C . GLU B 1 315 ? -3.289 -22.891 -12.234 1 87.38 315 GLU B C 1
ATOM 5923 O O . GLU B 1 315 ? -2.248 -23.359 -11.758 1 87.38 315 GLU B O 1
ATOM 5928 N N . PHE B 1 316 ? -3.875 -23.406 -13.227 1 89.56 316 PHE B N 1
ATOM 5929 C CA . PHE B 1 316 ? -3.365 -24.641 -13.836 1 89.56 316 PHE B CA 1
ATOM 5930 C C . PHE B 1 316 ? -2.109 -24.359 -14.648 1 89.56 316 PHE B C 1
ATOM 5932 O O . PHE B 1 316 ? -1.209 -25.188 -14.727 1 89.56 316 PHE B O 1
ATOM 5939 N N . LEU B 1 317 ? -2.111 -23.203 -15.273 1 88.06 317 LEU B N 1
ATOM 5940 C CA . LEU B 1 317 ? -0.898 -22.797 -15.977 1 88.06 317 LEU B CA 1
ATOM 5941 C C . LEU B 1 317 ? 0.267 -22.641 -15 1 88.06 317 LEU B C 1
ATOM 5943 O O . LEU B 1 317 ? 1.388 -23.062 -15.297 1 88.06 317 LEU B O 1
ATOM 5947 N N . MET B 1 318 ? 0.01 -22.047 -13.914 1 88.06 318 MET B N 1
ATOM 5948 C CA . MET B 1 318 ? 1.031 -21.906 -12.883 1 88.06 318 MET B CA 1
ATOM 5949 C C . MET B 1 318 ? 1.556 -23.266 -12.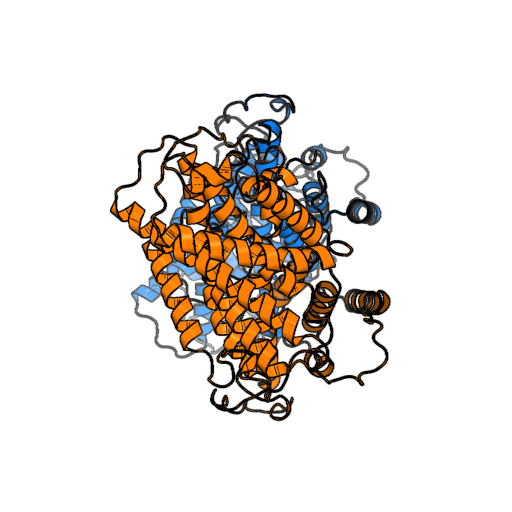43 1 88.06 318 MET B C 1
ATOM 5951 O O . MET B 1 318 ? 2.768 -23.453 -12.32 1 88.06 318 MET B O 1
ATOM 5955 N N . ALA B 1 319 ? 0.633 -24.156 -12.133 1 91.44 319 ALA B N 1
ATOM 5956 C CA . ALA B 1 319 ? 1.031 -25.5 -11.719 1 91.44 319 ALA B CA 1
ATOM 5957 C C . ALA B 1 319 ? 1.874 -26.188 -12.789 1 91.44 319 ALA B C 1
ATOM 5959 O O . ALA B 1 319 ? 2.832 -26.891 -12.477 1 91.44 319 ALA B O 1
ATOM 5960 N N . THR B 1 320 ? 1.523 -25.984 -14.023 1 91.56 320 THR B N 1
ATOM 5961 C CA . THR B 1 320 ? 2.283 -26.531 -15.141 1 91.56 320 THR B CA 1
ATOM 5962 C C . THR B 1 320 ? 3.713 -26 -15.141 1 91.56 320 THR B C 1
ATOM 5964 O O . THR B 1 320 ? 4.664 -26.766 -15.312 1 91.56 320 THR B O 1
ATOM 5967 N N . LEU B 1 321 ? 3.812 -24.781 -14.914 1 87 321 LEU B N 1
ATOM 5968 C CA . LEU B 1 321 ? 5.125 -24.156 -14.945 1 87 321 LEU B CA 1
ATOM 5969 C C . LEU B 1 321 ? 5.98 -24.609 -13.773 1 87 321 LEU B C 1
ATOM 5971 O O . LEU B 1 321 ? 7.203 -24.734 -13.898 1 87 321 LEU B O 1
ATOM 5975 N N . VAL B 1 322 ? 5.387 -24.812 -12.664 1 86.88 322 VAL B N 1
ATOM 5976 C CA . VAL B 1 322 ? 6.109 -25.328 -11.508 1 86.88 322 VAL B CA 1
ATOM 5977 C C . VAL B 1 322 ? 6.688 -26.703 -11.836 1 86.88 322 VAL B C 1
ATOM 5979 O O . VAL B 1 322 ? 7.871 -26.953 -11.602 1 86.88 322 VAL B O 1
ATOM 5982 N N . LEU B 1 323 ? 5.879 -27.578 -12.359 1 88.75 323 LEU B N 1
ATOM 5983 C CA . LEU B 1 323 ? 6.336 -28.922 -12.711 1 88.75 323 LEU B CA 1
ATOM 5984 C C . LEU B 1 323 ? 7.363 -28.859 -13.836 1 88.75 323 LEU B C 1
ATOM 5986 O O . LEU B 1 323 ? 8.312 -29.656 -13.852 1 88.75 323 LEU B O 1
ATOM 5990 N N . PHE B 1 324 ? 7.129 -28 -14.75 1 86.19 324 PHE B N 1
ATOM 5991 C CA . PHE B 1 324 ? 8.086 -27.797 -15.828 1 86.19 324 PHE B CA 1
ATOM 5992 C C . PHE B 1 324 ? 9.461 -27.438 -15.273 1 86.19 324 PHE B C 1
ATOM 5994 O O . PHE B 1 324 ? 10.469 -28.016 -15.688 1 86.19 324 PHE B O 1
ATOM 6001 N N . THR B 1 325 ? 9.477 -26.422 -14.383 1 79.81 325 THR B N 1
ATOM 6002 C CA . THR B 1 325 ? 10.734 -25.969 -13.797 1 79.81 325 THR B CA 1
ATOM 6003 C C . THR B 1 325 ? 11.438 -27.109 -13.078 1 79.81 325 THR B C 1
ATOM 6005 O O . THR B 1 325 ? 12.664 -27.234 -13.148 1 79.81 325 THR B O 1
ATOM 6008 N N . HIS B 1 326 ? 10.688 -27.922 -12.398 1 79.81 326 HIS B N 1
ATOM 6009 C CA . HIS B 1 326 ? 11.242 -29.047 -11.656 1 79.81 326 HIS B CA 1
ATOM 6010 C C . HIS B 1 326 ? 11.82 -30.094 -12.609 1 79.81 326 HIS B C 1
ATOM 6012 O O . HIS B 1 326 ? 12.961 -30.516 -12.445 1 79.81 326 HIS B O 1
ATOM 6018 N N . VAL B 1 327 ? 11.086 -30.453 -13.555 1 81.25 327 VAL B N 1
ATOM 6019 C CA . VAL B 1 327 ? 11.5 -31.5 -14.484 1 81.25 327 VAL B CA 1
ATOM 6020 C C . VAL B 1 327 ? 12.68 -31 -15.32 1 81.25 327 VAL B C 1
ATOM 6022 O O . VAL B 1 327 ? 13.625 -31.766 -15.586 1 81.25 327 VAL B O 1
ATOM 6025 N N . TYR B 1 328 ? 12.57 -29.797 -15.672 1 76.38 328 TYR B N 1
ATOM 6026 C CA . TYR B 1 328 ? 13.672 -29.203 -16.422 1 76.38 328 TYR B CA 1
ATOM 6027 C C . TYR B 1 328 ? 14.945 -29.172 -15.586 1 76.38 328 TYR B C 1
ATOM 6029 O O . TYR B 1 328 ? 16.047 -29.391 -16.109 1 76.38 328 TYR B O 1
ATOM 6037 N N . GLY B 1 329 ? 14.844 -28.781 -14.328 1 71.62 329 GLY B N 1
ATOM 6038 C CA . GLY B 1 329 ? 15.992 -28.781 -13.438 1 71.62 329 GLY B CA 1
ATOM 6039 C C . GLY B 1 329 ? 16.656 -30.141 -13.297 1 71.62 329 GLY B C 1
ATOM 6040 O O . GLY B 1 329 ? 17.875 -30.234 -13.25 1 71.62 329 GLY B O 1
ATOM 6041 N N . ILE B 1 330 ? 15.852 -31.109 -13.164 1 70.31 330 ILE B N 1
ATOM 6042 C CA . ILE B 1 330 ? 16.359 -32.469 -13.062 1 70.31 330 ILE B CA 1
ATOM 6043 C C . ILE B 1 330 ? 17.047 -32.875 -14.367 1 70.31 330 ILE B C 1
ATOM 6045 O O . ILE B 1 330 ? 18.125 -33.469 -14.352 1 70.31 330 ILE B O 1
ATOM 6049 N N . ALA B 1 331 ? 16.391 -32.5 -15.398 1 67.94 331 ALA B N 1
ATOM 6050 C CA . ALA B 1 331 ? 16.906 -32.875 -16.719 1 67.94 331 ALA B CA 1
ATOM 6051 C C . ALA B 1 331 ? 18.234 -32.188 -17 1 67.94 331 ALA B C 1
ATOM 6053 O O . ALA B 1 331 ? 19.109 -32.75 -17.656 1 67.94 331 ALA B O 1
ATOM 6054 N N . ASN B 1 332 ? 18.328 -30.875 -16.5 1 59.97 332 ASN B N 1
ATOM 6055 C CA . ASN B 1 332 ? 19.531 -30.094 -16.766 1 59.97 332 ASN B CA 1
ATOM 6056 C C . ASN B 1 332 ? 20.562 -30.281 -15.656 1 59.97 332 ASN B C 1
ATOM 6058 O O . ASN B 1 332 ? 21.703 -29.828 -15.789 1 59.97 332 ASN B O 1
ATOM 6062 N N . GLY B 1 333 ? 20.266 -30.422 -14.305 1 54.62 333 GLY B N 1
ATOM 6063 C CA . GLY B 1 333 ? 21.219 -30.562 -13.211 1 54.62 333 GLY B CA 1
ATOM 6064 C C . GLY B 1 333 ? 22.188 -31.703 -13.422 1 54.62 333 GLY B C 1
ATOM 6065 O O . GLY B 1 333 ? 22.047 -32.5 -14.352 1 54.62 333 GLY B O 1
ATOM 6066 N N . ALA B 1 334 ? 23.312 -31.625 -12.328 1 42.09 334 ALA B N 1
ATOM 6067 C CA . ALA B 1 334 ? 24.562 -32.375 -12.414 1 42.09 334 ALA B CA 1
ATOM 6068 C C . ALA B 1 334 ? 24.297 -33.812 -12.828 1 42.09 334 ALA B C 1
ATOM 6070 O O . ALA B 1 334 ? 23.438 -34.5 -12.258 1 42.09 334 ALA B O 1
ATOM 6071 N N . PRO B 1 335 ? 24.828 -34.062 -13.711 1 36.94 335 PRO B N 1
ATOM 6072 C CA . PRO B 1 335 ? 25.156 -35.406 -14.211 1 36.94 335 PRO B CA 1
ATOM 6073 C C . PRO B 1 335 ? 25.672 -36.344 -13.125 1 36.94 335 PRO B C 1
ATOM 6075 O O . PRO B 1 335 ? 26.688 -36.031 -12.492 1 36.94 335 PRO B O 1
ATOM 6078 N N . GLY B 1 336 ? 24.859 -36.531 -12.062 1 36.09 336 GLY B N 1
ATOM 6079 C CA . GLY B 1 336 ? 25.266 -37.406 -10.969 1 36.09 336 GLY B CA 1
ATOM 6080 C C . GLY B 1 336 ? 24.25 -37.469 -9.852 1 36.09 336 GLY B C 1
ATOM 6081 O O . GLY B 1 336 ? 24.5 -38.062 -8.797 1 36.09 336 GLY B O 1
ATOM 6082 N N . SER B 1 337 ? 23.469 -36.438 -9.781 1 42.53 337 SER B N 1
ATOM 6083 C CA . SER B 1 337 ? 22.578 -36.688 -8.656 1 42.53 337 SER B CA 1
ATOM 6084 C C . SER B 1 337 ? 21.703 -37.938 -8.914 1 42.53 337 SER B C 1
ATOM 6086 O O . SER B 1 337 ? 20.984 -37.969 -9.914 1 42.53 337 SER B O 1
ATOM 6088 N N . TYR B 1 338 ? 22.234 -39.031 -8.625 1 43.94 338 TYR B N 1
ATOM 6089 C CA . TYR B 1 338 ? 21.625 -40.344 -8.609 1 43.94 338 TYR B CA 1
ATOM 6090 C C . TYR B 1 338 ? 20.188 -40.281 -8.07 1 43.94 338 TYR B C 1
ATOM 6092 O O . TYR B 1 338 ? 19.969 -39.938 -6.914 1 43.94 338 TYR B O 1
ATOM 6100 N N . LEU B 1 339 ? 19.266 -39.906 -9.148 1 57.12 339 LEU B N 1
ATOM 6101 C CA . LEU B 1 339 ? 17.891 -40.062 -8.656 1 57.12 339 LEU B CA 1
ATOM 6102 C C . LEU B 1 339 ? 17.656 -41.5 -8.211 1 57.12 339 LEU B C 1
ATOM 6104 O O . LEU B 1 339 ? 18.062 -42.438 -8.891 1 57.12 339 LEU B O 1
ATOM 6108 N N . ASP B 1 340 ? 17.422 -41.656 -7.027 1 63.59 340 ASP B N 1
ATOM 6109 C CA . ASP B 1 340 ? 17.031 -43 -6.586 1 63.59 340 ASP B CA 1
ATOM 6110 C C . ASP B 1 340 ? 15.797 -43.469 -7.332 1 63.59 340 ASP B C 1
ATOM 6112 O O . ASP B 1 340 ? 15.234 -42.75 -8.164 1 63.59 340 ASP B O 1
ATOM 6116 N N . ASP B 1 341 ? 15.547 -44.75 -7.395 1 65.75 341 ASP B N 1
ATOM 6117 C CA . ASP B 1 341 ? 14.438 -45.406 -8.102 1 65.75 341 ASP B CA 1
ATOM 6118 C C . ASP B 1 341 ? 13.125 -44.656 -7.824 1 65.75 341 ASP B C 1
ATOM 6120 O O . ASP B 1 341 ? 12.289 -44.531 -8.719 1 65.75 341 ASP B O 1
ATOM 6124 N N . GLY B 1 342 ? 12.984 -44.156 -6.613 1 67.06 342 GLY B N 1
ATOM 6125 C CA . GLY B 1 342 ? 11.781 -43.406 -6.262 1 67.06 342 GLY B CA 1
ATOM 6126 C C . GLY B 1 342 ? 11.672 -42.062 -6.969 1 67.06 342 GLY B C 1
ATOM 6127 O O . GLY B 1 342 ? 10.602 -41.688 -7.457 1 67.06 342 GLY B O 1
ATOM 6128 N N . GLU B 1 343 ? 12.758 -41.5 -7.148 1 68.94 343 GLU B N 1
ATOM 6129 C CA . GLU B 1 343 ? 12.805 -40.219 -7.824 1 68.94 343 GLU B CA 1
ATOM 6130 C C . GLU B 1 343 ? 12.562 -40.375 -9.32 1 68.94 343 GLU B C 1
ATOM 6132 O O . GLU B 1 343 ? 11.922 -39.5 -9.938 1 68.94 343 GLU B O 1
ATOM 6137 N N . LYS B 1 344 ? 13.094 -41.438 -9.828 1 72.94 344 LYS B N 1
ATOM 6138 C CA . LYS B 1 344 ? 12.875 -41.719 -11.242 1 72.94 344 LYS B CA 1
ATOM 6139 C C . LYS B 1 344 ? 11.391 -41.938 -11.539 1 72.94 344 LYS B C 1
ATOM 6141 O O . LYS B 1 344 ? 10.875 -41.469 -12.547 1 72.94 344 LYS B O 1
ATOM 6146 N N . ALA B 1 345 ? 10.766 -42.75 -10.688 1 79.25 345 ALA B N 1
ATOM 6147 C CA . ALA B 1 345 ? 9.344 -43 -10.852 1 79.25 345 ALA B CA 1
ATOM 6148 C C . ALA B 1 345 ? 8.523 -41.719 -10.766 1 79.25 345 ALA B C 1
ATOM 6150 O O . ALA B 1 345 ? 7.574 -41.531 -11.523 1 79.25 345 ALA B O 1
ATOM 6151 N N . GLU B 1 346 ? 8.922 -40.969 -9.891 1 77.81 346 GLU B N 1
ATOM 6152 C CA . GLU B 1 346 ? 8.234 -39.688 -9.727 1 77.81 346 GLU B CA 1
ATOM 6153 C C . GLU B 1 346 ? 8.414 -38.781 -10.961 1 77.81 346 GLU B C 1
ATOM 6155 O O . GLU B 1 346 ? 7.488 -38.094 -11.367 1 77.81 346 GLU B O 1
ATOM 6160 N N . MET B 1 347 ? 9.562 -38.875 -11.438 1 76.75 347 MET B N 1
ATOM 6161 C CA . MET B 1 347 ? 9.859 -38.094 -12.633 1 76.75 347 MET B CA 1
ATOM 6162 C C . MET B 1 347 ? 9.016 -38.531 -13.812 1 76.75 347 MET B C 1
ATOM 6164 O O . MET B 1 347 ? 8.539 -37.719 -14.594 1 76.75 347 MET B O 1
ATOM 6168 N N . HIS B 1 348 ? 8.883 -39.812 -13.938 1 83.81 348 HIS B N 1
ATOM 6169 C CA . HIS B 1 348 ? 8.078 -40.344 -15.023 1 83.81 348 HIS B CA 1
ATOM 6170 C C . HIS B 1 348 ? 6.609 -39.938 -14.875 1 83.81 348 HIS B C 1
ATOM 6172 O O . HIS B 1 348 ? 5.941 -39.656 -15.867 1 83.81 348 HIS B O 1
ATOM 6178 N N . GLU B 1 349 ? 6.199 -40 -13.68 1 89.19 349 GLU B N 1
ATOM 6179 C CA . GLU B 1 349 ? 4.824 -39.562 -13.414 1 89.19 349 GLU B CA 1
ATOM 6180 C C . GLU B 1 349 ? 4.609 -38.125 -13.773 1 89.19 349 GLU B C 1
ATOM 6182 O O . GLU B 1 349 ? 3.605 -37.75 -14.398 1 89.19 349 GLU B O 1
ATOM 6187 N N . MET B 1 350 ? 5.531 -37.312 -13.414 1 90.62 350 MET B N 1
ATOM 6188 C CA . MET B 1 350 ? 5.43 -35.906 -13.68 1 90.62 350 MET B CA 1
ATOM 6189 C C . MET B 1 350 ? 5.48 -35.625 -15.18 1 90.62 350 MET B C 1
ATOM 6191 O O . MET B 1 350 ? 4.777 -34.75 -15.68 1 90.62 350 MET B O 1
ATOM 6195 N N . GLU B 1 351 ? 6.32 -36.312 -15.789 1 90.5 351 GLU B N 1
ATOM 6196 C CA . GLU B 1 351 ? 6.391 -36.188 -17.25 1 90.5 351 GLU B CA 1
ATOM 6197 C C . GLU B 1 351 ? 5.051 -36.5 -17.891 1 90.5 351 GLU B C 1
ATOM 6199 O O . GLU B 1 351 ? 4.613 -35.812 -18.812 1 90.5 351 GLU B O 1
ATOM 6204 N N . GLY B 1 352 ? 4.469 -37.625 -17.469 1 93.12 352 GLY B N 1
ATOM 6205 C CA . GLY B 1 352 ? 3.166 -38 -17.984 1 93.12 352 GLY B CA 1
ATOM 6206 C C . GLY B 1 352 ? 2.107 -36.938 -17.781 1 93.12 352 GLY B C 1
ATOM 6207 O O . GLY B 1 352 ? 1.315 -36.656 -18.688 1 93.12 352 GLY B O 1
ATOM 6208 N N . VAL B 1 353 ? 2.066 -36.375 -16.609 1 95.19 353 VAL B N 1
ATOM 6209 C CA . VAL B 1 353 ? 1.104 -35.344 -16.266 1 95.19 353 VAL B CA 1
ATOM 6210 C C . VAL B 1 353 ? 1.352 -34.094 -17.125 1 95.19 353 VAL B C 1
ATOM 6212 O O . VAL B 1 353 ? 0.405 -33.469 -17.594 1 95.19 353 VAL B O 1
ATOM 6215 N N . LEU B 1 354 ? 2.584 -33.781 -17.375 1 95.06 354 LEU B N 1
ATOM 6216 C CA . LEU B 1 354 ? 2.934 -32.594 -18.172 1 95.06 354 LEU B CA 1
ATOM 6217 C C . LEU B 1 354 ? 2.535 -32.812 -19.641 1 95.06 354 LEU B C 1
ATOM 6219 O O . LEU B 1 354 ? 2.094 -31.875 -20.312 1 95.06 354 LEU B O 1
ATOM 6223 N N . ARG B 1 355 ? 2.719 -33.969 -20.125 1 94.75 355 ARG B N 1
ATOM 6224 C CA . ARG B 1 355 ? 2.33 -34.25 -21.5 1 94.75 355 ARG B CA 1
ATOM 6225 C C . ARG B 1 355 ? 0.82 -34.125 -21.688 1 94.75 355 ARG B C 1
ATOM 6227 O O . ARG B 1 355 ? 0.349 -33.625 -22.703 1 94.75 355 ARG B O 1
ATOM 6234 N N . ARG B 1 356 ? 0.107 -34.625 -20.703 1 94 356 ARG B N 1
ATOM 6235 C CA . ARG B 1 356 ? -1.344 -34.469 -20.734 1 94 356 ARG B CA 1
ATOM 6236 C C . ARG B 1 356 ? -1.736 -33 -20.672 1 94 356 ARG B C 1
ATOM 6238 O O . ARG B 1 356 ? -2.641 -32.562 -21.391 1 94 356 ARG B O 1
ATOM 6245 N N . ALA B 1 357 ? -1.103 -32.25 -19.797 1 93.44 357 ALA B N 1
ATOM 6246 C CA . ALA B 1 357 ? -1.372 -30.812 -19.672 1 93.44 357 ALA B CA 1
ATOM 6247 C C . ALA B 1 357 ? -1.08 -30.094 -20.969 1 93.44 357 ALA B C 1
ATOM 6249 O O . ALA B 1 357 ? -1.798 -29.156 -21.344 1 93.44 357 ALA B O 1
ATOM 6250 N N . ARG B 1 358 ? -0.05 -30.516 -21.625 1 93.75 358 ARG B N 1
ATOM 6251 C CA . ARG B 1 358 ? 0.31 -29.859 -22.891 1 93.75 358 ARG B CA 1
ATOM 6252 C C . ARG B 1 358 ? -0.805 -30 -23.922 1 93.75 358 ARG B C 1
ATOM 6254 O O . ARG B 1 358 ? -1.056 -29.078 -24.703 1 93.75 358 ARG B O 1
ATOM 6261 N N . ARG B 1 359 ? -1.421 -31.125 -23.953 1 92.06 359 ARG B N 1
ATOM 6262 C CA . ARG B 1 359 ? -2.527 -31.328 -24.875 1 92.06 359 ARG B CA 1
ATOM 6263 C C . ARG B 1 359 ? -3.617 -30.281 -24.656 1 92.06 359 ARG B C 1
ATOM 6265 O O . ARG B 1 359 ? -4.16 -29.734 -25.625 1 92.06 359 ARG B O 1
ATOM 6272 N N . THR B 1 360 ? -3.906 -30.062 -23.453 1 88.31 360 THR B N 1
ATOM 6273 C CA . THR B 1 360 ? -4.914 -29.078 -23.109 1 88.31 360 THR B CA 1
ATOM 6274 C C . THR B 1 360 ? -4.473 -27.672 -23.531 1 88.31 360 THR B C 1
ATOM 6276 O O . THR B 1 360 ? -5.258 -26.922 -24.125 1 88.31 360 THR B O 1
ATOM 6279 N N . TRP B 1 361 ? -3.242 -27.328 -23.234 1 90.38 361 TRP B N 1
ATOM 6280 C CA . TRP B 1 361 ? -2.752 -25.984 -23.547 1 90.38 361 TRP B CA 1
ATOM 6281 C C . TRP B 1 361 ? -2.596 -25.797 -25.062 1 90.38 361 TRP B C 1
ATOM 6283 O O . TRP B 1 361 ? -2.799 -24.703 -25.578 1 90.38 361 TRP B O 1
ATOM 6293 N N . SER B 1 362 ? -2.244 -26.875 -25.719 1 92.06 362 SER B N 1
ATOM 6294 C CA . SER B 1 362 ? -2.145 -26.812 -27.172 1 92.06 362 SER B CA 1
ATOM 6295 C C . SER B 1 362 ? -3.494 -26.484 -27.812 1 92.06 362 SER B C 1
ATOM 6297 O O . SER B 1 362 ? -3.564 -25.719 -28.766 1 92.06 362 SER B O 1
ATOM 6299 N N . LEU B 1 363 ? -4.523 -27.047 -27.266 1 87.44 363 LEU B N 1
ATOM 6300 C CA . LEU B 1 363 ? -5.871 -26.781 -27.75 1 87.44 363 LEU B CA 1
ATOM 6301 C C . LEU B 1 363 ? -6.262 -25.328 -27.484 1 87.44 363 LEU B C 1
ATOM 6303 O O . LEU B 1 363 ? -6.984 -24.719 -28.281 1 87.44 363 LEU B O 1
ATOM 6307 N N . ARG B 1 364 ? -5.758 -24.781 -26.453 1 84.69 364 ARG B N 1
ATOM 6308 C CA . ARG B 1 364 ? -6.141 -23.438 -26.047 1 84.69 364 ARG B CA 1
ATOM 6309 C C . ARG B 1 364 ? -5.18 -22.391 -26.625 1 84.69 364 ARG B C 1
ATOM 6311 O O . ARG B 1 364 ? -5.441 -21.203 -26.562 1 84.69 364 ARG B O 1
ATOM 6318 N N . SER B 1 365 ? -4.156 -22.859 -27.219 1 87.75 365 SER B N 1
ATOM 6319 C CA . SER B 1 365 ? -3.088 -21.984 -27.688 1 87.75 365 SER B CA 1
ATOM 6320 C C . SER B 1 365 ? -3.586 -21.047 -28.781 1 87.75 365 SER B C 1
ATOM 6322 O O . SER B 1 365 ? -3.039 -19.953 -28.969 1 87.75 365 SER B O 1
ATOM 6324 N N . ALA B 1 366 ? -4.637 -21.344 -29.375 1 85.06 366 ALA B N 1
ATOM 6325 C CA . ALA B 1 366 ? -5.176 -20.516 -30.453 1 85.06 366 ALA B CA 1
ATOM 6326 C C . ALA B 1 366 ? -5.809 -19.25 -29.906 1 85.06 366 ALA B C 1
ATOM 6328 O O . ALA B 1 366 ? -5.824 -18.219 -30.578 1 85.06 366 ALA B O 1
ATOM 6329 N N . HIS B 1 367 ? -6.227 -19.328 -28.672 1 80.31 367 HIS B N 1
ATOM 6330 C CA . HIS B 1 367 ? -6.992 -18.203 -28.172 1 80.31 367 HIS B CA 1
ATOM 6331 C C . HIS B 1 367 ? -6.348 -17.625 -26.906 1 80.31 367 HIS B C 1
ATOM 6333 O O . HIS B 1 367 ? -6.852 -16.656 -26.328 1 80.31 367 HIS B O 1
ATOM 6339 N N . SER B 1 368 ? -5.301 -18.188 -26.484 1 82 368 SER B N 1
ATOM 6340 C CA . SER B 1 368 ? -4.609 -17.75 -25.281 1 82 368 SER B CA 1
ATOM 6341 C C . SER B 1 368 ? -3.107 -17.641 -25.5 1 82 368 SER B C 1
ATOM 6343 O O . SER B 1 368 ? -2.451 -18.625 -25.828 1 82 368 SER B O 1
ATOM 6345 N N . ARG B 1 369 ? -2.598 -16.453 -25.312 1 80.5 369 ARG B N 1
ATOM 6346 C CA . ARG B 1 369 ? -1.162 -16.25 -25.469 1 80.5 369 ARG B CA 1
ATOM 6347 C C . ARG B 1 369 ? -0.382 -16.984 -24.391 1 80.5 369 ARG B C 1
ATOM 6349 O O . ARG B 1 369 ? 0.714 -17.484 -24.641 1 80.5 369 ARG B O 1
ATOM 6356 N N . GLU B 1 370 ? -0.932 -17 -23.25 1 80.12 370 GLU B N 1
ATOM 6357 C CA . GLU B 1 370 ? -0.287 -17.703 -22.141 1 80.12 370 GLU B CA 1
ATOM 6358 C C . GLU B 1 370 ? -0.237 -19.203 -22.406 1 80.12 370 GLU B C 1
ATOM 6360 O O . GLU B 1 370 ? 0.788 -19.844 -22.156 1 80.12 370 GLU B O 1
ATOM 6365 N N . ALA B 1 371 ? -1.368 -19.703 -22.844 1 85 371 ALA B N 1
ATOM 6366 C CA . ALA B 1 371 ? -1.403 -21.125 -23.172 1 85 371 ALA B CA 1
ATOM 6367 C C . ALA B 1 371 ? -0.418 -21.469 -24.281 1 85 371 ALA B C 1
ATOM 6369 O O . ALA B 1 371 ? 0.243 -22.5 -24.25 1 85 371 ALA B O 1
ATOM 6370 N N . ALA B 1 372 ? -0.34 -20.547 -25.234 1 85.5 372 ALA B N 1
ATOM 6371 C CA . ALA B 1 372 ? 0.571 -20.75 -26.359 1 85.5 372 ALA B CA 1
ATOM 6372 C C . ALA B 1 372 ? 2.023 -20.766 -25.891 1 85.5 372 ALA B C 1
ATOM 637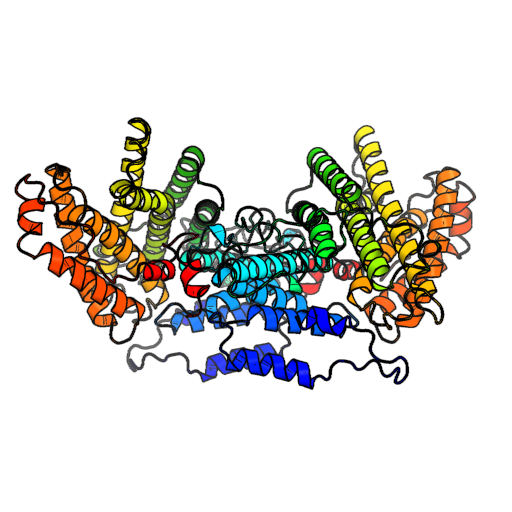4 O O . ALA B 1 372 ? 2.826 -21.578 -26.359 1 85.5 372 ALA B O 1
ATOM 6375 N N . ALA B 1 373 ? 2.316 -19.891 -25 1 82.75 373 ALA B N 1
ATOM 6376 C CA . ALA B 1 373 ? 3.674 -19.812 -24.469 1 82.75 373 ALA B CA 1
ATOM 6377 C C . ALA B 1 373 ? 4.039 -21.078 -23.703 1 82.75 373 ALA B C 1
ATOM 6379 O O . ALA B 1 373 ? 5.16 -21.594 -23.828 1 82.75 373 ALA B O 1
ATOM 6380 N N . VAL B 1 374 ? 3.162 -21.547 -22.938 1 86.81 374 VAL B N 1
ATOM 6381 C CA . VAL B 1 374 ? 3.41 -22.734 -22.141 1 86.81 374 VAL B CA 1
ATOM 6382 C C . VAL B 1 374 ? 3.518 -23.953 -23.047 1 86.81 374 VAL B C 1
ATOM 6384 O O . VAL B 1 374 ? 4.336 -24.844 -22.812 1 86.81 374 VAL B O 1
ATOM 6387 N N . ASP B 1 375 ? 2.654 -23.969 -24.031 1 88.94 375 ASP B N 1
ATOM 6388 C CA . ASP B 1 375 ? 2.723 -25.047 -25.016 1 88.94 375 ASP B CA 1
ATOM 6389 C C . ASP B 1 375 ? 4.098 -25.109 -25.672 1 88.94 375 ASP B C 1
ATOM 6391 O O . ASP B 1 375 ? 4.672 -26.188 -25.828 1 88.94 375 ASP B O 1
ATOM 6395 N N . LYS B 1 376 ? 4.625 -23.969 -26.016 1 84 376 LYS B N 1
ATOM 6396 C CA . LYS B 1 376 ? 5.949 -23.891 -26.625 1 84 376 LYS B CA 1
ATOM 6397 C C . LYS B 1 376 ? 7.031 -24.359 -25.656 1 84 376 LYS B C 1
ATOM 6399 O O . LYS B 1 376 ? 7.953 -25.078 -26.047 1 84 376 LYS B O 1
ATOM 6404 N N . LEU B 1 377 ? 6.93 -23.953 -24.469 1 84.06 377 LEU B N 1
ATOM 6405 C CA . LEU B 1 377 ? 7.895 -24.328 -23.438 1 84.06 377 LEU B CA 1
ATOM 6406 C C . LEU B 1 377 ? 7.895 -25.844 -23.234 1 84.06 377 LEU B C 1
ATOM 6408 O O . LEU B 1 377 ? 8.953 -26.469 -23.125 1 84.06 377 LEU B O 1
ATOM 6412 N N . LEU B 1 378 ? 6.711 -26.375 -23.109 1 89.69 378 LEU B N 1
ATOM 6413 C CA . LEU B 1 378 ? 6.598 -27.812 -22.906 1 89.69 378 LEU B CA 1
ATOM 6414 C C . LEU B 1 378 ? 7.121 -28.578 -24.125 1 89.69 378 LEU B C 1
ATOM 6416 O O . LEU B 1 378 ? 7.711 -29.656 -23.984 1 89.69 378 LEU B O 1
ATOM 6420 N N . GLY B 1 379 ? 6.867 -27.984 -25.25 1 87.06 379 GLY B N 1
ATOM 6421 C CA . GLY B 1 379 ? 7.438 -28.578 -26.453 1 87.06 379 GLY B CA 1
ATOM 6422 C C . GLY B 1 379 ? 8.953 -28.688 -26.406 1 87.06 379 GLY B C 1
ATOM 6423 O O . GLY B 1 379 ? 9.516 -29.734 -26.75 1 87.06 379 GLY B O 1
ATOM 6424 N N . LYS B 1 380 ? 9.562 -27.688 -25.969 1 83 380 LYS B N 1
ATOM 6425 C CA . LYS B 1 380 ? 11.016 -27.688 -25.844 1 83 380 LYS B CA 1
ATOM 6426 C C . LYS B 1 380 ? 11.477 -28.703 -24.797 1 83 380 LYS B C 1
ATOM 6428 O O . LYS B 1 380 ? 12.5 -29.375 -24.984 1 83 380 LYS B O 1
ATOM 6433 N N . LEU B 1 381 ? 10.828 -28.734 -23.719 1 84.75 381 LEU B N 1
ATOM 6434 C CA . LEU B 1 381 ? 11.164 -29.672 -22.656 1 84.75 381 LEU B CA 1
ATOM 6435 C C . LEU B 1 381 ? 11.102 -31.109 -23.156 1 84.75 381 LEU B C 1
ATOM 6437 O O . LEU B 1 381 ? 12.008 -31.906 -22.906 1 84.75 381 LEU B O 1
ATOM 6441 N N . PHE B 1 382 ? 10.109 -31.453 -23.922 1 88.19 382 PHE B N 1
ATOM 6442 C CA . PHE B 1 382 ? 9.922 -32.844 -24.344 1 88.19 382 PHE B CA 1
ATOM 6443 C C . PHE B 1 382 ? 10.906 -33.188 -25.453 1 88.19 382 PHE B C 1
ATOM 6445 O O . PHE B 1 382 ? 11.305 -34.344 -25.578 1 88.19 382 PHE B O 1
ATOM 6452 N N . ARG B 1 383 ? 11.367 -32.156 -26.125 1 83.44 383 ARG B N 1
ATOM 6453 C CA . ARG B 1 383 ? 12.445 -32.406 -27.078 1 83.44 383 ARG B CA 1
ATOM 6454 C C . ARG B 1 383 ? 13.734 -32.75 -26.359 1 83.44 383 ARG B C 1
ATOM 6456 O O . ARG B 1 383 ? 14.5 -33.594 -26.828 1 83.44 383 ARG B O 1
ATOM 6463 N N . ILE B 1 384 ? 13.922 -32.188 -25.281 1 77.81 384 ILE B N 1
ATOM 6464 C CA . ILE B 1 384 ? 15.102 -32.438 -24.469 1 77.81 384 ILE B CA 1
ATOM 6465 C C . ILE B 1 384 ? 14.977 -33.812 -23.828 1 77.81 384 ILE B C 1
ATOM 6467 O O . ILE B 1 384 ? 15.945 -34.594 -23.797 1 77.81 384 ILE B O 1
ATOM 6471 N N . LEU B 1 385 ? 13.852 -34.156 -23.328 1 80.81 385 LEU B N 1
ATOM 6472 C CA . LEU B 1 385 ? 13.648 -35.406 -22.625 1 80.81 385 LEU B CA 1
ATOM 6473 C C . LEU B 1 385 ? 13.672 -36.594 -23.609 1 80.81 385 LEU B C 1
ATOM 6475 O O . LEU B 1 385 ? 14.086 -37.688 -23.25 1 80.81 385 LEU B O 1
ATOM 6479 N N . ASP B 1 386 ? 13.203 -36.312 -24.781 1 80.81 386 ASP B N 1
ATOM 6480 C CA . ASP B 1 386 ? 13.141 -37.375 -25.781 1 80.81 386 ASP B CA 1
ATOM 6481 C C . ASP B 1 386 ? 14.453 -37.5 -26.562 1 80.81 386 ASP B C 1
ATOM 6483 O O . ASP B 1 386 ? 14.648 -38.438 -27.312 1 80.81 386 ASP B O 1
ATOM 6487 N N . GLY B 1 387 ? 15.375 -36.531 -26.406 1 68.5 387 GLY B N 1
ATOM 6488 C CA . GLY B 1 387 ? 16.641 -36.531 -27.125 1 68.5 387 GLY B CA 1
ATOM 6489 C C . GLY B 1 387 ? 17.594 -37.594 -26.594 1 68.5 387 GLY B C 1
ATOM 6490 O O . GLY B 1 387 ? 17.422 -38.094 -25.484 1 68.5 387 GLY B O 1
ATOM 6491 N N . PRO B 1 388 ? 18.531 -38.156 -27.438 1 58.38 388 PRO B N 1
ATOM 6492 C CA . PRO B 1 388 ? 19.469 -39.25 -27.078 1 58.38 388 PRO B CA 1
ATOM 6493 C C . PRO B 1 388 ? 20.234 -38.969 -25.797 1 58.38 388 PRO B C 1
ATOM 6495 O O . PRO B 1 388 ? 20.594 -39.906 -25.078 1 58.38 388 PRO B O 1
ATOM 6498 N N . GLY B 1 389 ? 20.703 -37.906 -25.391 1 48.25 389 GLY B N 1
ATOM 6499 C CA . GLY B 1 389 ? 21.516 -37.656 -24.219 1 48.25 389 GLY B CA 1
ATOM 6500 C C . GLY B 1 389 ? 20.734 -37.656 -22.922 1 48.25 389 GLY B C 1
ATOM 6501 O O . GLY B 1 389 ? 21.297 -37.875 -21.844 1 48.25 389 GLY B O 1
ATOM 6502 N N . CYS B 1 390 ? 19.609 -37.312 -22.828 1 49.12 390 CYS B N 1
ATOM 6503 C CA . CYS B 1 390 ? 18.828 -37.281 -21.594 1 49.12 390 CYS B CA 1
ATOM 6504 C C . CYS B 1 390 ? 18.406 -38.688 -21.188 1 49.12 390 CYS B C 1
ATOM 6506 O O . CYS B 1 390 ? 18.125 -38.938 -20.016 1 49.12 390 CYS B O 1
ATOM 6508 N N . GLU B 1 391 ? 18.156 -39.625 -22.125 1 45.5 391 GLU B N 1
ATOM 6509 C CA . GLU B 1 391 ? 17.859 -41 -21.75 1 45.5 391 GLU B CA 1
ATOM 6510 C C . GLU B 1 391 ? 18.953 -41.594 -20.875 1 45.5 391 GLU B C 1
ATOM 6512 O O . GLU B 1 391 ? 18.672 -42.375 -19.953 1 45.5 391 GLU B O 1
ATOM 6517 N N . ALA B 1 392 ? 20.234 -41.406 -21.297 1 41.62 392 ALA B N 1
ATOM 6518 C CA . ALA B 1 392 ? 21.359 -41.969 -20.547 1 41.62 392 ALA B CA 1
ATOM 6519 C C . ALA B 1 392 ? 21.422 -41.375 -19.141 1 41.62 392 ALA B C 1
ATOM 6521 O O . ALA B 1 392 ? 21.797 -42.062 -18.188 1 41.62 392 ALA B O 1
ATOM 6522 N N . VAL B 1 393 ? 21.125 -40.094 -19.031 1 41.72 393 VAL B N 1
ATOM 6523 C CA . VAL B 1 393 ? 21.234 -39.469 -17.719 1 41.72 393 VAL B CA 1
ATOM 6524 C C . VAL B 1 393 ? 20.172 -40.062 -16.781 1 41.72 393 VAL B C 1
ATOM 6526 O O . VAL B 1 393 ? 20.453 -40.312 -15.609 1 41.72 393 VAL B O 1
ATOM 6529 N N . LEU B 1 394 ? 18.875 -40.188 -17.234 1 42.41 394 LEU B N 1
ATOM 6530 C CA . LEU B 1 394 ? 17.828 -40.781 -16.406 1 42.41 394 LEU B CA 1
ATOM 6531 C C . LEU B 1 394 ? 18.094 -42.25 -16.156 1 42.41 394 LEU B C 1
ATOM 6533 O O . LEU B 1 394 ? 17.562 -42.812 -15.188 1 42.41 394 LEU B O 1
ATOM 6537 N N . MET B 1 395 ? 18.75 -43.031 -17.094 1 39.31 395 MET B N 1
ATOM 6538 C CA . MET B 1 395 ? 19.094 -44.438 -16.844 1 39.31 395 MET B CA 1
ATOM 6539 C C . MET B 1 395 ? 20.484 -44.531 -16.234 1 39.31 395 MET B C 1
ATOM 6541 O O . MET B 1 395 ? 20.703 -45.344 -15.312 1 39.31 395 MET B O 1
ATOM 6545 N N . ASP B 1 396 ? 21.688 -44.438 -17.031 1 35.22 396 ASP B N 1
ATOM 6546 C CA . ASP B 1 396 ? 23.078 -44.688 -16.625 1 35.22 396 ASP B CA 1
ATOM 6547 C C . ASP B 1 396 ? 23.703 -43.438 -16.062 1 35.22 396 ASP B C 1
ATOM 6549 O O . ASP B 1 396 ? 23.297 -42.312 -16.406 1 35.22 396 ASP B O 1
ATOM 6553 N N . GLY B 1 397 ? 24.406 -43.375 -14.711 1 32.22 397 GLY B N 1
ATOM 6554 C CA . GLY B 1 397 ? 25.156 -42.5 -13.852 1 32.22 397 GLY B CA 1
ATOM 6555 C C . GLY B 1 397 ? 26.016 -41.5 -14.625 1 32.22 397 GLY B C 1
ATOM 6556 O O . GLY B 1 397 ? 26.906 -40.875 -14.062 1 32.22 397 GLY B O 1
ATOM 6557 N N . GLY B 1 398 ? 26.266 -41.75 -15.828 1 30.38 398 GLY B N 1
ATOM 6558 C CA . GLY B 1 398 ? 27.359 -40.938 -16.359 1 30.38 398 GLY B CA 1
ATOM 6559 C C . GLY B 1 398 ? 26.953 -39.5 -16.609 1 30.38 398 GLY B C 1
ATOM 6560 O O . GLY B 1 398 ? 25.844 -39.219 -17.078 1 30.38 398 GLY B O 1
ATOM 6561 N N . ALA B 1 399 ? 27.609 -38.562 -15.766 1 32.47 399 ALA B N 1
ATOM 6562 C CA . ALA B 1 399 ? 27.641 -37.094 -15.719 1 32.47 399 ALA B CA 1
ATOM 6563 C C . ALA B 1 399 ? 27.844 -36.5 -17.109 1 32.47 399 ALA B C 1
ATOM 6565 O O . ALA B 1 399 ? 28.969 -36.469 -17.609 1 32.47 399 ALA B O 1
ATOM 6566 N N . VAL B 1 400 ? 27.172 -36.906 -18.125 1 31.08 400 VAL B N 1
ATOM 6567 C CA . VAL B 1 400 ? 27.516 -36 -19.219 1 31.08 400 VAL B CA 1
ATOM 6568 C C . VAL B 1 400 ? 27.062 -34.562 -18.906 1 31.08 400 VAL B C 1
ATOM 6570 O O . VAL B 1 400 ? 26 -34.375 -18.312 1 31.08 400 VAL B O 1
ATOM 6573 N N . ASP B 1 401 ? 27.969 -33.594 -18.859 1 31.44 401 ASP B N 1
ATOM 6574 C CA . ASP B 1 401 ? 27.969 -32.125 -18.672 1 31.44 401 ASP B CA 1
ATOM 6575 C C . ASP B 1 401 ? 26.859 -31.469 -19.484 1 31.44 401 ASP B C 1
ATOM 6577 O O . ASP B 1 401 ? 27.062 -31.109 -20.656 1 31.44 401 ASP B O 1
ATOM 6581 N N . ALA B 1 402 ? 25.719 -32 -19.656 1 32.62 402 ALA B N 1
ATOM 6582 C CA . ALA B 1 402 ? 24.703 -31.297 -20.469 1 32.62 402 ALA B CA 1
ATOM 6583 C C . ALA B 1 402 ? 24.391 -29.922 -19.875 1 32.62 402 ALA B C 1
ATOM 6585 O O . ALA B 1 402 ? 23.828 -29.828 -18.781 1 32.62 402 ALA B O 1
ATOM 6586 N N . SER B 1 403 ? 25.188 -28.859 -20.062 1 30.61 403 SER B N 1
ATOM 6587 C CA . SER B 1 403 ? 25.156 -27.438 -19.719 1 30.61 403 SER B CA 1
ATOM 6588 C C . SER B 1 403 ? 23.75 -26.859 -19.891 1 30.61 403 SER B C 1
ATOM 6590 O O . SER B 1 403 ? 22.969 -27.375 -20.688 1 30.61 403 SER B O 1
ATOM 6592 N N . MET B 1 404 ? 23.219 -26.031 -19 1 35.97 404 MET B N 1
ATOM 6593 C CA . MET B 1 404 ? 22.203 -24.984 -18.906 1 35.97 404 MET B CA 1
ATOM 6594 C C . MET B 1 404 ? 21.984 -24.312 -20.266 1 35.97 404 MET B C 1
ATOM 6596 O O . MET B 1 404 ? 21.141 -23.422 -20.391 1 35.97 404 MET B O 1
ATOM 6600 N N . GLY B 1 405 ? 22.719 -24.531 -21.281 1 36 405 GLY B N 1
ATOM 6601 C CA . GLY B 1 405 ? 22.734 -23.922 -22.594 1 36 405 GLY B CA 1
ATOM 6602 C C . GLY B 1 405 ? 21.484 -24.25 -23.406 1 36 405 GLY B C 1
ATOM 6603 O O . GLY B 1 405 ? 21.219 -23.594 -24.422 1 36 405 GLY B O 1
ATOM 6604 N N . GLN B 1 406 ? 20.781 -25.297 -23.266 1 39.81 406 GLN B N 1
ATOM 6605 C CA . GLN B 1 406 ? 19.766 -25.75 -24.203 1 39.81 406 GLN B CA 1
ATOM 6606 C C . GLN B 1 406 ? 18.453 -25.016 -23.984 1 39.81 406 GLN B C 1
ATOM 6608 O O . GLN B 1 406 ? 17.547 -25.094 -24.812 1 39.81 406 GLN B O 1
ATOM 6613 N N . LEU B 1 407 ? 17.984 -24.688 -22.906 1 42.53 407 LEU B N 1
ATOM 6614 C CA . LEU B 1 407 ? 16.859 -23.766 -22.797 1 42.53 407 LEU B CA 1
ATOM 6615 C C . LEU B 1 407 ? 17.297 -22.328 -23.094 1 42.53 407 LEU B C 1
ATOM 6617 O O . LEU B 1 407 ? 16.859 -21.391 -22.422 1 42.53 407 LEU B O 1
ATOM 6621 N N . ASP B 1 408 ? 18.234 -22 -23.844 1 42.41 408 ASP B N 1
ATOM 6622 C CA . ASP B 1 408 ? 18.625 -20.797 -24.578 1 42.41 408 ASP B CA 1
ATOM 6623 C C . ASP B 1 408 ? 17.438 -20.172 -25.281 1 42.41 408 ASP B C 1
ATOM 6625 O O . ASP B 1 408 ? 16.703 -20.844 -26 1 42.41 408 ASP B O 1
ATOM 6629 N N . GLY B 1 409 ? 16.719 -19.172 -24.516 1 46.25 409 GLY B N 1
ATOM 6630 C CA . GLY B 1 409 ? 15.633 -18.391 -25.062 1 46.25 409 GLY B CA 1
ATOM 6631 C C . GLY B 1 409 ? 14.375 -18.422 -24.219 1 46.25 409 GLY B C 1
ATOM 6632 O O . GLY B 1 409 ? 13.336 -17.891 -24.609 1 46.25 409 GLY B O 1
ATOM 6633 N N . VAL B 1 410 ? 14.43 -19.469 -23.438 1 47.62 410 VAL B N 1
ATOM 6634 C CA . VAL B 1 410 ? 13.227 -19.406 -22.625 1 47.62 410 VAL B CA 1
ATOM 6635 C C . VAL B 1 410 ? 13.219 -18.125 -21.797 1 47.62 410 VAL B C 1
ATOM 6637 O O . VAL B 1 410 ? 14.18 -17.844 -21.062 1 47.62 410 VAL B O 1
ATOM 6640 N N . ASP B 1 411 ? 12.336 -17.312 -22.172 1 51.25 411 ASP B N 1
ATOM 6641 C CA . ASP B 1 411 ? 12.078 -16.078 -21.422 1 51.25 411 ASP B CA 1
ATOM 6642 C C . ASP B 1 411 ? 11.398 -16.375 -20.094 1 51.25 411 ASP B C 1
ATOM 6644 O O . ASP B 1 411 ? 10.18 -16.547 -20.031 1 51.25 411 ASP B O 1
ATOM 6648 N N . TRP B 1 412 ? 12.25 -16.672 -19.031 1 52.28 412 TRP B N 1
ATOM 6649 C CA . TRP B 1 412 ? 11.742 -16.938 -17.688 1 52.28 412 TRP B CA 1
ATOM 6650 C C . TRP B 1 412 ? 10.875 -15.781 -17.188 1 52.28 412 TRP B C 1
ATOM 6652 O O . TRP B 1 412 ? 10.086 -15.953 -16.25 1 52.28 412 TRP B O 1
ATOM 6662 N N . GLY B 1 413 ? 11.031 -14.727 -17.875 1 56.25 413 GLY B N 1
ATOM 6663 C CA . GLY B 1 413 ? 10.172 -13.594 -17.547 1 56.25 413 GLY B CA 1
ATOM 6664 C C . GLY B 1 413 ? 8.695 -13.914 -17.672 1 56.25 413 GLY B C 1
ATOM 6665 O O . GLY B 1 413 ? 7.863 -13.273 -17.016 1 56.25 413 GLY B O 1
ATOM 6666 N N . PHE B 1 414 ? 8.594 -15.07 -18.359 1 52.66 414 PHE B N 1
ATOM 6667 C CA . PHE B 1 414 ? 7.211 -15.492 -18.578 1 52.66 414 PHE B CA 1
ATOM 6668 C C . PHE B 1 414 ? 6.59 -15.984 -17.266 1 52.66 414 PHE B C 1
ATOM 6670 O O . PHE B 1 414 ? 5.383 -15.859 -17.062 1 52.66 414 PHE B O 1
ATOM 6677 N N . LEU B 1 415 ? 7.379 -16.438 -16.312 1 56.31 415 LEU B N 1
ATOM 6678 C CA . LEU B 1 415 ? 6.875 -16.938 -15.031 1 56.31 415 LEU B CA 1
ATOM 6679 C C . LEU B 1 415 ? 6.281 -15.797 -14.203 1 56.31 415 LEU B C 1
ATOM 6681 O O . LEU B 1 415 ? 5.402 -16.031 -13.367 1 56.31 415 LEU B O 1
ATOM 6685 N N . ALA B 1 416 ? 6.77 -14.68 -14.539 1 56.06 416 ALA B N 1
ATOM 6686 C CA . ALA B 1 416 ? 6.289 -13.5 -13.82 1 56.06 416 ALA B CA 1
ATOM 6687 C C . ALA B 1 416 ? 4.805 -13.273 -14.07 1 56.06 416 ALA B C 1
ATOM 6689 O O . ALA B 1 416 ? 4.094 -12.75 -13.211 1 56.06 416 ALA B O 1
ATOM 6690 N N . GLU B 1 417 ? 4.422 -13.773 -15.188 1 52.59 417 GLU B N 1
ATOM 6691 C CA . GLU B 1 417 ? 3.025 -13.594 -15.57 1 52.59 417 GLU B CA 1
ATOM 6692 C C . GLU B 1 417 ? 2.1 -14.414 -14.68 1 52.59 417 GLU B C 1
ATOM 6694 O O . GLU B 1 417 ? 0.899 -14.141 -14.602 1 52.59 417 GLU B O 1
ATOM 6699 N N . PHE B 1 418 ? 2.766 -15.375 -14.023 1 55.12 418 PHE B N 1
ATOM 6700 C CA . PHE B 1 418 ? 1.922 -16.266 -13.234 1 55.12 418 PHE B CA 1
ATOM 6701 C C . PHE B 1 418 ? 2.191 -16.094 -11.75 1 55.12 418 PHE B C 1
ATOM 6703 O O . PHE B 1 418 ? 1.925 -16.984 -10.953 1 55.12 418 PHE B O 1
ATOM 6710 N N . GLY B 1 419 ? 2.734 -14.922 -11.484 1 53.84 419 GLY B N 1
ATOM 6711 C CA . GLY B 1 419 ? 2.963 -14.602 -10.078 1 53.84 419 GLY B CA 1
ATOM 6712 C C . GLY B 1 419 ? 4.07 -15.422 -9.453 1 53.84 419 GLY B C 1
ATOM 6713 O O . GLY B 1 419 ? 4.219 -15.445 -8.227 1 53.84 419 GLY B O 1
ATOM 6714 N N . LEU B 1 420 ? 4.465 -16.453 -10.188 1 45.72 420 LEU B N 1
ATOM 6715 C CA . LEU B 1 420 ? 5.508 -17.328 -9.664 1 45.72 420 LEU B CA 1
ATOM 6716 C C . LEU B 1 420 ? 6.855 -16.609 -9.641 1 45.72 420 LEU B C 1
ATOM 6718 O O . LEU B 1 420 ? 7.828 -17.125 -9.086 1 45.72 420 LEU B O 1
ATOM 6722 N N . LEU B 1 421 ? 6.93 -15.562 -10.359 1 47.34 421 LEU B N 1
ATOM 6723 C CA . LEU B 1 421 ? 8.211 -14.859 -10.305 1 47.34 421 LEU B CA 1
ATOM 6724 C C . LEU B 1 421 ? 8.18 -13.773 -9.234 1 47.34 421 LEU B C 1
ATOM 6726 O O . LEU B 1 421 ? 7.426 -12.805 -9.344 1 47.34 421 LEU B O 1
ATOM 6730 N N . SER B 1 422 ? 7.828 -14.344 -8.125 1 44.84 422 SER B N 1
ATOM 6731 C CA . SER B 1 422 ? 7.875 -13.367 -7.043 1 44.84 422 SER B CA 1
ATOM 6732 C C . SER B 1 422 ? 8.625 -12.109 -7.461 1 44.84 422 SER B C 1
ATOM 6734 O O . SER B 1 422 ? 8.117 -11 -7.312 1 44.84 422 SER B O 1
ATOM 6736 N N . HIS B 1 423 ? 9.875 -12.016 -6.891 1 38.69 423 HIS B N 1
ATOM 6737 C CA . HIS B 1 423 ? 10.797 -10.914 -6.641 1 38.69 423 HIS B CA 1
ATOM 6738 C C . HIS B 1 423 ? 11.25 -10.273 -7.949 1 38.69 423 HIS B C 1
ATOM 6740 O O . HIS B 1 423 ? 10.766 -10.633 -9.023 1 38.69 423 HIS B O 1
ATOM 6746 N N . LEU B 1 424 ? 12.664 -9.75 -7.887 1 35.78 424 LEU B N 1
ATOM 6747 C CA . LEU B 1 424 ? 13.578 -8.789 -8.492 1 35.78 424 LEU B CA 1
ATOM 6748 C C . LEU B 1 424 ? 13.758 -9.07 -9.984 1 35.78 424 LEU B C 1
ATOM 6750 O O . LEU B 1 424 ? 14.164 -8.195 -10.742 1 35.78 424 LEU B O 1
ATOM 6754 N N . GLN B 1 425 ? 13.633 -10.242 -10.297 1 36.09 425 GLN B N 1
ATOM 6755 C CA . GLN B 1 425 ? 14.188 -10.43 -11.633 1 36.09 425 GLN B CA 1
ATOM 6756 C C . GLN B 1 425 ? 13.25 -9.867 -12.695 1 36.09 425 GLN B C 1
ATOM 6758 O O . GLN B 1 425 ? 13.711 -9.336 -13.711 1 36.09 425 GLN B O 1
ATOM 6763 N N . ASP B 1 426 ? 11.953 -10.164 -12.586 1 42.31 426 ASP B N 1
ATOM 6764 C CA . ASP B 1 426 ? 11.016 -9.852 -13.664 1 42.31 426 ASP B CA 1
ATOM 6765 C C . ASP B 1 426 ? 10.68 -8.359 -13.672 1 42.31 426 ASP B C 1
ATOM 6767 O O . ASP B 1 426 ? 10.273 -7.82 -14.703 1 42.31 426 ASP B O 1
ATOM 6771 N N . LEU B 1 427 ? 10.586 -7.824 -12.531 1 39.78 427 LEU B N 1
ATOM 6772 C CA . LEU B 1 427 ? 10.352 -6.387 -12.547 1 39.78 427 LEU B CA 1
ATOM 6773 C C . LEU B 1 427 ? 11.305 -5.688 -13.508 1 39.78 427 LEU B C 1
ATOM 6775 O O . LEU B 1 427 ? 11.047 -4.562 -13.938 1 39.78 427 LEU B O 1
ATOM 6779 N N . SER B 1 428 ? 12.305 -6.359 -13.719 1 38.19 428 SER B N 1
ATOM 6780 C CA . SER B 1 428 ? 13.32 -5.82 -14.617 1 38.19 428 SER B CA 1
ATOM 6781 C C . SER B 1 428 ? 12.789 -5.691 -16.031 1 38.19 428 SER B C 1
ATOM 6783 O O . SER B 1 428 ? 13.125 -4.746 -16.75 1 38.19 428 SER B O 1
ATOM 6785 N N . ARG B 1 429 ? 12.078 -6.699 -16.531 1 40.91 429 ARG B N 1
ATOM 6786 C CA . ARG B 1 429 ? 11.734 -6.605 -17.953 1 40.91 429 ARG B CA 1
ATOM 6787 C C . ARG B 1 429 ? 10.664 -5.539 -18.172 1 40.91 429 ARG B C 1
ATOM 6789 O O . ARG B 1 429 ? 10.633 -4.902 -19.234 1 40.91 429 ARG B O 1
ATOM 6796 N N . HIS B 1 430 ? 9.703 -5.598 -17.391 1 40.06 430 HIS B N 1
ATOM 6797 C CA . HIS B 1 430 ? 8.719 -4.531 -17.562 1 40.06 430 HIS B CA 1
ATOM 6798 C C . HIS B 1 430 ? 9.336 -3.162 -17.297 1 40.06 430 HIS B C 1
ATOM 6800 O O . HIS B 1 430 ? 8.812 -2.143 -17.75 1 40.06 430 HIS B O 1
ATOM 6806 N N . CYS B 1 431 ? 10.242 -3.188 -16.438 1 37.53 431 CYS B N 1
ATOM 6807 C CA . CYS B 1 431 ? 10.938 -1.94 -16.141 1 37.53 431 CYS B CA 1
ATOM 6808 C C . CYS B 1 431 ? 11.82 -1.51 -17.312 1 37.53 431 CYS B C 1
ATOM 6810 O O . CYS B 1 431 ? 12.305 -0.377 -17.344 1 37.53 431 CYS B O 1
ATOM 6812 N N . ILE B 1 432 ? 12.359 -2.594 -18.141 1 32.16 432 ILE B N 1
ATOM 6813 C CA . ILE B 1 432 ? 13.203 -2.176 -19.25 1 32.16 432 ILE B CA 1
ATOM 6814 C C . ILE B 1 432 ? 12.344 -1.961 -20.5 1 32.16 432 ILE B C 1
ATOM 6816 O O . ILE B 1 432 ? 11.758 -2.908 -21.031 1 32.16 432 ILE B O 1
ATOM 6820 N N . GLY B 1 433 ? 11.367 -1.304 -20.438 1 29.08 433 GLY B N 1
ATOM 6821 C CA . GLY B 1 433 ? 10.758 -0.846 -21.672 1 29.08 433 GLY B CA 1
ATOM 6822 C C . GLY B 1 433 ? 11.68 -0.946 -22.875 1 29.08 433 GLY B C 1
ATOM 6823 O O . GLY B 1 433 ? 12.555 -0.098 -23.062 1 29.08 433 GLY B O 1
ATOM 6824 N N . ARG B 1 434 ? 12.523 -1.985 -23.203 1 28.3 434 ARG B N 1
ATOM 6825 C CA . ARG B 1 434 ? 12.961 -1.854 -24.594 1 28.3 434 ARG B CA 1
ATOM 6826 C C . ARG B 1 434 ? 11.82 -2.17 -25.547 1 28.3 434 ARG B C 1
ATOM 6828 O O . ARG B 1 434 ? 11.031 -3.092 -25.312 1 28.3 434 ARG B O 1
#